Protein AF-A0A8S1JMJ5-F1 (afdb_monomer)

InterPro domains:
  IPR006581 VPS10 [SM00602] (54-708)
  IPR031777 Sortilin, C-terminal [PF15901] (528-703)
  IPR031778 Sortilin, N-terminal [PF15902] (66-519)
  IPR050310 VPS10-related sortilin family receptors [PTHR12106] (65-739)

Foldseek 3Di:
DVVVVVVVVVVVWPWDWDWFQFAWDDKDQFPFQWDQAPVRDIAGDPDPPPQRRLWMWTAHPLQWIWIDSHNQPDIDGLQVVCCVVVVDPPSKGFPDKHAALQASQWIKTHTPVWIWIGNHRSPDIDTAPCVPWAPKAHQNNAQQKIKTWDFADDDPPQLLDDPLQRIFIWIGRGNRPDIDGQDGSFNDKYQALLVVPPPHASRKMWTFGADSVNWTFIWIDPPSNPDIGTQDTQWRDWDHDNFKIKTWHPQDPQAAAIWIWMWRDDDPPTHTDTADELDPQSYWHDKDFQDQDPQKTWIWTDSDPLPNQFTWIWIDSPPHIATLGGAWGADPVPRDTQKDDALLAPQKIKTKGFDPVVVVVLVVVVVPDPDPVVSVVPDDPVRQFRIFMWMARANSLAIAGFADAQAALVRHGDPADDLKGWGFDGPNDDAFHWDHHNLLHQWIKTKFDIGNHTDPPFIFIWITRQRRNHIDRLGGAGWAKDAALSNQKMKIDHAPDWDQWIWMDRQRRLDIDIDGHPGTFHWPHKDRSRVRHFQKIKTKGWDFQDPDPVCCVPCVRSRIMMMIIIGHCVVVFPAAFDDLVPAPPPNHQKHWDAHAHNVRDRAHLQWRKTKIDGHSPDRHRYPDGIDIDTDDGAADDPSQKGFDRQWDADHVGDDTDGPDVVSVDPDAPPDFDFWDFAAPRIDGRPSRDHDHDDDRGTDIDGHDDPVVPPPPVPPPPPDDPPDDDDDDDDDDDDDDDDDDDDDDDDDDDDDPPPPPVVVVVVVVVVVVVVVVVVVVVVVVVVVVPPPDDDDDDDDRSDDDDVVVVVVVVVVVVVVVDDDDDDDDDDDDDDD

Radius of gyration: 33.05 Å; Cα contacts (8 Å, |Δi|>4): 1722; chains: 1; bounding box: 88×78×134 Å

Nearest PDB structures (foldseek):
  3wsy-assembly1_A  TM=7.680E-01  e=1.914E-45  Homo sapiens
  4n7e-assembly1_A  TM=7.805E-01  e=1.015E-37  Homo sapiens
  5nmr-assembly1_A  TM=8.260E-01  e=7.419E-36  Mus musculus
  7vt0-assembly1_B  TM=7.285E-01  e=1.288E-40  Homo sapiens
  5mri-assembly1_A  TM=7.597E-01  e=1.494E-36  Homo sapiens

Solvent-accessible surface area (backbone atoms only — not comparable to full-atom values): 47062 Å² total; per-residue (Å²): 106,72,71,58,53,50,56,62,60,73,64,72,71,82,51,63,69,43,79,46,92,22,41,77,67,47,76,46,69,28,31,35,49,51,43,73,46,98,82,71,48,76,39,79,46,94,59,84,58,70,84,33,52,31,25,38,38,38,33,24,70,81,20,49,35,34,37,18,76,61,51,49,70,50,79,43,58,48,46,59,50,46,25,69,76,70,67,48,60,92,82,63,38,40,78,46,75,46,72,36,68,40,36,47,31,29,38,37,41,40,31,83,90,62,27,32,34,17,73,59,63,70,77,51,78,44,83,34,61,59,85,84,46,42,80,71,44,68,31,61,86,40,67,31,32,35,38,28,33,37,80,49,90,74,62,97,84,49,78,39,61,44,82,76,20,34,20,29,36,29,41,20,77,58,60,38,78,53,76,42,82,52,48,62,31,30,58,46,74,44,68,58,52,43,51,83,41,92,85,41,60,92,64,22,35,40,36,19,31,41,45,93,86,41,50,39,23,29,30,34,18,77,62,70,51,78,49,75,47,79,74,43,71,55,20,78,37,73,51,73,43,68,57,37,41,37,36,40,29,65,38,58,99,81,40,42,70,44,37,48,28,41,26,67,58,83,54,100,88,48,70,70,39,75,68,63,66,60,59,100,58,53,35,30,63,47,81,39,82,73,49,75,55,97,66,31,40,32,35,37,36,17,61,37,78,92,45,51,40,43,22,33,32,30,36,23,74,76,82,60,37,24,62,50,43,73,36,27,35,31,30,79,90,78,63,37,46,18,64,43,77,40,51,20,34,87,40,26,37,41,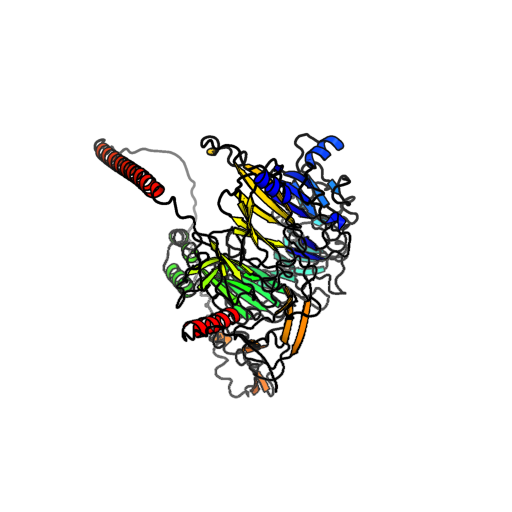32,31,22,43,44,64,70,58,52,50,53,50,54,56,54,52,79,70,59,92,46,77,70,60,51,68,76,72,55,71,74,73,55,68,62,36,27,36,29,31,35,19,61,55,69,40,48,48,39,27,68,30,53,52,36,65,35,41,60,88,66,43,76,49,92,68,63,84,82,33,23,30,16,57,40,36,65,60,48,96,66,45,56,64,42,52,39,68,50,17,64,17,35,38,39,33,26,20,28,74,34,76,34,36,48,92,82,71,32,28,25,32,38,18,65,62,58,60,71,52,41,37,40,55,40,86,41,48,48,40,64,41,61,15,25,46,50,40,28,40,40,36,32,53,36,102,41,75,39,36,53,35,34,35,22,46,32,82,56,64,51,79,45,81,42,80,47,86,56,66,27,37,52,73,49,50,47,57,61,84,76,24,65,50,48,47,34,39,38,32,24,35,38,75,73,66,91,58,78,81,57,53,80,84,42,71,76,77,41,39,29,10,38,41,33,26,43,74,48,68,78,76,40,89,44,70,58,46,40,78,91,46,49,63,41,92,87,24,33,20,30,72,45,58,63,58,32,92,90,70,39,55,53,52,57,22,28,29,48,35,32,46,43,73,36,57,84,42,69,35,42,58,91,70,77,72,44,82,43,85,75,48,73,35,58,26,47,75,81,49,42,19,43,21,75,28,17,36,61,49,76,71,46,77,70,53,38,72,73,46,82,82,49,68,57,82,65,74,58,98,82,53,69,67,61,44,75,40,71,71,34,26,34,68,42,86,87,47,60,40,54,67,70,54,83,57,51,56,42,83,36,73,37,82,62,90,86,67,81,78,69,69,79,70,76,78,67,81,68,84,79,78,77,86,78,89,73,82,86,82,89,85,80,89,84,88,82,88,92,83,86,87,89,84,88,86,90,82,92,80,82,83,74,71,61,61,62,57,51,54,54,52,51,51,54,51,52,51,51,51,51,52,53,53,53,51,53,54,53,53,59,60,62,69,71,74,79,83,87,78,94,71,82,91,68,86,83,67,84,70,53,75,64,54,51,50,53,50,52,53,56,49,53,60,66,72,55,83,72,87,76,82,88,77,86,84,86,85,83,89,132

Sequence (831 aa):
MIQLYLAFLFLGVTQSAYIIDSAVDQVFWCGGSIIVTSDDDVVEQKNEAQQHRKILFVLSNKGIGYRSVDYGQKWENVTQQLIDQQKLDSNYKFKDIMQSPADSFTMYFIGYNQSFISQDCGRTYRTFNDNRLYGFRFNKLNKDQILAFQEKKCNKTDKSCKEQYKRELWVTKNGGQIWQPVLDHVRDAAWDKLIHYEMVPDMRIIVSHVDNQGELKVSYSDDFFKTIKQIEKDCFGFYQTPTYLFLLVRPDQYSVGYDLKMSPHLGETYFPQEIVLPIDDQSKHTFTVLDVTDSIVYMSVAHAEELSKVTNIYMSDGNEFTVSLLGNVRSQDTGHCDFEKIKSMKGVYIANIFDYDEIEKTKQRRKRINSEREMKLQSSDRLDQYKKSVITFDLGAEWHSLKAPKYSYAGQPLNCNGDCSLHLKGRTETTSLIYSSEQAVGIIIGTGNTGLYLDGQETNTYLSRDGGHNWYEILNGTYIYEIGDHGGLIIFAESESYTNVAKFTQDEGMTFQDIKLNISLDIDNIVTEPSNEEQKFLIYGRIKQSDNPQEDFWNKYESIIGVLIPVDLSNVYQRICKGSENPDDPDSDYEYWSPLNYQQQKCLFGQKVKYQRKKREAKCKNPEIVKKLLVENCPCTAEDWECDLGFMRKIDGGECVLMTQGFSSQPPPIKCTGTYMKSQGYRKIPGDQCEGGVYLGPIEQECPTEKTNIQVNQIITDKPIVKNDQKKQDSLDLQSPIYQNQPGQNTTSFNILDYAEYIIISIMILTLFYLRNLIWSVVKQIFSASQVNKNRKKRSYYPPSEEELQEKKQTTKKRLFGIQSTKDEDEEAGL

Organism: Paramecium primaurelia (NCBI:txid5886)

pLDDT: mean 79.99, std 20.85, range [23.95, 98.19]

Mean predicted aligned error: 13.53 Å

Secondary structure (DSSP, 8-state):
-HHHHHHHHTT------EEESS-EEEEEEET-SEEE-TT--EEE-----TTSTTEEEEEETTS-EEEESSTTSS-EEHHHHHHHHHT--TT--EEEEEE-TT-TT-EEEEESS-EEEESSSSSS-EEE--TT-EEEEE-SS-TT-EEEEEEPP--TT-TT--GGG-EEEEEESSTTSS-EEEESSEEEEEE-S-TTSTTS-TT-EEEEEE-TT--EEEEEESSSSSS-EEEEESEEEEEE-SS-EEEEE---TT-EE-EEEEESS-BTTB-PEEPPPSS---EE-EEEEEEEETTEEEEEEE--GGGTTEEEEEEESSS-EEEEEEEEEB-TTT--BSEEE-TTSTT-EEEEEE-HHHHHHHHHHHTT---HHHHHHHSSTTGGG-EEEEEESSTTSS-EEBPPPSB-TTSPBP---TT-EEEE--TTSSS---B--TTSTT-EEEEEEEESS--SSS-EEEEESSSSSSEEEEESS-EEEEEEGGGTEEEEEE-SSEEEEEEEESSTTSS-EEEEEEEEEEEEEEE--TTS--SEEEEEEEEES---TTTTTT-TTTTEEEEEEEEE-GGG-SSB---TTSTT-TT-SEEEE----TTS-S-BTTEEEEEEEE-TT--SB--PPPEEEEEEE--B-GGGEEE-TTEEEETTEEEEEES-TTSS--PPPTT--SEEEE--SEEEPTT----SB---S-EEEEPPPGGGTTSSTTSSS----------------------------------TTTHHHHHHHHHHHHHHHHHHHHHHHHHHHHHTTS-----------SPPPHHHHHHHHHHHHHHHS--------------

Structure (mmCIF, N/CA/C/O backbone):
data_AF-A0A8S1JMJ5-F1
#
_entry.id   AF-A0A8S1JMJ5-F1
#
loop_
_atom_site.group_PDB
_atom_site.id
_atom_site.type_symbol
_atom_site.label_atom_id
_atom_site.label_alt_id
_atom_site.label_comp_id
_atom_site.label_asym_id
_atom_site.label_entity_id
_atom_site.label_seq_id
_atom_site.pdbx_PDB_ins_code
_atom_site.Cartn_x
_atom_site.Cartn_y
_atom_site.Cartn_z
_atom_site.occupancy
_atom_site.B_iso_or_equiv
_atom_site.auth_seq_id
_atom_site.auth_comp_id
_atom_site.auth_asym_id
_atom_site.auth_atom_id
_atom_site.pdbx_PDB_model_num
ATOM 1 N N . MET A 1 1 ? 38.421 10.591 -28.260 1.00 35.72 1 MET A N 1
ATOM 2 C CA . MET A 1 1 ? 38.317 11.386 -27.014 1.00 35.72 1 MET A CA 1
ATOM 3 C C . MET A 1 1 ? 37.287 12.501 -27.161 1.00 35.72 1 MET A C 1
ATOM 5 O O . MET A 1 1 ? 36.242 12.377 -26.547 1.00 35.72 1 MET A O 1
ATOM 9 N N . ILE A 1 2 ? 37.473 13.488 -28.047 1.00 31.05 2 ILE A N 1
ATOM 10 C CA . ILE A 1 2 ? 36.481 14.567 -28.278 1.00 31.05 2 ILE A CA 1
ATOM 11 C C . ILE A 1 2 ? 35.148 14.040 -28.853 1.00 31.05 2 ILE A C 1
ATOM 13 O O . ILE A 1 2 ? 34.090 14.470 -28.417 1.00 31.05 2 ILE A O 1
ATOM 17 N N . GLN A 1 3 ? 35.165 13.020 -29.723 1.00 28.19 3 GLN A N 1
ATOM 18 C CA . GLN A 1 3 ? 33.931 12.352 -30.179 1.00 28.19 3 GLN A CA 1
ATOM 19 C C . GLN A 1 3 ? 33.235 11.494 -29.103 1.00 28.19 3 GLN A C 1
ATOM 21 O O . GLN A 1 3 ? 32.022 11.335 -29.157 1.00 28.19 3 GLN A O 1
ATOM 26 N N . LEU A 1 4 ? 33.966 10.988 -28.099 1.00 34.09 4 LEU A N 1
ATOM 27 C CA . LEU A 1 4 ? 33.353 10.317 -26.942 1.00 34.09 4 LEU A CA 1
ATOM 28 C C . LEU A 1 4 ? 32.727 11.346 -25.990 1.00 34.09 4 LEU A C 1
ATOM 30 O O . LEU A 1 4 ? 31.661 11.104 -25.444 1.00 34.09 4 LEU A O 1
ATOM 34 N N . TYR A 1 5 ? 33.363 12.510 -25.837 1.00 30.20 5 TYR A N 1
ATOM 35 C CA . TYR A 1 5 ? 32.849 13.620 -25.033 1.00 30.20 5 TYR A CA 1
ATOM 36 C C . TYR A 1 5 ? 31.597 14.256 -25.665 1.00 30.20 5 TYR A C 1
ATOM 38 O O . TYR A 1 5 ? 30.642 14.578 -24.966 1.00 30.20 5 TYR A O 1
ATOM 46 N N . LEU A 1 6 ? 31.555 14.351 -27.000 1.00 31.52 6 LEU A N 1
ATOM 47 C CA . LEU A 1 6 ? 30.370 14.790 -27.744 1.00 31.52 6 LEU A CA 1
ATOM 48 C C . LEU A 1 6 ? 29.224 13.766 -27.676 1.00 31.52 6 LEU A C 1
ATOM 50 O O . LEU A 1 6 ? 28.075 14.174 -27.566 1.00 31.52 6 LEU A O 1
ATOM 54 N N . ALA A 1 7 ? 29.507 12.458 -27.645 1.00 35.69 7 ALA A N 1
ATOM 55 C CA . ALA A 1 7 ? 28.478 11.434 -27.426 1.00 35.69 7 ALA A CA 1
ATOM 56 C C . ALA A 1 7 ? 27.870 11.479 -26.006 1.00 35.69 7 ALA A C 1
ATOM 58 O O . ALA A 1 7 ? 26.686 11.198 -25.847 1.00 35.69 7 ALA A O 1
ATOM 59 N N . PHE A 1 8 ? 28.641 11.890 -24.989 1.00 35.12 8 PHE A N 1
ATOM 60 C CA . PHE A 1 8 ? 28.120 12.136 -23.636 1.00 35.12 8 PHE A CA 1
ATOM 61 C C . PHE A 1 8 ? 27.268 13.414 -23.546 1.00 35.12 8 PHE A C 1
ATOM 63 O O . PHE A 1 8 ? 26.289 13.435 -22.808 1.00 35.12 8 PHE A O 1
ATOM 70 N N . LEU A 1 9 ? 27.582 14.450 -24.332 1.00 31.80 9 LEU A N 1
ATOM 71 C CA . LEU A 1 9 ? 26.757 15.664 -24.435 1.00 31.80 9 LEU A CA 1
ATOM 72 C C . LEU A 1 9 ? 25.451 15.434 -25.218 1.00 31.80 9 LEU A C 1
ATOM 74 O O . LEU A 1 9 ? 24.441 16.059 -24.906 1.00 31.80 9 LEU A O 1
ATOM 78 N N . PHE A 1 10 ? 25.436 14.508 -26.184 1.00 33.78 10 PHE A N 1
ATOM 79 C CA . PHE A 1 10 ? 24.244 14.184 -26.984 1.00 33.78 10 PHE A CA 1
ATOM 80 C C . PHE A 1 10 ? 23.182 13.350 -26.251 1.00 33.78 10 PHE A C 1
ATOM 82 O O . PHE A 1 10 ? 22.067 13.239 -26.754 1.00 33.78 10 PHE A O 1
ATOM 89 N N . LEU A 1 11 ? 23.483 12.805 -25.067 1.00 39.44 11 LEU A N 1
ATOM 90 C CA . LEU A 1 11 ? 22.478 12.130 -24.237 1.00 39.44 11 LEU A CA 1
ATOM 91 C C . LEU A 1 11 ? 21.707 13.079 -23.309 1.00 39.44 11 LEU A C 1
ATOM 93 O O . LEU A 1 11 ? 20.727 12.646 -22.724 1.00 39.44 11 LEU A O 1
ATOM 97 N N . GLY A 1 12 ? 22.071 14.363 -23.193 1.00 33.06 12 GLY A N 1
ATOM 98 C CA . GLY A 1 12 ? 21.220 15.379 -22.548 1.00 33.06 12 GLY A CA 1
ATOM 99 C C . GLY A 1 12 ? 20.852 15.137 -21.075 1.00 33.06 12 GLY A C 1
ATOM 100 O O . GLY A 1 12 ? 19.987 15.828 -20.548 1.00 33.06 12 GLY A O 1
ATOM 101 N N . VAL A 1 13 ? 21.492 14.184 -20.395 1.00 45.34 13 VAL A N 1
ATOM 102 C CA . VAL A 1 13 ? 21.204 13.845 -18.998 1.00 45.34 13 VAL A CA 1
ATOM 103 C C . VAL A 1 13 ? 22.196 14.580 -18.089 1.00 45.34 13 VAL A C 1
ATOM 105 O O . VAL A 1 13 ? 23.168 14.009 -17.602 1.00 45.34 13 VAL A O 1
ATOM 108 N N . THR A 1 14 ? 22.003 15.885 -17.883 1.00 47.31 14 THR A N 1
ATOM 109 C CA . THR A 1 14 ? 22.714 16.621 -16.824 1.00 47.31 14 THR A CA 1
ATOM 110 C C . THR A 1 14 ? 21.984 16.404 -15.499 1.00 47.31 14 THR A C 1
ATOM 112 O O . THR A 1 14 ? 21.074 17.152 -15.167 1.00 47.31 14 THR A O 1
ATOM 115 N N . GLN A 1 15 ? 22.355 15.365 -14.750 1.00 63.66 15 GLN A N 1
ATOM 116 C CA . GLN A 1 15 ? 21.787 15.069 -13.426 1.00 63.66 15 GLN A CA 1
ATOM 117 C C . GLN A 1 15 ? 22.561 15.811 -12.334 1.00 63.66 15 GLN A C 1
ATOM 119 O O . GLN A 1 15 ? 23.431 15.240 -11.675 1.00 63.66 15 GLN A O 1
ATOM 124 N N . SER A 1 16 ? 22.327 17.110 -12.157 1.00 74.75 16 SER A N 1
ATOM 125 C CA . SER A 1 16 ? 22.925 17.817 -11.020 1.00 74.75 16 SER A CA 1
ATOM 126 C C . SER A 1 16 ? 22.252 17.364 -9.726 1.00 74.75 16 SER A C 1
ATOM 128 O O . SER A 1 16 ? 21.064 17.606 -9.533 1.00 74.75 16 SER A O 1
ATOM 130 N N . ALA A 1 17 ? 23.015 16.716 -8.848 1.00 86.44 17 ALA A N 1
ATOM 131 C CA . ALA A 1 17 ? 22.559 16.401 -7.504 1.00 86.44 17 ALA A CA 1
ATOM 132 C C . ALA A 1 17 ? 22.375 17.698 -6.701 1.00 86.44 17 ALA A C 1
ATOM 134 O O . ALA A 1 17 ? 23.239 18.579 -6.732 1.00 86.44 17 ALA A O 1
ATOM 135 N N . TYR A 1 18 ? 21.267 17.803 -5.977 1.00 92.88 18 TYR A N 1
ATOM 136 C CA . TYR A 1 18 ? 20.992 18.890 -5.050 1.00 92.88 18 TYR A CA 1
ATOM 137 C C . TYR A 1 18 ? 21.182 18.394 -3.619 1.00 92.88 18 TYR A C 1
ATOM 139 O O . TYR A 1 18 ? 20.600 17.390 -3.214 1.00 92.88 18 TYR A O 1
ATOM 147 N N . ILE A 1 19 ? 22.034 19.083 -2.868 1.00 91.75 19 ILE A N 1
ATOM 148 C CA . ILE A 1 19 ? 22.373 18.728 -1.492 1.00 91.75 19 ILE A CA 1
ATOM 149 C C . ILE A 1 19 ? 21.461 19.514 -0.551 1.00 91.75 19 ILE A C 1
ATOM 151 O O . ILE A 1 19 ? 21.396 20.741 -0.640 1.00 91.75 19 ILE A O 1
ATOM 155 N N . ILE A 1 20 ? 20.786 18.809 0.353 1.00 92.88 20 ILE A N 1
ATOM 156 C CA . ILE A 1 20 ? 19.918 19.388 1.384 1.00 92.88 20 ILE A CA 1
ATOM 157 C C . ILE A 1 20 ? 20.519 19.205 2.779 1.00 92.88 20 ILE A C 1
ATOM 159 O O . ILE A 1 20 ? 21.497 18.491 2.979 1.00 92.88 20 ILE A O 1
ATOM 163 N N . ASP A 1 21 ? 19.947 19.891 3.759 1.00 89.69 21 ASP A N 1
ATOM 164 C CA . ASP A 1 21 ? 20.498 20.039 5.108 1.00 89.69 21 ASP A CA 1
ATOM 165 C C . ASP A 1 21 ? 20.536 18.743 5.947 1.00 89.69 21 ASP A C 1
ATOM 167 O O . ASP A 1 21 ? 21.270 18.660 6.943 1.00 89.69 21 ASP A O 1
ATOM 171 N N . SER A 1 22 ? 19.703 17.763 5.590 1.00 91.88 22 SER A N 1
ATOM 172 C CA . SER A 1 22 ? 19.534 16.492 6.293 1.00 91.88 22 SER A CA 1
ATOM 173 C C . SER A 1 22 ? 18.734 15.487 5.458 1.00 91.88 22 SER A C 1
ATOM 175 O O . SER A 1 22 ? 18.374 15.781 4.322 1.00 91.88 22 SER A O 1
ATOM 177 N N . ALA A 1 23 ? 18.501 14.282 5.985 1.00 92.25 23 ALA A N 1
ATOM 178 C CA . ALA A 1 23 ? 17.759 13.234 5.284 1.00 92.25 23 ALA A CA 1
ATOM 179 C C . ALA A 1 23 ? 16.342 13.687 4.899 1.00 92.25 23 ALA A C 1
ATOM 181 O O . ALA A 1 23 ? 15.722 14.478 5.614 1.00 92.25 23 ALA A O 1
ATOM 182 N N . VAL A 1 24 ? 15.831 13.156 3.789 1.00 94.44 24 VAL A N 1
ATOM 183 C CA . VAL A 1 24 ? 14.445 13.381 3.364 1.00 94.44 24 VAL A CA 1
ATOM 184 C C . VAL A 1 24 ? 13.501 12.686 4.340 1.00 94.44 24 VAL A C 1
ATOM 186 O O . VAL A 1 24 ? 13.701 11.520 4.667 1.00 94.44 24 VAL A O 1
ATOM 189 N N . ASP A 1 25 ? 12.483 13.412 4.787 1.00 93.81 25 ASP A N 1
ATOM 190 C CA . ASP A 1 25 ? 11.407 12.904 5.639 1.00 93.81 25 ASP A CA 1
ATOM 191 C C . ASP A 1 25 ? 10.135 12.655 4.817 1.00 93.81 25 ASP A C 1
ATOM 193 O O . ASP A 1 25 ? 9.547 11.580 4.875 1.00 93.81 25 ASP A O 1
ATOM 197 N N . GLN A 1 26 ? 9.741 13.625 3.982 1.00 93.31 26 GLN A N 1
ATOM 198 C CA . GLN A 1 26 ? 8.529 13.540 3.163 1.00 93.31 26 GLN A CA 1
ATOM 199 C C . GLN A 1 26 ? 8.737 14.138 1.766 1.00 93.31 26 GLN A C 1
ATOM 201 O O . GLN A 1 26 ? 9.485 15.106 1.594 1.00 93.31 26 GLN A O 1
ATOM 206 N N . VAL A 1 27 ? 8.019 13.598 0.777 1.00 93.94 27 VAL A N 1
ATOM 207 C CA . VAL A 1 27 ? 7.960 14.106 -0.603 1.00 93.94 27 VAL A CA 1
ATOM 208 C C . VAL A 1 27 ? 6.498 14.225 -1.032 1.00 93.94 27 VAL A C 1
ATOM 210 O O . VAL A 1 27 ? 5.735 13.278 -0.866 1.00 93.94 27 VAL A O 1
ATOM 213 N N . PHE A 1 28 ? 6.108 15.364 -1.609 1.00 91.94 28 PHE A N 1
ATOM 214 C CA . PHE A 1 28 ? 4.742 15.609 -2.083 1.00 91.94 28 PHE A CA 1
ATOM 215 C C . PHE A 1 28 ? 4.710 16.126 -3.517 1.00 91.94 28 PHE A C 1
ATOM 217 O O . PHE A 1 28 ? 5.487 17.012 -3.887 1.00 91.94 28 PHE A O 1
ATOM 224 N N . TRP A 1 29 ? 3.733 15.642 -4.283 1.00 91.00 29 TRP A N 1
ATOM 225 C CA . TRP A 1 29 ? 3.390 16.138 -5.615 1.00 91.00 29 TRP A CA 1
ATOM 226 C C . TRP A 1 29 ? 2.194 17.083 -5.521 1.00 91.00 29 TRP A C 1
ATOM 228 O O . TRP A 1 29 ? 1.095 16.678 -5.146 1.00 91.00 29 TRP A O 1
ATOM 238 N N . CYS A 1 30 ? 2.382 18.355 -5.866 1.00 90.62 30 CYS A N 1
ATOM 239 C CA . CYS A 1 30 ? 1.286 19.322 -5.848 1.00 90.62 30 CYS A CA 1
ATOM 240 C C . CYS A 1 30 ? 0.625 19.432 -7.222 1.00 90.62 30 CYS A C 1
ATOM 242 O O . CYS A 1 30 ? 1.307 19.617 -8.221 1.00 90.62 30 CYS A O 1
ATOM 244 N N . GLY A 1 31 ? -0.706 19.378 -7.278 1.00 86.31 31 GLY A N 1
ATOM 245 C CA . GLY A 1 31 ? -1.458 19.460 -8.535 1.00 86.31 31 GLY A CA 1
ATOM 246 C C . GLY A 1 31 ? -1.409 18.194 -9.399 1.00 86.31 31 GLY A C 1
ATOM 247 O O . GLY A 1 31 ? -1.605 18.293 -10.610 1.00 86.31 31 GLY A O 1
ATOM 248 N N . GLY A 1 32 ? -1.119 17.033 -8.800 1.00 82.88 32 GLY A N 1
ATOM 249 C CA . GLY A 1 32 ? -1.258 15.724 -9.447 1.00 82.88 32 GLY A CA 1
ATOM 250 C C . GLY A 1 32 ? -2.725 15.360 -9.703 1.00 82.88 32 GLY A C 1
ATOM 251 O O . GLY A 1 32 ? -3.623 15.859 -9.021 1.00 82.88 32 GLY A O 1
ATOM 252 N N . SER A 1 33 ? -2.978 14.485 -10.681 1.00 80.31 33 SER A N 1
ATOM 253 C CA . SER A 1 33 ? -4.333 13.956 -10.940 1.00 80.31 33 SER A CA 1
ATOM 254 C C . SER A 1 33 ? -4.756 12.893 -9.929 1.00 80.31 33 SER A C 1
ATOM 256 O O . SER A 1 33 ? -5.935 12.563 -9.841 1.00 80.31 33 SER A O 1
ATOM 258 N N . ILE A 1 34 ? -3.802 12.374 -9.160 1.00 84.69 34 ILE A N 1
ATOM 259 C CA . ILE A 1 34 ? -4.018 11.391 -8.108 1.00 84.69 34 ILE A CA 1
ATOM 260 C C . ILE A 1 34 ? -3.336 11.904 -6.841 1.00 84.69 34 ILE A C 1
ATOM 262 O O . ILE A 1 34 ? -2.175 12.312 -6.875 1.00 84.69 34 ILE A O 1
ATOM 266 N N . ILE A 1 35 ? -4.060 11.879 -5.722 1.00 86.12 35 ILE A N 1
ATOM 267 C CA . ILE A 1 35 ? -3.510 12.128 -4.387 1.00 86.12 35 ILE A CA 1
ATOM 268 C C . ILE A 1 35 ? -3.545 10.817 -3.616 1.00 86.12 35 ILE A C 1
ATOM 270 O O . ILE A 1 35 ? -4.609 10.219 -3.471 1.00 86.12 35 ILE A O 1
ATOM 274 N N . VAL A 1 36 ? -2.397 10.402 -3.088 1.00 84.12 36 VAL A N 1
ATOM 275 C CA . VAL A 1 36 ? -2.317 9.328 -2.094 1.00 84.12 36 VAL A CA 1
ATOM 276 C C . VAL A 1 36 ? -2.217 9.992 -0.727 1.00 84.12 36 VAL A C 1
ATOM 278 O O . VAL A 1 36 ? -1.291 10.759 -0.467 1.00 84.12 36 VAL A O 1
ATOM 281 N N . THR A 1 37 ? -3.221 9.780 0.118 1.00 83.00 37 THR A N 1
ATOM 282 C CA . THR A 1 37 ? -3.252 10.358 1.471 1.00 83.00 37 THR A CA 1
ATOM 283 C C . THR A 1 37 ? -2.370 9.565 2.440 1.00 83.00 37 THR A C 1
ATOM 285 O O . THR A 1 37 ? -1.931 8.466 2.123 1.00 83.00 37 THR A O 1
ATOM 288 N N . SER A 1 38 ? -2.162 10.078 3.658 1.00 73.69 38 SER A N 1
ATOM 289 C CA . SER A 1 38 ? -1.417 9.368 4.713 1.00 73.69 38 SER A CA 1
ATOM 290 C C . SER A 1 38 ? -2.036 8.035 5.145 1.00 73.69 38 SER A C 1
ATOM 292 O O . SER A 1 38 ? -1.354 7.229 5.764 1.00 73.69 38 SER A O 1
ATOM 294 N N . ASP A 1 39 ? -3.324 7.830 4.862 1.00 72.12 39 ASP A N 1
ATOM 295 C CA . ASP A 1 39 ? -4.050 6.595 5.169 1.00 72.12 39 ASP A CA 1
ATOM 296 C C . ASP A 1 39 ? -4.067 5.635 3.959 1.00 72.12 39 ASP A C 1
ATOM 298 O O . ASP A 1 39 ? -4.945 4.779 3.877 1.00 72.12 39 ASP A O 1
ATOM 302 N N . ASP A 1 40 ? -3.179 5.840 2.978 1.00 74.06 40 ASP A N 1
ATOM 303 C CA . ASP A 1 40 ? -3.099 5.123 1.694 1.00 74.06 40 ASP A CA 1
ATOM 304 C C . ASP A 1 40 ? -4.362 5.202 0.813 1.00 74.06 40 ASP A C 1
ATOM 306 O O . ASP A 1 40 ? -4.473 4.518 -0.206 1.00 74.06 40 ASP A O 1
ATOM 310 N N . ASP A 1 41 ? -5.309 6.086 1.148 1.00 80.19 41 ASP A N 1
ATOM 311 C CA . ASP A 1 41 ? -6.460 6.349 0.286 1.00 80.19 41 ASP A CA 1
ATOM 312 C C . ASP A 1 41 ? -6.013 7.060 -0.999 1.00 80.19 41 ASP A C 1
ATOM 314 O O . ASP A 1 41 ? -5.353 8.103 -0.944 1.00 80.19 41 ASP A O 1
ATOM 318 N N . VAL A 1 42 ? -6.437 6.526 -2.144 1.00 82.19 42 VAL A N 1
ATOM 319 C CA . VAL A 1 42 ? -6.233 7.115 -3.471 1.00 82.19 42 VAL A CA 1
ATOM 320 C C . VAL A 1 42 ? -7.436 7.993 -3.815 1.00 82.19 42 VAL A C 1
ATOM 322 O O . VAL A 1 42 ? -8.572 7.522 -3.844 1.00 82.19 42 VAL A O 1
ATOM 325 N N . VAL A 1 43 ? -7.198 9.281 -4.063 1.00 84.38 43 VAL A N 1
ATOM 326 C CA . VAL A 1 43 ? -8.232 10.253 -4.436 1.00 84.38 43 VAL A CA 1
ATOM 327 C C . VAL A 1 43 ? -7.929 10.808 -5.821 1.00 84.38 43 VAL A C 1
ATOM 329 O O . VAL A 1 43 ? -7.000 11.602 -5.999 1.00 84.38 43 VAL A O 1
ATOM 332 N N . GLU A 1 44 ? -8.742 10.419 -6.799 1.00 84.12 44 GLU A N 1
ATOM 333 C CA . GLU A 1 44 ? -8.702 10.995 -8.141 1.00 84.12 44 GLU A CA 1
ATOM 334 C C . GLU A 1 44 ? -9.195 12.444 -8.130 1.00 84.12 44 GLU A C 1
ATOM 336 O O . GLU A 1 44 ? -10.222 12.789 -7.540 1.00 84.12 44 GLU A O 1
ATOM 341 N N . GLN A 1 45 ? -8.458 13.308 -8.815 1.00 83.31 45 GLN A N 1
ATOM 342 C CA . GLN A 1 45 ? -8.759 14.724 -8.928 1.00 83.31 45 GLN A CA 1
ATOM 343 C C . GLN A 1 45 ? -9.376 15.001 -10.296 1.00 83.31 45 GLN A C 1
ATOM 345 O O . GLN A 1 45 ? -8.835 14.622 -11.330 1.00 83.31 45 GLN A O 1
ATOM 350 N N . LYS A 1 46 ? -10.478 15.754 -10.325 1.00 67.69 46 LYS A N 1
ATOM 351 C CA . LYS A 1 46 ? -11.178 16.125 -11.572 1.00 67.69 46 LYS A CA 1
ATOM 352 C C . LYS A 1 46 ? -10.438 17.172 -12.422 1.00 67.69 46 LYS A C 1
ATOM 354 O O . LYS A 1 46 ? -10.985 17.656 -13.407 1.00 67.69 46 LYS A O 1
ATOM 359 N N . ASN A 1 47 ? -9.232 17.577 -12.029 1.00 62.78 47 ASN A N 1
ATOM 360 C CA . ASN A 1 47 ? -8.532 18.718 -12.611 1.00 62.78 47 ASN A CA 1
ATOM 361 C C . ASN A 1 47 ? -7.510 18.263 -13.669 1.00 62.78 47 ASN A C 1
ATOM 363 O O . ASN A 1 47 ? -6.535 17.591 -13.351 1.00 62.78 47 ASN A O 1
ATOM 367 N N . GLU A 1 48 ? -7.681 18.701 -14.919 1.00 53.44 48 GLU A N 1
ATOM 368 C CA . GLU A 1 48 ? -6.834 18.334 -16.075 1.00 53.44 48 GLU A CA 1
ATOM 369 C C . GLU A 1 48 ? -5.535 19.166 -16.214 1.00 53.44 48 GLU A C 1
ATOM 371 O O . GLU A 1 48 ? -4.860 19.128 -17.245 1.00 53.44 48 GLU A O 1
ATOM 376 N N . ALA A 1 49 ? -5.161 19.974 -15.215 1.00 55.88 49 ALA A N 1
ATOM 377 C CA . ALA A 1 49 ? -4.081 20.956 -15.360 1.00 55.88 49 ALA A CA 1
ATOM 378 C C . ALA A 1 49 ? -2.670 20.323 -15.307 1.00 55.88 49 ALA A C 1
ATOM 380 O O . ALA A 1 49 ? -1.949 20.438 -14.315 1.00 55.88 49 ALA A O 1
ATOM 381 N N . GLN A 1 50 ? -2.231 19.741 -16.430 1.00 58.97 50 GLN A N 1
ATOM 382 C CA . GLN A 1 50 ? -0.923 19.086 -16.617 1.00 58.97 50 GLN A CA 1
ATOM 383 C C . GLN A 1 50 ? 0.295 19.929 -16.185 1.00 58.97 50 GLN A C 1
ATOM 385 O O . GLN A 1 50 ? 1.342 19.380 -15.849 1.00 58.97 50 GLN A O 1
ATOM 390 N N . GLN A 1 51 ? 0.199 21.267 -16.181 1.00 56.66 51 GLN A N 1
ATOM 391 C CA . GLN A 1 51 ? 1.325 22.150 -15.848 1.00 56.66 51 GLN A CA 1
ATOM 392 C C . GLN A 1 51 ? 1.809 21.997 -14.396 1.00 56.66 51 GLN A C 1
ATOM 394 O O . GLN A 1 51 ? 2.979 22.264 -14.121 1.00 56.66 51 GLN A O 1
ATOM 399 N N . HIS A 1 52 ? 0.938 21.578 -13.475 1.00 60.75 52 HIS A N 1
ATOM 400 C CA . HIS A 1 52 ? 1.275 21.503 -12.055 1.00 60.75 52 HIS A CA 1
ATOM 401 C C . HIS A 1 52 ? 1.855 20.156 -11.620 1.00 60.75 52 HIS A C 1
ATOM 403 O O . HIS A 1 52 ? 2.578 20.143 -10.633 1.00 60.75 52 HIS A O 1
ATOM 409 N N . ARG A 1 53 ? 1.704 19.087 -12.417 1.00 67.75 53 ARG A N 1
ATOM 410 C CA . ARG A 1 53 ? 2.259 17.742 -12.142 1.00 67.75 53 ARG A CA 1
ATOM 411 C C . ARG A 1 53 ? 3.778 17.712 -11.890 1.00 67.75 53 ARG A C 1
ATOM 413 O O . ARG A 1 53 ? 4.306 16.746 -11.364 1.00 67.75 53 ARG A O 1
ATOM 420 N N . LYS A 1 54 ? 4.492 18.790 -12.234 1.00 80.19 54 LYS A N 1
ATOM 421 C CA . LYS A 1 54 ? 5.946 18.939 -12.060 1.00 80.19 54 LYS A CA 1
ATOM 422 C C . LYS A 1 54 ? 6.366 19.557 -10.726 1.00 80.19 54 LYS A C 1
ATOM 424 O O . LYS A 1 54 ? 7.568 19.724 -10.507 1.00 80.19 54 LYS A O 1
ATOM 429 N N . ILE A 1 55 ? 5.411 19.983 -9.895 1.00 91.50 55 ILE A N 1
ATOM 430 C CA . ILE A 1 55 ? 5.705 20.700 -8.655 1.00 91.50 55 ILE A CA 1
ATOM 431 C C . ILE A 1 55 ? 5.909 19.707 -7.518 1.00 91.50 55 ILE A C 1
ATOM 433 O O . ILE A 1 55 ? 4.997 18.971 -7.144 1.00 91.50 55 ILE A O 1
ATOM 437 N N . LEU A 1 56 ? 7.103 19.762 -6.942 1.00 93.94 56 LEU A N 1
ATOM 438 C CA . LEU A 1 56 ? 7.546 18.915 -5.847 1.00 93.94 56 LEU A CA 1
ATOM 439 C C . LEU A 1 56 ? 7.771 19.735 -4.588 1.00 93.94 56 LEU A C 1
ATOM 441 O O . LEU A 1 56 ? 8.364 20.815 -4.646 1.00 93.94 56 LEU A O 1
ATOM 445 N N . PHE A 1 57 ? 7.374 19.172 -3.454 1.00 95.88 57 PHE A N 1
ATOM 446 C CA . PHE A 1 57 ? 7.814 19.609 -2.137 1.00 95.88 57 PHE A CA 1
ATOM 447 C C . PHE A 1 57 ? 8.595 18.495 -1.457 1.00 95.88 57 PHE A C 1
ATOM 449 O O . PHE A 1 57 ? 8.202 17.334 -1.527 1.00 95.88 57 PHE A O 1
ATOM 456 N N . VAL A 1 58 ? 9.684 18.860 -0.790 1.00 96.88 58 VAL A N 1
ATOM 457 C CA . VAL A 1 58 ? 10.486 17.952 0.035 1.00 96.88 58 VAL A CA 1
ATOM 458 C C . VAL A 1 58 ? 10.621 18.561 1.420 1.00 96.88 58 VAL A C 1
ATOM 460 O O . VAL A 1 58 ? 10.997 19.726 1.541 1.00 96.88 58 VAL A O 1
ATOM 463 N N . LEU A 1 59 ? 10.325 17.778 2.452 1.00 96.75 59 LEU A N 1
ATOM 464 C CA . LEU A 1 59 ? 10.608 18.120 3.842 1.00 96.75 59 LEU A CA 1
ATOM 465 C C . LEU A 1 59 ? 11.802 17.294 4.314 1.00 96.75 59 LEU A C 1
ATOM 467 O O . LEU A 1 59 ? 11.817 16.076 4.138 1.00 96.75 59 LEU A O 1
ATOM 471 N N . SER A 1 60 ? 12.803 17.946 4.899 1.00 95.81 60 SER A N 1
ATOM 472 C CA . SER A 1 60 ? 13.916 17.262 5.557 1.00 95.81 60 SER A CA 1
ATOM 473 C C . SER A 1 60 ? 13.597 16.950 7.020 1.00 95.81 60 SER A C 1
ATOM 475 O O . SER A 1 60 ? 12.788 17.635 7.649 1.00 95.81 60 SER A O 1
ATOM 477 N N . ASN A 1 61 ? 14.271 15.959 7.607 1.00 93.38 61 ASN A N 1
ATOM 478 C CA . ASN A 1 61 ? 14.017 15.539 8.992 1.00 93.38 61 ASN A CA 1
ATOM 479 C C . ASN A 1 61 ? 14.399 16.598 10.051 1.00 93.38 61 ASN A C 1
ATOM 481 O O . ASN A 1 61 ? 13.989 16.502 11.209 1.00 93.38 61 ASN A O 1
ATOM 485 N N . LYS A 1 62 ? 15.153 17.641 9.674 1.00 92.75 62 LYS A N 1
ATOM 486 C CA . LYS A 1 62 ? 15.396 18.826 10.514 1.00 92.75 62 LYS A CA 1
ATOM 487 C C . LYS A 1 62 ? 14.324 19.908 10.354 1.00 92.75 62 LYS A C 1
ATOM 489 O O . LYS A 1 62 ? 14.455 20.952 11.002 1.00 92.75 62 LYS A O 1
ATOM 494 N N . GLY A 1 63 ? 13.293 19.678 9.541 1.00 94.75 63 GLY A N 1
ATOM 495 C CA . GLY A 1 63 ? 12.153 20.571 9.350 1.00 94.75 63 GLY A CA 1
ATOM 496 C C . GLY A 1 63 ? 12.364 21.665 8.301 1.00 94.75 63 GLY A C 1
ATOM 497 O O . GLY A 1 63 ? 11.726 22.716 8.393 1.00 94.75 63 GLY A O 1
ATOM 498 N N . ILE A 1 64 ? 13.274 21.474 7.340 1.00 96.56 64 ILE A N 1
ATOM 499 C CA . ILE A 1 64 ? 13.502 22.435 6.251 1.00 96.56 64 ILE A CA 1
ATOM 500 C C . ILE A 1 64 ? 12.722 21.990 5.013 1.00 96.56 64 ILE A C 1
ATOM 502 O O . ILE A 1 64 ? 12.836 20.854 4.559 1.00 96.56 64 ILE A O 1
ATOM 506 N N . GLY A 1 65 ? 11.901 22.895 4.484 1.00 96.75 65 GLY A N 1
ATOM 507 C CA . GLY A 1 65 ? 11.054 22.670 3.322 1.00 96.75 65 GLY A CA 1
ATOM 508 C C . GLY A 1 65 ? 11.692 23.203 2.045 1.00 96.75 65 GLY A C 1
ATOM 509 O O . GLY A 1 65 ? 12.129 24.355 1.982 1.00 96.75 65 GLY A O 1
ATOM 510 N N . TYR A 1 66 ? 11.676 22.380 1.005 1.00 97.38 66 TYR A N 1
ATOM 511 C CA . TYR A 1 66 ? 12.180 22.684 -0.326 1.00 97.38 66 TYR A CA 1
ATOM 512 C C . TYR A 1 66 ? 11.069 22.550 -1.359 1.00 97.38 66 TYR A C 1
ATOM 514 O O . TYR A 1 66 ? 10.170 21.722 -1.215 1.00 97.38 66 TYR A O 1
ATOM 522 N N . ARG A 1 67 ? 11.147 23.349 -2.421 1.00 96.50 67 ARG A N 1
ATOM 523 C CA . ARG A 1 67 ? 10.189 23.335 -3.527 1.00 96.50 67 ARG A CA 1
ATOM 524 C C . ARG A 1 67 ? 10.901 23.314 -4.866 1.00 96.50 67 ARG A C 1
ATOM 526 O O . ARG A 1 67 ? 11.860 24.052 -5.067 1.00 96.50 67 ARG A O 1
ATOM 533 N N . SER A 1 68 ? 10.388 22.520 -5.795 1.00 95.50 68 SER A N 1
ATOM 534 C CA . SER A 1 68 ? 10.811 22.511 -7.193 1.00 95.50 68 SER A CA 1
ATOM 535 C C . SER A 1 68 ? 9.604 22.673 -8.111 1.00 95.50 68 SER A C 1
ATOM 537 O O . SER A 1 68 ? 8.521 22.182 -7.810 1.00 95.50 68 SER A O 1
ATOM 539 N N . VAL A 1 69 ? 9.782 23.376 -9.231 1.00 93.44 69 VAL A N 1
ATOM 540 C CA . VAL A 1 69 ? 8.741 23.601 -10.259 1.00 93.44 69 VAL A CA 1
ATOM 541 C C . VAL A 1 69 ? 9.042 22.899 -11.582 1.00 93.44 69 VAL A C 1
ATOM 543 O O . VAL A 1 69 ? 8.318 23.065 -12.563 1.00 93.44 69 VAL A O 1
ATOM 546 N N . ASP A 1 70 ? 10.140 22.155 -11.627 1.00 91.06 70 ASP A N 1
ATOM 547 C CA . ASP A 1 70 ? 10.698 21.544 -12.825 1.00 91.06 70 ASP A CA 1
ATOM 548 C C . ASP A 1 70 ? 11.121 20.092 -12.572 1.00 91.06 70 ASP A C 1
ATOM 550 O O . ASP A 1 70 ? 12.061 19.602 -13.194 1.00 91.06 70 ASP A O 1
ATOM 554 N N . TYR A 1 71 ? 10.378 19.380 -11.713 1.00 89.50 71 TYR A N 1
ATOM 555 C CA . TYR A 1 71 ? 10.597 17.959 -11.420 1.00 89.50 71 TYR A CA 1
ATOM 556 C C . TYR A 1 71 ? 11.952 17.679 -10.740 1.00 89.50 71 TYR A C 1
ATOM 558 O O . TYR A 1 71 ? 12.628 16.690 -11.016 1.00 89.50 71 TYR A O 1
ATOM 566 N N . GLY A 1 72 ? 12.373 18.587 -9.859 1.00 92.44 72 GLY A N 1
ATOM 567 C CA . GLY A 1 72 ? 13.578 18.457 -9.045 1.00 92.44 72 GLY A CA 1
ATOM 568 C C . GLY A 1 72 ? 14.863 18.953 -9.707 1.00 92.44 72 GLY A C 1
ATOM 569 O O . GLY A 1 72 ? 15.927 18.787 -9.115 1.00 92.44 72 GLY A O 1
ATOM 570 N N . GLN A 1 73 ? 14.797 19.561 -10.898 1.00 91.38 73 GLN A N 1
ATOM 571 C CA . GLN A 1 73 ? 15.978 20.110 -11.585 1.00 91.38 73 GLN A CA 1
ATOM 572 C C . GLN A 1 73 ? 16.537 21.338 -10.859 1.00 91.38 73 GLN A C 1
ATOM 574 O O . GLN A 1 73 ? 17.752 21.520 -10.772 1.00 91.38 73 GLN A O 1
ATOM 579 N N . LYS A 1 74 ? 15.656 22.169 -10.299 1.00 92.94 74 LYS A N 1
ATOM 580 C CA . LYS A 1 74 ? 16.001 23.305 -9.446 1.00 92.94 74 LYS A CA 1
ATOM 581 C C . LYS A 1 74 ? 15.157 23.298 -8.186 1.00 92.94 74 LYS A C 1
ATOM 583 O O . LYS A 1 74 ? 13.972 22.968 -8.224 1.00 92.94 74 LYS A O 1
ATOM 588 N N . TRP A 1 75 ? 15.777 23.721 -7.090 1.00 94.94 75 TRP A N 1
ATOM 589 C CA . TRP A 1 75 ? 15.167 23.747 -5.767 1.00 94.94 75 TRP A CA 1
ATOM 590 C C . TRP A 1 75 ? 15.283 25.125 -5.127 1.00 94.94 75 TRP A C 1
ATOM 592 O O . TRP A 1 75 ? 16.323 25.782 -5.193 1.00 94.94 75 TRP A O 1
ATOM 602 N N . GLU A 1 76 ? 14.203 25.523 -4.471 1.00 95.44 76 GLU A N 1
ATOM 603 C CA . GLU A 1 76 ? 14.081 26.725 -3.657 1.00 95.44 76 GLU A CA 1
ATOM 604 C C . GLU A 1 76 ? 13.897 26.303 -2.195 1.00 95.44 76 GLU A C 1
ATOM 606 O O . GLU A 1 76 ? 13.081 25.428 -1.899 1.00 95.44 76 GLU A O 1
ATOM 611 N N . ASN A 1 77 ? 14.645 26.915 -1.272 1.00 96.19 77 ASN A N 1
ATOM 612 C CA . ASN A 1 77 ? 14.449 26.708 0.163 1.00 96.19 77 ASN A CA 1
ATOM 613 C C . ASN A 1 77 ? 13.270 27.572 0.635 1.00 96.19 77 ASN A C 1
ATOM 615 O O . ASN A 1 77 ? 13.411 28.777 0.861 1.00 96.19 77 ASN A O 1
ATOM 619 N N . VAL A 1 78 ? 12.103 26.944 0.767 1.00 96.12 78 VA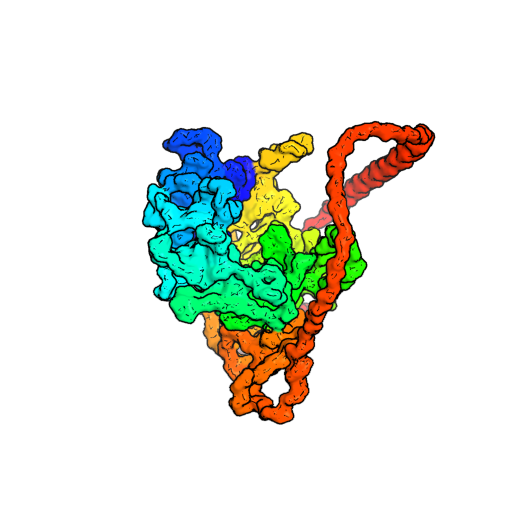L A N 1
ATOM 620 C CA . VAL A 1 78 ? 10.848 27.604 1.150 1.00 96.12 78 VAL A CA 1
ATOM 621 C C . VAL A 1 78 ? 10.913 28.108 2.586 1.00 96.12 78 VAL A C 1
ATOM 623 O O . VAL A 1 78 ? 10.402 29.188 2.880 1.00 96.12 78 VAL A O 1
ATOM 626 N N . THR A 1 79 ? 11.568 27.367 3.483 1.00 96.12 79 THR A N 1
ATOM 627 C CA . THR A 1 79 ? 11.743 27.791 4.878 1.00 96.12 79 THR A CA 1
ATOM 628 C C . THR A 1 79 ? 12.498 29.116 4.949 1.00 96.12 79 THR A C 1
ATOM 630 O O . THR A 1 79 ? 12.009 30.057 5.571 1.00 96.12 79 THR A O 1
ATOM 633 N N . GLN A 1 80 ? 13.632 29.232 4.251 1.00 95.56 80 GLN A N 1
ATOM 634 C CA . GLN A 1 80 ? 14.413 30.471 4.215 1.00 95.56 80 GLN A CA 1
ATOM 635 C C . GLN A 1 80 ? 13.641 31.612 3.544 1.00 95.56 80 GLN A C 1
ATOM 637 O O . GLN A 1 80 ? 13.610 32.724 4.067 1.00 95.56 80 GLN A O 1
ATOM 642 N N . GLN A 1 81 ? 12.957 31.332 2.430 1.00 94.88 81 GLN A N 1
ATOM 643 C CA . GLN A 1 81 ? 12.118 32.322 1.756 1.00 94.88 81 GLN A CA 1
ATOM 644 C C . GLN A 1 81 ? 11.071 32.919 2.710 1.00 94.88 81 GLN A C 1
ATOM 646 O O . GLN A 1 81 ? 10.874 34.135 2.724 1.00 94.88 81 GLN A O 1
ATOM 651 N N . LEU A 1 82 ? 10.399 32.088 3.510 1.00 94.94 82 LEU A N 1
ATOM 652 C CA . LEU A 1 82 ? 9.396 32.554 4.468 1.00 94.94 82 LEU A CA 1
ATOM 653 C C . LEU A 1 82 ? 10.019 33.301 5.648 1.00 94.94 82 LEU A C 1
ATOM 655 O O . LEU A 1 82 ? 9.436 34.294 6.082 1.00 94.94 82 LEU A O 1
ATOM 659 N N . ILE A 1 83 ? 11.195 32.884 6.132 1.00 95.12 83 ILE A N 1
ATOM 660 C CA . ILE A 1 83 ? 11.952 33.628 7.152 1.00 95.12 83 ILE A CA 1
ATOM 661 C C . ILE A 1 83 ? 12.200 35.061 6.680 1.00 95.12 83 ILE A C 1
ATOM 663 O O . ILE A 1 83 ? 11.867 36.005 7.397 1.00 95.12 83 ILE A O 1
ATOM 667 N N . ASP A 1 84 ? 12.691 35.226 5.453 1.00 94.06 84 ASP A N 1
ATOM 668 C CA . ASP A 1 84 ? 13.040 36.536 4.906 1.00 94.06 84 ASP A CA 1
ATOM 669 C C . ASP A 1 84 ? 11.791 37.384 4.606 1.00 94.06 84 ASP A C 1
ATOM 671 O O . ASP A 1 84 ? 11.724 38.562 4.967 1.00 94.06 84 ASP A O 1
ATOM 675 N N . GLN A 1 85 ? 10.771 36.790 3.971 1.00 92.44 85 GLN A N 1
ATOM 676 C CA . GLN A 1 85 ? 9.553 37.496 3.551 1.00 92.44 85 GLN A CA 1
ATOM 677 C C . GLN A 1 85 ? 8.648 37.882 4.728 1.00 92.44 85 GLN A C 1
ATOM 679 O O . GLN A 1 85 ? 8.056 38.961 4.713 1.00 92.44 85 GLN A O 1
ATOM 684 N N . GLN A 1 86 ? 8.533 37.016 5.739 1.00 92.19 86 GLN A N 1
ATOM 685 C CA . GLN A 1 86 ? 7.641 37.204 6.891 1.00 92.19 86 GLN A CA 1
ATOM 686 C C . GLN A 1 86 ? 8.383 37.661 8.157 1.00 92.19 86 GLN A C 1
ATOM 688 O O . GLN A 1 86 ? 7.749 37.862 9.190 1.00 92.19 86 GLN A O 1
ATOM 693 N N . LYS A 1 87 ? 9.709 37.862 8.084 1.00 92.06 87 LYS A N 1
ATOM 694 C CA . LYS A 1 87 ? 10.575 38.262 9.210 1.00 92.06 87 LYS A CA 1
ATOM 695 C C . LYS A 1 87 ? 10.448 37.320 10.414 1.00 92.06 87 LYS A C 1
ATOM 697 O O . LYS A 1 87 ? 10.285 37.770 11.549 1.00 92.06 87 LYS A O 1
ATOM 702 N N . LEU A 1 88 ? 10.479 36.015 10.151 1.00 92.19 88 LEU A N 1
ATOM 703 C CA . LEU A 1 88 ? 10.426 34.991 11.197 1.00 92.19 88 LEU A CA 1
ATOM 704 C C . LEU A 1 88 ? 11.782 34.868 11.909 1.00 92.19 88 LEU A C 1
ATOM 706 O O . LEU A 1 88 ? 12.788 35.427 11.476 1.00 92.19 88 LEU A O 1
ATOM 710 N N . ASP A 1 89 ? 11.803 34.105 13.002 1.00 92.88 89 ASP A N 1
ATOM 711 C CA . ASP A 1 89 ? 13.046 33.679 13.649 1.00 92.88 89 ASP A CA 1
ATOM 712 C C . ASP A 1 89 ? 13.927 32.915 12.644 1.00 92.88 89 ASP A C 1
ATOM 714 O O . ASP A 1 89 ? 13.431 32.068 11.899 1.00 92.88 89 ASP A O 1
ATOM 718 N N . SER A 1 90 ? 15.236 33.178 12.645 1.00 91.62 90 SER A N 1
ATOM 719 C CA . SER A 1 90 ? 16.201 32.474 11.794 1.00 91.62 90 SER A CA 1
ATOM 720 C C . SER A 1 90 ? 16.231 30.960 12.031 1.00 91.62 90 SER A C 1
ATOM 722 O O . SER A 1 90 ? 16.652 30.216 11.154 1.00 91.62 90 SER A O 1
ATOM 724 N N . ASN A 1 91 ? 15.780 30.496 13.200 1.00 92.12 91 ASN A N 1
ATOM 725 C CA . ASN A 1 91 ? 15.673 29.078 13.545 1.00 92.12 91 ASN A CA 1
ATOM 726 C C . ASN A 1 91 ? 14.293 28.476 13.226 1.00 92.12 91 ASN A C 1
ATOM 728 O O . ASN A 1 91 ? 13.983 27.378 13.698 1.00 92.12 91 ASN A O 1
ATOM 732 N N . TYR A 1 92 ? 13.436 29.184 12.482 1.00 95.25 92 TYR A N 1
ATOM 733 C CA . TYR A 1 92 ? 12.117 28.689 12.099 1.00 95.25 92 TYR A CA 1
ATOM 734 C C . TYR A 1 92 ? 12.215 27.384 11.298 1.00 95.25 92 TYR A C 1
ATOM 736 O O . TYR A 1 92 ? 13.039 27.240 10.396 1.00 95.25 92 TYR A O 1
ATOM 744 N N . LYS A 1 93 ? 11.338 26.436 11.636 1.00 95.25 93 LYS A N 1
ATOM 745 C CA . LYS A 1 93 ? 11.278 25.094 11.057 1.00 95.25 93 LYS A CA 1
ATOM 746 C C . LYS A 1 93 ? 9.832 24.656 10.890 1.00 95.25 93 LYS A C 1
ATOM 748 O O . LYS A 1 93 ? 8.969 25.003 11.709 1.00 95.25 93 LYS A O 1
ATOM 753 N N . PHE A 1 94 ? 9.597 23.849 9.867 1.00 95.62 94 PHE A N 1
ATOM 754 C CA . PHE A 1 94 ? 8.367 23.092 9.728 1.00 95.62 94 PHE A CA 1
ATOM 755 C C . PHE A 1 94 ? 8.403 21.854 10.620 1.00 95.62 94 PHE A C 1
ATOM 757 O O . PHE A 1 94 ? 9.448 21.250 10.855 1.00 95.62 94 PHE A O 1
ATOM 764 N N . LYS A 1 95 ? 7.232 21.510 11.136 1.00 94.19 95 LYS A N 1
ATOM 765 C CA . LYS A 1 95 ? 6.939 20.244 11.790 1.00 94.19 95 LYS A CA 1
ATOM 766 C C . LYS A 1 95 ? 6.418 19.225 10.781 1.00 94.19 95 LYS A C 1
ATOM 768 O O . LYS A 1 95 ? 6.721 18.053 10.929 1.00 94.19 95 LYS A O 1
ATOM 773 N N . ASP A 1 96 ? 5.602 19.674 9.830 1.00 93.75 96 ASP A N 1
ATOM 774 C CA . ASP A 1 96 ? 4.911 18.796 8.887 1.00 93.75 96 ASP A CA 1
ATOM 775 C C . ASP A 1 96 ? 4.476 19.573 7.636 1.00 93.75 96 ASP A C 1
ATOM 777 O O . ASP A 1 96 ? 4.236 20.788 7.700 1.00 93.75 96 ASP A O 1
ATOM 781 N N . ILE A 1 97 ? 4.334 18.870 6.515 1.00 94.19 97 ILE A N 1
ATOM 782 C CA . ILE A 1 97 ? 3.682 19.372 5.305 1.00 94.19 97 ILE A CA 1
ATOM 783 C C . ILE A 1 97 ? 2.523 18.430 4.991 1.00 94.19 97 ILE A C 1
ATOM 785 O O . ILE A 1 97 ? 2.684 17.220 4.955 1.00 94.19 97 ILE A O 1
ATOM 789 N N . MET A 1 98 ? 1.334 18.979 4.757 1.00 93.19 98 MET A N 1
ATOM 790 C CA . MET A 1 98 ? 0.134 18.181 4.510 1.00 93.19 98 MET A CA 1
ATOM 791 C C . MET A 1 98 ? -0.584 18.679 3.258 1.00 93.19 98 MET A C 1
ATOM 793 O O . MET A 1 98 ? -0.765 19.884 3.078 1.00 93.19 98 MET A O 1
ATOM 797 N N . GLN A 1 99 ? -1.027 17.765 2.399 1.00 92.44 99 GLN A N 1
ATOM 798 C CA . GLN A 1 99 ? -1.817 18.093 1.211 1.00 92.44 99 GLN A CA 1
ATOM 799 C C . GLN A 1 99 ? -3.315 17.945 1.495 1.00 92.44 99 GLN A C 1
ATOM 801 O O . GLN A 1 99 ? -3.737 17.033 2.206 1.00 92.44 99 GLN A O 1
ATOM 806 N N . SER A 1 100 ? -4.134 18.835 0.928 1.00 93.06 100 SER A N 1
ATOM 807 C CA . SER A 1 100 ? -5.587 18.673 0.973 1.00 93.06 100 SER A CA 1
ATOM 808 C C . SER A 1 100 ? -6.031 17.545 0.030 1.00 93.06 100 SER A C 1
ATOM 810 O O . SER A 1 100 ? -5.777 17.643 -1.169 1.00 93.06 100 SER A O 1
ATOM 812 N N . PRO A 1 101 ? -6.755 16.518 0.507 1.00 91.50 101 PRO A N 1
ATOM 813 C CA . PRO A 1 101 ? -7.320 15.487 -0.366 1.00 91.50 101 PRO A CA 1
ATOM 814 C C . PRO A 1 101 ? -8.436 16.024 -1.278 1.00 91.50 101 PRO A C 1
ATOM 816 O O . PRO A 1 101 ? -8.645 15.501 -2.369 1.00 91.50 101 PRO A O 1
ATOM 819 N N . ALA A 1 102 ? -9.131 17.086 -0.857 1.00 90.75 102 ALA A N 1
ATOM 820 C CA . ALA A 1 102 ? -10.198 17.718 -1.633 1.00 90.75 102 ALA A CA 1
ATOM 821 C C . ALA A 1 102 ? -9.688 18.651 -2.745 1.00 90.75 102 ALA A C 1
ATOM 823 O O . ALA A 1 102 ? -10.470 19.067 -3.599 1.00 90.75 102 ALA A O 1
ATOM 824 N N . ASP A 1 103 ? -8.414 19.050 -2.701 1.00 91.25 103 ASP A N 1
ATOM 825 C CA . ASP A 1 103 ? -7.835 19.993 -3.656 1.00 91.25 103 ASP A CA 1
ATOM 826 C C . ASP A 1 103 ? -6.318 19.813 -3.754 1.00 91.25 103 ASP A C 1
ATOM 828 O O . ASP A 1 103 ? -5.562 20.310 -2.914 1.00 91.25 103 ASP A O 1
AT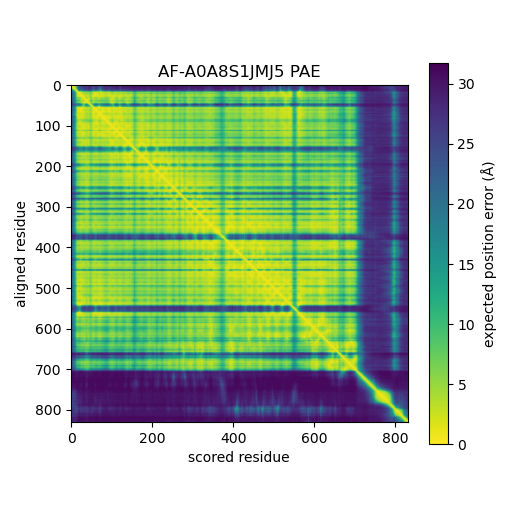OM 832 N N . SER A 1 104 ? -5.870 19.171 -4.836 1.00 89.44 104 SER A N 1
ATOM 833 C CA . SER A 1 104 ? -4.455 18.907 -5.126 1.00 89.44 104 SER A CA 1
ATOM 834 C C . SER A 1 104 ? -3.543 20.132 -5.113 1.00 89.44 104 SER A C 1
ATOM 836 O O . SER A 1 104 ? -2.328 19.970 -4.993 1.00 89.44 104 SER A O 1
ATOM 838 N N . PHE A 1 105 ? -4.083 21.348 -5.261 1.00 91.00 105 PHE A N 1
ATOM 839 C CA . PHE A 1 105 ? -3.303 22.591 -5.252 1.00 91.00 105 PHE A CA 1
ATOM 840 C C . PHE A 1 105 ? -3.087 23.174 -3.853 1.00 91.00 105 PHE A C 1
ATOM 842 O O . PHE A 1 105 ? -2.287 24.103 -3.692 1.00 91.00 105 PHE A O 1
ATOM 849 N N . THR A 1 106 ? -3.809 22.661 -2.855 1.00 92.38 106 THR A N 1
ATOM 850 C CA . THR A 1 106 ? -3.795 23.186 -1.494 1.00 92.38 106 THR A CA 1
ATOM 851 C C . THR A 1 106 ? -2.825 22.399 -0.609 1.00 92.38 106 THR A C 1
ATOM 853 O O . THR A 1 106 ? -3.018 21.212 -0.350 1.00 92.38 106 THR A O 1
ATOM 856 N N . MET A 1 107 ? -1.807 23.096 -0.102 1.00 94.06 107 MET A N 1
ATOM 857 C CA . MET A 1 107 ? -0.765 22.574 0.785 1.00 94.06 107 MET A CA 1
ATOM 858 C C . MET A 1 107 ? -0.748 23.359 2.100 1.00 94.06 107 MET A C 1
ATOM 860 O O . MET A 1 107 ? -0.770 24.593 2.098 1.00 94.06 107 MET A O 1
ATOM 864 N N . TYR A 1 108 ? -0.657 22.650 3.218 1.00 94.94 108 TYR A N 1
ATOM 865 C CA . TYR A 1 108 ? -0.522 23.193 4.565 1.00 94.94 108 TYR A CA 1
ATOM 866 C C . TYR A 1 108 ? 0.897 22.937 5.064 1.00 94.94 108 TYR A C 1
ATOM 868 O O . TYR A 1 108 ? 1.399 21.822 4.979 1.00 94.94 108 TYR A O 1
ATOM 876 N N . PHE A 1 109 ? 1.534 23.971 5.599 1.00 95.62 109 PHE A N 1
ATOM 877 C CA . PHE A 1 109 ? 2.891 23.937 6.129 1.00 95.62 109 PHE A CA 1
ATOM 878 C C . PHE A 1 109 ? 2.810 24.233 7.622 1.00 95.62 109 PHE A C 1
ATOM 880 O O . PHE A 1 109 ? 2.640 25.387 8.030 1.00 95.62 109 PHE A O 1
ATOM 887 N N . ILE A 1 110 ? 2.866 23.184 8.435 1.00 95.12 110 ILE A N 1
ATOM 888 C CA . ILE A 1 110 ? 2.681 23.276 9.881 1.00 95.12 110 ILE A CA 1
ATOM 889 C C . ILE A 1 110 ? 4.028 23.612 10.510 1.00 95.12 110 ILE A C 1
ATOM 891 O O . ILE A 1 110 ? 4.974 22.842 10.379 1.00 95.12 110 ILE A O 1
ATOM 895 N N . GLY A 1 111 ? 4.143 24.758 11.180 1.00 93.25 111 GLY A N 1
ATOM 896 C CA . GLY A 1 111 ? 5.379 25.197 11.838 1.00 93.25 111 GLY A CA 1
ATOM 897 C C . GLY A 1 111 ? 5.284 25.181 13.362 1.00 93.25 111 GLY A C 1
ATOM 898 O O . GLY A 1 111 ? 4.203 25.071 13.928 1.00 93.25 111 GLY A O 1
ATOM 899 N N . TYR A 1 112 ? 6.421 25.319 14.051 1.00 87.88 112 TYR A N 1
ATOM 900 C CA . TYR A 1 112 ? 6.446 25.337 15.526 1.00 87.88 112 TYR A CA 1
ATOM 901 C C . TYR A 1 112 ? 5.802 26.590 16.135 1.00 87.88 112 TYR A C 1
ATOM 903 O O . TYR A 1 112 ? 5.121 26.511 17.155 1.00 87.88 112 TYR A O 1
ATOM 911 N N . ASN A 1 113 ? 6.040 27.748 15.515 1.00 86.44 113 ASN A N 1
ATOM 912 C CA . ASN A 1 113 ? 5.561 29.045 16.005 1.00 86.44 113 ASN A CA 1
ATOM 913 C C . ASN A 1 113 ? 4.503 29.674 15.092 1.00 86.44 113 ASN A C 1
ATOM 915 O O . ASN A 1 113 ? 3.692 30.472 15.553 1.00 86.44 113 ASN A O 1
ATOM 919 N N . GLN A 1 114 ? 4.552 29.361 13.797 1.00 92.12 114 GLN A N 1
ATOM 920 C CA . GLN A 1 114 ? 3.713 29.953 12.764 1.00 92.12 114 GLN A CA 1
ATOM 921 C C . GLN A 1 114 ? 3.492 28.920 11.665 1.00 92.12 114 GLN A C 1
ATOM 923 O O . GLN A 1 114 ? 4.461 28.350 11.168 1.00 92.12 114 GLN A O 1
ATOM 928 N N . SER A 1 115 ? 2.245 28.718 11.259 1.00 95.00 115 SER A N 1
ATOM 929 C CA . SER A 1 115 ? 1.895 27.838 10.144 1.00 95.00 115 SER A CA 1
ATOM 930 C C . SER A 1 115 ? 1.450 28.637 8.922 1.00 95.00 115 SER A C 1
ATOM 932 O O . SER A 1 115 ? 1.036 29.799 9.034 1.00 95.00 115 SER A O 1
ATOM 934 N N . PHE A 1 116 ? 1.540 28.015 7.749 1.00 95.56 116 PHE A N 1
ATOM 935 C CA . PHE A 1 116 ? 1.182 28.605 6.463 1.00 95.56 116 PHE A CA 1
ATOM 936 C C . PHE A 1 116 ? 0.297 27.667 5.651 1.00 95.56 116 PHE A C 1
ATOM 938 O O . PHE A 1 116 ? 0.287 26.456 5.845 1.00 95.56 116 PHE A O 1
ATOM 945 N N . ILE A 1 117 ? -0.440 28.236 4.711 1.00 95.19 117 ILE A N 1
ATOM 946 C CA . ILE A 1 117 ? -1.179 27.498 3.693 1.00 95.19 117 ILE A CA 1
ATOM 947 C C . ILE A 1 117 ? -0.914 28.157 2.340 1.00 95.19 117 ILE A C 1
ATOM 949 O O . ILE A 1 117 ? -0.848 29.385 2.229 1.00 95.19 117 ILE A O 1
ATOM 953 N N . SER A 1 118 ? -0.772 27.331 1.314 1.00 94.62 118 SER A N 1
ATOM 954 C CA . SER A 1 118 ? -0.722 27.740 -0.082 1.00 94.62 118 SER A CA 1
ATOM 955 C C . SER A 1 118 ? -1.840 27.044 -0.845 1.00 94.62 118 SER A C 1
ATOM 957 O O . SER A 1 118 ? -2.104 25.873 -0.601 1.00 94.62 118 SER A O 1
ATOM 959 N N . GLN A 1 119 ? -2.505 27.760 -1.749 1.00 92.69 119 GLN A N 1
ATOM 960 C CA . GLN A 1 119 ? -3.600 27.227 -2.578 1.00 92.69 119 GLN A CA 1
ATOM 961 C C . GLN A 1 119 ? -3.250 27.244 -4.073 1.00 92.69 119 GLN A C 1
ATOM 963 O O . GLN A 1 119 ? -4.121 27.153 -4.932 1.00 92.69 119 GLN A O 1
ATOM 968 N N . ASP A 1 120 ? -1.970 27.430 -4.381 1.00 92.00 120 ASP A N 1
ATOM 969 C CA . ASP A 1 120 ? -1.435 27.573 -5.732 1.00 92.00 120 ASP A CA 1
ATOM 970 C C . ASP A 1 120 ? -0.081 26.861 -5.878 1.00 92.00 120 ASP A C 1
ATOM 972 O O . ASP A 1 120 ? 0.781 27.274 -6.663 1.00 92.00 120 ASP A O 1
ATOM 976 N N . CYS A 1 121 ? 0.107 25.775 -5.120 1.00 91.88 121 CYS A N 1
ATOM 977 C CA . CYS A 1 121 ? 1.340 24.992 -5.092 1.00 91.88 121 CYS A CA 1
ATOM 978 C C . CYS A 1 121 ? 2.596 25.815 -4.764 1.00 91.88 121 CYS A C 1
ATOM 980 O O . CYS A 1 121 ? 3.632 25.714 -5.433 1.00 91.88 121 CYS A O 1
ATOM 982 N N . GLY A 1 122 ? 2.512 26.639 -3.722 1.00 92.62 122 GLY A N 1
ATOM 983 C CA . GLY A 1 122 ? 3.624 27.389 -3.145 1.00 92.62 122 GLY A CA 1
ATOM 984 C C . GLY A 1 122 ? 4.055 28.612 -3.944 1.00 92.62 122 GLY A C 1
ATOM 985 O O . GLY A 1 122 ? 5.191 29.052 -3.778 1.00 92.62 122 GLY A O 1
ATOM 986 N N . ARG A 1 123 ? 3.200 29.153 -4.826 1.00 91.69 123 ARG A N 1
ATOM 987 C CA . ARG A 1 123 ? 3.470 30.459 -5.457 1.00 91.69 123 ARG A CA 1
ATOM 988 C C . ARG A 1 123 ? 3.170 31.589 -4.477 1.00 91.69 123 ARG A C 1
ATOM 990 O O . ARG A 1 123 ? 3.920 32.559 -4.419 1.00 91.69 123 ARG A O 1
ATOM 997 N N . THR A 1 124 ? 2.109 31.446 -3.688 1.00 93.81 124 THR A N 1
ATOM 998 C CA . THR A 1 124 ? 1.753 32.356 -2.603 1.00 93.81 124 THR A CA 1
ATOM 999 C C . THR A 1 124 ? 1.511 31.593 -1.306 1.00 93.81 124 THR A C 1
ATOM 1001 O O . THR A 1 124 ? 1.048 30.449 -1.302 1.00 93.81 124 THR A O 1
ATOM 1004 N N . TYR A 1 125 ? 1.837 32.245 -0.189 1.00 94.88 125 TYR A N 1
ATOM 1005 C CA . TYR A 1 125 ? 1.658 31.714 1.157 1.00 94.88 125 TYR A CA 1
ATOM 1006 C C . TYR A 1 125 ? 0.860 32.715 1.980 1.00 94.88 125 TYR A C 1
ATOM 1008 O O . TYR A 1 125 ? 1.178 33.905 2.011 1.00 94.88 125 TYR A O 1
ATOM 1016 N N . ARG A 1 126 ? -0.163 32.222 2.674 1.00 93.50 126 ARG A N 1
ATOM 1017 C CA . ARG A 1 126 ? -0.887 32.979 3.697 1.00 93.50 126 ARG A CA 1
ATOM 1018 C C . ARG A 1 126 ? -0.692 32.310 5.050 1.00 93.50 126 ARG A C 1
ATOM 1020 O O . ARG A 1 126 ? -0.554 31.090 5.129 1.00 93.50 126 ARG A O 1
ATOM 1027 N N . THR A 1 127 ? -0.710 33.105 6.112 1.00 93.25 127 THR A N 1
ATOM 1028 C CA . THR A 1 127 ? -0.727 32.602 7.487 1.00 93.25 127 THR A CA 1
ATOM 1029 C C . THR A 1 127 ? -1.904 31.646 7.678 1.00 93.25 127 THR A C 1
ATOM 1031 O O . THR A 1 127 ? -3.051 31.988 7.388 1.00 93.25 127 THR A O 1
ATOM 1034 N N . PHE A 1 128 ? -1.609 30.451 8.178 1.00 93.88 128 PHE A N 1
ATOM 1035 C CA . PHE A 1 128 ? -2.592 29.493 8.655 1.00 93.88 128 PHE A CA 1
ATOM 1036 C C . PHE A 1 128 ? -2.637 29.583 10.178 1.00 93.88 128 PHE A C 1
ATOM 1038 O O . PHE A 1 128 ? -1.630 29.357 10.849 1.00 93.88 128 PHE A O 1
ATOM 1045 N N . ASN A 1 129 ? -3.790 29.970 10.722 1.00 90.12 129 ASN A N 1
ATOM 1046 C CA . ASN A 1 129 ? -3.982 30.019 12.164 1.00 90.12 129 ASN A CA 1
ATOM 1047 C C . ASN A 1 129 ? -4.282 28.606 12.666 1.00 90.12 129 ASN A C 1
ATOM 1049 O O . ASN A 1 129 ? -5.431 28.175 12.677 1.00 90.12 129 ASN A O 1
ATOM 1053 N N . ASP A 1 130 ? -3.241 27.883 13.056 1.00 86.19 130 ASP A N 1
ATOM 1054 C CA . ASP A 1 130 ? -3.371 26.537 13.611 1.00 86.19 130 ASP A CA 1
ATOM 1055 C C . ASP A 1 130 ? -3.908 26.525 15.050 1.00 86.19 130 ASP A C 1
ATOM 1057 O O . ASP A 1 130 ? -4.278 25.465 15.535 1.00 86.19 130 ASP A O 1
ATOM 1061 N N . ASN A 1 131 ? -3.954 27.671 15.744 1.00 85.06 131 ASN A N 1
ATOM 1062 C CA . ASN A 1 131 ? -4.343 27.801 17.151 1.00 85.06 131 ASN A CA 1
ATOM 1063 C C . ASN A 1 131 ? -3.623 26.805 18.097 1.00 85.06 131 ASN A C 1
ATOM 1065 O O . ASN A 1 131 ? -4.182 26.382 19.112 1.00 85.06 131 ASN A O 1
ATOM 1069 N N . ARG A 1 132 ? -2.379 26.412 17.761 1.00 87.25 132 ARG A N 1
ATOM 1070 C CA . ARG A 1 132 ? -1.609 25.339 18.431 1.00 87.25 132 ARG A CA 1
ATOM 1071 C C . ARG A 1 132 ? -2.333 23.986 18.478 1.00 87.25 132 ARG A C 1
ATOM 1073 O O . ARG A 1 132 ? -2.076 23.172 19.368 1.00 87.25 132 ARG A O 1
ATOM 1080 N N . LEU A 1 133 ? -3.257 23.763 17.552 1.00 93.25 133 LEU A N 1
ATOM 1081 C CA . LEU A 1 133 ? -3.918 22.485 17.352 1.00 93.25 133 LEU A CA 1
ATOM 1082 C C . LEU A 1 133 ? -2.955 21.512 16.663 1.00 93.25 133 LEU A C 1
ATOM 1084 O O . LEU A 1 133 ? -1.965 21.904 16.042 1.00 93.25 133 LEU A O 1
ATOM 1088 N N . TYR A 1 134 ? -3.237 20.223 16.785 1.00 93.31 134 TYR A N 1
ATOM 1089 C CA . TYR A 1 134 ? -2.448 19.158 16.177 1.00 93.31 134 TYR A CA 1
ATOM 1090 C C . TYR A 1 134 ? -3.346 18.035 15.660 1.00 93.31 134 TYR A C 1
ATOM 1092 O O . TYR A 1 134 ? -4.550 18.025 15.906 1.00 93.31 134 TYR A O 1
ATOM 1100 N N . GLY A 1 135 ? -2.759 17.069 14.948 1.00 92.56 135 GLY A N 1
ATOM 1101 C CA . GLY A 1 135 ? -3.501 15.917 14.431 1.00 92.56 135 GLY A CA 1
ATOM 1102 C C . GLY A 1 135 ? -4.585 16.325 13.434 1.00 92.56 135 GLY A C 1
ATOM 1103 O O . GLY A 1 135 ? -5.713 15.853 13.533 1.00 92.56 135 GLY A O 1
ATOM 1104 N N . PHE A 1 136 ? -4.253 17.234 12.513 1.00 94.56 136 PHE A N 1
ATOM 1105 C CA . PHE A 1 136 ? -5.189 17.727 11.508 1.00 94.56 136 PHE A CA 1
ATOM 1106 C C . PHE A 1 136 ? -5.760 16.572 10.665 1.00 94.56 136 PHE A C 1
ATOM 1108 O O . PHE A 1 136 ? -5.036 15.651 10.276 1.00 94.56 136 PHE A O 1
ATOM 1115 N N . ARG A 1 137 ? -7.069 16.619 10.391 1.00 94.56 137 ARG A N 1
ATOM 1116 C CA . ARG A 1 137 ? -7.788 15.706 9.487 1.00 94.56 137 ARG A CA 1
ATOM 1117 C C . ARG A 1 137 ? -8.561 16.528 8.467 1.00 94.56 137 ARG A C 1
ATOM 1119 O O . ARG A 1 137 ? -9.541 17.197 8.805 1.00 94.56 137 ARG A O 1
ATOM 1126 N N . PHE A 1 138 ? -8.116 16.486 7.221 1.00 93.44 138 PHE A N 1
ATOM 1127 C CA . PHE A 1 138 ? -8.738 17.224 6.125 1.00 93.44 138 PHE A CA 1
ATOM 1128 C C . PHE A 1 138 ? -9.908 16.430 5.552 1.00 93.44 138 PHE A C 1
ATOM 1130 O O . PHE A 1 138 ? -9.803 15.220 5.355 1.00 93.44 138 PHE A O 1
ATOM 1137 N N . ASN A 1 139 ? -11.029 17.102 5.297 1.00 92.44 139 ASN A N 1
ATOM 1138 C CA . ASN A 1 139 ? -12.165 16.466 4.644 1.00 92.44 139 ASN A CA 1
ATOM 1139 C C . ASN A 1 139 ? -11.818 16.185 3.169 1.00 92.44 139 ASN A C 1
ATOM 1141 O O . ASN A 1 139 ? -11.244 17.039 2.491 1.00 92.44 139 ASN A O 1
ATOM 1145 N N . LYS A 1 140 ? -12.157 14.986 2.676 1.00 89.25 140 LYS A N 1
ATOM 1146 C CA . LYS A 1 140 ? -11.858 14.540 1.302 1.00 89.25 140 LYS A CA 1
ATOM 1147 C C . LYS A 1 140 ? -12.679 15.247 0.225 1.00 89.25 140 LYS A C 1
ATOM 1149 O O . LYS A 1 140 ? -12.236 15.319 -0.912 1.00 89.25 140 LYS A O 1
ATOM 1154 N N . LEU A 1 141 ? -13.857 15.758 0.572 1.00 88.19 141 LEU A N 1
ATOM 1155 C CA . LEU A 1 141 ? -14.785 16.403 -0.357 1.00 88.19 141 LEU A CA 1
ATOM 1156 C C . LEU A 1 141 ? -14.777 17.930 -0.234 1.00 88.19 141 LEU A C 1
ATOM 1158 O O . LEU A 1 141 ? -15.141 18.628 -1.178 1.00 88.19 141 LEU A O 1
ATOM 1162 N N . ASN A 1 142 ? -14.367 18.468 0.919 1.00 90.81 142 ASN A N 1
ATOM 1163 C CA . ASN A 1 142 ? -14.438 19.898 1.195 1.00 90.81 142 ASN A CA 1
ATOM 1164 C C . ASN A 1 142 ? -13.161 20.442 1.854 1.00 90.81 142 ASN A C 1
ATOM 1166 O O . ASN A 1 142 ? -12.946 20.292 3.055 1.00 90.81 142 ASN A O 1
ATOM 1170 N N . LYS A 1 143 ? -12.357 21.184 1.087 1.00 90.56 143 LYS A N 1
ATOM 1171 C CA . LYS A 1 143 ? -11.090 21.767 1.564 1.00 90.56 143 LYS A CA 1
ATOM 1172 C C . LYS A 1 143 ? -11.220 22.784 2.705 1.00 90.56 143 LYS A C 1
ATOM 1174 O O . LYS A 1 143 ? -10.237 23.057 3.390 1.00 90.56 143 LYS A O 1
ATOM 1179 N N . ASP A 1 144 ? -12.404 23.357 2.918 1.00 91.94 144 ASP A N 1
ATOM 1180 C CA . ASP A 1 144 ? -12.631 24.331 3.987 1.00 91.94 144 ASP A CA 1
ATOM 1181 C C . ASP A 1 144 ? -12.938 23.664 5.336 1.00 91.94 144 ASP A C 1
ATOM 1183 O O . ASP A 1 144 ? -12.928 24.340 6.370 1.00 91.94 144 ASP A O 1
ATOM 1187 N N . GLN A 1 145 ? -13.192 22.352 5.344 1.00 94.69 145 GLN A N 1
ATOM 1188 C CA . GLN A 1 145 ? -13.532 21.586 6.537 1.00 94.69 145 GLN A CA 1
ATOM 1189 C C . GLN A 1 145 ? -12.332 20.782 7.043 1.00 94.69 145 GLN A C 1
ATOM 1191 O O . GLN A 1 145 ? -11.791 19.918 6.351 1.00 94.69 145 GLN A O 1
ATOM 1196 N N . ILE A 1 146 ? -11.913 21.067 8.277 1.00 95.69 146 ILE A N 1
ATOM 1197 C CA . ILE A 1 146 ? -10.747 20.428 8.902 1.00 95.69 146 ILE A CA 1
ATOM 1198 C C . ILE A 1 146 ? -11.077 20.121 10.366 1.00 95.69 146 ILE A C 1
ATOM 1200 O O . ILE A 1 146 ? -11.649 20.965 11.063 1.00 95.69 146 ILE A O 1
ATOM 1204 N N . LEU A 1 147 ? -10.716 18.920 10.824 1.00 96.81 147 LEU A N 1
ATOM 1205 C CA . LEU A 1 147 ? -10.705 18.558 12.245 1.00 96.81 147 LEU A CA 1
ATOM 1206 C C . LEU A 1 147 ? -9.296 18.728 12.796 1.00 96.81 147 LEU A C 1
ATOM 1208 O O . LEU A 1 147 ? -8.322 18.502 12.081 1.00 96.81 147 LEU A O 1
ATOM 1212 N N . ALA A 1 148 ? -9.184 19.072 14.068 1.00 96.56 148 ALA A N 1
ATOM 1213 C CA . ALA A 1 148 ? -7.918 19.052 14.781 1.00 96.56 148 ALA A CA 1
ATOM 1214 C C . ALA A 1 148 ? -8.149 18.831 16.278 1.00 96.56 148 ALA A C 1
ATOM 1216 O O . ALA A 1 148 ? -9.278 18.904 16.767 1.00 96.56 148 ALA A O 1
ATOM 1217 N N . PHE A 1 149 ? -7.071 18.581 17.011 1.00 96.00 149 PHE A N 1
ATOM 1218 C CA . PHE A 1 149 ? -7.106 18.294 18.437 1.00 96.00 149 PHE A CA 1
ATOM 1219 C C . PHE A 1 149 ? -6.321 19.329 19.236 1.00 96.00 149 PHE A C 1
ATOM 1221 O O . PHE A 1 149 ? -5.318 19.872 18.771 1.00 96.00 149 PHE A O 1
ATOM 1228 N N . GLN A 1 150 ? -6.754 19.546 20.474 1.00 94.25 150 GLN A N 1
ATOM 1229 C CA . GLN A 1 150 ? -5.999 20.266 21.494 1.00 94.25 150 GLN A CA 1
ATOM 1230 C C . GLN A 1 150 ? -5.907 19.421 22.759 1.00 94.25 150 GLN A C 1
ATOM 1232 O O . GLN A 1 150 ? -6.840 18.688 23.079 1.00 94.25 150 GLN A O 1
ATOM 1237 N N . GLU A 1 151 ? -4.799 19.518 23.493 1.00 90.00 151 GLU A N 1
ATOM 1238 C CA . GLU A 1 151 ? -4.694 18.860 24.794 1.00 90.00 151 GLU A CA 1
ATOM 1239 C C . GLU A 1 151 ? -5.601 19.552 25.819 1.00 90.00 151 GLU A C 1
ATOM 1241 O O . GLU A 1 151 ? -5.521 20.766 26.027 1.00 90.00 151 GLU A O 1
ATOM 1246 N N . LYS A 1 152 ? -6.449 18.764 26.484 1.00 84.38 152 LYS A N 1
ATOM 1247 C CA . LYS A 1 152 ? -7.358 19.253 27.518 1.00 84.38 152 LYS A CA 1
ATOM 1248 C C . LYS A 1 152 ? -6.634 19.355 28.856 1.00 84.38 152 LYS A C 1
ATOM 1250 O O . LYS A 1 152 ? -6.078 18.377 29.356 1.00 84.38 152 LYS A O 1
ATOM 1255 N N . LYS A 1 153 ? -6.717 20.519 29.503 1.00 81.94 153 LYS A N 1
ATOM 1256 C CA . LYS A 1 153 ? -6.269 20.671 30.895 1.00 81.94 153 LYS A CA 1
ATOM 1257 C C . LYS A 1 153 ? -7.293 20.053 31.835 1.00 81.94 153 LYS A C 1
ATOM 1259 O O . LYS A 1 153 ? -8.419 20.533 31.924 1.00 81.94 153 LYS A O 1
ATOM 1264 N N . CYS A 1 154 ? -6.880 19.034 32.576 1.00 77.31 154 CYS A N 1
ATOM 1265 C CA . CYS A 1 154 ? -7.760 18.351 33.512 1.00 77.31 154 CYS A CA 1
ATOM 1266 C C . CYS A 1 154 ? -7.405 18.588 34.970 1.00 77.31 154 CYS A C 1
ATOM 1268 O O . CYS A 1 154 ? -6.235 18.662 35.350 1.00 77.31 154 CYS A O 1
ATOM 1270 N N . ASN A 1 155 ? -8.442 18.598 35.802 1.00 76.56 155 ASN A N 1
ATOM 1271 C CA . ASN A 1 155 ? -8.306 18.600 37.251 1.00 76.56 155 ASN A CA 1
ATOM 1272 C C . ASN A 1 155 ? -8.157 17.166 37.779 1.00 76.56 155 ASN A C 1
ATOM 1274 O O . ASN A 1 155 ? -8.732 16.231 37.231 1.00 76.56 155 ASN A O 1
ATOM 1278 N N . LYS A 1 156 ? -7.443 16.991 38.902 1.00 68.31 156 LYS A N 1
ATOM 1279 C CA . LYS A 1 156 ? -7.187 15.671 39.525 1.00 68.31 156 LYS A CA 1
ATOM 1280 C C . LYS A 1 156 ? -8.451 14.888 39.928 1.00 68.31 156 LYS A C 1
ATOM 1282 O O . LYS A 1 156 ? -8.349 13.710 40.244 1.00 68.31 156 LYS A O 1
ATOM 1287 N N . THR A 1 157 ? -9.619 15.528 39.963 1.00 68.94 157 THR A N 1
ATOM 1288 C CA . THR A 1 157 ? -10.905 14.925 40.351 1.00 68.94 157 THR A CA 1
ATOM 1289 C C . THR A 1 157 ? -11.736 14.421 39.167 1.00 68.94 157 THR A C 1
ATOM 1291 O O . THR A 1 157 ? -12.796 13.839 39.381 1.00 68.94 157 THR A O 1
ATOM 1294 N N . ASP A 1 158 ? -11.289 14.650 37.931 1.00 70.69 158 ASP A N 1
ATOM 1295 C CA . ASP A 1 158 ? -12.014 14.291 36.713 1.00 70.69 158 ASP A CA 1
ATOM 1296 C C . ASP A 1 158 ? -11.754 12.822 36.326 1.00 70.69 158 ASP A C 1
ATOM 1298 O O . ASP A 1 158 ? -10.675 12.469 35.847 1.00 70.69 158 ASP A O 1
ATOM 1302 N N . LYS A 1 159 ? -12.748 11.947 36.546 1.00 67.62 159 LYS A N 1
ATOM 1303 C CA . LYS A 1 159 ? -12.655 10.508 36.225 1.00 67.62 159 LYS A CA 1
ATOM 1304 C C . LYS A 1 159 ? -12.624 10.224 34.717 1.00 67.62 159 LYS A C 1
ATOM 1306 O O . LYS A 1 159 ? -12.087 9.187 34.321 1.00 67.62 159 LYS A O 1
ATOM 1311 N N . SER A 1 160 ? -13.175 11.120 33.896 1.00 67.31 160 SER A N 1
ATOM 1312 C CA . SER A 1 160 ? -13.138 11.054 32.428 1.00 67.31 160 SER A CA 1
ATOM 1313 C C . SER A 1 160 ? -11.770 11.440 31.863 1.00 67.31 160 SER A C 1
ATOM 1315 O O . SER A 1 160 ? -11.441 11.091 30.730 1.00 67.31 160 SER A O 1
ATOM 1317 N N . CYS A 1 161 ? -10.914 12.073 32.665 1.00 72.38 161 CYS A N 1
ATOM 1318 C CA . CYS A 1 161 ? -9.610 12.533 32.222 1.00 72.38 161 CYS A CA 1
ATOM 1319 C C . CYS A 1 161 ? -8.472 11.507 32.393 1.00 72.38 161 CYS A C 1
ATOM 1321 O O . CYS A 1 161 ? -7.491 11.715 33.114 1.00 72.38 161 CYS A O 1
ATOM 1323 N N . LYS A 1 162 ? -8.575 10.380 31.686 1.00 75.69 162 LYS A N 1
ATOM 1324 C CA . LYS A 1 162 ? -7.435 9.461 31.488 1.00 75.69 162 LYS A CA 1
ATOM 1325 C C . LYS A 1 162 ? -6.568 9.976 30.334 1.00 75.69 162 LYS A C 1
ATOM 1327 O O . LYS A 1 162 ? -7.118 10.547 29.401 1.00 75.69 162 LYS A O 1
ATOM 1332 N N . GLU A 1 163 ? -5.249 9.739 30.362 1.00 74.31 163 GLU A N 1
ATOM 1333 C CA . GLU A 1 163 ? -4.279 10.271 29.371 1.00 74.31 163 GLU A CA 1
ATOM 1334 C C . GLU A 1 163 ? -4.754 10.157 27.911 1.00 74.31 163 GLU A C 1
ATOM 1336 O O . GLU A 1 163 ? -4.764 11.135 27.172 1.00 74.31 163 GLU A O 1
ATOM 1341 N N . GLN A 1 164 ? -5.251 8.985 27.512 1.00 79.06 164 GLN A N 1
ATOM 1342 C CA . GLN A 1 164 ? -5.711 8.721 26.142 1.00 79.06 164 GLN A CA 1
ATOM 1343 C C . GLN A 1 164 ? -6.950 9.526 25.690 1.00 79.06 164 GLN A C 1
ATOM 1345 O O . GLN A 1 164 ? -7.190 9.637 24.485 1.00 79.06 164 GLN A O 1
ATOM 1350 N N . TYR A 1 165 ? -7.702 10.100 26.636 1.00 83.12 165 TYR A N 1
ATOM 1351 C CA . TYR A 1 165 ? -8.899 10.922 26.418 1.00 83.12 165 TYR A CA 1
ATOM 1352 C C . TYR A 1 165 ? -8.660 12.403 26.760 1.00 83.12 165 TYR A C 1
ATOM 1354 O O . TYR A 1 165 ? -9.607 13.174 26.859 1.00 83.12 165 TYR A O 1
ATOM 1362 N N . LYS A 1 166 ? -7.410 12.853 26.939 1.00 86.00 166 LYS A N 1
ATOM 1363 C CA . LYS A 1 166 ? -7.084 14.262 27.237 1.00 86.00 166 LYS A CA 1
ATOM 1364 C C . LYS A 1 166 ? -7.106 15.169 26.010 1.00 86.00 166 LYS A C 1
ATOM 1366 O O . LYS A 1 166 ? -6.200 15.979 25.821 1.00 86.00 166 LYS A O 1
ATOM 1371 N N . ARG A 1 167 ? -8.118 15.043 25.152 1.00 91.75 167 ARG A N 1
ATOM 1372 C CA . ARG A 1 167 ? -8.235 15.880 23.954 1.00 91.75 167 ARG A CA 1
ATOM 1373 C C . ARG A 1 167 ? -9.590 16.540 23.826 1.00 91.75 167 ARG A C 1
ATOM 1375 O O . ARG A 1 167 ? -10.622 15.951 24.139 1.00 91.75 167 ARG A O 1
ATOM 1382 N N . GLU A 1 168 ? -9.550 17.761 23.3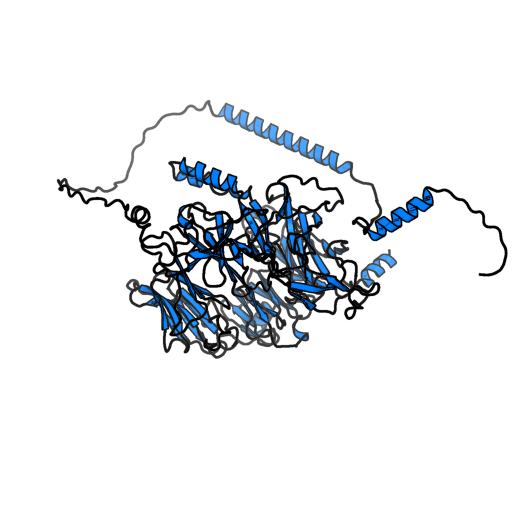23 1.00 94.12 168 GLU A N 1
ATOM 1383 C CA . GLU A 1 168 ? -10.696 18.483 22.790 1.00 94.12 168 GLU A CA 1
ATOM 1384 C C . GLU A 1 168 ? -10.635 18.419 21.266 1.00 94.12 168 GLU A C 1
ATOM 1386 O O . GLU A 1 168 ? -9.574 18.621 20.670 1.00 94.12 168 GLU A O 1
ATOM 1391 N N . LEU A 1 169 ? -11.770 18.113 20.646 1.00 96.81 169 LEU A N 1
ATOM 1392 C CA . LEU A 1 169 ? -11.953 18.123 19.204 1.00 96.81 169 LEU A CA 1
ATOM 1393 C C . LEU A 1 169 ? -12.376 19.520 18.760 1.00 96.81 169 LEU A C 1
ATOM 1395 O O . LEU A 1 169 ? -13.339 20.092 19.278 1.00 96.81 169 LEU A O 1
ATOM 1399 N N . TRP A 1 170 ? -11.670 20.036 17.765 1.00 97.50 170 TRP A N 1
ATOM 1400 C CA . TRP A 1 170 ? -11.900 21.335 17.159 1.00 97.50 170 TRP A CA 1
ATOM 1401 C C . TRP A 1 170 ? -12.227 21.179 15.679 1.00 97.50 170 TRP A C 1
ATOM 1403 O O . TRP A 1 170 ? -11.675 20.322 14.990 1.00 97.50 170 TRP A O 1
ATOM 1413 N N . VAL A 1 171 ? -13.115 22.039 15.188 1.00 96.88 171 VAL A N 1
ATOM 1414 C CA . VAL A 1 171 ? -13.556 22.065 13.792 1.00 96.88 171 VAL A CA 1
ATOM 1415 C C . VAL A 1 171 ? -13.386 23.464 13.225 1.00 96.88 171 VAL A C 1
ATOM 1417 O O . VAL A 1 171 ? -13.703 24.461 13.877 1.00 96.88 171 VAL A O 1
ATOM 1420 N N . THR A 1 172 ? -12.962 23.534 11.970 1.00 95.25 172 THR A N 1
ATOM 1421 C CA . THR A 1 172 ? -13.096 24.721 11.123 1.00 95.25 172 THR A CA 1
ATOM 1422 C C . THR A 1 172 ? -13.959 24.404 9.904 1.00 95.25 172 THR A C 1
ATOM 1424 O O . THR A 1 172 ? -14.007 23.264 9.447 1.00 95.25 172 THR A O 1
ATOM 1427 N N . LYS A 1 173 ? -14.667 25.419 9.400 1.00 94.62 173 LYS A N 1
ATOM 1428 C CA . LYS A 1 173 ? -15.515 25.350 8.192 1.00 94.62 173 LYS A CA 1
ATOM 1429 C C . LYS A 1 173 ? -15.107 26.382 7.138 1.00 94.62 173 LYS A C 1
ATOM 1431 O O . LYS A 1 173 ? -15.870 26.662 6.221 1.00 94.62 173 LYS A O 1
ATOM 1436 N N . ASN A 1 174 ? -13.965 27.033 7.340 1.00 92.38 174 ASN A N 1
ATOM 1437 C CA . ASN A 1 174 ? -13.459 28.120 6.507 1.00 92.38 174 ASN A CA 1
ATOM 1438 C C . ASN A 1 174 ? -11.936 28.025 6.324 1.00 92.38 174 ASN A C 1
ATOM 1440 O O . ASN A 1 174 ? -11.231 29.036 6.335 1.00 92.38 174 ASN A O 1
ATOM 1444 N N . GLY A 1 175 ? -11.423 26.798 6.214 1.00 89.00 175 GLY A N 1
ATOM 1445 C CA . GLY A 1 175 ? -10.021 26.532 5.895 1.00 89.00 175 GLY A CA 1
ATOM 1446 C C . GLY A 1 175 ? -9.045 26.976 6.987 1.00 89.00 175 GLY A C 1
ATOM 1447 O O . GLY A 1 175 ? -7.933 27.400 6.673 1.00 89.00 175 GLY A O 1
ATOM 1448 N N . GLY A 1 176 ? -9.466 26.918 8.256 1.00 90.38 176 GLY A N 1
ATOM 1449 C CA . GLY A 1 176 ? -8.642 27.230 9.428 1.00 90.38 176 GLY A CA 1
ATOM 1450 C C . GLY A 1 176 ? -8.584 28.705 9.816 1.00 90.38 176 GLY A C 1
ATOM 1451 O O . GLY A 1 176 ? -7.735 29.085 10.617 1.00 90.38 176 GLY A O 1
ATOM 1452 N N . GLN A 1 177 ? -9.464 29.557 9.279 1.00 88.88 177 GLN A N 1
ATOM 1453 C CA . GLN A 1 177 ? -9.540 30.955 9.726 1.00 88.88 177 GLN A CA 1
ATOM 1454 C C . GLN A 1 177 ? -10.187 31.070 11.112 1.00 88.88 177 GLN A C 1
ATOM 1456 O O . GLN A 1 177 ? -9.738 31.854 11.946 1.00 88.88 177 GLN A O 1
ATOM 1461 N N . ILE A 1 178 ? -11.249 30.294 11.355 1.00 92.62 178 ILE A N 1
ATOM 1462 C CA . ILE A 1 178 ? -11.961 30.237 12.634 1.00 92.62 178 ILE A CA 1
ATOM 1463 C C . ILE A 1 178 ? -12.070 28.776 13.062 1.00 92.62 178 ILE A C 1
ATOM 1465 O O . ILE A 1 178 ? -12.545 27.934 12.297 1.00 92.62 178 ILE A O 1
ATOM 1469 N N . TRP A 1 179 ? -11.666 28.508 14.301 1.00 95.88 179 TRP A N 1
ATOM 1470 C CA . TRP A 1 179 ? -11.757 27.202 14.944 1.00 95.88 179 TRP A CA 1
ATOM 1471 C C . TRP A 1 179 ? -12.772 27.241 16.081 1.00 95.88 179 TRP A C 1
ATOM 1473 O O . TRP A 1 179 ? -12.822 28.206 16.844 1.00 95.88 179 TRP A O 1
ATOM 1483 N N . GLN A 1 180 ? -13.580 26.191 16.190 1.00 95.38 180 GLN A N 1
ATOM 1484 C CA . GLN A 1 180 ? -14.586 26.032 17.238 1.00 95.38 180 GLN A CA 1
ATOM 1485 C C . GLN A 1 180 ? -14.366 24.695 17.955 1.00 95.38 180 GLN A C 1
ATOM 1487 O O . GLN A 1 180 ? -14.261 23.677 17.267 1.00 95.38 180 GLN A O 1
ATOM 1492 N N . PRO A 1 181 ? -14.303 24.667 19.299 1.00 95.81 181 PRO A N 1
ATOM 1493 C CA . PRO A 1 181 ? -14.315 23.413 20.036 1.00 95.81 181 PRO A CA 1
ATOM 1494 C C . PRO A 1 181 ? -15.721 22.816 19.943 1.00 95.81 181 PRO A C 1
ATOM 1496 O O . PRO A 1 181 ? -16.711 23.529 20.118 1.00 95.81 181 PRO A O 1
ATOM 1499 N N . VAL A 1 182 ? -15.814 21.523 19.642 1.00 96.00 182 VAL A N 1
ATOM 1500 C CA . VAL A 1 182 ? -17.103 20.845 19.414 1.00 96.00 182 VAL A CA 1
ATOM 1501 C C . VAL A 1 182 ? -17.349 19.674 20.356 1.00 96.00 182 VAL A C 1
ATOM 1503 O O . VAL A 1 182 ? -18.502 19.351 20.622 1.00 96.00 182 VAL A O 1
ATOM 1506 N N . LEU A 1 183 ? -16.293 19.045 20.877 1.00 94.44 183 LEU A N 1
ATOM 1507 C CA . LEU A 1 183 ? -16.417 17.933 21.815 1.00 94.44 183 LEU A CA 1
ATOM 1508 C C . LEU A 1 183 ? -15.174 17.820 22.699 1.00 94.44 183 LEU A C 1
ATOM 1510 O O . LEU A 1 183 ? -14.065 18.108 22.252 1.00 94.44 183 LEU A O 1
ATOM 1514 N N . ASP A 1 184 ? -15.351 17.374 23.938 1.00 91.81 184 ASP A N 1
ATOM 1515 C CA . ASP A 1 184 ? -14.266 17.105 24.873 1.00 91.81 184 ASP A CA 1
ATOM 1516 C C . ASP A 1 184 ? -14.113 15.604 25.174 1.00 91.81 184 ASP A C 1
ATOM 1518 O O . ASP A 1 184 ? -14.906 14.770 24.741 1.00 91.81 184 ASP A O 1
ATOM 1522 N N . HIS A 1 185 ? -13.034 15.259 25.875 1.00 91.25 185 HIS A N 1
ATOM 1523 C CA . HIS A 1 185 ? -12.695 13.887 26.259 1.00 91.25 185 HIS A CA 1
ATOM 1524 C C . HIS A 1 185 ? -12.592 12.889 25.094 1.00 91.25 185 HIS A C 1
ATOM 1526 O O . HIS A 1 185 ? -13.011 11.729 25.176 1.00 91.25 185 HIS A O 1
ATOM 1532 N N . VAL A 1 186 ? -12.017 13.354 23.987 1.00 93.62 186 VAL A N 1
ATOM 1533 C CA . VAL A 1 186 ? -11.909 12.599 22.741 1.00 93.62 186 VAL A CA 1
ATOM 1534 C C . VAL A 1 186 ? -10.633 11.754 22.727 1.00 93.62 186 VAL A C 1
ATOM 1536 O O . VAL A 1 186 ? -9.556 12.196 23.131 1.00 93.62 186 VAL A O 1
ATOM 1539 N N . ARG A 1 187 ? -10.740 10.519 22.234 1.00 92.81 187 ARG A N 1
ATOM 1540 C CA . ARG A 1 187 ? -9.598 9.665 21.877 1.00 92.81 187 ARG A CA 1
ATOM 1541 C C . ARG A 1 187 ? -9.301 9.694 20.389 1.00 92.81 187 ARG A C 1
ATOM 1543 O O . ARG A 1 187 ? -8.144 9.610 20.008 1.00 92.81 187 ARG A O 1
ATOM 1550 N N . ASP A 1 188 ? -10.289 9.748 19.524 1.00 94.50 188 ASP A N 1
ATOM 1551 C CA . ASP A 1 188 ? -9.996 9.937 18.107 1.00 94.50 188 ASP A CA 1
ATOM 1552 C C . ASP A 1 188 ? -11.223 10.426 17.378 1.00 94.50 188 ASP A C 1
ATOM 1554 O O . ASP A 1 188 ? -12.339 10.133 17.801 1.00 94.50 188 ASP A O 1
ATOM 1558 N N . ALA A 1 189 ? -11.009 11.153 16.293 1.00 96.19 189 ALA A N 1
ATOM 1559 C CA . ALA A 1 189 ? -12.072 11.641 15.439 1.00 96.19 189 ALA A CA 1
ATOM 1560 C C . ALA A 1 189 ? -11.630 11.636 13.978 1.00 96.19 189 ALA A C 1
ATOM 1562 O O . ALA A 1 189 ? -10.499 12.006 13.657 1.00 96.19 189 ALA A O 1
ATOM 1563 N N . ALA A 1 190 ? -12.548 11.269 13.092 1.00 95.38 190 ALA A N 1
ATOM 1564 C CA . ALA A 1 190 ? -12.316 11.272 11.658 1.00 95.38 190 ALA A CA 1
ATOM 1565 C C . ALA A 1 190 ? -13.581 11.691 10.910 1.00 95.38 190 ALA A C 1
ATOM 1567 O O . ALA A 1 190 ? -14.698 11.496 11.397 1.00 95.38 190 ALA A O 1
ATOM 1568 N N . TRP A 1 191 ? -13.396 12.245 9.715 1.00 94.25 191 TRP A N 1
ATOM 1569 C CA . TRP A 1 191 ? -14.479 12.344 8.740 1.00 94.25 191 TRP A CA 1
ATOM 1570 C C . TRP A 1 191 ? -14.934 10.937 8.355 1.00 94.25 191 TRP A C 1
ATOM 1572 O O . TRP A 1 191 ? -14.097 10.040 8.229 1.00 94.25 191 TRP A O 1
ATOM 1582 N N . ASP A 1 192 ? -16.242 10.748 8.200 1.00 92.06 192 ASP A N 1
ATOM 1583 C CA . ASP A 1 192 ? -16.787 9.464 7.760 1.00 92.06 192 ASP A CA 1
ATOM 1584 C C . ASP A 1 192 ? -16.252 9.124 6.359 1.00 92.06 192 ASP A C 1
ATOM 1586 O O . ASP A 1 192 ? -16.237 9.978 5.469 1.00 92.06 192 ASP A O 1
ATOM 1590 N N . LYS A 1 193 ? -15.756 7.896 6.170 1.00 89.50 193 LYS A N 1
ATOM 1591 C CA . LYS A 1 193 ? -15.253 7.427 4.867 1.00 89.50 193 LYS A CA 1
ATOM 1592 C C . LYS A 1 193 ? -16.355 6.787 4.008 1.00 89.50 193 LYS A C 1
ATOM 1594 O O . LYS A 1 193 ? -16.146 6.621 2.810 1.00 89.50 193 LYS A O 1
ATOM 1599 N N . LEU A 1 194 ? -17.539 6.518 4.564 1.00 82.94 194 LEU A N 1
ATOM 1600 C CA . LEU A 1 194 ? -18.690 5.870 3.910 1.00 82.94 194 LEU A CA 1
ATOM 1601 C C . LEU A 1 194 ? -19.535 6.842 3.057 1.00 82.94 194 LEU A C 1
ATOM 1603 O O . LEU A 1 194 ? -20.719 6.620 2.816 1.00 82.94 194 LEU A O 1
ATOM 1607 N N . ILE A 1 195 ? -18.932 7.931 2.580 1.00 69.81 195 ILE A N 1
ATOM 1608 C CA . ILE A 1 195 ? -19.580 9.040 1.851 1.00 69.81 195 ILE A CA 1
ATOM 1609 C C . ILE A 1 195 ? -20.199 8.650 0.498 1.00 69.81 195 ILE A C 1
ATOM 1611 O O . ILE A 1 195 ? -20.961 9.423 -0.071 1.00 69.81 195 ILE A O 1
ATOM 1615 N N . HIS A 1 196 ? -19.895 7.465 -0.039 1.00 69.12 196 HIS A N 1
ATOM 1616 C CA . HIS A 1 196 ? -20.501 6.984 -1.287 1.00 69.12 196 HIS A CA 1
ATOM 1617 C C . HIS A 1 196 ? -21.939 6.476 -1.112 1.00 69.12 196 HIS A C 1
ATOM 1619 O O . HIS A 1 196 ? -22.642 6.278 -2.103 1.00 69.12 196 HIS A O 1
ATOM 1625 N N . TYR A 1 197 ? -22.401 6.287 0.124 1.00 71.69 197 TYR A N 1
ATOM 1626 C CA . TYR A 1 197 ? -23.797 5.979 0.399 1.00 71.69 197 TYR A CA 1
ATOM 1627 C C . TYR A 1 197 ? -24.603 7.280 0.449 1.00 71.69 197 TYR A C 1
ATOM 1629 O O . TYR A 1 197 ? -24.355 8.114 1.312 1.00 71.69 197 TYR A O 1
ATOM 1637 N N . GLU A 1 198 ? -25.617 7.431 -0.414 1.00 70.56 198 GLU A N 1
ATOM 1638 C CA . GLU A 1 198 ? -26.444 8.656 -0.529 1.00 70.56 198 GLU A CA 1
ATOM 1639 C C . GLU A 1 198 ? -27.047 9.143 0.807 1.00 70.56 198 GLU A C 1
ATOM 1641 O O . GLU A 1 198 ? -27.414 10.307 0.951 1.00 70.56 198 GLU A O 1
ATOM 1646 N N . MET A 1 199 ? -27.154 8.256 1.799 1.00 74.69 199 MET A N 1
ATOM 1647 C CA . MET A 1 199 ? -27.691 8.547 3.130 1.00 74.69 199 MET A CA 1
ATOM 1648 C C . MET A 1 199 ? -26.659 9.131 4.114 1.00 74.69 199 MET A C 1
ATOM 1650 O O . MET A 1 199 ? -27.037 9.520 5.223 1.00 74.69 199 MET A O 1
ATOM 1654 N N . VAL A 1 200 ? -25.369 9.155 3.765 1.00 81.12 200 VAL A N 1
ATOM 1655 C CA . VAL A 1 200 ? -24.271 9.612 4.629 1.00 81.12 200 VAL A CA 1
ATOM 1656 C C . VAL A 1 200 ? -23.873 11.040 4.240 1.00 81.12 200 VAL A C 1
ATOM 1658 O O . VAL A 1 200 ? -23.382 11.252 3.137 1.00 81.12 200 VAL A O 1
ATOM 1661 N N . PRO A 1 201 ? -24.058 12.040 5.121 1.00 86.38 201 PRO A N 1
ATOM 1662 C CA . PRO A 1 201 ? -23.666 13.414 4.817 1.00 86.38 201 PRO A CA 1
ATOM 1663 C C . PRO A 1 201 ? -22.143 13.597 4.741 1.00 86.38 201 PRO A C 1
ATOM 1665 O O . PRO A 1 201 ? -21.423 13.113 5.613 1.00 86.38 201 PRO A O 1
ATOM 1668 N N . ASP A 1 202 ? -21.667 14.427 3.806 1.00 84.12 202 ASP A N 1
ATOM 1669 C CA . ASP A 1 202 ? -20.241 14.781 3.616 1.00 84.12 202 ASP A CA 1
ATOM 1670 C C . ASP A 1 202 ? -19.534 15.294 4.884 1.00 84.12 202 ASP A C 1
ATOM 1672 O O . ASP A 1 202 ? -18.312 15.227 5.021 1.00 84.12 202 ASP A O 1
ATOM 1676 N N . MET A 1 203 ? -20.311 15.880 5.795 1.00 90.38 203 MET A N 1
ATOM 1677 C CA . MET A 1 203 ? -19.844 16.511 7.029 1.00 90.38 203 MET A CA 1
ATOM 1678 C C . MET A 1 203 ? -19.903 15.585 8.248 1.00 90.38 203 MET A C 1
ATOM 1680 O O . MET A 1 203 ? -19.674 16.056 9.364 1.00 90.38 203 MET A O 1
ATOM 1684 N N . ARG A 1 204 ? -20.264 14.306 8.072 1.00 93.25 204 ARG A N 1
ATOM 1685 C CA . ARG A 1 204 ? -20.361 13.363 9.184 1.00 93.25 204 ARG A CA 1
ATOM 1686 C C . ARG A 1 204 ? -18.992 13.161 9.826 1.00 93.25 204 ARG A C 1
ATOM 1688 O O . ARG A 1 204 ? -17.997 12.901 9.150 1.00 93.25 204 ARG A O 1
ATOM 1695 N N . ILE A 1 205 ? -18.954 13.268 11.151 1.00 95.81 205 ILE A N 1
ATOM 1696 C CA . ILE A 1 205 ? -17.754 13.045 11.962 1.00 95.81 205 ILE A CA 1
ATOM 1697 C C . ILE A 1 205 ? -18.002 11.844 12.865 1.00 95.81 205 ILE A C 1
ATOM 1699 O O . ILE A 1 205 ? -18.979 11.842 13.618 1.00 95.81 205 ILE A O 1
ATOM 1703 N N . ILE A 1 206 ? -17.100 10.861 12.825 1.00 95.69 206 ILE A N 1
ATOM 1704 C CA . ILE A 1 206 ? -17.089 9.717 13.741 1.00 95.69 206 ILE A CA 1
ATOM 1705 C C . ILE A 1 206 ? -16.108 9.969 14.888 1.00 95.69 206 ILE A C 1
ATOM 1707 O O . ILE A 1 206 ? -14.995 10.458 14.714 1.00 95.69 206 ILE A O 1
ATOM 1711 N N . VAL A 1 207 ? -16.630 9.678 16.070 1.00 96.44 207 VAL A N 1
ATOM 1712 C CA . VAL A 1 207 ? -16.219 9.945 17.440 1.00 96.44 207 VAL A CA 1
ATOM 1713 C C . VAL A 1 207 ? -15.780 8.811 18.362 1.00 96.44 207 VAL A C 1
ATOM 1715 O O . VAL A 1 207 ? -16.678 8.133 18.843 1.00 96.44 207 VAL A O 1
ATOM 1718 N N . SER A 1 208 ? -14.514 8.597 18.721 1.00 95.88 208 SER A N 1
ATOM 1719 C CA . SER A 1 208 ? -14.180 7.757 19.889 1.00 95.88 208 SER A CA 1
ATOM 1720 C C . SER A 1 208 ? -13.951 8.656 21.095 1.00 95.88 208 SER A C 1
ATOM 1722 O O . SER A 1 208 ? -13.040 9.485 21.083 1.00 95.88 208 SER A O 1
ATOM 1724 N N . HIS A 1 209 ? -14.781 8.530 22.129 1.00 94.19 209 HIS A N 1
ATOM 1725 C CA . HIS A 1 209 ? -14.725 9.411 23.295 1.00 94.19 209 HIS A CA 1
ATOM 1726 C C . HIS A 1 209 ? -15.233 8.727 24.568 1.00 94.19 209 HIS A C 1
ATOM 1728 O O . HIS A 1 209 ? -15.732 7.600 24.536 1.00 94.19 209 HIS A O 1
ATOM 1734 N N . VAL A 1 210 ? -15.101 9.421 25.697 1.00 91.75 210 VAL A N 1
ATOM 1735 C CA . VAL A 1 210 ? -15.790 9.057 26.941 1.00 91.75 210 VAL A CA 1
ATOM 1736 C C . VAL A 1 210 ? -16.891 10.054 27.262 1.00 91.75 210 VAL A C 1
ATOM 1738 O O . VAL A 1 210 ? -16.866 11.193 26.796 1.00 91.75 210 VAL A O 1
ATOM 1741 N N . ASP A 1 211 ? -17.887 9.628 28.030 1.00 85.69 211 ASP A N 1
ATOM 1742 C CA . ASP A 1 211 ? -18.813 10.571 28.662 1.00 85.69 211 ASP A CA 1
ATOM 1743 C C . ASP A 1 211 ? -18.325 11.065 30.025 1.00 85.69 211 ASP A C 1
ATOM 1745 O O . ASP A 1 211 ? -17.271 10.681 30.528 1.00 85.69 211 ASP A O 1
ATOM 1749 N N . ASN A 1 212 ? -19.165 11.891 30.649 1.00 80.62 212 ASN A N 1
ATOM 1750 C CA . ASN A 1 212 ? -18.972 12.451 31.981 1.00 80.62 212 ASN A CA 1
ATOM 1751 C C . ASN A 1 212 ? -18.873 11.389 33.094 1.00 80.62 212 ASN A C 1
ATOM 1753 O O . ASN A 1 212 ? -18.428 11.704 34.197 1.00 80.62 212 ASN A O 1
ATOM 1757 N N . GLN A 1 213 ? -19.321 10.152 32.851 1.00 83.62 213 GLN A N 1
ATOM 1758 C CA . GLN A 1 213 ? -19.179 9.033 33.789 1.00 83.62 213 GLN A CA 1
ATOM 1759 C C . GLN A 1 213 ? -17.877 8.248 33.555 1.00 83.62 213 GLN A C 1
ATOM 1761 O O . GLN A 1 213 ? -17.483 7.445 34.404 1.00 83.62 213 GLN A O 1
ATOM 1766 N N . GLY A 1 214 ? -17.165 8.533 32.461 1.00 83.88 214 GLY A N 1
ATOM 1767 C CA . GLY A 1 214 ? -15.949 7.847 32.044 1.00 83.88 214 GLY A CA 1
ATOM 1768 C C . GLY A 1 214 ? -16.215 6.564 31.254 1.00 83.88 214 GLY A C 1
ATOM 1769 O O . GLY A 1 214 ? -15.291 5.756 31.108 1.00 83.88 214 GLY A O 1
ATOM 1770 N N . GLU A 1 215 ? -17.444 6.358 30.769 1.00 88.12 215 GLU A N 1
ATOM 1771 C CA . GLU A 1 215 ? -17.806 5.206 29.942 1.00 88.12 215 GLU A CA 1
ATOM 1772 C C . GLU A 1 215 ? -17.348 5.416 28.498 1.00 88.12 215 GLU A C 1
ATOM 1774 O O . GLU A 1 215 ? -17.520 6.492 27.919 1.00 88.12 215 GLU A O 1
ATOM 1779 N N . LEU A 1 216 ? -16.752 4.371 27.918 1.00 90.75 216 LEU A N 1
ATOM 1780 C CA . LEU A 1 216 ? -16.235 4.390 26.551 1.00 90.75 216 LEU A CA 1
ATOM 1781 C C . LEU A 1 216 ? -17.387 4.304 25.556 1.00 90.75 216 LEU A C 1
ATOM 1783 O O . LEU A 1 216 ? -18.275 3.463 25.714 1.00 90.75 216 LEU A O 1
ATOM 1787 N N . LYS A 1 217 ? -17.355 5.118 24.503 1.00 93.38 217 LYS A N 1
ATOM 1788 C CA . LYS A 1 217 ? -18.321 5.001 23.413 1.00 93.38 217 LYS A CA 1
ATOM 1789 C C . LYS A 1 217 ? -17.759 5.463 22.079 1.00 93.38 217 LYS A C 1
ATOM 1791 O O . LYS A 1 217 ? -16.849 6.295 22.013 1.00 93.38 217 LYS A O 1
ATOM 1796 N N . VAL A 1 218 ? -18.373 4.948 21.019 1.00 95.56 218 VAL A N 1
ATOM 1797 C CA . VAL A 1 218 ? -18.230 5.487 19.672 1.00 95.56 218 VAL A CA 1
ATOM 1798 C C . VAL A 1 218 ? -19.555 6.103 19.234 1.00 95.56 218 VAL A C 1
ATOM 1800 O O . VAL A 1 218 ? -20.618 5.500 19.389 1.00 95.56 218 VAL A O 1
ATOM 1803 N N . SER A 1 219 ? -19.490 7.325 18.717 1.00 94.81 219 SER A N 1
ATOM 1804 C CA . SER A 1 219 ? -20.641 8.138 18.308 1.00 94.81 219 SER A CA 1
ATOM 1805 C C . SER A 1 219 ? -20.370 8.801 16.960 1.00 94.81 219 SER A C 1
ATOM 1807 O O . SER A 1 219 ? -19.226 8.860 16.519 1.00 94.81 219 SER A O 1
ATOM 1809 N N . TYR A 1 220 ? -21.393 9.362 16.326 1.00 94.62 220 TYR A N 1
ATOM 1810 C CA . TYR A 1 220 ? -21.228 10.253 15.182 1.00 94.62 220 TYR A CA 1
ATOM 1811 C C . TYR A 1 220 ? -22.094 11.506 15.300 1.00 94.62 220 TYR A C 1
ATOM 1813 O O . TYR A 1 220 ? -23.028 11.575 16.105 1.00 94.62 220 TYR A O 1
ATOM 1821 N N . SER A 1 221 ? -21.774 12.504 14.482 1.00 95.06 221 SER A N 1
ATOM 1822 C CA . SER A 1 221 ? -22.581 13.706 14.310 1.00 95.06 221 SER A CA 1
ATOM 1823 C C . SER A 1 221 ? -22.611 14.139 12.849 1.00 95.06 221 SER A C 1
ATOM 1825 O O . SER A 1 221 ? -21.579 14.129 12.184 1.00 95.06 221 SER A O 1
ATOM 1827 N N . ASP A 1 222 ? -23.791 14.563 12.393 1.00 93.25 222 ASP A N 1
ATOM 1828 C CA . ASP A 1 222 ? -24.049 15.096 11.047 1.00 93.25 222 ASP A CA 1
ATOM 1829 C C . ASP A 1 222 ? -24.085 16.636 11.019 1.00 93.25 222 ASP A C 1
ATOM 1831 O O . ASP A 1 222 ? -24.326 17.249 9.983 1.00 93.25 222 ASP A O 1
ATOM 1835 N N . ASP A 1 223 ? -23.897 17.293 12.166 1.00 93.94 223 ASP A N 1
ATOM 1836 C CA . ASP A 1 223 ? -24.126 18.732 12.326 1.00 93.94 223 ASP A CA 1
ATOM 1837 C C . ASP A 1 223 ? -23.071 19.424 13.201 1.00 93.94 223 ASP A C 1
ATOM 1839 O O . ASP A 1 223 ? -23.311 20.510 13.744 1.00 93.94 223 ASP A O 1
ATOM 1843 N N . PHE A 1 224 ? -21.872 18.834 13.261 1.00 94.25 224 PHE A N 1
ATOM 1844 C CA . PHE A 1 224 ? -20.732 19.307 14.051 1.00 94.25 224 PHE A CA 1
ATOM 1845 C C . PHE A 1 224 ? -21.024 19.334 15.558 1.00 94.25 224 PHE A C 1
ATOM 1847 O O . PHE A 1 224 ? -20.740 20.317 16.241 1.00 94.25 224 PHE A O 1
ATOM 1854 N N . PHE A 1 225 ? -21.592 18.234 16.052 1.00 94.44 225 PHE A N 1
ATOM 1855 C CA . PHE A 1 225 ? -21.913 17.948 17.452 1.00 94.44 225 PHE A CA 1
ATOM 1856 C C . PHE A 1 225 ? -22.971 18.862 18.078 1.00 94.44 225 PHE A C 1
ATOM 1858 O O . PHE A 1 225 ? -23.039 18.981 19.300 1.00 94.44 225 PHE A O 1
ATOM 1865 N N . LYS A 1 226 ? -23.861 19.453 17.267 1.00 93.69 226 LYS A N 1
ATOM 1866 C CA . LYS A 1 226 ? -25.116 20.007 17.811 1.00 93.69 226 LYS A CA 1
ATOM 1867 C C . LYS A 1 226 ? -26.044 18.875 18.241 1.00 93.69 226 LYS A C 1
ATOM 1869 O O . LYS A 1 226 ? -26.724 18.984 19.258 1.00 93.69 226 LYS A O 1
ATOM 1874 N N . THR A 1 227 ? -26.033 17.782 17.486 1.00 94.38 227 THR A N 1
ATOM 1875 C CA . THR A 1 227 ? -26.618 16.498 17.843 1.00 94.38 227 THR A CA 1
ATOM 1876 C C . THR A 1 227 ? -25.544 15.417 17.796 1.00 94.38 227 THR A C 1
ATOM 1878 O O . THR A 1 227 ? -24.638 15.437 16.959 1.00 94.38 227 THR A O 1
ATOM 1881 N N . ILE A 1 228 ? -25.627 14.474 18.733 1.00 93.12 228 ILE A N 1
ATOM 1882 C CA . ILE A 1 228 ? -24.732 13.321 18.816 1.00 93.12 228 ILE A CA 1
ATOM 1883 C C . ILE A 1 228 ? -25.572 12.049 18.809 1.00 93.12 228 ILE A C 1
ATOM 1885 O O . ILE A 1 228 ? -26.528 11.917 19.575 1.00 93.12 228 ILE A O 1
ATOM 1889 N N . LYS A 1 229 ? -25.225 11.122 17.919 1.00 92.88 229 LYS A N 1
ATOM 1890 C CA . LYS A 1 229 ? -25.875 9.820 17.785 1.00 92.88 229 LYS A CA 1
ATOM 1891 C C . LYS A 1 229 ? -24.877 8.745 18.183 1.00 92.88 229 LYS A C 1
ATOM 1893 O O . LYS A 1 229 ? -23.778 8.677 17.642 1.00 92.88 229 LYS A O 1
ATOM 1898 N N . GLN A 1 230 ? -25.241 7.932 19.163 1.00 92.75 230 GLN A N 1
ATOM 1899 C CA . GLN A 1 230 ? -24.369 6.868 19.647 1.00 92.75 230 GLN A CA 1
ATOM 1900 C C . GLN A 1 230 ? -24.398 5.687 18.671 1.00 92.75 230 GLN A C 1
ATOM 1902 O O . GLN A 1 230 ? -25.479 5.245 18.289 1.00 92.75 230 GLN A O 1
ATOM 1907 N N . ILE A 1 231 ? -23.222 5.171 18.315 1.00 93.00 231 ILE A N 1
ATOM 1908 C CA . ILE A 1 231 ? -23.067 3.966 17.491 1.00 93.00 231 ILE A CA 1
ATOM 1909 C C . ILE A 1 231 ? -22.979 2.749 18.406 1.00 93.00 231 ILE A C 1
ATOM 1911 O O . ILE A 1 231 ? -23.762 1.818 18.267 1.00 93.00 231 ILE A O 1
ATOM 1915 N N . GLU A 1 232 ? -22.048 2.775 19.363 1.00 93.50 232 GLU A N 1
ATOM 1916 C CA . GLU A 1 232 ? -21.763 1.623 20.218 1.00 93.50 232 GLU A CA 1
ATOM 1917 C C . GLU A 1 232 ? -21.230 2.039 21.598 1.00 93.50 232 GLU A C 1
ATOM 1919 O O . GLU A 1 232 ? -20.476 3.012 21.725 1.00 93.50 232 GLU A O 1
ATOM 1924 N N . LYS A 1 233 ? -21.632 1.297 22.637 1.00 92.44 233 LYS A N 1
ATOM 1925 C CA . LYS A 1 233 ? -21.148 1.454 24.020 1.00 92.44 233 LYS A CA 1
ATOM 1926 C C . LYS A 1 233 ? -19.982 0.514 24.292 1.00 92.44 233 LYS A C 1
ATOM 1928 O O . LYS A 1 233 ? -19.805 -0.479 23.600 1.00 92.44 233 LYS A O 1
ATOM 1933 N N . ASP A 1 234 ? -19.184 0.829 25.310 1.00 90.94 234 ASP A N 1
ATOM 1934 C CA . ASP A 1 234 ? -18.009 0.036 25.695 1.00 90.94 234 ASP A CA 1
ATOM 1935 C C . ASP A 1 234 ? -17.048 -0.232 24.521 1.00 90.94 234 ASP A C 1
ATOM 1937 O O . ASP A 1 234 ? -16.340 -1.241 24.465 1.00 90.94 234 ASP A O 1
ATOM 1941 N N . CYS A 1 235 ? -17.010 0.714 23.582 1.00 93.06 235 CYS A N 1
ATOM 1942 C CA . CYS A 1 235 ? -16.218 0.643 22.369 1.00 93.06 235 CYS A CA 1
ATOM 1943 C C . CYS A 1 235 ? -14.935 1.458 22.537 1.00 93.06 235 CYS A C 1
ATOM 1945 O O . CYS A 1 235 ? -14.965 2.651 22.847 1.00 93.06 235 CYS A O 1
ATOM 1947 N N . PHE A 1 236 ? -13.792 0.804 22.349 1.00 90.25 236 PHE A N 1
ATOM 1948 C CA . PHE A 1 236 ? -12.476 1.403 22.521 1.00 90.25 236 PHE A CA 1
ATOM 1949 C C . PHE A 1 236 ? -12.123 2.378 21.401 1.00 90.25 236 PHE A C 1
ATOM 1951 O O . PHE A 1 236 ? -11.383 3.330 21.651 1.00 90.25 236 PHE A O 1
ATOM 1958 N N . GLY A 1 237 ? -12.604 2.145 20.184 1.00 93.69 237 GLY A N 1
ATOM 1959 C CA . GLY A 1 237 ? -12.251 2.932 19.012 1.00 93.69 237 GLY A CA 1
ATOM 1960 C C . GLY A 1 237 ? -12.824 2.338 17.736 1.00 93.69 237 GLY A C 1
ATOM 1961 O O . GLY A 1 237 ? -13.514 1.319 17.766 1.00 93.69 237 GLY A O 1
ATOM 1962 N N . PHE A 1 238 ? -12.521 2.988 16.620 1.00 94.62 238 PHE A N 1
ATOM 1963 C CA . PHE A 1 238 ? -13.029 2.608 15.314 1.00 94.62 238 PHE A CA 1
ATOM 1964 C C . PHE A 1 238 ? -11.922 2.621 14.259 1.00 94.62 238 PHE A C 1
ATOM 1966 O O . PHE A 1 238 ? -10.913 3.307 14.412 1.00 94.62 238 PHE A O 1
ATOM 1973 N N . TYR A 1 239 ? -12.150 1.893 13.175 1.00 93.69 239 TYR A N 1
ATOM 1974 C CA . TYR A 1 239 ? -11.398 1.975 11.928 1.00 93.69 239 TYR A CA 1
ATOM 1975 C C . TYR A 1 239 ? -12.394 1.996 10.769 1.00 93.69 239 TYR A C 1
ATOM 1977 O O . TYR A 1 239 ? -13.472 1.416 10.875 1.00 93.69 239 TYR A O 1
ATOM 1985 N N . GLN A 1 240 ? -12.080 2.702 9.688 1.00 91.62 240 GLN A N 1
ATOM 1986 C CA . GLN A 1 240 ? -13.007 2.900 8.576 1.00 91.62 240 GLN A CA 1
ATOM 1987 C C . GLN A 1 240 ? -12.312 2.679 7.243 1.00 91.62 240 GLN A C 1
ATOM 1989 O O . GLN A 1 240 ? -11.202 3.167 7.030 1.00 91.62 240 GLN A O 1
ATOM 1994 N N . THR A 1 241 ? -13.025 2.026 6.337 1.00 90.19 241 THR A N 1
ATOM 1995 C CA . THR A 1 241 ? -12.726 1.958 4.906 1.00 90.19 241 THR A CA 1
ATOM 1996 C C . THR A 1 241 ? -13.824 2.710 4.142 1.00 90.19 241 THR A C 1
ATOM 1998 O O . THR A 1 241 ? -14.807 3.139 4.752 1.00 90.19 241 THR A O 1
ATOM 2001 N N . PRO A 1 242 ? -13.715 2.880 2.813 1.00 86.25 242 PRO A N 1
ATOM 2002 C CA . PRO A 1 242 ? -14.806 3.450 2.019 1.00 86.25 242 PRO A CA 1
ATOM 2003 C C . PRO A 1 242 ? -16.119 2.645 2.055 1.00 86.25 242 PRO A C 1
ATOM 2005 O O . PRO A 1 242 ? -17.159 3.162 1.656 1.00 86.25 242 PRO A O 1
ATOM 2008 N N . THR A 1 243 ? -16.082 1.390 2.519 1.00 87.38 243 THR A N 1
ATOM 2009 C CA . THR A 1 243 ? -17.215 0.451 2.485 1.00 87.38 243 THR A CA 1
ATOM 2010 C C . THR A 1 243 ? -17.677 -0.047 3.852 1.00 87.38 243 THR A C 1
ATOM 2012 O O . THR A 1 243 ? -18.850 -0.387 3.965 1.00 87.38 243 THR A O 1
ATOM 2015 N N . TYR A 1 244 ? -16.812 -0.090 4.876 1.00 90.88 244 TYR A N 1
ATOM 2016 C CA . TYR A 1 244 ? -17.155 -0.600 6.208 1.00 90.88 244 TYR A CA 1
ATOM 2017 C C . TYR A 1 244 ? -16.581 0.249 7.350 1.00 90.88 244 TYR A C 1
ATOM 2019 O O . TYR A 1 244 ? -15.465 0.767 7.294 1.00 90.88 244 TYR A O 1
ATOM 2027 N N . LEU A 1 245 ? -17.343 0.316 8.441 1.00 92.50 245 LEU A N 1
ATOM 2028 C CA . LEU A 1 245 ? -16.917 0.770 9.759 1.00 92.50 245 LEU A CA 1
ATOM 2029 C C . LEU A 1 245 ? -16.651 -0.444 10.652 1.00 92.50 245 LEU A C 1
ATOM 2031 O O . LEU A 1 245 ? -17.540 -1.268 10.859 1.00 92.50 245 LEU A O 1
ATOM 2035 N N . PHE A 1 246 ? -15.463 -0.495 11.242 1.00 94.50 246 PHE A N 1
ATOM 2036 C CA . PHE A 1 246 ? -15.047 -1.490 12.224 1.00 94.50 246 PHE A CA 1
ATOM 2037 C C . PHE A 1 246 ? -14.975 -0.861 13.614 1.00 94.50 246 PHE A C 1
ATOM 2039 O O . PHE A 1 246 ? -14.467 0.250 13.774 1.00 94.50 246 PHE A O 1
ATOM 2046 N N . LEU A 1 247 ? -15.456 -1.574 14.629 1.00 95.06 247 LEU A N 1
ATOM 2047 C CA . LEU A 1 247 ? -15.553 -1.109 16.012 1.00 95.06 247 LEU A CA 1
ATOM 2048 C C . LEU A 1 247 ? -14.897 -2.116 16.949 1.00 95.06 247 LEU A C 1
ATOM 2050 O O . LEU A 1 247 ? -15.358 -3.251 17.054 1.00 95.06 247 LEU A O 1
ATOM 2054 N N . LEU A 1 248 ? -13.852 -1.693 17.658 1.00 94.06 248 LEU A N 1
ATOM 2055 C CA . LEU A 1 248 ? -13.173 -2.529 18.647 1.00 94.06 248 LEU A CA 1
ATOM 2056 C C . LEU A 1 248 ? -13.906 -2.416 19.984 1.00 94.06 248 LEU A C 1
ATOM 2058 O O . LEU A 1 248 ? -13.931 -1.338 20.584 1.00 94.06 248 LEU A O 1
ATOM 2062 N N . VAL A 1 249 ? -14.506 -3.501 20.458 1.00 92.88 249 VAL A N 1
ATOM 2063 C CA . VAL A 1 249 ? -15.352 -3.510 21.660 1.00 92.88 249 VAL A CA 1
ATOM 2064 C C . VAL A 1 249 ? -14.761 -4.395 22.754 1.00 92.88 249 VAL A C 1
ATOM 2066 O O . VAL A 1 249 ? -13.844 -5.188 22.524 1.00 92.88 249 VAL A O 1
ATOM 2069 N N . ARG A 1 250 ? -15.237 -4.200 23.990 1.00 88.50 250 ARG A N 1
ATOM 2070 C CA . ARG A 1 250 ? -14.886 -5.084 25.108 1.00 88.50 250 ARG A CA 1
ATOM 2071 C C . ARG A 1 250 ? -15.298 -6.521 24.772 1.00 88.50 250 ARG A C 1
ATOM 2073 O O . ARG A 1 250 ? -16.409 -6.681 24.270 1.00 88.50 250 ARG A O 1
ATOM 2080 N N . PRO A 1 251 ? -14.440 -7.518 25.062 1.00 86.12 251 PRO A N 1
ATOM 2081 C CA . PRO A 1 251 ? -14.808 -8.904 24.853 1.00 86.12 251 PRO A CA 1
ATOM 2082 C C . PRO A 1 251 ? -16.038 -9.256 25.687 1.00 86.12 251 PRO A C 1
ATOM 2084 O O . PRO A 1 251 ? -16.244 -8.701 26.779 1.00 86.12 251 PRO A O 1
ATOM 2087 N N . ASP A 1 252 ? -16.836 -10.189 25.186 1.00 80.50 252 ASP A N 1
ATOM 2088 C CA . ASP A 1 252 ? -17.886 -10.806 25.980 1.00 80.50 252 ASP A CA 1
ATOM 2089 C C . ASP A 1 252 ? -17.317 -11.577 27.195 1.00 80.50 252 ASP A C 1
ATOM 2091 O O . ASP A 1 252 ? -16.110 -11.700 27.409 1.00 80.50 252 ASP A O 1
ATOM 2095 N N . GLN A 1 253 ? -18.198 -12.086 28.057 1.00 80.38 253 GLN A N 1
ATOM 2096 C CA . GLN A 1 253 ? -17.790 -12.788 29.284 1.00 80.38 253 GLN A CA 1
ATOM 2097 C C . GLN A 1 253 ? -17.082 -14.136 29.044 1.00 80.38 253 GLN A C 1
ATOM 2099 O O . GLN A 1 253 ? -16.618 -14.752 30.006 1.00 80.38 253 GLN A O 1
ATOM 2104 N N . TYR A 1 254 ? -17.066 -14.626 27.804 1.00 78.81 254 TYR A N 1
ATOM 2105 C CA . TYR A 1 254 ? -16.470 -15.901 27.414 1.00 78.81 254 TYR A CA 1
ATOM 2106 C C . TYR A 1 254 ? -15.163 -15.714 26.634 1.00 78.81 254 TYR A C 1
ATOM 2108 O O . TYR A 1 254 ? -14.345 -16.634 26.614 1.00 78.81 254 TYR A O 1
ATOM 2116 N N . SER A 1 255 ? -14.943 -14.518 26.089 1.00 80.44 255 SER A N 1
ATOM 2117 C CA . SER A 1 255 ? -13.804 -14.153 25.261 1.00 80.44 255 SER A CA 1
ATOM 2118 C C . SER A 1 255 ? -12.673 -13.498 26.062 1.00 80.44 255 SER A C 1
ATOM 2120 O O . SER A 1 255 ? -12.867 -12.837 27.085 1.00 80.44 255 SER A O 1
ATOM 2122 N N . VAL A 1 256 ? -11.446 -13.663 25.575 1.00 82.62 256 VAL A N 1
ATOM 2123 C CA . VAL A 1 256 ? -10.226 -13.042 26.099 1.00 82.62 256 VAL A CA 1
ATOM 2124 C C . VAL A 1 256 ? -9.643 -12.126 25.026 1.00 82.62 256 VAL A C 1
ATOM 2126 O O . VAL A 1 256 ? -9.520 -12.510 23.865 1.00 82.62 256 VAL A O 1
ATOM 2129 N N . GLY A 1 257 ? -9.240 -10.915 25.417 1.00 86.25 257 GLY A N 1
ATOM 2130 C CA . GLY A 1 257 ? -8.683 -9.916 24.504 1.00 86.25 257 GLY A CA 1
ATOM 2131 C C . GLY A 1 257 ? -9.724 -8.885 24.074 1.00 86.25 257 GLY A C 1
ATOM 2132 O O . GLY A 1 257 ? -10.096 -8.048 24.894 1.00 86.25 257 GLY A O 1
ATOM 2133 N N . TYR A 1 258 ? -10.154 -8.914 22.811 1.00 88.06 258 TYR A N 1
ATOM 2134 C CA . TYR A 1 258 ? -11.097 -7.956 22.223 1.00 88.06 258 TYR A CA 1
ATOM 2135 C C . TYR A 1 258 ? -12.079 -8.625 21.257 1.00 88.06 258 TYR A C 1
ATOM 2137 O O . TYR A 1 258 ? -11.735 -9.608 20.603 1.00 88.06 258 TYR A O 1
ATOM 2145 N N . ASP A 1 259 ? -13.246 -8.004 21.088 1.00 90.19 259 ASP A N 1
ATOM 2146 C CA . ASP A 1 259 ? -14.194 -8.335 20.022 1.00 90.19 259 ASP A CA 1
ATOM 2147 C C . ASP A 1 259 ? -14.243 -7.209 18.985 1.00 90.19 259 ASP A C 1
ATOM 2149 O O . ASP A 1 259 ? -13.906 -6.051 19.266 1.00 90.19 259 ASP A O 1
ATOM 2153 N N . LEU A 1 260 ? -14.660 -7.548 17.766 1.00 91.69 260 LEU A N 1
ATOM 2154 C CA . LEU A 1 260 ? -14.780 -6.605 16.662 1.00 91.69 260 LEU A CA 1
ATOM 2155 C C . LEU A 1 260 ? -16.205 -6.636 16.120 1.00 91.69 260 LEU A C 1
ATOM 2157 O O . LEU A 1 260 ? -16.754 -7.707 15.870 1.00 91.69 260 LEU A O 1
ATOM 2161 N N . LYS A 1 261 ? -16.795 -5.459 15.914 1.00 92.69 261 LYS A N 1
ATOM 2162 C CA . LYS A 1 261 ? -18.049 -5.311 15.172 1.00 92.69 261 LYS A CA 1
ATOM 2163 C C . LYS A 1 261 ? -17.814 -4.619 13.839 1.00 92.69 261 LYS A C 1
ATOM 2165 O O . LYS A 1 261 ? -16.894 -3.812 13.724 1.00 92.69 261 LYS A O 1
ATOM 2170 N N . MET A 1 262 ? -18.664 -4.897 12.859 1.00 92.25 262 MET A N 1
ATOM 2171 C CA . MET A 1 262 ? -18.603 -4.326 11.516 1.00 92.25 262 MET A CA 1
ATOM 2172 C C . MET A 1 262 ? -19.970 -3.793 11.081 1.00 92.25 262 MET A C 1
ATOM 2174 O O . MET A 1 262 ? -21.005 -4.360 11.430 1.00 92.25 262 MET A O 1
ATOM 2178 N N . SER A 1 263 ? -19.980 -2.699 10.318 1.00 89.81 263 SER A N 1
ATOM 2179 C CA . SER A 1 263 ? -21.184 -2.157 9.679 1.00 89.81 263 SER A CA 1
ATOM 2180 C C . SER A 1 263 ? -20.861 -1.575 8.297 1.00 89.81 263 SER A C 1
ATOM 2182 O O . SER A 1 263 ? -19.932 -0.774 8.212 1.00 89.81 263 SER A O 1
ATOM 2184 N N . PRO A 1 264 ? -21.609 -1.905 7.225 1.00 84.62 264 PRO A N 1
ATOM 2185 C CA . PRO A 1 264 ? -21.385 -1.335 5.888 1.00 84.62 264 PRO A CA 1
ATOM 2186 C C . PRO A 1 264 ? -21.832 0.130 5.765 1.00 84.62 264 PRO A C 1
ATOM 2188 O O . PRO A 1 264 ? -21.347 0.879 4.928 1.00 84.62 264 PRO A O 1
ATOM 2191 N N . HIS A 1 265 ? -22.788 0.552 6.589 1.00 76.12 265 HIS A N 1
ATOM 2192 C CA . HIS A 1 265 ? -23.226 1.941 6.702 1.00 76.12 265 HIS A CA 1
ATOM 2193 C C . HIS A 1 265 ? -23.844 2.184 8.080 1.00 76.12 265 HIS A C 1
ATOM 2195 O O . HIS A 1 265 ? -24.127 1.245 8.827 1.00 76.12 265 HIS A O 1
ATOM 2201 N N . LEU A 1 266 ? -24.026 3.456 8.435 1.00 73.38 266 LEU A N 1
ATOM 2202 C CA . LEU A 1 266 ? -24.667 3.878 9.678 1.00 73.38 266 LEU A CA 1
ATOM 2203 C C . LEU A 1 266 ? -26.018 4.529 9.368 1.00 73.38 266 LEU A C 1
ATOM 2205 O O . LEU A 1 266 ? -26.068 5.564 8.694 1.00 73.38 266 LEU A O 1
ATOM 2209 N N . GLY A 1 267 ? -27.102 3.951 9.888 1.00 64.88 267 GLY A N 1
ATOM 2210 C CA . GLY A 1 267 ? -28.469 4.448 9.717 1.00 64.88 267 GLY A CA 1
ATOM 2211 C C . GLY A 1 267 ? -29.397 3.977 10.838 1.00 64.88 267 GLY A C 1
ATOM 2212 O O . GLY A 1 267 ? -29.001 3.180 11.679 1.00 64.88 267 GLY A O 1
ATOM 2213 N N . GLU A 1 268 ? -30.644 4.455 10.859 1.00 61.47 268 GLU A N 1
ATOM 2214 C CA . GLU A 1 268 ? -31.601 4.125 11.935 1.00 61.47 268 GLU A CA 1
ATOM 2215 C C . GLU A 1 268 ? -31.975 2.634 11.990 1.00 61.47 268 GLU A C 1
ATOM 2217 O O . GLU A 1 268 ? -32.400 2.139 13.031 1.00 61.47 268 GLU A O 1
ATOM 2222 N N . THR A 1 269 ? -31.807 1.916 10.877 1.00 64.19 269 THR A N 1
ATOM 2223 C CA . THR A 1 269 ? -32.165 0.499 10.725 1.00 64.19 269 THR A CA 1
ATOM 2224 C C . THR A 1 269 ? -30.972 -0.454 10.734 1.00 64.19 269 THR A C 1
ATOM 2226 O O . THR A 1 269 ? -31.184 -1.662 10.811 1.00 64.19 269 THR A O 1
ATOM 2229 N N . TYR A 1 270 ? -29.738 0.049 10.641 1.00 68.81 270 TYR A N 1
ATOM 2230 C CA . TYR A 1 270 ? -28.537 -0.777 10.508 1.00 68.81 270 TYR A CA 1
ATOM 2231 C C . TYR A 1 270 ? -27.612 -0.555 11.696 1.00 68.81 270 TYR A C 1
ATOM 2233 O O . TYR A 1 270 ? -27.121 0.550 11.924 1.00 68.81 270 TYR A O 1
ATOM 2241 N N . PHE A 1 271 ? -27.389 -1.632 12.445 1.00 79.69 271 PHE A N 1
ATOM 2242 C CA . PHE A 1 271 ? -26.552 -1.644 13.635 1.00 79.69 271 PHE A CA 1
ATOM 2243 C C . PHE A 1 271 ? -25.290 -2.469 13.378 1.00 79.69 271 PHE A C 1
ATOM 2245 O O . PHE A 1 271 ? -25.375 -3.481 12.676 1.00 79.69 271 PHE A O 1
ATOM 2252 N N . PRO A 1 272 ? -24.145 -2.082 13.967 1.00 89.38 272 PRO A N 1
ATOM 2253 C CA . PRO A 1 272 ? -22.931 -2.880 13.897 1.00 89.38 272 PRO A CA 1
ATOM 2254 C C . PRO A 1 272 ? -23.166 -4.305 14.399 1.00 89.38 272 PRO A C 1
ATOM 2256 O O . PRO A 1 272 ? -23.710 -4.507 15.489 1.00 89.38 272 PRO A O 1
ATOM 2259 N N . GLN A 1 273 ? -22.726 -5.285 13.616 1.00 89.44 273 GLN A N 1
ATOM 2260 C CA . GLN A 1 273 ? -22.827 -6.702 13.954 1.00 89.44 273 GLN A CA 1
ATOM 2261 C C . GLN A 1 273 ? -21.479 -7.232 14.417 1.00 89.44 273 GLN A C 1
ATOM 2263 O O . GLN A 1 273 ? -20.439 -6.806 13.922 1.00 89.44 273 GLN A O 1
ATOM 2268 N N . GLU A 1 274 ? -21.494 -8.142 15.385 1.00 88.62 274 GLU A N 1
ATOM 2269 C CA . GLU A 1 274 ? -20.281 -8.800 15.859 1.00 88.62 274 GLU A CA 1
ATOM 2270 C C . GLU A 1 274 ? -19.710 -9.732 14.793 1.00 88.62 274 GLU A C 1
ATOM 2272 O O . GLU A 1 274 ? -20.439 -10.502 14.169 1.00 88.62 274 GLU A O 1
ATOM 2277 N N . ILE A 1 275 ? -18.397 -9.651 14.588 1.00 88.25 275 ILE A N 1
ATOM 2278 C CA . ILE A 1 275 ? -17.684 -10.544 13.687 1.00 88.25 275 ILE A CA 1
ATOM 2279 C C . ILE A 1 275 ? -17.477 -11.883 14.386 1.00 88.25 275 ILE A C 1
ATOM 2281 O O . ILE A 1 275 ? -16.742 -11.987 15.371 1.00 88.25 275 ILE A O 1
ATOM 2285 N N . VAL A 1 276 ? -18.083 -12.919 13.815 1.00 83.25 276 VAL A N 1
ATOM 2286 C CA . VAL A 1 276 ? -17.880 -14.305 14.227 1.00 83.25 276 VAL A CA 1
ATOM 2287 C C . VAL A 1 276 ? -16.814 -14.930 13.335 1.00 83.25 276 VAL A C 1
ATOM 2289 O O . VAL A 1 276 ? -16.937 -14.927 12.110 1.00 83.25 276 VAL A O 1
ATOM 2292 N N . LEU A 1 277 ? -15.760 -15.459 13.955 1.00 85.19 277 LEU A N 1
ATOM 2293 C CA . LEU A 1 277 ? -14.687 -16.163 13.259 1.00 85.19 277 LEU A CA 1
ATOM 2294 C C . LEU A 1 277 ? -14.935 -17.681 13.301 1.00 85.19 277 LEU A C 1
ATOM 2296 O O . LEU A 1 277 ? -15.420 -18.199 14.305 1.00 85.19 277 LEU A O 1
ATOM 2300 N N . PRO A 1 278 ? -14.565 -18.420 12.244 1.00 79.44 278 PRO A N 1
ATOM 2301 C CA . PRO A 1 278 ? -14.822 -19.856 12.103 1.00 79.44 278 PRO A CA 1
ATOM 2302 C C . PRO A 1 278 ? -13.825 -20.737 12.877 1.00 79.44 278 PRO A C 1
ATOM 2304 O O . PRO A 1 278 ? -13.830 -21.957 12.728 1.00 79.44 278 PRO A O 1
ATOM 2307 N N . ILE A 1 279 ? -12.932 -20.140 13.667 1.00 76.69 279 ILE A N 1
ATOM 2308 C CA . ILE A 1 279 ? -12.083 -20.854 14.619 1.00 76.69 279 ILE A CA 1
ATOM 2309 C C . ILE A 1 279 ? -12.678 -20.589 15.999 1.00 76.69 279 ILE A C 1
ATOM 2311 O O . ILE A 1 279 ? -12.808 -19.430 16.390 1.00 76.69 279 ILE A O 1
ATOM 2315 N N . ASP A 1 280 ? -13.035 -21.658 16.722 1.00 65.75 280 ASP A N 1
ATOM 2316 C CA . ASP A 1 280 ? -13.522 -21.597 18.110 1.00 65.75 280 ASP A CA 1
ATOM 2317 C C . ASP A 1 280 ? -12.342 -21.315 19.044 1.00 65.75 280 ASP A C 1
ATOM 2319 O O . ASP A 1 280 ? -11.893 -22.152 19.827 1.00 65.75 280 ASP A O 1
ATOM 2323 N N . ASP A 1 281 ? -11.770 -20.131 18.860 1.00 65.94 281 ASP A N 1
ATOM 2324 C CA . ASP A 1 281 ? -10.776 -19.560 19.735 1.00 65.94 281 ASP A CA 1
ATOM 2325 C C . ASP A 1 281 ? -11.383 -18.321 20.382 1.00 65.94 281 ASP A C 1
ATOM 2327 O O . ASP A 1 281 ? -11.563 -17.269 19.764 1.00 65.94 281 ASP A O 1
ATOM 2331 N N . GLN A 1 282 ? -11.712 -18.480 21.660 1.00 69.19 282 GLN A N 1
ATOM 2332 C CA . GLN A 1 282 ? -12.227 -17.413 22.507 1.00 69.19 282 GLN A CA 1
ATOM 2333 C C . GLN A 1 282 ? -11.160 -16.337 22.769 1.00 69.19 282 GLN A C 1
ATOM 2335 O O . GLN A 1 282 ? -11.477 -15.287 23.319 1.00 69.19 282 GLN A O 1
ATOM 2340 N N . SER A 1 283 ? -9.895 -16.562 22.393 1.00 78.88 283 SER A N 1
ATOM 2341 C CA . SER A 1 283 ? -8.822 -15.585 22.536 1.00 78.88 283 SER A CA 1
ATOM 2342 C C . SER A 1 283 ? -8.523 -14.851 21.224 1.00 78.88 283 SER A C 1
ATOM 2344 O O . SER A 1 283 ? -8.120 -15.427 20.214 1.00 78.88 283 SER A O 1
ATOM 2346 N N . LYS A 1 284 ? -8.751 -13.534 21.239 1.00 83.50 284 LYS A N 1
ATOM 2347 C CA . LYS A 1 284 ? -8.580 -12.618 20.100 1.00 83.50 284 LYS A CA 1
ATOM 2348 C C . LYS A 1 284 ? -7.838 -11.380 20.587 1.00 83.50 284 LYS A C 1
ATOM 2350 O O . LYS A 1 284 ? -8.407 -10.517 21.249 1.00 83.50 284 LYS A O 1
ATOM 2355 N N . HIS A 1 285 ? -6.543 -11.289 20.297 1.00 82.75 285 HIS A N 1
ATOM 2356 C CA . HIS A 1 285 ? -5.685 -10.263 20.905 1.00 82.75 285 HIS A CA 1
ATOM 2357 C C . HIS A 1 285 ? -5.438 -9.056 20.004 1.00 82.75 285 HIS A C 1
ATOM 2359 O O . HIS A 1 285 ? -5.307 -7.937 20.500 1.00 82.75 285 HIS A O 1
ATOM 2365 N N . THR A 1 286 ? -5.368 -9.264 18.689 1.00 86.75 286 THR A N 1
ATOM 2366 C CA . THR A 1 286 ? -5.139 -8.184 17.724 1.00 86.75 286 THR A CA 1
ATOM 2367 C C . THR A 1 286 ? -5.950 -8.411 16.461 1.00 86.75 286 THR A C 1
ATOM 2369 O O . THR A 1 286 ? -5.987 -9.534 15.964 1.00 86.75 286 THR A O 1
ATOM 2372 N N . PHE A 1 287 ? -6.498 -7.330 15.909 1.00 90.56 287 PHE A N 1
ATOM 2373 C CA . PHE A 1 287 ? -7.135 -7.297 14.596 1.00 90.56 287 PHE A CA 1
ATOM 2374 C C . PHE A 1 287 ? -6.374 -6.327 13.693 1.00 90.56 287 PHE A C 1
ATOM 2376 O O . PHE A 1 287 ? -6.039 -5.215 14.111 1.00 90.56 287 PHE A O 1
ATOM 2383 N N . THR A 1 288 ? -6.118 -6.732 12.456 1.00 92.88 288 THR A N 1
ATOM 2384 C CA . THR A 1 288 ? -5.543 -5.873 11.420 1.00 92.88 288 THR A CA 1
ATOM 2385 C C . THR A 1 288 ? -6.351 -6.065 10.147 1.00 92.88 288 THR A C 1
ATOM 2387 O O . THR A 1 288 ? -6.328 -7.142 9.561 1.00 92.88 288 THR A O 1
ATOM 2390 N N . VAL A 1 289 ? -7.087 -5.033 9.732 1.00 93.44 289 VAL A N 1
ATOM 2391 C CA . VAL A 1 289 ? -7.741 -5.019 8.417 1.00 93.44 289 VAL A CA 1
ATOM 2392 C C . VAL A 1 289 ? -6.637 -4.880 7.370 1.00 93.44 289 VAL A C 1
ATOM 2394 O O . VAL A 1 289 ? -5.866 -3.925 7.421 1.00 93.44 289 VAL A O 1
ATOM 2397 N N . LEU A 1 290 ? -6.512 -5.875 6.495 1.00 93.88 290 LEU A N 1
ATOM 2398 C CA . LEU A 1 290 ? -5.418 -5.990 5.529 1.00 93.88 290 LEU A CA 1
ATOM 2399 C C . LEU A 1 290 ? -5.752 -5.310 4.203 1.00 93.88 290 LEU A C 1
ATOM 2401 O O . LEU A 1 290 ? -4.923 -4.602 3.642 1.00 93.88 290 LEU A O 1
ATOM 2405 N N . ASP A 1 291 ? -6.960 -5.555 3.704 1.00 92.62 291 ASP A N 1
ATOM 2406 C CA . ASP A 1 291 ? -7.469 -5.010 2.451 1.00 92.62 291 ASP A CA 1
ATOM 2407 C C . ASP A 1 291 ? -8.998 -5.039 2.475 1.00 92.62 291 ASP A C 1
ATOM 2409 O O . ASP A 1 291 ? -9.600 -5.939 3.069 1.00 92.62 291 ASP A O 1
ATOM 2413 N N . VAL A 1 292 ? -9.617 -4.063 1.812 1.00 90.94 292 VAL A N 1
ATOM 2414 C CA . VAL A 1 292 ? -11.047 -4.090 1.512 1.00 90.94 292 VAL A CA 1
ATOM 2415 C C . VAL A 1 292 ? -11.259 -3.695 0.058 1.00 90.94 292 VAL A C 1
ATOM 2417 O O . VAL A 1 292 ? -11.173 -2.520 -0.295 1.00 90.94 292 VAL A O 1
ATOM 2420 N N . THR A 1 293 ? -11.550 -4.686 -0.781 1.00 85.94 293 THR A N 1
ATOM 2421 C CA . THR A 1 293 ? -11.675 -4.532 -2.237 1.00 85.94 293 THR A CA 1
ATOM 2422 C C . THR A 1 293 ? -12.951 -5.206 -2.714 1.00 85.94 293 THR A C 1
ATOM 2424 O O . THR A 1 293 ? -13.221 -6.332 -2.320 1.00 85.94 293 THR A O 1
ATOM 2427 N N . ASP A 1 294 ? -13.734 -4.546 -3.573 1.00 82.25 294 ASP A N 1
ATOM 2428 C CA . ASP A 1 294 ? -14.993 -5.093 -4.109 1.00 82.25 294 ASP A CA 1
ATOM 2429 C C . ASP A 1 294 ? -15.956 -5.596 -3.003 1.00 82.25 294 ASP A C 1
ATOM 2431 O O . ASP A 1 294 ? -16.612 -6.623 -3.154 1.00 82.25 294 ASP A O 1
ATOM 2435 N N . SER A 1 295 ? -16.014 -4.884 -1.869 1.00 84.25 295 SER A N 1
ATOM 2436 C CA . SER A 1 295 ? -16.754 -5.263 -0.645 1.00 84.25 295 SER A CA 1
ATOM 2437 C C . SER A 1 295 ? -16.255 -6.528 0.072 1.00 84.25 295 SER A C 1
ATOM 2439 O O . SER A 1 295 ? -16.824 -6.914 1.088 1.00 84.25 295 SER A O 1
ATOM 2441 N N . ILE A 1 296 ? -15.164 -7.136 -0.390 1.00 90.25 296 ILE A N 1
ATOM 2442 C CA . ILE A 1 296 ? -14.503 -8.248 0.292 1.00 90.25 296 ILE A CA 1
ATOM 2443 C C . ILE A 1 296 ? -13.562 -7.684 1.352 1.00 90.25 296 ILE A C 1
ATOM 2445 O O . ILE A 1 296 ? -12.755 -6.803 1.057 1.00 90.25 296 ILE A O 1
ATOM 2449 N N . VAL A 1 297 ? -13.647 -8.196 2.578 1.00 93.25 297 VAL A N 1
ATOM 2450 C CA . VAL A 1 297 ? -12.808 -7.803 3.714 1.00 93.25 297 VAL A CA 1
ATOM 2451 C C . VAL A 1 297 ? -11.774 -8.882 3.993 1.00 93.25 297 VAL A C 1
ATOM 2453 O O . VAL A 1 297 ? -12.141 -10.017 4.287 1.00 93.25 297 VAL A O 1
ATOM 2456 N N . TYR A 1 298 ? -10.495 -8.506 3.996 1.00 95.25 298 TYR A N 1
ATOM 2457 C CA . TYR A 1 298 ? -9.396 -9.338 4.482 1.00 95.25 298 TYR A CA 1
ATOM 2458 C C . TYR A 1 298 ? -8.942 -8.850 5.850 1.00 95.25 298 TYR A C 1
ATOM 2460 O O . TYR A 1 298 ? -8.639 -7.670 6.041 1.00 95.25 298 TYR A O 1
ATOM 2468 N N . MET A 1 299 ? -8.860 -9.762 6.813 1.00 94.88 299 MET A N 1
ATOM 2469 C CA . MET A 1 299 ? -8.508 -9.429 8.187 1.00 94.88 299 MET A CA 1
ATOM 2470 C C . MET A 1 299 ? -7.531 -10.439 8.775 1.00 94.88 299 MET A C 1
ATOM 2472 O O . MET A 1 299 ? -7.772 -11.639 8.752 1.00 94.88 299 MET A O 1
ATOM 2476 N N . SER A 1 300 ? -6.449 -9.935 9.357 1.00 94.56 300 SER A N 1
ATOM 2477 C CA . SER A 1 300 ? -5.467 -10.708 10.111 1.00 94.56 300 SER A CA 1
ATOM 2478 C C . SER A 1 300 ? -5.797 -10.671 11.601 1.00 94.56 300 SER A C 1
ATOM 2480 O O . SER A 1 300 ? -6.008 -9.592 12.166 1.00 94.56 300 SER A O 1
ATOM 2482 N N . VAL A 1 301 ? -5.845 -11.840 12.243 1.00 92.81 301 VAL A N 1
ATOM 2483 C CA . VAL A 1 301 ? -6.171 -11.979 13.670 1.00 92.81 301 VAL A CA 1
ATOM 2484 C C . VAL A 1 301 ? -5.124 -12.820 14.392 1.00 92.81 301 VAL A C 1
ATOM 2486 O O . VAL A 1 301 ? -4.779 -13.921 13.955 1.00 92.81 301 VAL A O 1
ATOM 2489 N N . ALA A 1 302 ? -4.624 -12.303 15.519 1.00 90.12 302 ALA A N 1
ATOM 2490 C CA . ALA A 1 302 ? -3.760 -13.053 16.428 1.00 90.12 302 ALA A CA 1
ATOM 2491 C C . ALA A 1 302 ? -4.599 -13.730 17.515 1.00 90.12 302 ALA A C 1
ATOM 2493 O O . ALA A 1 302 ? -5.226 -13.059 18.341 1.00 90.12 302 ALA A O 1
ATOM 2494 N N . HIS A 1 303 ? -4.541 -15.056 17.535 1.00 84.12 303 HIS A N 1
ATOM 2495 C CA . HIS A 1 303 ? -5.299 -15.901 18.458 1.00 84.12 303 HIS A CA 1
ATOM 2496 C C . HIS A 1 303 ? -4.511 -16.337 19.696 1.00 84.12 303 HIS A C 1
ATOM 2498 O O . HIS A 1 303 ? -5.009 -17.048 20.548 1.00 84.12 303 HIS A O 1
ATOM 2504 N N . ALA A 1 304 ? -3.251 -15.930 19.821 1.00 76.19 304 ALA A N 1
ATOM 2505 C CA . ALA A 1 304 ? -2.455 -16.231 21.002 1.00 76.19 304 ALA A CA 1
ATOM 2506 C C . ALA A 1 304 ? -1.575 -15.032 21.336 1.00 76.19 304 ALA A C 1
ATOM 2508 O O . ALA A 1 304 ? -0.707 -14.667 20.542 1.00 76.19 304 ALA A O 1
ATOM 2509 N N . GLU A 1 305 ? -1.766 -14.442 22.518 1.00 69.69 305 GLU A N 1
ATOM 2510 C CA . GLU A 1 305 ? -0.995 -13.274 22.975 1.00 69.69 305 GLU A CA 1
ATOM 2511 C C . GLU A 1 305 ? 0.516 -13.519 22.872 1.00 69.69 305 GLU A C 1
ATOM 2513 O O . GLU A 1 305 ? 1.277 -12.716 22.325 1.00 69.69 305 GLU A O 1
ATOM 2518 N N . GLU A 1 306 ? 0.934 -14.703 23.322 1.00 67.56 306 GLU A N 1
ATOM 2519 C CA . GLU A 1 306 ? 2.330 -15.129 23.373 1.00 67.56 306 GLU A CA 1
ATOM 2520 C C . GLU A 1 306 ? 2.933 -15.417 21.985 1.00 67.56 306 GLU A C 1
ATOM 2522 O O . GLU A 1 306 ? 4.158 -15.462 21.835 1.00 67.56 306 GLU A O 1
ATOM 2527 N N . LEU A 1 307 ? 2.105 -15.639 20.959 1.00 77.19 307 LEU A N 1
ATOM 2528 C CA . LEU A 1 307 ? 2.499 -15.856 19.559 1.00 77.19 307 LEU A CA 1
ATOM 2529 C C . LEU A 1 307 ? 1.924 -14.764 18.652 1.00 77.19 307 LEU A C 1
ATOM 2531 O O . LEU A 1 307 ? 1.576 -15.032 17.513 1.00 77.19 307 LEU A O 1
ATOM 2535 N N . SER A 1 308 ? 1.874 -13.518 19.115 1.00 80.62 308 SER A N 1
ATOM 2536 C CA . SER A 1 308 ? 1.289 -12.399 18.358 1.00 80.62 308 SER A CA 1
ATOM 2537 C C . SER A 1 308 ? 1.996 -12.032 17.037 1.00 80.62 308 SER A C 1
ATOM 2539 O O . SER A 1 308 ? 1.472 -11.207 16.288 1.00 80.62 308 SER A O 1
ATOM 2541 N N . LYS A 1 309 ? 3.153 -12.646 16.723 1.00 88.56 309 LYS A N 1
ATOM 2542 C CA . LYS A 1 309 ? 3.762 -12.629 15.375 1.00 88.56 309 LYS A CA 1
ATOM 2543 C C . LYS A 1 309 ? 3.053 -13.559 14.381 1.00 88.56 309 LYS A C 1
ATOM 2545 O O . LYS A 1 309 ? 3.176 -13.357 13.183 1.00 88.56 309 LYS A O 1
ATOM 2550 N N . VAL A 1 310 ? 2.366 -14.591 14.868 1.00 91.88 310 VAL A N 1
ATOM 2551 C CA . VAL A 1 310 ? 1.663 -15.597 14.066 1.00 91.88 310 VAL A CA 1
ATOM 2552 C C . VAL A 1 310 ? 0.178 -15.258 14.063 1.00 91.88 310 VAL A C 1
ATOM 2554 O O . VAL A 1 310 ? -0.477 -15.300 15.108 1.00 91.88 310 VAL A O 1
ATOM 2557 N N . THR A 1 311 ? -0.363 -14.942 12.895 1.00 93.50 311 THR A N 1
ATOM 2558 C CA . THR A 1 311 ? -1.776 -14.595 12.727 1.00 93.50 311 THR A CA 1
ATOM 2559 C C . THR A 1 311 ? -2.450 -15.474 11.687 1.00 93.50 311 THR A C 1
ATOM 2561 O O . THR A 1 311 ? -1.797 -16.196 10.940 1.00 93.50 311 THR A O 1
ATOM 2564 N N . ASN A 1 312 ? -3.776 -15.436 11.639 1.00 93.38 312 ASN A N 1
ATOM 2565 C CA . ASN A 1 312 ? -4.553 -16.061 10.574 1.00 93.38 312 ASN A CA 1
ATOM 2566 C C . ASN A 1 312 ? -5.274 -14.976 9.778 1.00 93.38 312 ASN A C 1
ATOM 2568 O O . ASN A 1 312 ? -5.761 -14.009 10.364 1.00 93.38 312 ASN A O 1
ATOM 2572 N N . ILE A 1 313 ? -5.343 -15.151 8.464 1.00 95.12 313 ILE A N 1
ATOM 2573 C CA . ILE A 1 313 ? -6.082 -14.300 7.540 1.00 95.12 313 ILE A CA 1
ATOM 2574 C C . ILE A 1 313 ? -7.461 -14.898 7.316 1.00 95.12 313 ILE A C 1
ATOM 2576 O O . ILE A 1 313 ? -7.608 -16.055 6.908 1.00 95.12 313 ILE A O 1
ATOM 2580 N N . TYR A 1 314 ? -8.458 -14.060 7.538 1.00 93.00 314 TYR A N 1
ATOM 2581 C CA . TYR A 1 314 ? -9.855 -14.331 7.286 1.00 93.00 314 TYR A CA 1
ATOM 2582 C C . TYR A 1 314 ? -10.355 -13.458 6.147 1.00 93.00 314 TYR A C 1
ATOM 2584 O O . TYR A 1 314 ? -9.931 -12.307 6.019 1.00 93.00 314 TYR A O 1
ATOM 2592 N N . MET A 1 315 ? -11.275 -14.001 5.359 1.00 92.56 315 MET A N 1
ATOM 2593 C CA . MET A 1 315 ? -11.945 -13.296 4.275 1.00 92.56 315 MET A CA 1
ATOM 2594 C C . MET A 1 315 ? -13.456 -13.275 4.514 1.00 92.56 315 MET A C 1
ATOM 2596 O O . MET A 1 315 ? -14.021 -14.266 4.972 1.00 92.56 315 MET A O 1
ATOM 2600 N N . SER A 1 316 ? -14.123 -12.170 4.189 1.00 89.38 316 SER A N 1
ATOM 2601 C CA . SER A 1 316 ? -15.587 -12.082 4.196 1.00 89.38 316 SER A CA 1
ATOM 2602 C C . SER A 1 316 ? -16.108 -11.292 3.006 1.00 89.38 316 SER A C 1
ATOM 2604 O O . SER A 1 316 ? -15.488 -10.323 2.586 1.00 89.38 316 SER A O 1
ATOM 2606 N N . ASP A 1 317 ? -17.280 -11.675 2.514 1.00 82.56 317 ASP A N 1
ATOM 2607 C CA . ASP A 1 317 ? -18.089 -10.949 1.532 1.00 82.56 317 ASP A CA 1
ATOM 2608 C C . ASP A 1 317 ? -19.027 -9.903 2.174 1.00 82.56 317 ASP A C 1
ATOM 2610 O O . ASP A 1 317 ? -19.912 -9.358 1.514 1.00 82.56 317 ASP A O 1
ATOM 2614 N N . GLY A 1 318 ? -18.860 -9.638 3.475 1.00 79.38 318 GLY A N 1
ATOM 2615 C CA . GLY A 1 318 ? -19.689 -8.723 4.257 1.00 79.38 318 GLY A CA 1
ATOM 2616 C C . GLY A 1 318 ? -20.688 -9.414 5.185 1.00 79.38 318 GLY A C 1
ATOM 2617 O O . GLY A 1 318 ? -21.256 -8.730 6.037 1.00 79.38 318 GLY A O 1
ATOM 2618 N N . ASN A 1 319 ? -20.876 -10.733 5.057 1.00 74.69 319 ASN A N 1
ATOM 2619 C CA . ASN A 1 319 ? -21.744 -11.515 5.938 1.00 74.69 319 ASN A CA 1
ATOM 2620 C C . ASN A 1 319 ? -20.934 -12.341 6.941 1.00 74.69 319 ASN A C 1
ATOM 2622 O O . ASN A 1 319 ? -20.930 -12.052 8.135 1.00 74.69 319 ASN A O 1
ATOM 2626 N N . GLU A 1 320 ? -20.243 -13.374 6.458 1.00 82.50 320 GLU A N 1
ATOM 2627 C CA . GLU A 1 320 ? -19.563 -14.356 7.306 1.00 82.50 320 GLU A CA 1
ATOM 2628 C C . GLU A 1 320 ? -18.083 -14.454 6.934 1.00 82.50 320 GLU A C 1
ATOM 2630 O O . GLU A 1 320 ? -17.709 -14.293 5.768 1.00 82.50 320 GLU A O 1
ATOM 2635 N N . PHE A 1 321 ? -17.230 -14.701 7.930 1.00 87.38 321 PHE A N 1
ATOM 2636 C CA . PHE A 1 321 ? -15.787 -14.818 7.737 1.00 87.38 321 PHE A CA 1
ATOM 2637 C C . PHE A 1 321 ? -15.379 -16.283 7.568 1.00 87.38 321 PHE A C 1
ATOM 2639 O O . PHE A 1 321 ? -15.708 -17.125 8.400 1.00 87.38 321 PHE A O 1
ATOM 2646 N N . THR A 1 322 ? -14.605 -16.584 6.529 1.00 88.06 322 THR A N 1
ATOM 2647 C CA . THR A 1 322 ? -13.930 -17.874 6.317 1.00 88.06 322 THR A CA 1
ATOM 2648 C C . THR A 1 322 ? -12.433 -17.736 6.564 1.00 88.06 322 THR A C 1
ATOM 2650 O O . THR A 1 322 ? -11.883 -16.633 6.545 1.00 88.06 322 THR A O 1
ATOM 2653 N N . VAL A 1 323 ? -11.751 -18.852 6.828 1.00 90.25 323 VAL A N 1
ATOM 2654 C CA . VAL A 1 323 ? -10.282 -18.869 6.863 1.00 90.25 323 VAL A CA 1
ATOM 2655 C C . VAL A 1 323 ? -9.766 -18.873 5.432 1.00 90.25 323 VAL A C 1
ATOM 2657 O O . VAL A 1 323 ? -10.073 -19.793 4.682 1.00 90.25 323 VAL A O 1
ATOM 2660 N N . SER A 1 324 ? -8.934 -17.892 5.087 1.00 93.25 324 SER A N 1
ATOM 2661 C CA . SER A 1 324 ? -8.210 -17.878 3.813 1.00 93.25 324 SER A CA 1
ATOM 2662 C C . SER A 1 324 ? -6.793 -18.432 3.972 1.00 93.25 324 SER A C 1
ATOM 2664 O O . SER A 1 324 ? -6.366 -19.274 3.187 1.00 93.25 324 SER A O 1
ATOM 2666 N N . LEU A 1 325 ? -6.060 -18.008 5.010 1.00 94.31 325 LEU A N 1
ATOM 2667 C CA . LEU A 1 325 ? -4.660 -18.398 5.199 1.00 94.31 325 LEU A CA 1
ATOM 2668 C C . LEU A 1 325 ? -4.299 -18.493 6.683 1.00 94.31 325 LEU A C 1
ATOM 2670 O O . LEU A 1 325 ? -4.524 -17.555 7.441 1.00 94.31 325 LEU A O 1
ATOM 2674 N N . LEU A 1 326 ? -3.699 -19.600 7.119 1.00 92.62 326 LEU A N 1
ATOM 2675 C CA . LEU A 1 326 ? -3.223 -19.744 8.500 1.00 92.62 326 LEU A CA 1
ATOM 2676 C C . LEU A 1 326 ? -1.743 -19.357 8.625 1.00 92.62 326 LEU A C 1
ATOM 2678 O O . LEU A 1 326 ? -0.966 -19.559 7.696 1.00 92.62 326 LEU A O 1
ATOM 2682 N N . GLY A 1 327 ? -1.322 -18.902 9.802 1.00 93.44 327 GLY A N 1
ATOM 2683 C CA . GLY A 1 327 ? 0.100 -18.734 10.128 1.00 93.44 327 GLY A CA 1
ATOM 2684 C C . GLY A 1 327 ? 0.812 -17.573 9.425 1.00 93.44 327 GLY A C 1
ATOM 2685 O O . GLY A 1 327 ? 2.033 -17.619 9.287 1.00 93.44 327 GLY A O 1
ATOM 2686 N N . ASN A 1 328 ? 0.078 -16.549 8.989 1.00 96.19 328 ASN A N 1
ATOM 2687 C CA . ASN A 1 328 ? 0.619 -15.323 8.413 1.00 96.19 328 ASN A CA 1
ATOM 2688 C C . ASN A 1 328 ? 1.584 -14.605 9.374 1.00 96.19 328 ASN A C 1
ATOM 2690 O O . ASN A 1 328 ? 1.429 -14.643 10.598 1.00 96.19 328 ASN A O 1
ATOM 2694 N N . VAL A 1 329 ? 2.610 -13.981 8.796 1.00 94.81 329 VAL A N 1
ATOM 2695 C CA . VAL A 1 329 ? 3.670 -13.280 9.525 1.00 94.81 329 VAL A CA 1
ATOM 2696 C C . VAL A 1 329 ? 3.223 -11.857 9.852 1.00 94.81 329 VAL A C 1
ATOM 2698 O O . VAL A 1 329 ? 2.830 -11.102 8.964 1.00 94.81 329 VAL A O 1
ATOM 2701 N N . ARG A 1 330 ? 3.345 -11.463 11.121 1.00 92.62 330 ARG A N 1
ATOM 2702 C CA . ARG A 1 330 ? 3.047 -10.118 11.623 1.00 92.62 330 ARG A CA 1
ATOM 2703 C C . ARG A 1 330 ? 4.216 -9.550 12.424 1.00 92.62 330 ARG A C 1
ATOM 2705 O O . ARG A 1 330 ? 4.774 -10.214 13.296 1.00 92.62 330 ARG A O 1
ATOM 2712 N N . SER A 1 331 ? 4.537 -8.282 12.188 1.00 89.81 331 SER A N 1
ATOM 2713 C CA . SER A 1 331 ? 5.474 -7.520 13.011 1.00 89.81 331 SER A CA 1
ATOM 2714 C C . SER A 1 331 ? 4.809 -7.113 14.324 1.00 89.81 331 SER A C 1
ATOM 2716 O O . SER A 1 331 ? 3.715 -6.546 14.340 1.00 89.81 331 SER A O 1
ATOM 2718 N N . GLN A 1 332 ? 5.475 -7.385 15.444 1.00 83.88 332 GLN A N 1
ATOM 2719 C CA . GLN A 1 332 ? 5.011 -6.936 16.758 1.00 83.88 332 GLN A CA 1
ATOM 2720 C C . GLN A 1 332 ? 5.221 -5.434 16.966 1.00 83.88 332 GLN A C 1
ATOM 2722 O O . GLN A 1 332 ? 4.425 -4.821 17.674 1.00 83.88 332 GLN A O 1
ATOM 2727 N N . ASP A 1 333 ? 6.235 -4.855 16.321 1.00 85.38 333 ASP A N 1
ATOM 2728 C CA . ASP A 1 333 ? 6.613 -3.454 16.508 1.00 85.38 333 ASP A CA 1
ATOM 2729 C C . ASP A 1 333 ? 5.713 -2.508 15.708 1.00 85.38 333 ASP A C 1
ATOM 2731 O O . ASP A 1 333 ? 5.258 -1.492 16.230 1.00 85.38 333 ASP A O 1
ATOM 2735 N N . THR A 1 334 ? 5.423 -2.850 14.448 1.00 86.88 334 THR A N 1
ATOM 2736 C CA . THR A 1 334 ? 4.620 -1.999 13.547 1.00 86.88 334 THR A CA 1
ATOM 2737 C C . THR A 1 334 ? 3.171 -2.457 13.422 1.00 86.88 334 THR A C 1
ATOM 2739 O O . THR A 1 334 ? 2.305 -1.687 13.023 1.00 86.88 334 THR A O 1
ATOM 2742 N N . GLY A 1 335 ? 2.885 -3.723 13.733 1.00 88.44 335 GLY A N 1
ATOM 2743 C CA . GLY A 1 335 ? 1.590 -4.345 13.473 1.00 88.44 335 GLY A CA 1
ATOM 2744 C C . GLY A 1 335 ? 1.326 -4.692 12.007 1.00 88.44 335 GLY A C 1
ATOM 2745 O O . GLY A 1 335 ? 0.272 -5.259 11.717 1.00 88.44 335 GLY A O 1
ATOM 2746 N N . HIS A 1 336 ? 2.268 -4.405 11.102 1.00 90.75 336 HIS A N 1
ATOM 2747 C CA . HIS A 1 336 ? 2.175 -4.800 9.699 1.00 90.75 336 HIS A CA 1
ATOM 2748 C C . HIS A 1 336 ? 2.160 -6.320 9.569 1.00 90.75 336 HIS A C 1
ATOM 2750 O O . HIS A 1 336 ? 2.867 -7.023 10.292 1.00 90.75 336 HIS A O 1
ATOM 2756 N N . CYS A 1 337 ? 1.373 -6.811 8.622 1.00 94.12 337 CYS A N 1
ATOM 2757 C CA . CYS A 1 337 ? 1.326 -8.216 8.252 1.00 94.12 337 CYS A CA 1
ATOM 2758 C C . CYS A 1 337 ? 1.949 -8.387 6.865 1.00 94.12 337 CYS A C 1
ATOM 2760 O O . CYS A 1 337 ? 1.771 -7.523 6.004 1.00 94.12 337 CYS A O 1
ATOM 2762 N N . ASP A 1 338 ? 2.658 -9.491 6.638 1.00 95.62 338 ASP A N 1
ATOM 2763 C CA . ASP A 1 338 ? 3.168 -9.854 5.316 1.00 95.62 338 ASP A CA 1
ATOM 2764 C C . ASP A 1 338 ? 2.008 -10.340 4.445 1.00 95.62 338 ASP A C 1
ATOM 2766 O O . ASP A 1 338 ? 1.783 -11.540 4.291 1.00 95.62 338 ASP A O 1
ATOM 2770 N N . PHE A 1 339 ? 1.247 -9.391 3.917 1.00 96.06 339 PHE A N 1
ATOM 2771 C CA . PHE A 1 339 ? 0.147 -9.596 2.989 1.00 96.06 339 PHE A CA 1
ATOM 2772 C C . PHE A 1 339 ? 0.120 -8.409 2.029 1.00 96.06 339 PHE A C 1
ATOM 2774 O O . PHE A 1 339 ? -0.118 -7.273 2.440 1.00 96.06 339 PHE A O 1
ATOM 2781 N N . GLU A 1 340 ? 0.407 -8.672 0.760 1.00 95.81 340 GLU A N 1
ATOM 2782 C CA . GLU A 1 340 ? 0.525 -7.666 -0.285 1.00 95.81 340 GLU A CA 1
ATOM 2783 C C . GLU A 1 340 ? -0.515 -7.909 -1.376 1.00 95.81 340 GLU A C 1
ATOM 2785 O O . GLU A 1 340 ? -0.569 -8.985 -1.980 1.00 95.81 340 GLU A O 1
ATOM 2790 N N . LYS A 1 341 ? -1.315 -6.879 -1.657 1.00 95.31 341 LYS A N 1
ATOM 2791 C CA . LYS A 1 341 ? -2.222 -6.853 -2.803 1.00 95.31 341 LYS A CA 1
ATOM 2792 C C . LYS A 1 341 ? -1.429 -6.533 -4.062 1.00 95.31 341 LYS A C 1
ATOM 2794 O O . LYS A 1 341 ? -0.779 -5.491 -4.148 1.00 95.31 341 LYS A O 1
ATOM 2799 N N . ILE A 1 342 ? -1.545 -7.377 -5.081 1.00 96.38 342 ILE A N 1
ATOM 2800 C CA . ILE A 1 342 ? -0.904 -7.119 -6.367 1.00 96.38 342 ILE A CA 1
ATOM 2801 C C . ILE A 1 342 ? -1.808 -6.218 -7.210 1.00 96.38 342 ILE A C 1
ATOM 2803 O O . ILE A 1 342 ? -2.742 -6.664 -7.865 1.00 96.38 342 ILE A O 1
ATOM 2807 N N . LYS A 1 343 ? -1.514 -4.917 -7.217 1.00 93.56 343 LYS A N 1
ATOM 2808 C CA . LYS A 1 343 ? -2.289 -3.884 -7.923 1.00 93.56 343 LYS A CA 1
ATOM 2809 C C . LYS A 1 343 ? -2.351 -4.104 -9.435 1.00 93.56 343 LYS A C 1
ATOM 2811 O O . LYS A 1 343 ? -3.329 -3.733 -10.074 1.00 93.56 343 LYS A O 1
ATOM 2816 N N . SER A 1 344 ? -1.334 -4.740 -10.016 1.00 93.69 344 SER A N 1
ATOM 2817 C CA . SER A 1 344 ? -1.291 -5.001 -11.457 1.00 93.69 344 SER A CA 1
ATOM 2818 C C . SER A 1 344 ? -2.259 -6.095 -11.921 1.00 93.69 344 SER A C 1
ATOM 2820 O O . SER A 1 344 ? -2.434 -6.242 -13.132 1.00 93.69 344 SER A O 1
ATOM 2822 N N . MET A 1 345 ? -2.881 -6.852 -11.000 1.00 92.62 345 MET A N 1
ATOM 2823 C CA . MET A 1 345 ? -3.763 -7.982 -11.303 1.00 92.62 345 MET A CA 1
ATOM 2824 C C . MET A 1 345 ? -4.895 -8.162 -10.279 1.00 92.62 345 MET A C 1
ATOM 2826 O O . MET A 1 345 ? -4.660 -8.366 -9.093 1.00 92.62 345 MET A O 1
ATOM 2830 N N . LYS A 1 346 ? -6.151 -8.202 -10.746 1.00 90.31 346 LYS A N 1
ATOM 2831 C CA . LYS A 1 346 ? -7.293 -8.529 -9.875 1.00 90.31 346 LYS A CA 1
ATOM 2832 C C . LYS A 1 346 ? -7.159 -9.952 -9.324 1.00 90.31 346 LYS A C 1
ATOM 2834 O O . LYS A 1 346 ? -6.909 -10.876 -10.091 1.00 90.31 346 LYS A O 1
ATOM 2839 N N . GLY A 1 347 ? -7.415 -10.112 -8.025 1.00 90.19 347 GLY A N 1
ATOM 2840 C CA . GLY A 1 347 ? -7.483 -11.421 -7.375 1.00 90.19 347 GLY A CA 1
ATOM 2841 C C . GLY A 1 347 ? -6.150 -11.977 -6.893 1.00 90.19 347 GLY A C 1
ATOM 2842 O O . GLY A 1 347 ? -6.143 -13.033 -6.269 1.00 90.19 347 GLY A O 1
ATOM 2843 N N . VAL A 1 348 ? -5.045 -11.278 -7.165 1.00 95.88 348 VAL A N 1
ATOM 2844 C CA . VAL A 1 348 ? -3.702 -11.754 -6.843 1.00 95.88 348 VAL A CA 1
ATOM 2845 C C . VAL A 1 348 ? -3.196 -11.111 -5.556 1.00 95.88 348 VAL A C 1
ATOM 2847 O O . VAL A 1 348 ? -3.128 -9.885 -5.441 1.00 95.88 348 VAL A O 1
ATOM 2850 N N . TYR A 1 349 ? -2.786 -11.951 -4.608 1.00 97.25 349 TYR A N 1
ATOM 2851 C CA . TYR A 1 349 ? -2.158 -11.534 -3.354 1.00 97.25 349 TYR A CA 1
ATOM 2852 C C . TYR A 1 349 ? -0.934 -12.400 -3.075 1.00 97.25 349 TYR A C 1
ATOM 2854 O O . TYR A 1 349 ? -0.935 -13.594 -3.378 1.00 97.25 349 TYR A O 1
ATOM 2862 N N . ILE A 1 350 ? 0.099 -11.807 -2.478 1.00 98.12 350 ILE A N 1
ATOM 2863 C CA . ILE A 1 350 ? 1.279 -12.523 -1.982 1.00 98.12 350 ILE A CA 1
ATOM 2864 C C . ILE A 1 350 ? 1.347 -12.344 -0.470 1.00 98.12 350 ILE A C 1
ATOM 2866 O O . ILE A 1 350 ? 1.188 -11.236 0.032 1.00 98.12 350 ILE A O 1
ATOM 2870 N N . ALA A 1 351 ? 1.602 -13.420 0.265 1.00 97.88 351 ALA A N 1
ATOM 2871 C CA . ALA A 1 351 ? 1.725 -13.386 1.714 1.00 97.88 351 ALA A CA 1
ATOM 2872 C C . ALA A 1 351 ? 2.924 -14.210 2.181 1.00 97.88 351 ALA A C 1
ATOM 2874 O O . ALA A 1 351 ? 3.299 -15.180 1.524 1.00 97.88 351 ALA A O 1
ATOM 2875 N N . ASN A 1 352 ? 3.491 -13.867 3.338 1.00 97.25 352 ASN A N 1
ATOM 2876 C CA . ASN A 1 352 ? 4.417 -14.764 4.028 1.00 97.25 352 ASN A CA 1
ATOM 2877 C C . ASN A 1 352 ? 3.711 -15.462 5.185 1.00 97.25 352 ASN A C 1
ATOM 2879 O O . ASN A 1 352 ? 2.949 -14.850 5.939 1.00 97.25 352 ASN A O 1
ATOM 2883 N N . ILE A 1 353 ? 4.005 -16.745 5.343 1.00 96.81 353 ILE A N 1
ATOM 2884 C CA . ILE A 1 353 ? 3.572 -17.577 6.462 1.00 96.81 353 ILE A CA 1
ATOM 2885 C C . ILE A 1 353 ? 4.786 -18.151 7.179 1.00 96.81 353 ILE A C 1
ATOM 2887 O O . ILE A 1 353 ? 5.844 -18.335 6.579 1.00 96.81 353 ILE A O 1
ATOM 2891 N N . PHE A 1 354 ? 4.637 -18.473 8.455 1.00 95.50 354 PHE A N 1
ATOM 2892 C CA . PHE A 1 354 ? 5.586 -19.351 9.125 1.00 95.50 354 PHE A CA 1
ATOM 2893 C C . PHE A 1 354 ? 5.279 -20.809 8.798 1.00 95.50 354 PHE A C 1
ATOM 2895 O O . PHE A 1 354 ? 4.118 -21.201 8.680 1.00 95.50 354 PHE A O 1
ATOM 2902 N N . ASP A 1 355 ? 6.321 -21.626 8.694 1.00 94.25 355 ASP A N 1
ATOM 2903 C CA . ASP A 1 355 ? 6.164 -23.065 8.519 1.00 94.25 355 ASP A CA 1
ATOM 2904 C C . ASP A 1 355 ? 5.344 -23.685 9.664 1.00 94.25 355 ASP A C 1
ATOM 2906 O O . ASP A 1 355 ? 5.689 -23.545 10.843 1.00 94.25 355 ASP A O 1
ATOM 2910 N N . TYR A 1 356 ? 4.255 -24.379 9.316 1.00 90.62 356 TYR A N 1
ATOM 2911 C CA . TYR A 1 356 ? 3.322 -24.940 10.294 1.00 90.62 356 TYR A CA 1
ATOM 2912 C C . TYR A 1 356 ? 3.977 -25.932 11.258 1.00 90.62 356 TYR A C 1
ATOM 2914 O O . TYR A 1 356 ? 3.653 -25.917 12.449 1.00 90.62 356 TYR A O 1
ATOM 2922 N N . ASP A 1 357 ? 4.928 -26.748 10.796 1.00 91.31 357 ASP A N 1
ATOM 2923 C CA . ASP A 1 357 ? 5.610 -27.705 11.667 1.00 91.31 357 ASP A CA 1
ATOM 2924 C C . ASP A 1 357 ? 6.474 -26.973 12.701 1.00 91.31 357 ASP A C 1
ATOM 2926 O O . ASP A 1 357 ? 6.572 -27.397 13.857 1.00 91.31 357 ASP A O 1
ATOM 2930 N N . GLU A 1 358 ? 7.085 -25.850 12.320 1.00 92.19 358 GLU A N 1
ATOM 2931 C CA . GLU A 1 358 ? 7.878 -25.024 13.235 1.00 92.19 358 GLU A CA 1
ATOM 2932 C C . GLU A 1 358 ? 7.009 -24.203 14.196 1.00 92.19 358 GLU A C 1
ATOM 2934 O O . GLU A 1 358 ? 7.380 -24.052 15.370 1.00 92.19 358 GLU A O 1
ATOM 2939 N N . ILE A 1 359 ? 5.818 -23.761 13.772 1.00 89.44 359 ILE A N 1
ATOM 2940 C CA . ILE A 1 359 ? 4.804 -23.191 14.675 1.00 89.44 359 ILE A CA 1
ATOM 2941 C C . ILE A 1 359 ? 4.437 -24.222 15.755 1.00 89.44 359 ILE A C 1
ATOM 2943 O O . ILE A 1 359 ? 4.507 -23.922 16.952 1.00 89.44 359 ILE A O 1
ATOM 2947 N N . GLU A 1 360 ? 4.094 -25.453 15.367 1.00 87.38 360 GLU A N 1
ATOM 2948 C CA . GLU A 1 360 ? 3.673 -26.496 16.310 1.00 87.38 360 GLU A CA 1
ATOM 2949 C C . GLU A 1 360 ? 4.808 -26.935 17.244 1.00 87.38 360 GLU A C 1
ATOM 2951 O O . GLU A 1 360 ? 4.612 -27.039 18.461 1.00 87.38 360 GLU A O 1
ATOM 2956 N N . LYS A 1 361 ? 6.036 -27.092 16.732 1.00 88.69 361 LYS A N 1
ATOM 2957 C CA . LYS A 1 361 ? 7.224 -27.333 17.573 1.00 88.69 361 LYS A CA 1
ATOM 2958 C C . LYS A 1 361 ? 7.434 -26.201 18.578 1.00 88.69 361 LYS A C 1
ATOM 2960 O O . LYS A 1 361 ? 7.786 -26.464 19.731 1.00 88.69 361 LYS A O 1
ATOM 2965 N N . THR A 1 362 ? 7.208 -24.950 18.181 1.00 85.25 362 THR A N 1
ATOM 2966 C CA . THR A 1 362 ? 7.339 -23.783 19.066 1.00 85.25 362 THR A CA 1
ATOM 2967 C C . THR A 1 362 ? 6.281 -23.794 20.169 1.00 85.25 362 THR A C 1
ATOM 2969 O O . THR A 1 362 ? 6.630 -23.651 21.345 1.00 85.25 362 THR A O 1
ATOM 2972 N N . LYS A 1 363 ? 5.013 -24.068 19.832 1.00 82.81 363 LYS A N 1
ATOM 2973 C CA . LYS A 1 363 ? 3.930 -24.250 20.815 1.00 82.81 363 LYS A CA 1
ATOM 2974 C C . LYS A 1 363 ? 4.248 -25.371 21.810 1.00 82.81 363 LYS A C 1
ATOM 2976 O O . LYS A 1 363 ? 4.110 -25.186 23.019 1.00 82.81 363 LYS A O 1
ATOM 2981 N N . GLN A 1 364 ? 4.724 -26.524 21.331 1.00 83.88 364 GLN A N 1
ATOM 2982 C CA . GLN A 1 364 ? 5.074 -27.667 22.185 1.00 83.88 364 GLN A CA 1
ATOM 2983 C C . GLN A 1 364 ? 6.248 -27.376 23.125 1.00 83.88 364 GLN A C 1
ATOM 2985 O O . GLN A 1 364 ? 6.207 -27.768 24.292 1.00 83.88 364 GLN A O 1
ATOM 2990 N N . ARG A 1 365 ? 7.293 -26.694 22.637 1.00 80.69 365 ARG A N 1
ATOM 2991 C CA . ARG A 1 365 ? 8.445 -26.289 23.459 1.00 80.69 365 ARG A CA 1
ATOM 2992 C C . ARG A 1 365 ? 8.007 -25.369 24.594 1.00 80.69 365 ARG A C 1
ATOM 2994 O O . ARG A 1 365 ? 8.404 -25.595 25.731 1.00 80.69 365 ARG A O 1
ATOM 3001 N N . ARG A 1 366 ? 7.142 -24.392 24.307 1.00 73.75 366 ARG A N 1
ATOM 3002 C CA . ARG A 1 366 ? 6.641 -23.446 25.315 1.00 73.75 366 ARG A CA 1
ATOM 3003 C C . ARG A 1 366 ? 5.804 -24.103 26.402 1.00 73.75 366 ARG A C 1
ATOM 3005 O O . ARG A 1 366 ? 6.049 -23.832 27.569 1.00 73.75 366 ARG A O 1
ATOM 3012 N N . LYS A 1 367 ? 4.928 -25.053 26.053 1.00 76.44 367 LYS A N 1
ATOM 3013 C CA . LYS A 1 367 ? 4.152 -25.831 27.042 1.00 76.44 367 LYS A CA 1
ATOM 3014 C C . LYS A 1 367 ? 5.019 -26.582 28.069 1.00 76.44 367 LYS A C 1
ATOM 3016 O O . LYS A 1 367 ? 4.496 -27.023 29.084 1.00 76.44 367 LYS A O 1
ATOM 3021 N N . ARG A 1 368 ? 6.321 -26.768 27.807 1.00 73.31 368 ARG A N 1
ATOM 3022 C CA . ARG A 1 368 ? 7.273 -27.450 28.703 1.00 73.31 368 ARG A CA 1
ATOM 3023 C C . ARG A 1 368 ? 8.093 -26.497 29.583 1.00 73.31 368 ARG A C 1
ATOM 3025 O O . ARG A 1 368 ? 8.820 -26.978 30.448 1.00 73.31 368 ARG A O 1
ATOM 3032 N N . ILE A 1 369 ? 8.024 -25.183 29.360 1.00 70.00 369 ILE A N 1
ATOM 3033 C CA . ILE A 1 369 ? 8.809 -24.188 30.103 1.00 70.00 369 ILE A CA 1
ATOM 3034 C C . ILE A 1 369 ? 7.988 -23.707 31.303 1.00 70.00 369 ILE A C 1
ATOM 3036 O O . ILE A 1 369 ? 6.974 -23.040 31.136 1.00 70.00 369 ILE A O 1
ATOM 3040 N N . ASN A 1 370 ? 8.453 -24.014 32.517 1.00 61.03 370 ASN A N 1
ATOM 3041 C CA . ASN A 1 370 ? 7.781 -23.630 33.766 1.00 61.03 370 ASN A CA 1
ATOM 3042 C C . ASN A 1 370 ? 8.233 -22.261 34.319 1.00 61.03 370 ASN A C 1
ATOM 3044 O O . ASN A 1 370 ? 7.728 -21.840 35.358 1.00 61.03 370 ASN A O 1
ATOM 3048 N N . SER A 1 371 ? 9.192 -21.572 33.681 1.00 64.19 371 SER A N 1
ATOM 3049 C CA . SER A 1 371 ? 9.719 -20.284 34.157 1.00 64.19 371 SER A CA 1
ATOM 3050 C C . SER A 1 371 ? 9.532 -19.150 33.134 1.00 64.19 371 SER A C 1
ATOM 3052 O O . SER A 1 371 ? 9.988 -19.226 31.992 1.00 64.19 371 SER A O 1
ATOM 3054 N N . GLU A 1 372 ? 8.892 -18.050 33.550 1.00 59.94 372 GLU A N 1
ATOM 3055 C CA . GLU A 1 372 ? 8.651 -16.857 32.710 1.00 59.94 372 GLU A CA 1
ATOM 3056 C C . GLU A 1 372 ? 9.951 -16.217 32.180 1.00 59.94 372 GLU A C 1
ATOM 3058 O O . GLU A 1 372 ? 9.971 -15.606 31.109 1.00 59.94 372 GLU A O 1
ATOM 3063 N N . ARG A 1 373 ? 11.064 -16.364 32.916 1.00 57.88 373 ARG A N 1
ATOM 3064 C CA . ARG A 1 373 ? 12.380 -15.813 32.546 1.00 57.88 373 ARG A CA 1
ATOM 3065 C C . ARG A 1 373 ? 13.050 -16.567 31.397 1.00 57.88 373 ARG A C 1
ATOM 3067 O O . ARG A 1 373 ? 13.661 -15.922 30.549 1.00 57.88 373 ARG A O 1
ATOM 3074 N N . GLU A 1 374 ? 12.927 -17.892 31.332 1.00 56.38 374 GLU A N 1
ATOM 3075 C CA . GLU A 1 374 ? 13.461 -18.681 30.207 1.00 56.38 374 GLU A CA 1
ATOM 3076 C C . GLU A 1 374 ? 12.591 -18.533 28.954 1.00 56.38 374 GLU A C 1
ATOM 3078 O O . GLU A 1 374 ? 13.099 -18.560 27.833 1.00 56.38 374 GLU A O 1
ATOM 3083 N N . MET A 1 375 ? 11.293 -18.280 29.142 1.00 55.75 375 MET A N 1
ATOM 3084 C CA . MET A 1 375 ? 10.334 -18.065 28.060 1.00 55.75 375 MET A CA 1
ATOM 3085 C C . MET A 1 375 ? 10.656 -16.806 27.236 1.00 55.75 375 MET A C 1
ATOM 3087 O O . MET A 1 375 ? 10.584 -16.848 26.010 1.00 55.75 375 MET A O 1
ATOM 3091 N N . LYS A 1 376 ? 11.098 -15.712 27.875 1.00 54.00 376 LYS A N 1
ATOM 3092 C CA . LYS A 1 376 ? 11.508 -14.473 27.181 1.00 54.00 376 LYS A CA 1
ATOM 3093 C C . LYS A 1 376 ? 12.876 -14.557 26.490 1.00 54.00 376 LYS A C 1
ATOM 3095 O O . LYS A 1 376 ? 13.084 -13.842 25.521 1.00 54.00 376 LYS A O 1
ATOM 3100 N N . LEU A 1 377 ? 13.795 -15.411 26.955 1.00 50.62 377 LEU A N 1
ATOM 3101 C CA . LEU A 1 377 ? 15.147 -15.528 26.380 1.00 50.62 377 LEU A CA 1
ATOM 3102 C C . LEU A 1 377 ? 15.260 -16.520 25.207 1.00 50.62 377 LEU A C 1
ATOM 3104 O O . LEU A 1 377 ? 16.267 -16.500 24.505 1.00 50.62 377 LEU A O 1
ATOM 3108 N N . GLN A 1 378 ? 14.277 -17.406 25.000 1.00 53.00 378 GLN A N 1
ATOM 3109 C CA . GLN A 1 378 ? 14.351 -18.468 23.979 1.00 53.00 378 GLN A CA 1
ATOM 3110 C C . GLN A 1 378 ? 13.280 -18.402 22.884 1.00 53.00 378 GLN A C 1
ATOM 3112 O O . GLN A 1 378 ? 13.297 -19.240 21.979 1.00 53.00 378 GLN A O 1
ATOM 3117 N N . SER A 1 379 ? 12.321 -17.477 22.956 1.00 52.56 379 SER A N 1
ATOM 3118 C CA . SER A 1 379 ? 11.095 -17.571 22.165 1.00 52.56 379 SER A CA 1
ATOM 3119 C C . SER A 1 379 ? 10.804 -16.328 21.316 1.00 52.56 379 SER A C 1
ATOM 3121 O O . SER A 1 379 ? 11.193 -15.227 21.675 1.00 52.56 379 SER A O 1
ATOM 3123 N N . SER A 1 380 ? 10.119 -16.548 20.187 1.00 53.28 380 SER A N 1
ATOM 3124 C CA . SER A 1 380 ? 9.876 -15.644 19.044 1.00 53.28 380 SER A CA 1
ATOM 3125 C C . SER A 1 380 ? 10.973 -15.604 17.959 1.00 53.28 380 SER A C 1
ATOM 3127 O O . SER A 1 380 ? 10.673 -15.992 16.835 1.00 53.28 380 SER A O 1
ATOM 3129 N N . ASP A 1 381 ? 12.233 -15.272 18.258 1.00 59.31 381 ASP A N 1
ATOM 3130 C CA . ASP A 1 381 ? 13.222 -14.954 17.194 1.00 59.31 381 ASP A CA 1
ATOM 3131 C C . ASP A 1 381 ? 13.628 -16.128 16.291 1.00 59.31 381 ASP A C 1
ATOM 3133 O O . ASP A 1 381 ? 14.051 -15.936 15.156 1.00 59.31 381 ASP A O 1
ATOM 3137 N N . ARG A 1 382 ? 13.482 -17.376 16.754 1.00 75.81 382 ARG A N 1
ATOM 3138 C CA . ARG A 1 382 ? 13.781 -18.543 15.907 1.00 75.81 382 ARG A CA 1
ATOM 3139 C C . ARG A 1 382 ? 12.737 -18.791 14.830 1.00 75.81 382 ARG A C 1
ATOM 3141 O O . ARG A 1 382 ? 13.043 -19.519 13.899 1.00 75.81 382 ARG A O 1
ATOM 3148 N N . LEU A 1 383 ? 11.514 -18.279 14.972 1.00 87.06 383 LEU A N 1
ATOM 3149 C CA . LEU A 1 383 ? 10.473 -18.516 13.971 1.00 87.06 383 LEU A CA 1
ATOM 3150 C C . LEU A 1 383 ? 10.708 -17.658 12.718 1.00 87.06 383 LEU A C 1
ATOM 3152 O O . LEU A 1 383 ? 10.368 -18.080 11.618 1.00 87.06 383 LEU A O 1
ATOM 3156 N N . ASP A 1 384 ? 11.387 -16.519 12.877 1.00 87.94 384 ASP A N 1
ATOM 3157 C CA . ASP A 1 384 ? 11.697 -15.575 11.799 1.00 87.94 384 ASP A CA 1
ATOM 3158 C C . ASP A 1 384 ? 12.574 -16.179 10.685 1.00 87.94 384 ASP A C 1
ATOM 3160 O O . ASP A 1 384 ? 12.522 -15.702 9.557 1.00 87.94 384 ASP A O 1
ATOM 3164 N N . GLN A 1 385 ? 13.294 -17.278 10.953 1.00 90.56 385 GLN A N 1
ATOM 3165 C CA . GLN A 1 385 ? 14.078 -18.014 9.946 1.00 90.56 385 GLN A CA 1
ATOM 3166 C C . GLN A 1 385 ? 13.262 -19.049 9.143 1.00 90.56 385 GLN A C 1
ATOM 3168 O O . GLN A 1 385 ? 13.809 -19.718 8.270 1.00 90.56 385 GLN A O 1
ATOM 3173 N N . TYR A 1 386 ? 11.978 -19.234 9.466 1.00 94.44 386 TYR A N 1
ATOM 3174 C CA . TYR A 1 386 ? 11.103 -20.252 8.873 1.00 94.44 386 TYR A CA 1
ATOM 3175 C C . TYR A 1 386 ? 9.913 -19.635 8.132 1.00 94.44 386 TYR A C 1
ATOM 3177 O O . TYR A 1 386 ? 8.806 -20.176 8.155 1.00 94.44 386 TYR A O 1
ATOM 3185 N N . LYS A 1 387 ? 10.129 -18.478 7.498 1.00 95.31 387 LYS A N 1
ATOM 3186 C CA . LYS A 1 387 ? 9.123 -17.805 6.672 1.00 95.31 387 LYS A CA 1
ATOM 3187 C C . LYS A 1 387 ? 9.090 -18.414 5.266 1.00 95.31 387 LYS A C 1
ATOM 3189 O O . LYS A 1 387 ? 10.140 -18.669 4.681 1.00 95.31 387 LYS A O 1
ATOM 3194 N N . LYS A 1 388 ? 7.895 -18.602 4.713 1.00 96.88 388 LYS A N 1
ATOM 3195 C CA . LYS A 1 388 ? 7.635 -19.050 3.338 1.00 96.88 388 LYS A CA 1
ATOM 3196 C C . LYS A 1 388 ? 6.669 -18.086 2.664 1.00 96.88 388 LYS A C 1
ATOM 3198 O O . LYS A 1 388 ? 5.658 -17.729 3.261 1.00 96.88 388 LYS A O 1
ATOM 3203 N N . SER A 1 389 ? 6.955 -17.704 1.426 1.00 97.75 389 SER A N 1
ATOM 3204 C CA . SER A 1 389 ? 6.032 -16.916 0.603 1.00 97.75 389 SER A CA 1
ATOM 3205 C C . SER A 1 389 ? 5.046 -17.799 -0.150 1.00 97.75 389 SER A C 1
ATOM 3207 O O . SER A 1 389 ? 5.434 -18.807 -0.742 1.00 97.75 389 SER A O 1
ATOM 3209 N N . VAL A 1 390 ? 3.789 -17.372 -0.170 1.00 98.06 390 VAL A N 1
ATOM 3210 C CA . VAL A 1 390 ? 2.685 -17.995 -0.901 1.00 98.06 390 VAL A CA 1
ATOM 3211 C C . VAL A 1 390 ? 1.927 -16.951 -1.721 1.00 98.06 390 VAL A C 1
ATOM 3213 O O . VAL A 1 390 ? 1.916 -15.769 -1.380 1.00 98.06 390 VAL A O 1
ATOM 3216 N N . ILE A 1 391 ? 1.306 -17.382 -2.815 1.00 98.06 391 ILE A N 1
ATOM 3217 C CA . ILE A 1 391 ? 0.548 -16.557 -3.756 1.00 98.06 391 ILE A CA 1
ATOM 3218 C C . ILE A 1 391 ? -0.818 -17.185 -4.034 1.00 98.06 391 ILE A C 1
ATOM 3220 O O . ILE A 1 391 ? -0.939 -18.402 -4.163 1.00 98.06 391 ILE A O 1
ATOM 3224 N N . THR A 1 392 ? -1.837 -16.347 -4.153 1.00 95.75 392 THR A N 1
ATOM 3225 C CA . THR A 1 392 ? -3.174 -16.709 -4.641 1.00 95.75 392 THR A CA 1
ATOM 3226 C C . THR A 1 392 ? -3.457 -15.964 -5.942 1.00 95.75 392 THR A C 1
ATOM 3228 O O . THR A 1 392 ? -2.923 -14.873 -6.152 1.00 95.75 392 THR A O 1
ATOM 3231 N N . PHE A 1 393 ? -4.284 -16.545 -6.811 1.00 94.12 393 PHE A N 1
ATOM 3232 C CA . PHE A 1 393 ? -4.773 -15.905 -8.039 1.00 94.12 393 PHE A CA 1
ATOM 3233 C C . PHE A 1 393 ? -6.296 -15.707 -8.033 1.00 94.12 393 PHE A C 1
ATOM 3235 O O . PHE A 1 393 ? -6.850 -15.143 -8.975 1.00 94.12 393 PHE A O 1
ATOM 3242 N N . ASP A 1 394 ? -6.964 -16.162 -6.975 1.00 91.56 394 ASP A N 1
ATOM 3243 C CA . ASP A 1 394 ? -8.403 -16.373 -6.873 1.00 91.56 394 ASP A CA 1
ATOM 3244 C C . ASP A 1 394 ? -8.959 -15.797 -5.559 1.00 91.56 394 ASP A C 1
ATOM 3246 O O . ASP A 1 394 ? -9.808 -16.398 -4.908 1.00 91.56 394 ASP A O 1
ATOM 3250 N N . LEU A 1 395 ? -8.488 -14.603 -5.167 1.00 91.69 395 LEU A N 1
ATOM 3251 C CA . LEU A 1 395 ? -8.950 -13.883 -3.965 1.00 91.69 395 LEU A CA 1
ATOM 3252 C C . LEU A 1 395 ? -8.687 -14.650 -2.653 1.00 91.69 395 LEU A C 1
ATOM 3254 O O . LEU A 1 395 ? -9.411 -14.513 -1.677 1.00 91.69 395 LEU A O 1
ATOM 3258 N N . GLY A 1 396 ? -7.635 -15.463 -2.600 1.00 92.12 396 GLY A N 1
ATOM 3259 C CA . GLY A 1 396 ? -7.275 -16.217 -1.399 1.00 92.12 396 GLY A CA 1
ATOM 3260 C C . GLY A 1 396 ? -8.120 -17.468 -1.171 1.00 92.12 396 GLY A C 1
ATOM 3261 O O . GLY A 1 396 ? -8.087 -18.001 -0.059 1.00 92.12 396 GLY A O 1
ATOM 3262 N N . ALA A 1 397 ? -8.848 -17.936 -2.190 1.00 90.75 397 ALA A N 1
ATOM 3263 C CA . ALA A 1 397 ? -9.527 -19.228 -2.165 1.00 90.75 397 ALA A CA 1
ATOM 3264 C C . ALA A 1 397 ? -8.517 -20.388 -2.166 1.00 90.75 397 ALA A C 1
ATOM 3266 O O . ALA A 1 397 ? -8.687 -21.362 -1.426 1.00 90.75 397 ALA A O 1
ATOM 3267 N N . GLU A 1 398 ? -7.437 -20.259 -2.943 1.00 92.31 398 GLU A N 1
ATOM 3268 C CA . GLU A 1 398 ? -6.324 -21.200 -2.968 1.00 92.31 398 GLU A CA 1
ATOM 3269 C C . GLU A 1 398 ? -4.966 -20.488 -2.942 1.00 92.31 398 GLU A C 1
ATOM 3271 O O . GLU A 1 398 ? -4.715 -19.508 -3.647 1.00 92.31 398 GLU A O 1
ATOM 3276 N N . TRP A 1 399 ? -4.055 -21.016 -2.124 1.00 95.69 399 TRP A N 1
ATOM 3277 C CA . TRP A 1 399 ? -2.710 -20.482 -1.936 1.00 95.69 399 TRP A CA 1
ATOM 3278 C C . TRP A 1 399 ? -1.661 -21.490 -2.384 1.00 95.69 399 TRP A C 1
ATOM 3280 O O . TRP A 1 399 ? -1.728 -22.668 -2.038 1.00 95.69 399 TRP A O 1
ATOM 3290 N N . HIS A 1 400 ? -0.651 -21.004 -3.095 1.00 95.75 400 HIS A N 1
ATOM 3291 C CA . HIS A 1 400 ? 0.409 -21.810 -3.687 1.00 95.75 400 HIS A CA 1
ATOM 3292 C C . HIS A 1 400 ? 1.785 -21.244 -3.365 1.00 95.75 400 HIS A C 1
ATOM 3294 O O . HIS A 1 400 ? 1.963 -20.034 -3.246 1.00 95.75 400 HIS A O 1
ATOM 3300 N N . SER A 1 401 ? 2.786 -22.107 -3.295 1.00 97.06 401 SER A N 1
ATOM 3301 C CA . SER A 1 401 ? 4.189 -21.713 -3.239 1.00 97.06 401 SER A CA 1
ATOM 3302 C C . SER A 1 401 ? 4.590 -20.980 -4.531 1.00 97.06 401 SER A C 1
ATOM 3304 O O . SER A 1 401 ? 4.198 -21.371 -5.636 1.00 97.06 401 SER A O 1
ATOM 3306 N N . LEU A 1 402 ? 5.390 -19.910 -4.432 1.00 97.56 402 LEU A N 1
ATOM 3307 C CA . LEU A 1 402 ? 5.831 -19.172 -5.625 1.00 97.56 402 LEU A CA 1
ATOM 3308 C C . LEU A 1 402 ? 6.837 -20.009 -6.424 1.00 97.56 402 LEU A C 1
ATOM 3310 O O . LEU A 1 402 ? 7.843 -20.490 -5.897 1.00 97.56 402 LEU A O 1
ATOM 3314 N N . LYS A 1 403 ? 6.620 -20.133 -7.735 1.00 95.88 403 LYS A N 1
ATOM 3315 C CA . LYS A 1 403 ? 7.543 -20.872 -8.606 1.00 95.88 403 LYS A CA 1
ATOM 3316 C C . LYS A 1 403 ? 8.901 -20.176 -8.655 1.00 95.88 403 LYS A C 1
ATOM 3318 O O . LYS A 1 403 ? 8.993 -19.000 -9.008 1.00 95.88 403 LYS A O 1
ATOM 3323 N N . ALA A 1 404 ? 9.960 -20.926 -8.365 1.00 96.62 404 ALA A N 1
ATOM 3324 C CA . ALA A 1 404 ? 11.316 -20.424 -8.510 1.00 96.62 404 ALA A CA 1
ATOM 3325 C C . ALA A 1 404 ? 11.659 -20.143 -9.989 1.00 96.62 404 ALA A C 1
ATOM 3327 O O . ALA A 1 404 ? 11.239 -20.894 -10.880 1.00 96.62 404 ALA A O 1
ATOM 3328 N N . PRO A 1 405 ? 12.436 -19.084 -10.277 1.00 96.56 405 PRO A N 1
ATOM 3329 C CA . PRO A 1 405 ? 12.949 -18.833 -11.616 1.00 96.56 405 PRO A CA 1
ATOM 3330 C C . PRO A 1 405 ? 13.826 -19.988 -12.106 1.00 96.56 405 PRO A C 1
ATOM 3332 O O . PRO A 1 405 ? 14.545 -20.634 -11.347 1.00 96.56 405 PRO A O 1
ATOM 3335 N N . LYS A 1 406 ? 13.813 -20.218 -13.421 1.00 94.75 406 LYS A N 1
ATOM 3336 C CA . LYS A 1 406 ? 14.603 -21.290 -14.056 1.00 94.75 406 LYS A CA 1
ATOM 3337 C C . LYS A 1 406 ? 16.100 -20.978 -14.115 1.00 94.75 406 LYS A C 1
ATOM 3339 O O . LYS A 1 406 ? 16.920 -21.893 -14.159 1.00 94.75 406 LYS A O 1
ATOM 3344 N N . TYR A 1 407 ? 16.449 -19.696 -14.166 1.00 94.25 407 TYR A N 1
ATOM 3345 C CA . TYR A 1 407 ? 17.814 -19.221 -14.353 1.00 94.25 407 TYR A CA 1
ATOM 3346 C C . TYR A 1 407 ? 18.097 -18.054 -13.412 1.00 94.25 407 TYR A C 1
ATOM 3348 O O . TYR A 1 407 ? 17.214 -17.229 -13.180 1.00 94.25 407 TYR A O 1
ATOM 3356 N N . SER A 1 408 ? 19.332 -17.981 -12.923 1.00 92.44 408 SER A N 1
ATOM 3357 C CA . SER A 1 408 ? 19.846 -16.826 -12.196 1.00 92.44 408 SER A CA 1
ATOM 3358 C C . SER A 1 408 ? 20.110 -15.657 -13.140 1.00 92.44 408 SER A C 1
ATOM 3360 O O . SER A 1 408 ? 20.177 -15.828 -14.363 1.00 92.44 408 SER A O 1
ATOM 3362 N N . TYR A 1 409 ? 20.376 -14.483 -12.575 1.00 89.38 409 TYR A N 1
ATOM 3363 C CA . TYR A 1 409 ? 20.782 -13.287 -13.306 1.00 89.38 409 TYR A CA 1
ATOM 3364 C C . TYR A 1 409 ? 22.041 -13.527 -14.159 1.00 89.38 409 TYR A C 1
ATOM 3366 O O . TYR A 1 409 ? 22.184 -12.995 -15.260 1.00 89.38 409 TYR A O 1
ATOM 3374 N N . ALA A 1 410 ? 22.949 -14.398 -13.701 1.00 89.56 410 ALA A N 1
ATOM 3375 C CA . ALA A 1 410 ? 24.140 -14.801 -14.453 1.00 89.56 410 ALA A CA 1
ATOM 3376 C C . ALA A 1 410 ? 23.842 -15.766 -15.626 1.00 89.56 410 ALA A C 1
ATOM 3378 O O . ALA A 1 410 ? 24.767 -16.197 -16.321 1.00 89.56 410 ALA A O 1
ATOM 3379 N N . GLY A 1 411 ? 22.574 -16.133 -15.839 1.00 89.88 411 GLY A N 1
ATOM 3380 C CA . GLY A 1 411 ? 22.122 -17.086 -16.853 1.00 89.88 411 GLY A CA 1
ATOM 3381 C C . GLY A 1 411 ? 22.413 -18.546 -16.501 1.00 89.88 411 GLY A C 1
ATOM 3382 O O . GLY A 1 411 ? 22.414 -19.403 -17.386 1.00 89.88 411 GLY A O 1
ATOM 3383 N N . GLN A 1 412 ? 22.707 -18.843 -15.233 1.00 92.12 412 GLN A N 1
ATOM 3384 C CA . GLN A 1 412 ? 22.971 -20.208 -14.779 1.00 92.12 412 GLN A CA 1
ATOM 3385 C C . GLN A 1 412 ? 21.658 -20.880 -14.364 1.00 92.12 412 GLN A C 1
ATOM 3387 O O . GLN A 1 412 ? 20.837 -20.221 -13.734 1.00 92.12 412 GLN A O 1
ATOM 3392 N N . PRO A 1 413 ? 21.430 -22.166 -14.686 1.00 92.88 413 PRO A N 1
ATOM 3393 C CA . PRO A 1 413 ? 20.255 -22.884 -14.201 1.00 92.88 413 PRO A CA 1
ATOM 3394 C C . PRO A 1 413 ? 20.209 -22.893 -12.670 1.00 92.88 413 PRO A C 1
ATOM 3396 O O . PRO A 1 413 ? 21.209 -23.226 -12.029 1.00 92.88 413 PRO A O 1
ATOM 3399 N N . LEU A 1 414 ? 19.057 -22.552 -12.096 1.00 89.69 414 LEU A N 1
ATOM 3400 C CA . LEU A 1 414 ? 18.824 -22.648 -10.657 1.00 89.69 414 LEU A CA 1
ATOM 3401 C C . LEU A 1 414 ? 18.272 -24.037 -10.325 1.00 89.69 414 LEU A C 1
ATOM 3403 O O . LEU A 1 414 ? 17.265 -24.471 -10.881 1.00 89.69 414 LEU A O 1
ATOM 3407 N N . ASN A 1 415 ? 18.939 -24.748 -9.416 1.00 88.12 415 ASN A N 1
ATOM 3408 C CA . ASN A 1 415 ? 18.519 -26.079 -8.977 1.00 88.12 415 ASN A CA 1
ATOM 3409 C C . ASN A 1 415 ? 17.578 -25.965 -7.772 1.00 88.12 415 ASN A C 1
ATOM 3411 O O . ASN A 1 415 ? 17.989 -26.198 -6.638 1.00 88.12 415 ASN A O 1
ATOM 3415 N N . CYS A 1 416 ? 16.322 -25.609 -8.028 1.00 91.44 416 CYS A N 1
ATOM 3416 C CA . CYS A 1 416 ? 15.270 -25.523 -7.018 1.00 91.44 416 CYS A CA 1
ATOM 3417 C C . CYS A 1 416 ? 14.233 -26.624 -7.285 1.00 91.44 416 CYS A C 1
ATOM 3419 O O . CYS A 1 416 ? 13.443 -26.525 -8.218 1.00 91.44 416 CYS A O 1
ATOM 3421 N N . ASN A 1 417 ? 14.310 -27.714 -6.515 1.00 87.94 417 ASN A N 1
ATOM 3422 C CA . ASN A 1 417 ? 13.481 -28.916 -6.666 1.00 87.94 417 ASN A CA 1
ATOM 3423 C C . ASN A 1 417 ? 12.827 -29.291 -5.326 1.00 87.94 417 ASN A C 1
ATOM 3425 O O . ASN A 1 417 ? 13.348 -28.932 -4.269 1.00 87.94 417 ASN A O 1
ATOM 3429 N N . GLY A 1 418 ? 11.759 -30.093 -5.368 1.00 89.38 418 GLY A N 1
ATOM 3430 C CA . GLY A 1 418 ? 11.045 -30.533 -4.163 1.00 89.38 418 GLY A CA 1
ATOM 3431 C C . GLY A 1 418 ? 10.355 -29.356 -3.477 1.00 89.38 418 GLY A C 1
ATOM 3432 O O . GLY A 1 418 ? 9.696 -28.575 -4.151 1.00 89.38 418 GLY A O 1
ATOM 3433 N N . ASP A 1 419 ? 10.575 -29.202 -2.171 1.00 89.06 419 ASP A N 1
ATOM 3434 C CA . ASP A 1 419 ? 9.970 -28.144 -1.342 1.00 89.06 419 ASP A CA 1
ATOM 3435 C C . ASP A 1 419 ? 10.624 -26.758 -1.532 1.00 89.06 419 ASP A C 1
ATOM 3437 O O . ASP A 1 419 ? 10.359 -25.824 -0.776 1.00 89.06 419 ASP A O 1
ATOM 3441 N N . CYS A 1 420 ? 11.533 -26.622 -2.500 1.00 94.56 420 CYS A N 1
ATOM 3442 C CA . CYS A 1 420 ? 12.182 -25.356 -2.815 1.00 94.56 420 CYS A CA 1
ATOM 3443 C C . CYS A 1 420 ? 11.249 -24.454 -3.639 1.00 94.56 420 CYS A C 1
ATOM 3445 O O . CYS A 1 420 ? 10.680 -24.888 -4.641 1.00 94.56 420 CYS A O 1
ATOM 3447 N N . SER A 1 421 ? 11.154 -23.179 -3.262 1.00 97.19 421 SER A N 1
ATOM 3448 C CA . SER A 1 421 ? 10.330 -22.174 -3.943 1.00 97.19 421 SER A CA 1
ATOM 3449 C C . SER A 1 421 ? 10.980 -20.787 -3.893 1.00 97.19 421 SER A C 1
ATOM 3451 O O . SER A 1 421 ? 12.055 -20.612 -3.314 1.00 97.19 421 SER A O 1
ATOM 3453 N N . LEU A 1 422 ? 10.376 -19.805 -4.564 1.00 97.81 422 LEU A N 1
ATOM 3454 C CA . LEU A 1 422 ? 10.758 -18.402 -4.417 1.00 97.81 422 LEU A CA 1
ATOM 3455 C C . LEU A 1 422 ? 10.131 -17.829 -3.142 1.00 97.81 422 LEU A C 1
ATOM 3457 O O . LEU A 1 422 ? 8.947 -18.025 -2.871 1.00 97.81 422 LEU A O 1
ATOM 3461 N N . HIS A 1 423 ? 10.912 -17.066 -2.392 1.00 97.38 423 HIS A N 1
ATOM 3462 C CA . HIS A 1 423 ? 10.448 -16.328 -1.230 1.00 97.38 423 HIS A CA 1
ATOM 3463 C C . HIS A 1 423 ? 10.819 -14.860 -1.367 1.00 97.38 423 HIS A C 1
ATOM 3465 O O . HIS A 1 423 ? 11.923 -14.548 -1.801 1.00 97.38 423 HIS A O 1
ATOM 3471 N N . LEU A 1 424 ? 9.895 -13.969 -1.017 1.00 96.62 424 LEU A N 1
ATOM 3472 C CA . LEU A 1 424 ? 10.012 -12.522 -1.151 1.00 96.62 424 LEU A CA 1
ATOM 3473 C C . LEU A 1 424 ? 9.879 -11.843 0.218 1.00 96.62 424 LEU A C 1
ATOM 3475 O O . LEU A 1 424 ? 9.088 -12.256 1.070 1.00 96.62 424 LEU A O 1
ATOM 3479 N N . LYS A 1 425 ? 10.646 -10.771 0.415 1.00 94.19 425 LYS A N 1
ATOM 3480 C CA . LYS A 1 425 ? 10.550 -9.885 1.576 1.00 94.19 425 LYS A CA 1
ATOM 3481 C C . LYS A 1 425 ? 9.180 -9.194 1.578 1.00 94.19 425 LYS A C 1
ATOM 3483 O O . LYS A 1 425 ? 8.764 -8.620 0.572 1.00 94.19 425 LYS A O 1
ATOM 3488 N N . GLY A 1 426 ? 8.468 -9.300 2.700 1.00 91.88 426 GLY A N 1
ATOM 3489 C CA . GLY A 1 426 ? 7.152 -8.688 2.910 1.00 91.88 426 GLY A CA 1
ATOM 3490 C C . GLY A 1 426 ? 7.221 -7.387 3.718 1.00 91.88 426 GLY A C 1
ATOM 3491 O O . GLY A 1 426 ? 8.300 -6.880 4.010 1.00 91.88 426 GLY A O 1
ATOM 3492 N N . ARG A 1 427 ? 6.057 -6.854 4.113 1.00 89.69 427 ARG A N 1
ATOM 3493 C CA . ARG A 1 427 ? 5.900 -5.588 4.866 1.00 89.69 427 ARG A CA 1
ATOM 3494 C C . ARG A 1 427 ? 6.488 -5.593 6.278 1.00 89.69 427 ARG A C 1
ATOM 3496 O O . ARG A 1 427 ? 6.577 -4.535 6.905 1.00 89.69 427 ARG A O 1
ATOM 3503 N N . THR A 1 428 ? 6.818 -6.765 6.809 1.00 89.19 428 THR A N 1
ATOM 3504 C CA . THR A 1 428 ? 7.515 -6.908 8.089 1.00 89.19 428 THR A CA 1
ATOM 3505 C C . THR A 1 428 ? 9.021 -6.686 7.973 1.00 89.19 428 THR A C 1
ATOM 3507 O O . THR A 1 428 ? 9.666 -6.461 8.995 1.00 89.19 428 THR A O 1
ATOM 3510 N N . GLU A 1 429 ? 9.572 -6.697 6.756 1.00 84.00 429 GLU A N 1
ATOM 3511 C CA . GLU A 1 429 ? 10.974 -6.387 6.478 1.00 84.00 429 GLU A CA 1
ATOM 3512 C C . GLU A 1 429 ? 11.173 -4.878 6.245 1.00 84.00 429 GLU A C 1
ATOM 3514 O O . GLU A 1 429 ? 10.261 -4.160 5.834 1.00 84.00 429 GLU A O 1
ATOM 3519 N N . THR A 1 430 ? 12.377 -4.368 6.516 1.00 69.06 430 THR A N 1
ATOM 3520 C CA . THR A 1 430 ? 12.657 -2.919 6.501 1.00 69.06 430 THR A CA 1
ATOM 3521 C C . THR A 1 430 ? 12.976 -2.343 5.121 1.00 69.06 430 THR A C 1
ATOM 3523 O O . THR A 1 430 ? 12.984 -1.123 4.970 1.00 69.06 430 THR A O 1
ATOM 3526 N N . THR A 1 431 ? 13.291 -3.182 4.130 1.00 69.50 431 THR A N 1
ATOM 3527 C CA . THR A 1 431 ? 13.778 -2.757 2.808 1.00 69.50 431 THR A CA 1
ATOM 3528 C C . THR A 1 431 ? 13.091 -3.518 1.673 1.00 69.50 431 THR A C 1
ATOM 3530 O O . THR A 1 431 ? 12.841 -4.716 1.775 1.00 69.50 431 THR A O 1
ATOM 3533 N N . SER A 1 432 ? 12.851 -2.812 0.560 1.00 67.75 432 SER A N 1
ATOM 3534 C CA . SER A 1 432 ? 12.441 -3.361 -0.746 1.00 67.75 432 SER A CA 1
ATOM 3535 C C . SER A 1 432 ? 11.216 -4.287 -0.713 1.00 67.75 432 SER A C 1
ATOM 3537 O O . SER A 1 432 ? 11.336 -5.510 -0.795 1.00 67.75 432 SER A O 1
ATOM 3539 N N . LEU A 1 433 ? 10.033 -3.676 -0.628 1.00 80.31 433 LEU A N 1
ATOM 3540 C CA . LEU A 1 433 ? 8.742 -4.367 -0.608 1.00 80.31 433 LEU A CA 1
ATOM 3541 C C . LEU A 1 433 ? 8.322 -4.856 -1.995 1.00 80.31 433 LEU A C 1
ATOM 3543 O O . LEU A 1 433 ? 8.663 -4.249 -3.007 1.00 80.31 433 LEU A O 1
ATOM 3547 N N . ILE A 1 434 ? 7.503 -5.907 -2.020 1.00 94.50 434 ILE A N 1
ATOM 3548 C CA . ILE A 1 434 ? 6.803 -6.353 -3.228 1.00 94.50 434 ILE A CA 1
ATOM 3549 C C . ILE A 1 434 ? 6.015 -5.173 -3.814 1.00 94.50 434 ILE A C 1
ATOM 3551 O O . ILE A 1 434 ? 5.173 -4.579 -3.145 1.00 94.50 434 ILE A O 1
ATOM 3555 N N . TYR A 1 435 ? 6.278 -4.848 -5.078 1.00 94.12 435 TYR A N 1
ATOM 3556 C CA . TYR A 1 435 ? 5.712 -3.686 -5.751 1.00 94.12 435 TYR A CA 1
ATOM 3557 C C . TYR A 1 435 ? 4.998 -4.062 -7.043 1.00 94.12 435 TYR A C 1
ATOM 3559 O O . TYR A 1 435 ? 5.443 -4.909 -7.822 1.00 94.12 435 TYR A O 1
ATOM 3567 N N . SER A 1 436 ? 3.879 -3.385 -7.280 1.00 95.38 436 SER A N 1
ATOM 3568 C CA . SER A 1 436 ? 3.098 -3.461 -8.509 1.00 95.38 436 SER A CA 1
ATOM 3569 C C . SER A 1 436 ? 2.276 -2.182 -8.676 1.00 95.38 436 SER A C 1
ATOM 3571 O O . SER A 1 436 ? 1.948 -1.512 -7.696 1.00 95.38 436 SER A O 1
ATOM 3573 N N . SER A 1 437 ? 1.925 -1.855 -9.920 1.00 92.56 437 SER A N 1
ATOM 3574 C CA . SER A 1 437 ? 1.100 -0.693 -10.268 1.00 92.56 437 SER A CA 1
ATOM 3575 C C . SER A 1 437 ? -0.069 -1.125 -11.150 1.00 92.56 437 SER A C 1
ATOM 3577 O O . SER A 1 437 ? 0.086 -1.996 -12.007 1.00 92.56 437 SER A O 1
ATOM 3579 N N . GLU A 1 438 ? -1.231 -0.497 -10.965 1.00 89.44 438 GLU A N 1
ATOM 3580 C CA . GLU A 1 438 ? -2.428 -0.733 -11.787 1.00 89.44 438 GLU A CA 1
ATOM 3581 C C . GLU A 1 438 ? -2.182 -0.393 -13.265 1.00 89.44 438 GLU A C 1
ATOM 3583 O O . GLU A 1 438 ? -2.766 -1.009 -14.155 1.00 89.44 438 GLU A O 1
ATOM 3588 N N . GLN A 1 439 ? -1.253 0.532 -13.537 1.00 87.50 439 GLN A N 1
ATOM 3589 C CA . GLN A 1 439 ? -0.875 0.928 -14.895 1.00 87.50 439 GLN A CA 1
ATOM 3590 C C . GLN A 1 439 ? 0.103 -0.048 -15.563 1.00 87.50 439 GLN A C 1
ATOM 3592 O O . GLN A 1 439 ? 0.355 0.064 -16.758 1.00 87.50 439 GLN A O 1
ATOM 3597 N N . ALA A 1 440 ? 0.654 -1.012 -14.822 1.00 93.06 440 ALA A N 1
ATOM 3598 C CA . ALA A 1 440 ? 1.688 -1.935 -15.284 1.00 93.06 440 ALA A CA 1
ATOM 3599 C C . ALA A 1 440 ? 1.199 -3.391 -15.216 1.00 93.06 440 ALA A C 1
ATOM 3601 O O . ALA A 1 440 ? 1.715 -4.210 -14.454 1.00 93.06 440 ALA A O 1
ATOM 3602 N N . VAL A 1 441 ? 0.165 -3.710 -16.001 1.00 94.38 441 VAL A N 1
ATOM 3603 C CA . VAL A 1 441 ? -0.568 -4.985 -15.910 1.00 94.38 441 VAL A CA 1
ATOM 3604 C C . VAL A 1 441 ? 0.333 -6.218 -16.031 1.00 94.38 441 VAL A C 1
ATOM 3606 O O . VAL A 1 441 ? 1.053 -6.411 -17.016 1.00 94.38 441 VAL A O 1
ATOM 3609 N N . GLY A 1 442 ? 0.227 -7.092 -15.028 1.00 94.69 442 GLY A N 1
ATOM 3610 C CA . GLY A 1 442 ? 1.000 -8.325 -14.885 1.00 94.69 442 GLY A CA 1
ATOM 3611 C C . GLY A 1 442 ? 2.400 -8.150 -14.285 1.00 94.69 442 GLY A C 1
ATOM 3612 O O . GLY A 1 442 ? 3.006 -9.157 -13.911 1.00 94.69 442 GLY A O 1
ATOM 3613 N N . ILE A 1 443 ? 2.913 -6.919 -14.166 1.00 97.19 443 ILE A N 1
ATOM 3614 C CA . ILE A 1 443 ? 4.244 -6.663 -13.606 1.00 97.19 443 ILE A CA 1
ATOM 3615 C C . ILE A 1 443 ? 4.193 -6.737 -12.078 1.00 97.19 443 ILE A C 1
ATOM 3617 O O . ILE A 1 443 ? 3.370 -6.080 -11.436 1.00 97.19 443 ILE A O 1
ATOM 3621 N N . ILE A 1 444 ? 5.093 -7.535 -11.506 1.00 98.19 444 ILE A N 1
ATOM 3622 C CA . ILE A 1 444 ? 5.368 -7.612 -10.068 1.00 98.19 444 ILE A CA 1
ATOM 3623 C C . ILE A 1 444 ? 6.878 -7.603 -9.896 1.00 98.19 444 ILE A C 1
ATOM 3625 O O . ILE A 1 444 ? 7.569 -8.349 -10.589 1.00 98.19 444 ILE A O 1
ATOM 3629 N N . ILE A 1 445 ? 7.387 -6.791 -8.978 1.00 97.81 445 ILE A N 1
ATOM 3630 C CA . ILE A 1 445 ? 8.807 -6.749 -8.626 1.00 97.81 445 ILE A CA 1
ATOM 3631 C C . ILE A 1 445 ? 8.928 -7.052 -7.138 1.00 97.81 445 ILE A C 1
ATOM 3633 O O . ILE A 1 445 ? 8.128 -6.563 -6.346 1.00 97.81 445 ILE A O 1
ATOM 3637 N N . GLY A 1 446 ? 9.891 -7.883 -6.756 1.00 96.12 446 GLY A N 1
ATOM 3638 C CA . GLY A 1 446 ? 10.112 -8.244 -5.360 1.00 96.12 446 GLY A CA 1
ATOM 3639 C C . GLY A 1 446 ? 11.558 -8.631 -5.100 1.00 96.12 446 GLY A C 1
ATOM 3640 O O . GLY A 1 446 ? 12.241 -9.139 -5.990 1.00 96.12 446 GLY A O 1
ATOM 3641 N N . THR A 1 447 ? 12.018 -8.416 -3.872 1.00 95.56 447 THR A N 1
ATOM 3642 C CA . THR A 1 447 ? 13.354 -8.826 -3.426 1.00 95.56 447 THR A CA 1
ATOM 3643 C C . THR A 1 447 ? 13.249 -10.053 -2.530 1.00 95.56 447 THR A C 1
ATOM 3645 O O . THR A 1 447 ? 12.369 -10.111 -1.678 1.00 95.56 447 THR A O 1
ATOM 3648 N N . GLY A 1 448 ? 14.139 -11.031 -2.687 1.00 95.06 448 GLY A N 1
ATOM 3649 C CA . GLY A 1 448 ? 14.113 -12.240 -1.868 1.00 95.06 448 GLY A CA 1
ATOM 3650 C C . GLY A 1 448 ? 15.119 -13.303 -2.295 1.00 95.06 448 GLY A C 1
ATOM 3651 O O . GLY A 1 448 ? 16.175 -12.979 -2.833 1.00 95.06 448 GLY A O 1
ATOM 3652 N N . ASN A 1 449 ? 14.812 -14.579 -2.097 1.00 95.19 449 ASN A N 1
ATOM 3653 C CA . ASN A 1 449 ? 15.704 -15.692 -2.426 1.00 95.19 449 ASN A CA 1
ATOM 3654 C C . ASN A 1 449 ? 14.921 -16.938 -2.859 1.00 95.19 449 ASN A C 1
ATOM 3656 O O . ASN A 1 449 ? 13.748 -17.107 -2.535 1.00 95.19 449 ASN A O 1
ATOM 3660 N N . THR A 1 450 ? 15.585 -17.846 -3.572 1.00 95.62 450 THR A N 1
ATOM 3661 C CA . THR A 1 450 ? 15.068 -19.203 -3.797 1.00 95.62 450 THR A CA 1
ATOM 3662 C C . THR A 1 450 ? 15.597 -20.142 -2.722 1.00 95.62 450 THR A C 1
ATOM 3664 O O . THR A 1 450 ? 16.802 -20.152 -2.464 1.00 95.62 450 THR A O 1
ATOM 3667 N N . GLY A 1 451 ? 14.741 -20.969 -2.132 1.00 95.31 451 GLY A N 1
ATOM 3668 C CA . GLY A 1 451 ? 15.151 -21.898 -1.085 1.00 95.31 451 GLY A CA 1
ATOM 3669 C C . GLY A 1 451 ? 13.970 -22.583 -0.414 1.00 95.31 451 GLY A C 1
ATOM 3670 O O . GLY A 1 451 ? 12.882 -22.645 -0.976 1.00 95.31 451 GLY A O 1
ATOM 3671 N N . LEU A 1 452 ? 14.211 -23.124 0.783 1.00 94.94 452 LEU A N 1
ATOM 3672 C CA . LEU A 1 452 ? 13.158 -23.685 1.640 1.00 94.94 452 LEU A CA 1
ATOM 3673 C C . LEU A 1 452 ? 12.437 -22.614 2.471 1.00 94.94 452 LEU A C 1
ATOM 3675 O O . LEU A 1 452 ? 11.287 -22.817 2.856 1.00 94.94 452 LEU A O 1
ATOM 3679 N N . TYR A 1 453 ? 13.145 -21.528 2.789 1.00 96.00 453 TYR A N 1
ATOM 3680 C CA . TYR A 1 453 ? 12.666 -20.412 3.597 1.00 96.00 453 TYR A CA 1
ATOM 3681 C C . TYR A 1 453 ? 13.257 -19.100 3.077 1.00 96.00 453 TYR A C 1
ATOM 3683 O O . TYR A 1 453 ? 14.291 -19.097 2.394 1.00 96.00 453 TYR A O 1
ATOM 3691 N N . LEU A 1 454 ? 12.602 -17.995 3.420 1.00 93.88 454 LEU A N 1
ATOM 3692 C CA . LEU A 1 454 ? 13.105 -16.649 3.187 1.00 93.88 454 LEU A CA 1
ATOM 3693 C C . LEU A 1 454 ? 14.400 -16.432 3.983 1.00 93.88 454 LEU A C 1
ATOM 3695 O O . LEU A 1 454 ? 14.415 -16.572 5.207 1.00 93.88 454 LEU A O 1
ATOM 3699 N N . ASP A 1 455 ? 15.469 -16.072 3.282 1.00 84.88 455 ASP A N 1
ATOM 3700 C CA . ASP A 1 455 ? 16.728 -15.611 3.860 1.00 84.88 455 ASP A CA 1
ATOM 3701 C C . ASP A 1 455 ? 16.742 -14.078 3.846 1.00 84.88 455 ASP A C 1
ATOM 3703 O O . ASP A 1 455 ? 16.538 -13.446 2.809 1.00 84.88 455 ASP A O 1
ATOM 3707 N N . GLY A 1 456 ? 16.960 -13.466 5.009 1.00 72.25 456 GLY A N 1
ATOM 3708 C CA . GLY A 1 456 ? 17.009 -12.012 5.138 1.00 72.25 456 GLY A CA 1
ATOM 3709 C C . GLY A 1 456 ? 18.314 -11.379 4.641 1.00 72.25 456 GLY A C 1
ATOM 3710 O O . GLY A 1 456 ? 18.316 -10.174 4.379 1.00 72.25 456 GLY A O 1
ATOM 3711 N N . GLN A 1 457 ? 19.406 -12.149 4.519 1.00 74.69 457 GLN A N 1
ATOM 3712 C CA . GLN A 1 457 ? 20.759 -11.617 4.289 1.00 74.69 457 GLN A CA 1
ATOM 3713 C C . GLN A 1 457 ? 21.213 -11.678 2.828 1.00 74.69 457 GLN A C 1
ATOM 3715 O O . GLN A 1 457 ? 21.770 -10.703 2.329 1.00 74.69 457 GLN A O 1
ATOM 3720 N N . GLU A 1 458 ? 20.994 -12.797 2.137 1.00 84.44 458 GLU A N 1
ATOM 3721 C CA . GLU A 1 458 ? 21.399 -12.968 0.736 1.00 84.44 458 GLU A CA 1
ATOM 3722 C C . GLU A 1 458 ? 20.174 -12.934 -0.182 1.00 84.44 458 GLU A C 1
ATOM 3724 O O . GLU A 1 458 ? 19.549 -13.961 -0.453 1.00 84.44 458 GLU A O 1
ATOM 3729 N N . THR A 1 459 ? 19.824 -11.736 -0.667 1.00 91.75 459 THR A N 1
ATOM 3730 C CA . THR A 1 459 ? 18.655 -11.540 -1.534 1.00 91.75 459 THR A CA 1
ATOM 3731 C C . THR A 1 459 ? 18.975 -10.948 -2.902 1.00 91.75 459 THR A C 1
ATOM 3733 O O . THR A 1 459 ? 19.859 -10.109 -3.047 1.00 91.75 459 THR A O 1
ATOM 3736 N N . ASN A 1 460 ? 18.194 -11.366 -3.896 1.00 94.56 460 ASN A N 1
ATOM 3737 C CA . ASN A 1 460 ? 18.202 -10.890 -5.276 1.00 94.56 460 ASN A CA 1
ATOM 3738 C C . ASN A 1 460 ? 16.860 -10.238 -5.628 1.00 94.56 460 ASN A C 1
ATOM 3740 O O . ASN A 1 460 ? 15.856 -10.464 -4.948 1.00 94.56 460 ASN A O 1
ATOM 3744 N N . THR A 1 461 ? 16.827 -9.488 -6.728 1.00 95.94 461 THR A N 1
ATOM 3745 C CA . THR A 1 461 ? 15.603 -8.858 -7.240 1.00 95.94 461 THR A CA 1
ATOM 3746 C C . THR A 1 461 ? 14.995 -9.696 -8.360 1.00 95.94 461 THR A C 1
ATOM 3748 O O . THR A 1 461 ? 15.655 -10.025 -9.353 1.00 95.94 461 THR A O 1
ATOM 3751 N N . TYR A 1 462 ? 13.704 -9.984 -8.228 1.00 97.62 462 TYR A N 1
ATOM 3752 C CA . TYR A 1 462 ? 12.915 -10.773 -9.163 1.00 97.62 462 TYR A CA 1
ATOM 3753 C C . TYR A 1 462 ? 11.806 -9.936 -9.787 1.00 97.62 462 TYR A C 1
ATOM 3755 O O . TYR A 1 462 ? 11.269 -9.019 -9.166 1.00 97.62 462 TYR A O 1
ATOM 3763 N N . LEU A 1 463 ? 11.442 -10.289 -11.015 1.00 98.00 463 LEU A N 1
ATOM 3764 C CA . LEU A 1 463 ? 10.314 -9.710 -11.730 1.00 98.00 463 LEU A CA 1
ATOM 3765 C C . LEU A 1 463 ? 9.438 -10.821 -12.298 1.00 98.00 463 LEU A C 1
ATOM 3767 O O . LEU A 1 463 ? 9.940 -11.787 -12.872 1.00 98.00 463 LEU A O 1
ATOM 3771 N N . SER A 1 464 ? 8.131 -10.653 -12.175 1.00 97.94 464 SER A N 1
ATOM 3772 C CA . SER A 1 464 ? 7.118 -11.376 -12.938 1.00 97.94 464 SER A CA 1
ATOM 3773 C C . SER A 1 464 ? 6.445 -10.401 -13.902 1.00 97.94 464 SER A C 1
ATOM 3775 O O . SER A 1 464 ? 6.283 -9.230 -13.572 1.00 97.94 464 SER A O 1
ATOM 3777 N N . ARG A 1 465 ? 6.034 -10.885 -15.079 1.00 95.75 465 ARG A N 1
ATOM 3778 C CA . ARG A 1 465 ? 5.264 -10.107 -16.073 1.00 95.75 465 ARG A CA 1
ATOM 3779 C C . ARG A 1 465 ? 3.861 -10.656 -16.341 1.00 95.75 465 ARG A C 1
ATOM 3781 O O . ARG A 1 465 ? 3.131 -10.133 -17.186 1.00 95.75 465 ARG A O 1
ATOM 3788 N N . ASP A 1 466 ? 3.512 -11.764 -15.700 1.00 95.31 466 ASP A N 1
ATOM 3789 C CA . ASP A 1 466 ? 2.271 -12.506 -15.921 1.00 95.31 466 ASP A CA 1
ATOM 3790 C C . ASP A 1 466 ? 1.436 -12.643 -14.644 1.00 95.31 466 ASP A C 1
ATOM 3792 O O . ASP A 1 466 ? 0.609 -13.542 -14.536 1.00 95.31 466 ASP A O 1
ATOM 3796 N N . GLY A 1 467 ? 1.627 -11.732 -13.688 1.00 95.50 467 GLY A N 1
ATOM 3797 C CA . GLY A 1 467 ? 0.858 -11.715 -12.448 1.00 95.50 467 GLY A CA 1
ATOM 3798 C C . GLY A 1 467 ? 1.351 -12.680 -11.373 1.00 95.50 467 GLY A C 1
ATOM 3799 O O . GLY A 1 467 ? 0.638 -12.890 -10.406 1.00 95.50 467 GLY A O 1
ATOM 3800 N N . GLY A 1 468 ? 2.555 -13.242 -11.502 1.00 96.75 468 GLY A N 1
ATOM 3801 C CA . GLY A 1 468 ? 3.211 -14.047 -10.465 1.00 96.75 468 GLY A CA 1
ATOM 3802 C C . GLY A 1 468 ? 3.283 -15.537 -10.791 1.00 96.75 468 GLY A C 1
ATOM 3803 O O . GLY A 1 468 ? 3.724 -16.323 -9.951 1.00 96.75 468 GLY A O 1
ATOM 3804 N N . HIS A 1 469 ? 2.882 -15.934 -12.004 1.00 95.69 469 HIS A N 1
ATOM 3805 C CA . HIS A 1 469 ? 2.962 -17.320 -12.470 1.00 95.69 469 HIS A CA 1
ATOM 3806 C C . HIS A 1 469 ? 4.393 -17.726 -12.793 1.00 95.69 469 HIS A C 1
ATOM 3808 O O . HIS A 1 469 ? 4.805 -18.835 -12.451 1.00 95.69 469 HIS A O 1
ATOM 3814 N N . ASN A 1 470 ? 5.149 -16.848 -13.454 1.00 95.94 470 ASN A N 1
ATOM 3815 C CA . ASN A 1 470 ? 6.549 -17.075 -13.781 1.00 95.94 470 ASN A CA 1
ATOM 3816 C C . ASN A 1 470 ? 7.412 -15.910 -13.299 1.00 95.94 470 ASN A C 1
ATOM 3818 O O . ASN A 1 470 ? 7.145 -14.744 -13.584 1.00 95.94 470 ASN A O 1
ATOM 3822 N N . TRP A 1 471 ? 8.508 -16.257 -12.632 1.00 97.56 471 TRP A N 1
ATOM 3823 C CA . TRP A 1 471 ? 9.465 -15.301 -12.093 1.00 97.56 471 TRP A CA 1
ATOM 3824 C C . TRP A 1 471 ? 10.791 -15.358 -12.844 1.00 97.56 471 TRP A C 1
ATOM 3826 O O . TRP A 1 471 ? 11.214 -16.411 -13.334 1.00 97.56 471 TRP A O 1
ATOM 3836 N N . TYR A 1 472 ? 11.459 -14.211 -12.906 1.00 97.25 472 TYR A N 1
ATOM 3837 C CA . TYR A 1 472 ? 12.783 -14.033 -13.486 1.00 97.25 472 TYR A CA 1
ATOM 3838 C C . TYR A 1 472 ? 13.680 -13.346 -12.459 1.00 97.25 472 TYR A C 1
ATOM 3840 O O . TYR A 1 472 ? 13.306 -12.298 -11.939 1.00 97.25 472 TYR A O 1
ATOM 3848 N N . GLU A 1 473 ? 14.859 -13.902 -12.177 1.00 97.00 473 GLU A N 1
ATOM 3849 C CA . GLU A 1 473 ? 15.897 -13.180 -11.432 1.00 97.00 473 GLU A CA 1
ATOM 3850 C C . GLU A 1 473 ? 16.504 -12.123 -12.363 1.00 97.00 473 GLU A C 1
ATOM 3852 O O . GLU A 1 473 ? 17.182 -12.461 -13.337 1.00 97.00 473 GLU A O 1
ATOM 3857 N N . ILE A 1 474 ? 16.212 -10.846 -12.109 1.00 96.62 474 ILE A N 1
ATOM 3858 C CA . ILE A 1 474 ? 16.569 -9.750 -13.022 1.00 96.62 474 ILE A CA 1
ATOM 3859 C C . ILE A 1 474 ? 17.801 -8.963 -12.576 1.00 96.62 474 ILE A C 1
ATOM 3861 O O . ILE A 1 474 ? 18.451 -8.362 -13.428 1.00 96.62 474 ILE A O 1
ATOM 3865 N N . LEU A 1 475 ? 18.140 -8.967 -11.283 1.00 95.56 475 LEU A N 1
ATOM 3866 C CA . LEU A 1 475 ? 19.338 -8.329 -10.728 1.00 95.56 475 LEU A CA 1
ATOM 3867 C C . LEU A 1 475 ? 19.843 -9.125 -9.513 1.00 95.56 475 LEU A C 1
ATOM 3869 O O . LEU A 1 475 ? 19.048 -9.640 -8.731 1.00 95.56 475 LEU A O 1
ATOM 3873 N N . ASN A 1 476 ? 21.166 -9.183 -9.346 1.00 93.44 476 ASN A N 1
ATOM 3874 C CA . ASN A 1 476 ? 21.813 -9.731 -8.149 1.00 93.44 476 ASN A CA 1
ATOM 3875 C C . ASN A 1 476 ? 21.927 -8.641 -7.071 1.00 93.44 476 ASN A C 1
ATOM 3877 O O . ASN A 1 476 ? 22.472 -7.577 -7.377 1.00 93.44 476 ASN A O 1
ATOM 3881 N N . GLY A 1 477 ? 21.462 -8.919 -5.852 1.00 91.31 477 GLY A N 1
ATOM 3882 C CA . GLY A 1 477 ? 21.391 -7.962 -4.743 1.00 91.31 477 GLY A CA 1
ATOM 3883 C C . GLY A 1 477 ? 20.008 -7.329 -4.543 1.00 91.31 477 GLY A C 1
ATOM 3884 O O . GLY A 1 477 ? 19.088 -7.531 -5.336 1.00 91.31 477 GLY A O 1
ATOM 3885 N N . THR A 1 478 ? 19.887 -6.534 -3.479 1.00 91.88 478 THR A N 1
ATOM 3886 C CA . THR A 1 478 ? 18.680 -5.787 -3.090 1.00 91.88 478 THR A CA 1
ATOM 3887 C C . THR A 1 478 ? 18.620 -4.445 -3.821 1.00 91.88 478 THR A C 1
ATOM 3889 O O . THR A 1 478 ? 19.568 -3.662 -3.770 1.00 91.88 478 THR A O 1
ATOM 3892 N N . TYR A 1 479 ? 17.498 -4.145 -4.477 1.00 93.81 479 TYR A N 1
ATOM 3893 C CA . TYR A 1 479 ? 17.293 -2.872 -5.176 1.00 93.81 479 TYR A CA 1
ATOM 3894 C C . TYR A 1 479 ? 15.996 -2.202 -4.741 1.00 93.81 479 TYR A C 1
ATOM 3896 O O . TYR A 1 479 ? 14.990 -2.872 -4.534 1.00 93.81 479 TYR A O 1
ATOM 3904 N N . ILE A 1 480 ? 16.019 -0.872 -4.717 1.00 94.25 480 ILE A N 1
ATOM 3905 C CA . ILE A 1 480 ? 14.821 -0.033 -4.750 1.00 94.25 480 ILE A CA 1
ATOM 3906 C C . ILE A 1 480 ? 14.444 0.189 -6.214 1.00 94.25 480 ILE A C 1
ATOM 3908 O O . ILE A 1 480 ? 15.327 0.345 -7.064 1.00 94.25 480 ILE A O 1
ATOM 3912 N N . TYR A 1 481 ? 13.148 0.211 -6.512 1.00 94.94 481 TYR A N 1
ATOM 3913 C CA . TYR A 1 481 ? 12.632 0.331 -7.871 1.00 94.94 481 TYR A CA 1
ATOM 3914 C C . TYR A 1 481 ? 11.376 1.188 -7.953 1.00 94.94 481 TYR A C 1
ATOM 3916 O O . TYR A 1 481 ? 10.592 1.243 -7.014 1.00 94.94 481 TYR A O 1
ATOM 3924 N N . GLU A 1 482 ? 11.181 1.811 -9.114 1.00 95.69 482 GLU A N 1
ATOM 3925 C CA . GLU A 1 482 ? 9.981 2.579 -9.445 1.00 95.69 482 GLU A CA 1
ATOM 3926 C C . GLU A 1 482 ? 9.592 2.359 -10.916 1.00 95.69 482 GLU A C 1
ATOM 3928 O O . GLU A 1 482 ? 10.453 2.176 -11.787 1.00 95.69 482 GLU A O 1
ATOM 3933 N N . ILE A 1 483 ? 8.287 2.366 -11.189 1.00 95.69 483 ILE A N 1
ATOM 3934 C CA . ILE A 1 483 ? 7.689 2.140 -12.505 1.00 95.69 483 ILE A CA 1
ATOM 3935 C C . ILE A 1 483 ? 7.227 3.476 -13.100 1.00 95.69 483 ILE A C 1
ATOM 3937 O O . ILE A 1 483 ? 6.553 4.268 -12.450 1.00 95.69 483 ILE A O 1
ATOM 3941 N N . GLY A 1 484 ? 7.542 3.704 -14.373 1.00 94.50 484 GLY A N 1
ATOM 3942 C CA . GLY A 1 484 ? 6.998 4.798 -15.178 1.00 94.50 484 GLY A CA 1
ATOM 3943 C C . GLY A 1 484 ? 6.538 4.309 -16.551 1.00 94.50 484 GLY A C 1
ATOM 3944 O O . GLY A 1 484 ? 6.674 3.130 -16.891 1.00 94.50 484 GLY A O 1
ATOM 3945 N N . ASP A 1 485 ? 6.005 5.223 -17.361 1.00 94.00 485 ASP A N 1
ATOM 3946 C CA . ASP A 1 485 ? 5.486 4.932 -18.707 1.00 94.00 485 ASP A CA 1
ATOM 3947 C C . ASP A 1 485 ? 4.503 3.743 -18.754 1.00 94.00 485 ASP A C 1
ATOM 3949 O O . ASP A 1 485 ? 4.572 2.916 -19.666 1.00 94.00 485 ASP A O 1
ATOM 3953 N N . HIS A 1 486 ? 3.613 3.613 -17.763 1.00 91.81 486 HIS A N 1
ATOM 3954 C CA . HIS A 1 486 ? 2.646 2.504 -17.683 1.00 91.81 486 HIS A CA 1
ATOM 3955 C C . HIS A 1 486 ? 3.320 1.110 -17.702 1.00 91.81 486 HIS A C 1
ATOM 3957 O O . HIS A 1 486 ? 2.903 0.197 -18.415 1.00 91.81 486 HIS A O 1
ATOM 3963 N N . GLY A 1 487 ? 4.448 0.955 -16.999 1.00 92.75 487 GLY A N 1
ATOM 3964 C CA . GLY A 1 487 ? 5.244 -0.283 -17.021 1.00 92.75 487 GLY A CA 1
ATOM 3965 C C . GLY A 1 487 ? 6.261 -0.364 -18.161 1.00 92.75 487 GLY A C 1
ATOM 3966 O O . GLY A 1 487 ? 7.092 -1.270 -18.184 1.00 92.75 487 GLY A O 1
ATOM 3967 N N . GLY A 1 488 ? 6.246 0.591 -19.096 1.00 93.50 488 GLY A N 1
ATOM 3968 C CA . GLY A 1 488 ? 7.193 0.650 -20.205 1.00 93.50 488 GLY A CA 1
ATOM 3969 C C . GLY A 1 488 ? 8.619 1.016 -19.798 1.00 93.50 488 GLY A C 1
ATOM 3970 O O . GLY A 1 488 ? 9.545 0.757 -20.577 1.00 93.50 488 GLY A O 1
ATOM 3971 N N . LEU A 1 489 ? 8.792 1.595 -18.607 1.00 95.88 489 LEU A N 1
ATOM 3972 C CA . LEU A 1 489 ? 10.063 2.014 -18.036 1.00 95.88 489 LEU A CA 1
ATOM 3973 C C . LEU A 1 489 ? 10.135 1.603 -16.567 1.00 95.88 489 LEU A C 1
ATOM 3975 O O . LEU A 1 489 ? 9.220 1.884 -15.799 1.00 95.88 489 LEU A O 1
ATOM 3979 N N . ILE A 1 490 ? 11.242 0.990 -16.156 1.00 97.31 490 ILE A N 1
ATOM 3980 C CA . ILE A 1 490 ? 11.474 0.662 -14.745 1.00 97.31 490 ILE A CA 1
ATOM 3981 C C . ILE A 1 490 ? 12.893 1.081 -14.386 1.00 97.31 490 ILE A C 1
ATOM 3983 O O . ILE A 1 490 ? 13.840 0.740 -15.104 1.00 97.31 490 ILE A O 1
ATOM 3987 N N . ILE A 1 491 ? 13.034 1.836 -13.301 1.00 97.31 491 ILE A N 1
ATOM 3988 C CA . ILE A 1 491 ? 14.317 2.292 -12.765 1.00 97.31 491 ILE A CA 1
ATOM 3989 C C . ILE A 1 491 ? 14.634 1.544 -11.471 1.00 97.31 491 ILE A C 1
ATOM 3991 O O . ILE A 1 491 ? 13.736 1.206 -10.709 1.00 97.31 491 ILE A O 1
ATOM 3995 N N . PHE A 1 492 ? 15.917 1.283 -11.244 1.00 96.81 492 PHE A N 1
ATOM 3996 C CA . PHE A 1 492 ? 16.453 0.538 -10.116 1.00 96.81 492 PHE A CA 1
ATOM 3997 C C . PHE A 1 492 ? 17.670 1.263 -9.546 1.00 96.81 492 PHE A C 1
ATOM 3999 O O . PHE A 1 492 ? 18.501 1.770 -10.304 1.00 96.81 492 PHE A O 1
ATOM 4006 N N . ALA A 1 493 ? 17.838 1.242 -8.232 1.00 95.44 493 ALA A N 1
ATOM 4007 C CA . ALA A 1 493 ? 19.079 1.628 -7.573 1.00 95.44 493 ALA A CA 1
ATOM 4008 C C . ALA A 1 493 ? 19.393 0.628 -6.461 1.00 95.44 493 ALA A C 1
ATOM 4010 O O . ALA A 1 493 ? 18.491 0.169 -5.762 1.00 95.44 493 ALA A O 1
ATOM 4011 N N . GLU A 1 494 ? 20.661 0.239 -6.363 1.00 92.81 494 GLU A N 1
ATOM 4012 C CA . GLU A 1 494 ? 21.112 -0.708 -5.344 1.00 92.81 494 GLU A CA 1
ATOM 4013 C C . GLU A 1 494 ? 20.853 -0.113 -3.955 1.00 92.81 494 GLU A C 1
ATOM 4015 O O . GLU A 1 494 ? 21.095 1.075 -3.730 1.00 92.81 494 GLU A O 1
ATOM 4020 N N . SER A 1 495 ? 20.307 -0.929 -3.059 1.00 87.50 495 SER A N 1
ATOM 4021 C CA . SER A 1 495 ? 20.026 -0.564 -1.671 1.00 87.50 495 SER A CA 1
ATOM 4022 C C . SER A 1 495 ? 21.006 -1.277 -0.740 1.00 87.50 495 SER A C 1
ATOM 4024 O O . SER A 1 495 ? 21.761 -2.149 -1.168 1.00 87.50 495 SER A O 1
ATOM 4026 N N . GLU A 1 496 ? 21.015 -0.892 0.537 1.00 82.81 496 GLU A N 1
ATOM 4027 C CA . GLU A 1 496 ? 21.877 -1.470 1.583 1.00 82.81 496 GLU A CA 1
ATOM 4028 C C . GLU A 1 496 ? 23.388 -1.258 1.329 1.00 82.81 496 GLU A C 1
ATOM 4030 O O . GLU A 1 496 ? 24.243 -1.851 1.993 1.00 82.81 496 GLU A O 1
ATOM 4035 N N . SER A 1 497 ? 23.738 -0.372 0.390 1.00 87.25 497 SER A N 1
ATOM 4036 C CA . SER A 1 497 ? 25.107 0.037 0.089 1.00 87.25 497 SER A CA 1
ATOM 4037 C C . SER A 1 497 ? 25.161 1.423 -0.566 1.00 87.25 497 SER A C 1
ATOM 4039 O O . SER A 1 497 ? 24.200 1.893 -1.171 1.00 87.25 497 SER A O 1
ATOM 4041 N N . TYR A 1 498 ? 26.314 2.090 -0.457 1.00 91.50 498 TYR A N 1
ATOM 4042 C CA . TYR A 1 498 ? 26.560 3.345 -1.168 1.00 91.50 498 TYR A CA 1
ATOM 4043 C C . TYR A 1 498 ? 26.798 3.072 -2.651 1.00 91.50 498 TYR A C 1
ATOM 4045 O O . TYR A 1 498 ? 27.762 2.389 -3.006 1.00 91.50 498 TYR A O 1
ATOM 4053 N N . THR A 1 499 ? 25.986 3.678 -3.513 1.00 93.50 499 THR A N 1
ATOM 4054 C CA . THR A 1 499 ? 26.107 3.530 -4.963 1.00 93.50 499 THR A CA 1
ATOM 4055 C C . THR A 1 499 ? 26.053 4.870 -5.682 1.00 93.50 499 THR A C 1
ATOM 4057 O O . THR A 1 499 ? 25.379 5.809 -5.266 1.00 93.50 499 THR A O 1
ATOM 4060 N N . ASN A 1 500 ? 26.763 4.958 -6.804 1.00 93.75 500 ASN A N 1
ATOM 4061 C CA . ASN A 1 500 ? 26.669 6.058 -7.762 1.00 93.75 500 ASN A CA 1
ATOM 4062 C C . ASN A 1 500 ? 26.102 5.593 -9.113 1.00 93.75 500 ASN A C 1
ATOM 4064 O O . ASN A 1 500 ? 26.323 6.238 -10.141 1.00 93.75 500 ASN A O 1
ATOM 4068 N N . VAL A 1 501 ? 25.418 4.448 -9.139 1.00 95.00 501 VAL A N 1
ATOM 4069 C CA . VAL A 1 501 ? 24.839 3.877 -10.355 1.00 95.00 501 VAL A CA 1
ATOM 4070 C C . VAL A 1 501 ? 23.388 3.500 -10.098 1.00 95.00 501 VAL A C 1
ATOM 4072 O O . VAL A 1 501 ? 23.098 2.630 -9.284 1.00 95.00 501 VAL A O 1
ATOM 4075 N N . ALA A 1 502 ? 22.488 4.110 -10.863 1.00 96.69 502 ALA A N 1
ATOM 4076 C CA . ALA A 1 502 ? 21.142 3.591 -11.066 1.00 96.69 502 ALA A CA 1
ATOM 4077 C C . ALA A 1 502 ? 21.093 2.808 -12.387 1.00 96.69 502 ALA A C 1
ATOM 4079 O O . ALA A 1 502 ? 21.973 2.931 -13.240 1.00 96.69 502 ALA A O 1
ATOM 4080 N N . LYS A 1 503 ? 20.076 1.978 -12.572 1.00 97.44 503 LYS A N 1
ATOM 4081 C CA . LYS A 1 503 ? 19.857 1.177 -13.779 1.00 97.44 503 LYS A CA 1
ATOM 4082 C C . LYS A 1 503 ? 18.435 1.388 -14.258 1.00 97.44 503 LYS A C 1
ATOM 4084 O O . LYS A 1 503 ? 17.543 1.558 -13.442 1.00 97.44 503 LYS A O 1
ATOM 4089 N N . PHE A 1 504 ? 18.200 1.332 -15.561 1.00 97.50 504 PHE A N 1
ATOM 4090 C CA . PHE A 1 504 ? 16.839 1.288 -16.091 1.00 97.50 504 PHE A CA 1
ATOM 4091 C C . PHE A 1 504 ? 16.681 0.221 -17.166 1.00 97.50 504 PHE A C 1
ATOM 4093 O O . PHE A 1 504 ? 17.647 -0.174 -17.826 1.00 97.50 504 PHE A O 1
ATOM 4100 N N . THR A 1 505 ? 15.443 -0.221 -17.351 1.00 96.94 505 THR A N 1
ATOM 4101 C CA . THR A 1 505 ? 15.014 -1.157 -18.393 1.00 96.94 505 THR A CA 1
ATOM 4102 C C . THR A 1 505 ? 13.800 -0.594 -19.128 1.00 96.94 505 THR A C 1
ATOM 4104 O O . THR A 1 505 ? 12.958 0.074 -18.532 1.00 96.94 505 THR A O 1
ATOM 4107 N N . GLN A 1 506 ? 13.729 -0.858 -20.434 1.00 95.94 506 GLN A N 1
ATOM 4108 C CA . GLN A 1 506 ? 12.580 -0.545 -21.302 1.00 95.94 506 GLN A CA 1
ATOM 4109 C C . GLN A 1 506 ? 11.847 -1.823 -21.758 1.00 95.94 506 GLN A C 1
ATOM 4111 O O . GLN A 1 506 ? 10.927 -1.758 -22.575 1.00 95.94 506 GLN A O 1
ATOM 4116 N N . ASP A 1 507 ? 12.319 -2.981 -21.284 1.00 95.06 507 ASP A N 1
ATOM 4117 C CA . ASP A 1 507 ? 11.931 -4.325 -21.711 1.00 95.06 507 ASP A CA 1
ATOM 4118 C C . ASP A 1 507 ? 11.730 -5.272 -20.515 1.00 95.06 507 ASP A C 1
ATOM 4120 O O . ASP A 1 507 ? 12.084 -6.453 -20.552 1.00 95.06 507 ASP A O 1
ATOM 4124 N N . GLU A 1 508 ? 11.151 -4.737 -19.433 1.00 95.56 508 GLU A N 1
ATOM 4125 C CA . GLU A 1 508 ? 10.726 -5.492 -18.244 1.00 95.56 508 GLU A CA 1
ATOM 4126 C C . GLU A 1 508 ? 11.859 -6.370 -17.673 1.00 95.56 508 GLU A C 1
ATOM 4128 O O . GLU A 1 508 ? 11.703 -7.571 -17.438 1.00 95.56 508 GLU A O 1
ATOM 4133 N N . GLY A 1 509 ? 13.054 -5.793 -17.534 1.00 94.44 509 GLY A N 1
ATOM 4134 C CA . GLY A 1 509 ? 14.221 -6.460 -16.954 1.00 94.44 509 GLY A CA 1
ATOM 4135 C C . GLY A 1 509 ? 14.951 -7.417 -17.899 1.00 94.44 509 GLY A C 1
ATOM 4136 O O . GLY A 1 509 ? 15.775 -8.209 -17.439 1.00 94.44 509 GLY A O 1
ATOM 4137 N N . MET A 1 510 ? 14.686 -7.376 -19.215 1.00 92.12 510 MET A N 1
ATOM 4138 C CA . MET A 1 510 ? 15.479 -8.172 -20.158 1.00 92.12 510 MET A CA 1
ATOM 4139 C C . MET A 1 510 ? 16.878 -7.602 -20.368 1.00 92.12 510 MET A C 1
ATOM 4141 O O . MET A 1 510 ? 17.870 -8.333 -20.429 1.00 92.12 510 MET A O 1
ATOM 4145 N N . THR A 1 511 ? 16.959 -6.283 -20.509 1.00 93.88 511 THR A N 1
ATOM 4146 C CA . THR A 1 511 ? 18.211 -5.555 -20.649 1.00 93.88 511 THR A CA 1
ATOM 4147 C C . THR A 1 511 ? 18.218 -4.322 -19.761 1.00 93.88 511 THR A C 1
ATOM 4149 O O . THR A 1 511 ? 17.198 -3.666 -19.551 1.00 93.88 511 THR A O 1
ATOM 4152 N N . PHE A 1 512 ? 19.408 -3.998 -19.257 1.00 95.81 512 PHE A N 1
ATOM 4153 C CA . PHE A 1 512 ? 19.631 -2.858 -18.381 1.00 95.81 512 PHE A CA 1
ATOM 4154 C C . PHE A 1 512 ? 20.627 -1.882 -18.993 1.00 95.81 512 PHE A C 1
ATOM 4156 O O . PHE A 1 512 ? 21.610 -2.270 -19.638 1.00 95.81 512 PHE A O 1
ATOM 4163 N N . GLN A 1 513 ? 20.372 -0.604 -18.750 1.00 96.12 513 GLN A N 1
ATOM 4164 C CA . GLN A 1 513 ? 21.260 0.503 -19.065 1.00 96.12 513 GLN A CA 1
ATOM 4165 C C . GLN A 1 513 ? 21.622 1.229 -17.771 1.00 96.12 513 GLN A C 1
ATOM 4167 O O . GLN A 1 513 ? 20.754 1.482 -16.938 1.00 96.12 513 GLN A O 1
ATOM 4172 N N . ASP A 1 514 ? 22.905 1.548 -17.604 1.00 96.06 514 ASP A N 1
ATOM 4173 C CA . ASP A 1 514 ? 23.401 2.233 -16.412 1.00 96.06 514 ASP A CA 1
ATOM 4174 C C . ASP A 1 514 ? 23.207 3.750 -16.535 1.00 96.06 514 ASP A C 1
ATOM 4176 O O . ASP A 1 514 ? 23.531 4.360 -17.557 1.00 96.06 514 ASP A O 1
ATOM 4180 N N . ILE A 1 515 ? 22.757 4.356 -15.445 1.00 94.94 515 ILE A N 1
ATOM 4181 C CA . ILE A 1 515 ? 22.678 5.791 -15.203 1.00 94.94 515 ILE A CA 1
ATOM 4182 C C . ILE A 1 515 ? 23.767 6.119 -14.186 1.00 94.94 515 ILE A C 1
ATOM 4184 O O . ILE A 1 515 ? 23.715 5.676 -13.039 1.00 94.94 515 ILE A O 1
ATOM 4188 N N . LYS A 1 516 ? 24.773 6.887 -14.603 1.00 93.62 516 LYS A N 1
ATOM 4189 C CA . LYS A 1 516 ? 25.824 7.344 -13.690 1.00 93.62 516 LYS A CA 1
ATOM 4190 C C . LYS A 1 516 ? 25.321 8.536 -12.889 1.00 93.62 516 LYS A C 1
ATOM 4192 O O . LYS A 1 516 ? 25.105 9.602 -13.460 1.00 93.62 516 LYS A O 1
ATOM 4197 N N . LEU A 1 517 ? 25.197 8.349 -11.583 1.00 91.19 517 LEU A N 1
ATOM 4198 C CA . LEU A 1 517 ? 24.907 9.408 -10.632 1.00 91.19 517 LEU A CA 1
ATOM 4199 C C . LEU A 1 517 ? 26.201 10.176 -10.340 1.00 91.19 517 LEU A C 1
ATOM 4201 O O . LEU A 1 517 ? 27.287 9.602 -10.236 1.00 91.19 517 LEU A O 1
ATOM 4205 N N . ASN A 1 518 ? 26.090 11.494 -10.197 1.00 86.06 518 ASN A N 1
ATOM 4206 C CA . ASN A 1 518 ? 27.249 12.354 -9.946 1.00 86.06 518 ASN A CA 1
ATOM 4207 C C . ASN A 1 518 ? 27.816 12.219 -8.520 1.00 86.06 518 ASN A C 1
ATOM 4209 O O . ASN A 1 518 ? 28.916 12.699 -8.255 1.00 86.06 518 ASN A O 1
ATOM 4213 N N . ILE A 1 519 ? 27.079 11.575 -7.612 1.00 88.56 519 ILE A N 1
ATOM 4214 C CA . ILE A 1 519 ? 27.430 11.372 -6.204 1.00 88.56 519 ILE A CA 1
ATOM 4215 C C . ILE A 1 519 ? 27.148 9.908 -5.846 1.00 88.56 519 ILE A C 1
ATOM 4217 O O . ILE A 1 519 ? 26.199 9.326 -6.367 1.00 88.56 519 ILE A O 1
ATOM 4221 N N . SER A 1 520 ? 27.984 9.325 -4.981 1.00 91.44 520 SER A N 1
ATOM 4222 C CA . SER A 1 520 ? 27.703 8.033 -4.348 1.00 91.44 520 SER A CA 1
ATOM 4223 C C . SER A 1 520 ? 26.903 8.261 -3.072 1.00 91.44 520 SER A C 1
ATOM 4225 O O . SER A 1 520 ? 27.350 9.025 -2.214 1.00 91.44 520 SER A O 1
ATOM 4227 N N . LEU A 1 521 ? 25.740 7.634 -2.951 1.00 91.88 521 LEU A N 1
ATOM 4228 C CA . LEU A 1 521 ? 24.822 7.810 -1.829 1.00 91.88 521 LEU A CA 1
ATOM 4229 C C . LEU A 1 521 ? 24.197 6.477 -1.418 1.00 91.88 521 LEU A C 1
ATOM 4231 O O . LEU A 1 521 ? 24.106 5.555 -2.224 1.00 91.88 521 LEU A O 1
ATOM 4235 N N . ASP A 1 522 ? 23.793 6.401 -0.156 1.00 92.44 522 ASP A N 1
ATOM 4236 C CA . ASP A 1 522 ? 22.902 5.360 0.349 1.00 92.44 522 ASP A CA 1
ATOM 4237 C C . ASP A 1 522 ? 21.476 5.745 -0.055 1.00 92.44 522 ASP A C 1
ATOM 4239 O O . ASP A 1 522 ? 21.014 6.836 0.292 1.00 92.44 522 ASP A O 1
ATOM 4243 N N . ILE A 1 523 ? 20.834 4.930 -0.888 1.00 92.69 523 ILE A N 1
ATOM 4244 C CA . ILE A 1 523 ? 19.561 5.276 -1.529 1.00 92.69 523 ILE A CA 1
ATOM 4245 C C . ILE A 1 523 ? 18.419 4.990 -0.559 1.00 92.69 523 ILE A C 1
ATOM 4247 O O . ILE A 1 523 ? 18.242 3.853 -0.127 1.00 92.69 523 ILE A O 1
ATOM 4251 N N . ASP A 1 524 ? 17.609 6.011 -0.279 1.00 92.31 524 ASP A N 1
ATOM 4252 C CA . ASP A 1 524 ? 16.423 5.868 0.565 1.00 92.31 524 ASP A CA 1
ATOM 4253 C C . ASP A 1 524 ? 15.211 5.442 -0.258 1.00 92.31 524 ASP A C 1
ATOM 4255 O O . ASP A 1 524 ? 14.491 4.526 0.132 1.00 92.31 524 ASP A O 1
ATOM 4259 N N . ASN A 1 525 ? 14.968 6.110 -1.393 1.00 94.19 525 ASN A N 1
ATOM 4260 C CA . ASN A 1 525 ? 13.867 5.757 -2.281 1.00 94.19 525 ASN A CA 1
ATOM 4261 C C . ASN A 1 525 ? 14.045 6.303 -3.711 1.00 94.19 525 ASN A C 1
ATOM 4263 O O . ASN A 1 525 ? 14.857 7.198 -3.973 1.00 94.19 525 ASN A O 1
ATOM 4267 N N . ILE A 1 526 ? 13.225 5.791 -4.629 1.00 95.25 526 ILE A N 1
ATOM 4268 C CA . ILE A 1 526 ? 12.994 6.360 -5.956 1.00 95.25 526 ILE A CA 1
ATOM 4269 C C . ILE A 1 526 ? 11.497 6.616 -6.078 1.00 95.25 526 ILE A C 1
ATOM 4271 O O . ILE A 1 526 ? 10.710 5.709 -5.852 1.00 95.25 526 ILE A O 1
ATOM 4275 N N . VAL A 1 527 ? 11.107 7.837 -6.438 1.00 93.75 527 VAL A N 1
ATOM 4276 C CA . VAL A 1 527 ? 9.689 8.206 -6.556 1.00 93.75 527 VAL A CA 1
ATOM 4277 C C . VAL A 1 527 ? 9.387 8.837 -7.908 1.00 93.75 527 VAL A C 1
ATOM 4279 O O . VAL A 1 527 ? 10.235 9.503 -8.513 1.00 93.75 527 VAL A O 1
ATOM 4282 N N . THR A 1 528 ? 8.157 8.657 -8.373 1.00 92.12 528 THR A N 1
ATOM 4283 C CA . THR A 1 528 ? 7.595 9.350 -9.537 1.00 92.12 528 THR A CA 1
ATOM 4284 C C . THR A 1 528 ? 6.213 9.921 -9.212 1.00 92.12 528 THR A C 1
ATOM 4286 O O . THR A 1 528 ? 5.713 9.747 -8.099 1.00 92.12 528 THR A O 1
ATOM 4289 N N . GLU A 1 529 ? 5.624 10.669 -10.144 1.00 88.06 529 GLU A N 1
ATOM 4290 C CA . GLU A 1 529 ? 4.261 11.173 -9.993 1.00 88.06 529 GLU A CA 1
ATOM 4291 C C . GLU A 1 529 ? 3.289 9.975 -9.898 1.00 88.06 529 GLU A C 1
ATOM 4293 O O . GLU A 1 529 ? 3.445 9.016 -10.663 1.00 88.06 529 GLU A O 1
ATOM 4298 N N . PRO A 1 530 ? 2.312 9.975 -8.964 1.00 85.94 530 PRO A N 1
ATOM 4299 C CA . PRO A 1 530 ? 1.575 8.761 -8.592 1.00 85.94 530 PRO A CA 1
ATOM 4300 C C . PRO A 1 530 ? 0.775 8.072 -9.708 1.00 85.94 530 PRO A C 1
ATOM 4302 O O . PRO A 1 530 ? 0.346 6.939 -9.515 1.00 85.94 530 PRO A O 1
ATOM 4305 N N . SER A 1 531 ? 0.556 8.713 -10.862 1.00 82.62 531 SER A N 1
ATOM 4306 C CA . SER A 1 531 ? -0.090 8.082 -12.022 1.00 82.62 531 SER A CA 1
ATOM 4307 C C . SER A 1 531 ? 0.806 7.091 -12.773 1.00 82.62 531 SER A C 1
ATOM 4309 O O . SER A 1 531 ? 0.304 6.356 -13.615 1.00 82.62 531 SER A O 1
ATOM 4311 N N . ASN A 1 532 ? 2.122 7.056 -12.515 1.00 89.00 532 ASN A N 1
ATOM 4312 C CA . ASN A 1 532 ? 3.106 6.257 -13.268 1.00 89.00 532 ASN A CA 1
ATOM 4313 C C . ASN A 1 532 ? 3.103 6.516 -14.802 1.00 89.00 532 ASN A C 1
ATOM 4315 O O . ASN A 1 532 ? 3.600 5.689 -15.575 1.00 89.00 532 ASN A O 1
ATOM 4319 N N . GLU A 1 533 ? 2.579 7.661 -15.261 1.00 86.62 533 GLU A N 1
ATOM 4320 C CA . GLU A 1 533 ? 2.511 8.046 -16.685 1.00 86.62 533 GLU A CA 1
ATOM 4321 C C . GLU A 1 533 ? 3.835 8.644 -17.210 1.00 86.62 533 GLU A C 1
ATOM 4323 O O . GLU A 1 533 ? 4.165 8.546 -18.399 1.00 86.62 533 GLU A O 1
ATOM 4328 N N . GLU A 1 534 ? 4.602 9.307 -16.340 1.00 88.38 534 GLU A N 1
ATOM 4329 C CA . GLU A 1 534 ? 5.801 10.055 -16.728 1.00 88.38 534 GLU A CA 1
ATOM 4330 C C . GLU A 1 534 ? 7.069 9.179 -16.790 1.00 88.38 534 GLU A C 1
ATOM 4332 O O . GLU A 1 534 ? 7.167 8.106 -16.200 1.00 88.38 534 GLU A O 1
ATOM 4337 N N . GLN A 1 535 ? 8.079 9.661 -17.523 1.00 92.56 535 GLN A N 1
ATOM 4338 C CA . GLN A 1 535 ? 9.407 9.038 -17.647 1.00 92.56 535 GLN A CA 1
ATOM 4339 C C . GLN A 1 535 ? 10.442 9.763 -16.770 1.00 92.56 535 GLN A C 1
ATOM 4341 O O . GLN A 1 535 ? 11.616 9.876 -17.131 1.00 92.56 535 GLN A O 1
ATOM 4346 N N . LYS A 1 536 ? 9.992 10.338 -15.654 1.00 93.00 536 LYS A N 1
ATOM 4347 C CA . LYS A 1 536 ? 10.801 11.182 -14.777 1.00 93.00 536 LYS A CA 1
ATOM 4348 C C . LYS A 1 536 ? 10.718 10.688 -13.350 1.00 93.00 536 LYS A C 1
ATOM 4350 O O . LYS A 1 536 ? 9.644 10.335 -12.870 1.00 93.00 536 LYS A O 1
ATOM 4355 N N . PHE A 1 537 ? 11.850 10.711 -12.670 1.00 95.38 537 PHE A N 1
ATOM 4356 C CA . PHE A 1 537 ? 12.000 10.151 -11.338 1.00 95.38 537 PHE A CA 1
ATOM 4357 C C . PHE A 1 537 ? 12.794 11.108 -10.460 1.00 95.38 537 PHE A C 1
ATOM 4359 O O . PHE A 1 537 ? 13.626 11.875 -10.948 1.00 95.38 537 PHE A O 1
ATOM 4366 N N . LEU A 1 538 ? 12.561 11.031 -9.159 1.00 95.81 538 LEU A N 1
ATOM 4367 C CA . LEU A 1 538 ? 13.412 11.631 -8.148 1.00 95.81 538 LEU A CA 1
ATOM 4368 C C . LEU A 1 538 ? 14.052 10.498 -7.351 1.00 95.81 538 LEU A C 1
ATOM 4370 O O . LEU A 1 538 ? 13.364 9.764 -6.648 1.00 95.81 538 LEU A O 1
ATOM 4374 N N . ILE A 1 539 ? 15.369 10.366 -7.470 1.00 96.12 539 ILE A N 1
ATOM 4375 C CA . ILE A 1 539 ? 16.158 9.508 -6.588 1.00 96.12 539 ILE A CA 1
ATOM 4376 C C . ILE A 1 539 ? 16.582 10.363 -5.402 1.00 96.12 539 ILE A C 1
ATOM 4378 O O . ILE A 1 539 ? 17.126 11.453 -5.600 1.00 96.12 539 ILE A O 1
ATOM 4382 N N . TYR A 1 540 ? 16.373 9.883 -4.182 1.00 95.50 540 TYR A N 1
ATOM 4383 C CA . TYR A 1 540 ? 16.900 10.554 -3.003 1.00 95.50 540 TYR A CA 1
ATOM 4384 C C . TYR A 1 540 ? 17.510 9.580 -2.006 1.00 95.50 540 TYR A C 1
ATOM 4386 O O . TYR A 1 540 ? 17.197 8.391 -1.973 1.00 95.50 540 TYR A O 1
ATOM 4394 N N . GLY A 1 541 ? 18.426 10.106 -1.205 1.00 94.38 541 GLY A N 1
ATOM 4395 C CA . GLY A 1 541 ? 19.154 9.318 -0.229 1.00 94.38 541 GLY A CA 1
ATOM 4396 C C . GLY A 1 541 ? 20.100 10.162 0.605 1.00 94.38 541 GLY A C 1
ATOM 4397 O O . GLY A 1 541 ? 19.966 11.388 0.687 1.00 94.38 541 GLY A O 1
ATOM 4398 N N . ARG A 1 542 ? 21.074 9.498 1.222 1.00 91.75 542 ARG A N 1
ATOM 4399 C CA . ARG A 1 542 ? 21.927 10.068 2.263 1.00 91.75 542 ARG A CA 1
ATOM 4400 C C . ARG A 1 542 ? 23.410 9.881 1.973 1.00 91.75 542 ARG A C 1
ATOM 4402 O O . ARG A 1 542 ? 23.852 8.846 1.479 1.00 91.75 542 ARG A O 1
ATOM 4409 N N . ILE A 1 543 ? 24.202 10.872 2.372 1.00 89.88 543 ILE A N 1
ATOM 4410 C CA . ILE A 1 543 ? 25.665 10.789 2.441 1.00 89.88 543 ILE A CA 1
ATOM 4411 C C . ILE A 1 543 ? 26.151 11.117 3.852 1.00 89.88 543 ILE A C 1
ATOM 4413 O O . ILE A 1 543 ? 25.515 11.885 4.578 1.00 89.88 543 ILE A O 1
ATOM 4417 N N . LYS A 1 544 ? 27.288 10.535 4.245 1.00 81.62 544 LYS A N 1
ATOM 4418 C CA . LYS A 1 544 ? 27.976 10.892 5.492 1.00 81.62 544 LYS A CA 1
ATOM 4419 C C . LYS A 1 544 ? 28.830 12.139 5.276 1.00 81.62 544 LYS A C 1
ATOM 4421 O O . LYS A 1 544 ? 29.526 12.256 4.273 1.00 81.62 544 LYS A O 1
ATOM 4426 N N . GLN A 1 545 ? 28.768 13.063 6.226 1.00 64.81 545 GLN A N 1
ATOM 4427 C CA . GLN A 1 545 ? 29.465 14.349 6.213 1.00 64.81 545 GLN A CA 1
ATOM 4428 C C . GLN A 1 545 ? 30.944 14.233 6.624 1.00 64.81 545 GLN A C 1
ATOM 4430 O O . GLN A 1 545 ? 31.744 15.083 6.240 1.00 64.81 545 GLN A O 1
ATOM 4435 N N . SER A 1 546 ? 31.316 13.199 7.386 1.00 58.78 546 SER A N 1
ATOM 4436 C CA . SER A 1 546 ? 32.680 12.941 7.865 1.00 58.78 546 SER A CA 1
ATOM 4437 C C . SER A 1 546 ? 32.917 11.434 8.000 1.00 58.78 546 SER A C 1
ATOM 4439 O O . SER A 1 546 ? 32.035 10.717 8.463 1.00 58.78 546 SER A O 1
ATOM 4441 N N . ASP A 1 547 ? 34.112 10.969 7.627 1.00 54.94 547 ASP A N 1
ATOM 4442 C CA . ASP A 1 547 ? 34.578 9.587 7.835 1.00 54.94 547 ASP A CA 1
ATOM 4443 C C . ASP A 1 547 ? 35.308 9.413 9.186 1.00 54.94 547 ASP A C 1
ATOM 4445 O O . ASP A 1 547 ? 35.964 8.394 9.412 1.00 54.94 547 ASP A O 1
ATOM 4449 N N . ASN A 1 548 ? 35.274 10.415 10.079 1.00 51.66 548 ASN A N 1
ATOM 4450 C CA . ASN A 1 548 ? 36.055 10.409 11.317 1.00 51.66 548 ASN A CA 1
ATOM 4451 C C . ASN A 1 548 ? 35.357 9.592 12.433 1.00 51.66 548 ASN A C 1
ATOM 4453 O O . ASN A 1 548 ? 34.392 10.076 13.029 1.00 51.66 548 ASN A O 1
ATOM 4457 N N . PRO A 1 549 ? 35.862 8.398 12.810 1.00 51.66 549 PRO A N 1
ATOM 4458 C CA . PRO A 1 549 ? 35.147 7.462 13.692 1.00 51.66 549 PRO A CA 1
ATOM 4459 C C . PRO A 1 549 ? 34.925 7.971 15.125 1.00 51.66 549 PRO A C 1
ATOM 4461 O O . PRO A 1 549 ? 34.171 7.377 15.891 1.00 51.66 549 PRO A O 1
ATOM 4464 N N . GLN A 1 550 ? 35.627 9.037 15.521 1.00 51.34 550 GLN A N 1
ATOM 4465 C CA . GLN A 1 550 ? 35.625 9.561 16.886 1.00 51.34 550 GLN A CA 1
ATOM 4466 C C . GLN A 1 550 ? 34.517 10.604 17.135 1.00 51.34 550 GLN A C 1
ATOM 4468 O O . GLN A 1 550 ? 34.145 10.819 18.287 1.00 51.34 550 GLN A O 1
ATOM 4473 N N . GLU A 1 551 ? 33.945 11.194 16.076 1.00 49.88 551 GLU A N 1
ATOM 4474 C CA . GLU A 1 551 ? 32.775 12.094 16.147 1.00 49.88 551 GLU A CA 1
ATOM 4475 C C . GLU A 1 551 ? 31.435 11.332 16.066 1.00 49.88 551 GLU A C 1
ATOM 4477 O O . GLU A 1 551 ? 30.429 11.772 16.628 1.00 49.88 551 GLU A O 1
ATOM 4482 N N . ASP A 1 552 ? 31.436 10.137 15.464 1.00 48.28 552 ASP A N 1
ATOM 4483 C CA . ASP A 1 552 ? 30.248 9.290 15.270 1.00 48.28 552 ASP A CA 1
ATOM 4484 C C . ASP A 1 552 ? 29.605 8.785 16.578 1.00 48.28 552 ASP A C 1
ATOM 4486 O O . ASP A 1 552 ? 28.431 8.409 16.590 1.00 48.28 552 ASP A O 1
ATOM 4490 N N . PHE A 1 553 ? 30.341 8.777 17.697 1.00 51.38 553 PHE A N 1
ATOM 4491 C CA . PHE A 1 553 ? 29.851 8.207 18.960 1.00 51.38 553 PHE A CA 1
ATOM 4492 C C . PHE A 1 553 ? 28.895 9.135 19.728 1.00 51.38 553 PHE A C 1
ATOM 4494 O O . PHE A 1 553 ? 28.045 8.647 20.471 1.00 51.38 553 PHE A O 1
ATOM 4501 N N . TRP A 1 554 ? 29.003 10.456 19.540 1.00 52.28 554 TRP A N 1
ATOM 4502 C CA . TRP A 1 554 ? 28.163 11.445 20.234 1.00 52.28 554 TRP A CA 1
ATOM 4503 C C . TRP A 1 554 ? 27.179 12.176 19.300 1.00 52.28 554 TRP A C 1
ATOM 4505 O O . TRP A 1 554 ? 26.113 12.567 19.766 1.00 52.28 554 TRP A O 1
ATOM 4515 N N . ASN A 1 555 ? 27.464 12.265 17.989 1.00 49.00 555 ASN A N 1
ATOM 4516 C CA . ASN A 1 555 ? 26.712 13.083 17.020 1.00 49.00 555 ASN A CA 1
ATOM 4517 C C . ASN A 1 555 ? 26.159 12.292 15.810 1.00 49.00 555 ASN A C 1
ATOM 4519 O O . ASN A 1 555 ? 26.093 12.803 14.693 1.00 49.00 555 ASN A O 1
ATOM 4523 N N . LYS A 1 556 ? 25.710 11.046 16.018 1.00 47.25 556 LYS A N 1
ATOM 4524 C CA . LYS A 1 556 ? 25.247 10.108 14.965 1.00 47.25 556 LYS A CA 1
ATOM 4525 C C . LYS A 1 556 ? 24.168 10.654 14.001 1.00 47.25 556 LYS A C 1
ATOM 4527 O O . LYS A 1 556 ? 24.022 10.132 12.900 1.00 47.25 556 LYS A O 1
ATOM 4532 N N . TYR A 1 557 ? 23.412 11.682 14.397 1.00 49.34 557 TYR A N 1
ATOM 4533 C CA . TYR A 1 557 ? 22.363 12.306 13.574 1.00 49.34 557 TYR A CA 1
ATOM 4534 C C . TYR A 1 557 ? 22.774 13.640 12.930 1.00 49.34 557 TYR A C 1
ATOM 4536 O O . TYR A 1 557 ? 22.098 14.101 12.012 1.00 49.34 557 TYR A O 1
ATOM 4544 N N . GLU A 1 558 ? 23.868 14.269 13.371 1.00 52.00 558 GLU A N 1
ATOM 4545 C CA . GLU A 1 558 ? 24.300 15.565 12.830 1.00 52.00 558 GLU A CA 1
ATOM 4546 C C . GLU A 1 558 ? 25.175 15.432 11.578 1.00 52.00 558 GLU A C 1
ATOM 4548 O O . GLU A 1 558 ? 25.253 16.389 10.814 1.00 52.00 558 GLU A O 1
ATOM 4553 N N . SER A 1 559 ? 25.751 14.251 11.320 1.00 64.50 559 SER A N 1
ATOM 4554 C CA . SER A 1 559 ? 26.657 13.986 10.193 1.00 64.50 559 SER A CA 1
ATOM 4555 C C . SER A 1 559 ? 25.976 13.449 8.924 1.00 64.50 559 SER A C 1
ATOM 4557 O O . SER A 1 559 ? 26.670 13.035 7.998 1.00 64.50 559 SER A O 1
ATOM 4559 N N . ILE A 1 560 ? 24.641 13.426 8.842 1.00 78.81 560 ILE A N 1
ATOM 4560 C CA . ILE A 1 560 ? 23.912 12.922 7.665 1.00 78.81 560 ILE A CA 1
ATOM 4561 C C . ILE A 1 560 ? 23.392 14.088 6.827 1.00 78.81 560 ILE A C 1
ATOM 4563 O O . ILE A 1 560 ? 22.646 14.938 7.315 1.00 78.81 560 ILE A O 1
ATOM 4567 N N . ILE A 1 561 ? 23.747 14.084 5.546 1.00 87.62 561 ILE A N 1
ATOM 4568 C CA . ILE A 1 561 ? 23.311 15.061 4.548 1.00 87.62 561 ILE A CA 1
ATOM 4569 C C . ILE A 1 561 ? 22.393 14.349 3.551 1.00 87.62 561 ILE A C 1
ATOM 4571 O O . ILE A 1 561 ? 22.707 13.244 3.106 1.00 87.62 561 ILE A O 1
ATOM 4575 N N . GLY A 1 562 ? 21.266 14.970 3.201 1.00 92.56 562 GLY A N 1
ATOM 4576 C CA . GLY A 1 562 ? 20.363 14.446 2.177 1.00 92.56 562 GLY A CA 1
ATOM 4577 C C . GLY A 1 562 ? 20.771 14.886 0.775 1.00 92.56 562 GLY A C 1
ATOM 4578 O O . GLY A 1 562 ? 21.317 15.974 0.574 1.00 92.56 562 GLY A O 1
ATOM 4579 N N . VAL A 1 563 ? 20.491 14.042 -0.212 1.00 94.62 563 VAL A N 1
ATOM 4580 C CA . VAL A 1 563 ? 20.792 14.296 -1.622 1.00 94.62 563 VAL A CA 1
ATOM 4581 C C . VAL A 1 563 ? 19.555 13.999 -2.460 1.00 94.62 563 VAL A C 1
ATOM 4583 O O . VAL A 1 563 ? 18.941 12.948 -2.309 1.00 94.62 563 VAL A O 1
ATOM 4586 N N . LEU A 1 564 ? 19.215 14.924 -3.356 1.00 95.94 564 LEU A N 1
ATOM 4587 C CA . LEU A 1 564 ? 18.111 14.832 -4.309 1.00 95.94 564 LEU A CA 1
ATOM 4588 C C . LEU A 1 564 ? 18.681 14.792 -5.730 1.00 95.94 564 LEU A C 1
ATOM 4590 O O . LEU A 1 564 ? 19.443 15.678 -6.117 1.00 95.94 564 LEU A O 1
ATOM 4594 N N . ILE A 1 565 ? 18.325 13.782 -6.520 1.00 95.44 565 ILE A N 1
ATOM 4595 C CA . ILE A 1 565 ? 18.816 13.602 -7.889 1.00 95.44 565 ILE A CA 1
ATOM 4596 C C . ILE A 1 565 ? 17.618 13.434 -8.831 1.00 95.44 565 ILE A C 1
ATOM 4598 O O . ILE A 1 565 ? 17.012 12.359 -8.869 1.00 95.44 565 ILE A O 1
ATOM 4602 N N . PRO A 1 566 ? 17.260 14.470 -9.610 1.00 95.19 566 PRO A N 1
ATOM 4603 C CA . PRO A 1 566 ? 16.234 14.345 -10.634 1.00 95.19 566 PRO A CA 1
ATOM 4604 C C . PRO A 1 566 ? 16.771 13.520 -11.808 1.00 95.19 566 PRO A C 1
ATOM 4606 O O . PRO A 1 566 ? 17.870 13.759 -12.313 1.00 95.19 566 PRO A O 1
ATOM 4609 N N . VAL A 1 567 ? 15.983 12.564 -12.280 1.00 94.81 567 VAL A N 1
ATOM 4610 C CA . VAL A 1 567 ? 16.326 11.678 -13.392 1.00 94.81 567 VAL A CA 1
ATOM 4611 C C . VAL A 1 567 ? 15.249 11.799 -14.464 1.00 94.81 567 VAL A C 1
ATOM 4613 O O . VAL A 1 567 ? 14.126 11.341 -14.282 1.00 94.81 567 VAL A O 1
ATOM 4616 N N . ASP A 1 568 ? 15.594 12.422 -15.592 1.00 93.06 568 ASP A N 1
ATOM 4617 C CA . ASP A 1 568 ? 14.711 12.544 -16.755 1.00 93.06 568 ASP A CA 1
ATOM 4618 C C . ASP A 1 568 ? 15.112 11.524 -17.826 1.00 93.06 568 ASP A C 1
ATOM 4620 O O . ASP A 1 568 ? 16.177 11.629 -18.441 1.00 93.06 568 ASP A O 1
ATOM 4624 N N . LEU A 1 569 ? 14.254 10.528 -18.036 1.00 93.88 569 LEU A N 1
ATOM 4625 C CA . LEU A 1 569 ? 14.426 9.480 -19.036 1.00 93.88 569 LEU A CA 1
ATOM 4626 C C . LEU A 1 569 ? 13.493 9.680 -20.237 1.00 93.88 569 LEU A C 1
ATOM 4628 O O . LEU A 1 569 ? 13.358 8.783 -21.059 1.00 93.88 569 LEU A O 1
ATOM 4632 N N . SER A 1 570 ? 12.889 10.856 -20.419 1.00 89.62 570 SER A N 1
ATOM 4633 C CA . SER A 1 570 ? 11.965 11.111 -21.539 1.00 89.62 570 SER A CA 1
ATOM 4634 C C . SER A 1 570 ? 12.610 10.878 -22.913 1.00 89.62 570 SER A C 1
ATOM 4636 O O . SER A 1 570 ? 11.943 10.444 -23.849 1.00 89.62 570 SER A O 1
ATOM 4638 N N . ASN A 1 571 ? 13.920 11.123 -23.027 1.00 90.00 571 ASN A N 1
ATOM 4639 C CA . ASN A 1 571 ? 14.678 11.003 -24.277 1.00 90.00 571 ASN A CA 1
ATOM 4640 C C . ASN A 1 571 ? 15.290 9.607 -24.505 1.00 90.00 571 ASN A C 1
ATOM 4642 O O . ASN A 1 571 ? 15.998 9.412 -25.492 1.00 90.00 571 ASN A O 1
ATOM 4646 N N . VAL A 1 572 ? 15.048 8.628 -23.620 1.00 90.62 572 VAL A N 1
ATOM 4647 C CA . VAL A 1 572 ? 15.550 7.250 -23.817 1.00 90.62 572 VAL A CA 1
ATOM 4648 C C . VAL A 1 572 ? 14.772 6.496 -24.894 1.00 90.62 572 VAL A C 1
ATOM 4650 O O . VAL A 1 572 ? 15.255 5.503 -25.442 1.00 90.62 572 VAL A O 1
ATOM 4653 N N . TYR A 1 573 ? 13.566 6.960 -25.219 1.00 89.44 573 TYR A N 1
ATOM 4654 C CA . TYR A 1 573 ? 12.772 6.424 -26.312 1.00 89.44 573 TYR A CA 1
ATOM 4655 C C . TYR A 1 573 ? 13.096 7.148 -27.613 1.00 89.44 573 TYR A C 1
ATOM 4657 O O . TYR A 1 573 ? 13.034 8.370 -27.702 1.00 89.44 573 TYR A O 1
ATOM 4665 N N . GLN A 1 574 ? 13.389 6.375 -28.656 1.00 87.94 574 GLN A N 1
ATOM 4666 C CA . GLN A 1 574 ? 13.653 6.913 -29.995 1.00 87.94 574 GLN A CA 1
ATOM 4667 C C . GLN A 1 574 ? 12.366 7.155 -30.798 1.00 87.94 574 GLN A C 1
ATOM 4669 O O . GLN A 1 574 ? 12.390 7.847 -31.814 1.00 87.94 574 GLN A O 1
ATOM 4674 N N . ARG A 1 575 ? 11.245 6.554 -30.374 1.00 94.25 575 ARG A N 1
ATOM 4675 C CA . ARG A 1 575 ? 9.949 6.608 -31.060 1.00 94.25 575 ARG A CA 1
ATOM 4676 C C . ARG A 1 575 ? 8.784 6.390 -30.093 1.00 94.25 575 ARG A C 1
ATOM 4678 O O . ARG A 1 575 ? 8.961 5.836 -29.009 1.00 94.25 575 ARG A O 1
ATOM 4685 N N . ILE A 1 576 ? 7.593 6.774 -30.539 1.00 94.75 576 ILE A N 1
ATOM 4686 C CA . ILE A 1 576 ? 6.307 6.464 -29.897 1.00 94.75 576 ILE A CA 1
ATOM 4687 C C . ILE A 1 576 ? 5.842 5.076 -30.370 1.00 94.75 576 ILE A C 1
ATOM 4689 O O . ILE A 1 576 ? 6.156 4.681 -31.501 1.00 94.75 576 ILE A O 1
ATOM 4693 N N . CYS A 1 577 ? 5.156 4.329 -29.504 1.00 95.38 577 CYS A N 1
ATOM 4694 C CA . CYS A 1 577 ? 4.567 3.037 -29.857 1.00 95.38 577 CYS A CA 1
ATOM 4695 C C . CYS A 1 577 ? 3.440 3.189 -30.896 1.00 95.38 577 CYS A C 1
ATOM 4697 O O . CYS A 1 577 ? 2.785 4.229 -30.959 1.00 95.38 577 CYS A O 1
ATOM 4699 N N . LYS A 1 578 ? 3.238 2.172 -31.739 1.00 96.06 578 LYS A N 1
ATOM 4700 C CA . LYS A 1 578 ? 2.247 2.143 -32.829 1.00 96.06 578 LYS A CA 1
ATOM 4701 C C . LYS A 1 578 ? 1.465 0.826 -32.841 1.00 96.06 578 LYS A C 1
ATOM 4703 O O . LYS A 1 578 ? 1.914 -0.162 -32.266 1.00 96.06 578 LYS A O 1
ATOM 4708 N N . GLY A 1 579 ? 0.325 0.812 -33.535 1.00 94.50 579 GLY A N 1
ATOM 4709 C CA . GLY A 1 579 ? -0.502 -0.385 -33.720 1.00 94.50 579 GLY A CA 1
ATOM 4710 C C . GLY A 1 579 ? -1.373 -0.724 -32.509 1.00 94.50 579 GLY A C 1
ATOM 4711 O O . GLY A 1 579 ? -1.714 -1.887 -32.308 1.00 94.50 579 GLY A O 1
ATOM 4712 N N . SER A 1 580 ? -1.718 0.265 -31.678 1.00 92.88 580 SER A N 1
ATOM 4713 C CA . SER A 1 580 ? -2.576 0.064 -30.504 1.00 92.88 580 SER A CA 1
ATOM 4714 C C . SER A 1 580 ? -4.006 -0.324 -30.898 1.00 92.88 580 SER A C 1
ATOM 4716 O O . SER A 1 580 ? -4.707 -0.981 -30.135 1.00 92.88 580 SER A O 1
ATOM 4718 N N . GLU A 1 581 ? -4.433 0.053 -32.096 1.00 92.06 581 GLU A N 1
ATOM 4719 C CA . GLU A 1 581 ? -5.717 -0.282 -32.699 1.00 92.06 581 GLU A CA 1
ATOM 4720 C C . GLU A 1 581 ? -5.814 -1.740 -33.172 1.00 92.06 581 GLU A C 1
ATOM 4722 O O . GLU A 1 581 ? -6.911 -2.294 -33.176 1.00 92.06 581 GLU A O 1
ATOM 4727 N N . ASN A 1 582 ? -4.680 -2.367 -33.509 1.00 93.12 582 ASN A N 1
ATOM 4728 C CA . ASN A 1 582 ? -4.584 -3.777 -33.895 1.00 93.12 582 ASN A CA 1
ATOM 4729 C C . ASN A 1 582 ? -3.440 -4.465 -33.118 1.00 93.12 582 ASN A C 1
ATOM 4731 O O . ASN A 1 582 ? -2.356 -4.691 -33.664 1.00 93.12 582 ASN A O 1
ATOM 4735 N N . PRO A 1 583 ? -3.628 -4.762 -31.818 1.00 93.44 583 PRO A N 1
ATOM 4736 C CA . PRO A 1 583 ? -2.664 -5.552 -31.057 1.00 93.44 583 PRO A CA 1
ATOM 4737 C C . PRO A 1 583 ? -2.465 -6.942 -31.679 1.00 93.44 583 PRO A C 1
ATOM 4739 O O . PRO A 1 583 ? -3.367 -7.471 -32.323 1.00 93.44 583 PRO A O 1
ATOM 4742 N N . ASP A 1 584 ? -1.294 -7.535 -31.454 1.00 94.81 584 ASP A N 1
ATOM 4743 C CA . ASP A 1 584 ? -0.810 -8.803 -32.031 1.00 94.81 584 ASP A CA 1
ATOM 4744 C C . ASP A 1 584 ? -0.398 -8.762 -33.514 1.00 94.81 584 ASP A C 1
ATOM 4746 O O . ASP A 1 584 ? 0.273 -9.695 -33.966 1.00 94.81 584 ASP A O 1
ATOM 4750 N N . ASP A 1 585 ? -0.670 -7.682 -34.257 1.00 95.75 585 ASP A N 1
ATOM 4751 C CA . ASP A 1 585 ? -0.108 -7.525 -35.605 1.00 95.75 585 ASP A CA 1
ATOM 4752 C C . ASP A 1 585 ? 1.439 -7.548 -35.556 1.00 95.75 585 ASP A C 1
ATOM 4754 O O . ASP A 1 585 ? 2.042 -7.030 -34.601 1.00 95.75 585 ASP A O 1
ATOM 4758 N N . PRO A 1 586 ? 2.126 -8.115 -36.570 1.00 92.50 586 PRO A N 1
ATOM 4759 C CA . PRO A 1 586 ? 3.591 -8.183 -36.593 1.00 92.50 586 PRO A CA 1
ATOM 4760 C C . PRO A 1 586 ? 4.274 -6.813 -36.486 1.00 92.50 586 PRO A C 1
ATOM 4762 O O . PRO A 1 586 ? 5.313 -6.695 -35.841 1.00 92.50 586 PRO A O 1
ATOM 4765 N N . ASP A 1 587 ? 3.660 -5.780 -37.069 1.00 93.25 587 ASP A N 1
ATOM 4766 C CA . ASP A 1 587 ? 4.151 -4.397 -37.045 1.00 93.25 587 ASP A CA 1
ATOM 4767 C C . ASP A 1 587 ? 3.634 -3.588 -35.835 1.00 93.25 587 ASP A C 1
ATOM 4769 O O . ASP A 1 587 ? 3.981 -2.413 -35.681 1.00 93.25 587 ASP A O 1
ATOM 4773 N N . SER A 1 588 ? 2.804 -4.195 -34.977 1.00 96.12 588 SER A N 1
ATOM 4774 C CA . SER A 1 588 ? 2.276 -3.569 -33.762 1.00 96.12 588 SER A CA 1
ATOM 4775 C C . SER A 1 588 ? 3.233 -3.725 -32.582 1.00 96.12 588 SER A C 1
ATOM 4777 O O . SER A 1 588 ? 3.817 -4.788 -32.358 1.00 96.12 588 SER A O 1
ATOM 4779 N N . ASP A 1 589 ? 3.336 -2.673 -31.772 1.00 96.69 589 ASP A N 1
ATOM 4780 C CA . ASP A 1 589 ? 4.052 -2.676 -30.495 1.00 96.69 589 ASP A CA 1
ATOM 4781 C C . ASP A 1 589 ? 3.206 -3.204 -29.327 1.00 96.69 589 ASP A C 1
ATOM 4783 O O . ASP A 1 589 ? 3.680 -3.221 -28.191 1.00 96.69 589 ASP A O 1
ATOM 4787 N N . TYR A 1 590 ? 1.959 -3.606 -29.579 1.00 95.88 590 TYR A N 1
ATOM 4788 C CA . TYR A 1 590 ? 1.003 -4.033 -28.562 1.00 95.88 590 TYR A CA 1
ATOM 4789 C C . TYR A 1 590 ? 0.635 -5.505 -28.725 1.00 95.88 590 TYR A C 1
ATOM 4791 O O . TYR A 1 590 ? 0.563 -6.023 -29.837 1.00 95.88 590 TYR A O 1
ATOM 4799 N N . GLU A 1 591 ? 0.383 -6.170 -27.602 1.00 95.19 591 GLU A N 1
ATOM 4800 C CA . GLU A 1 591 ? -0.120 -7.541 -27.536 1.00 95.19 591 GLU A CA 1
ATOM 4801 C C . GLU A 1 591 ? -1.448 -7.600 -26.778 1.00 95.19 591 GLU A C 1
ATOM 4803 O O . GLU A 1 591 ? -1.696 -6.808 -25.856 1.00 95.19 591 GLU A O 1
ATOM 4808 N N . TYR A 1 592 ? -2.282 -8.578 -27.132 1.00 94.69 592 TYR A N 1
ATOM 4809 C CA . TYR A 1 592 ? -3.345 -9.031 -26.249 1.00 94.69 592 TYR A CA 1
ATOM 4810 C C . TYR A 1 592 ? -2.808 -10.073 -25.280 1.00 94.69 592 TYR A C 1
ATOM 4812 O O . TYR A 1 592 ? -2.404 -11.175 -25.649 1.00 94.69 592 TYR A O 1
ATOM 4820 N N . TRP A 1 593 ? -2.909 -9.758 -23.997 1.00 94.12 593 TRP A N 1
ATOM 4821 C CA . TRP A 1 593 ? -2.560 -10.675 -22.929 1.00 94.12 593 TRP A CA 1
ATOM 4822 C C . TRP A 1 593 ? -3.790 -11.040 -22.100 1.00 94.12 593 TRP A C 1
ATOM 4824 O O . TRP A 1 593 ? -4.596 -10.181 -21.750 1.00 94.12 593 TRP A O 1
ATOM 4834 N N . SER A 1 594 ? -3.940 -12.322 -21.774 1.00 92.94 594 SER A N 1
ATOM 4835 C CA . SER A 1 594 ? -4.991 -12.804 -20.874 1.00 92.94 594 SER A CA 1
ATOM 4836 C C . SER A 1 594 ? -4.362 -13.320 -19.587 1.00 92.94 594 SER A C 1
ATOM 4838 O O . SER A 1 594 ? -3.410 -14.103 -19.681 1.00 92.94 594 SER A O 1
ATOM 4840 N N . PRO A 1 595 ? -4.905 -12.954 -18.414 1.00 91.94 595 PRO A N 1
ATOM 4841 C CA . PRO A 1 595 ? -4.510 -13.584 -17.171 1.00 91.94 595 PRO A CA 1
ATOM 4842 C C . PRO A 1 595 ? -4.866 -15.061 -17.176 1.00 91.94 595 PRO A C 1
ATOM 4844 O O . PRO A 1 595 ? -5.787 -15.503 -17.873 1.00 91.94 595 PRO A O 1
ATOM 4847 N N . LEU A 1 596 ? -4.106 -15.804 -16.385 1.00 91.06 596 LEU A N 1
ATOM 4848 C CA . LEU A 1 596 ? -4.292 -17.227 -16.194 1.00 91.06 596 LEU A CA 1
ATOM 4849 C C . LEU A 1 596 ? -4.688 -17.490 -14.749 1.00 91.06 596 LEU A C 1
ATOM 4851 O O . LEU A 1 596 ? -4.181 -16.843 -13.830 1.00 91.06 596 LEU A O 1
ATOM 4855 N N . ASN A 1 597 ? -5.565 -18.465 -14.575 1.00 87.75 597 ASN A N 1
ATOM 4856 C CA . ASN A 1 597 ? -5.783 -19.107 -13.293 1.00 87.75 597 ASN A CA 1
ATOM 4857 C C . ASN A 1 597 ? -4.613 -20.062 -12.972 1.00 87.75 5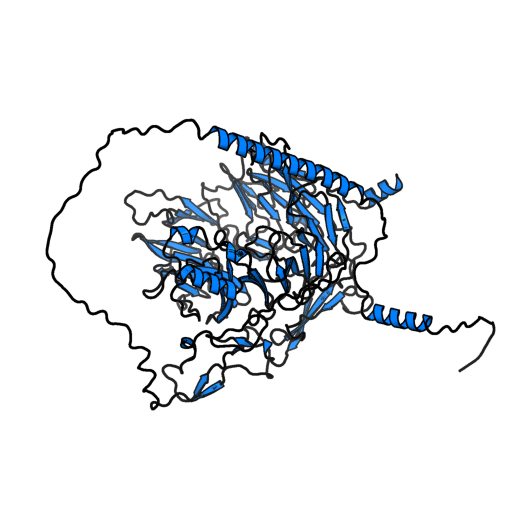97 ASN A C 1
ATOM 4859 O O . ASN A 1 597 ? -3.670 -20.192 -13.769 1.00 87.75 597 ASN A O 1
ATOM 4863 N N . TYR A 1 598 ? -4.631 -20.728 -11.816 1.00 86.38 598 TYR A N 1
ATOM 4864 C CA . TYR A 1 598 ? -3.493 -21.563 -11.417 1.00 86.38 598 TYR A CA 1
ATOM 4865 C C . TYR A 1 598 ? -3.267 -22.739 -12.384 1.00 86.38 598 TYR A C 1
ATOM 4867 O O . TYR A 1 598 ? -2.135 -22.973 -12.832 1.00 86.38 598 TYR A O 1
ATOM 4875 N N . GLN A 1 599 ? -4.352 -23.392 -12.816 1.00 85.44 599 GLN A N 1
ATOM 4876 C CA . GLN A 1 599 ? -4.369 -24.442 -13.845 1.00 85.44 599 GLN A CA 1
ATOM 4877 C C . GLN A 1 599 ? -3.991 -23.988 -15.269 1.00 85.44 599 GLN A C 1
ATOM 4879 O O . GLN A 1 599 ? -4.103 -24.779 -16.209 1.00 85.44 599 GLN A O 1
ATOM 4884 N N . GLN A 1 600 ? -3.501 -22.759 -15.462 1.00 87.12 600 GLN A N 1
ATOM 4885 C CA . GLN A 1 600 ? -3.088 -22.211 -16.763 1.00 87.12 600 GLN A CA 1
ATOM 4886 C C . GLN A 1 600 ? -4.246 -22.052 -17.766 1.00 87.12 600 GLN A C 1
ATOM 4888 O O . GLN A 1 600 ? -4.045 -22.044 -18.984 1.00 87.12 600 GLN A O 1
ATOM 4893 N N . GLN A 1 601 ? -5.471 -21.903 -17.269 1.00 87.50 601 GLN A N 1
ATOM 4894 C CA . GLN A 1 601 ? -6.662 -21.605 -18.057 1.00 87.50 601 GLN A CA 1
ATOM 4895 C C . GLN A 1 601 ? -6.929 -20.096 -18.069 1.00 87.50 601 GLN A C 1
ATOM 4897 O O . GLN A 1 601 ? -6.640 -19.380 -17.118 1.00 87.50 601 GLN A O 1
ATOM 4902 N N . LYS A 1 602 ? -7.514 -19.598 -19.163 1.00 89.38 602 LYS A N 1
ATOM 4903 C CA . LYS A 1 602 ? -7.795 -18.162 -19.377 1.00 89.38 602 LYS A CA 1
ATOM 4904 C C . LYS A 1 602 ? -9.114 -17.687 -18.759 1.00 89.38 602 LYS A C 1
ATOM 4906 O O . LYS A 1 602 ? -9.632 -16.655 -19.183 1.00 89.38 602 LYS A O 1
ATOM 4911 N N . CYS A 1 603 ? -9.694 -18.472 -17.857 1.00 89.25 603 CYS A N 1
ATOM 4912 C CA . CYS A 1 603 ? -10.923 -18.109 -17.175 1.00 89.25 603 CYS A CA 1
ATOM 4913 C C . CYS A 1 603 ? -10.619 -17.778 -15.721 1.00 89.25 603 CYS A C 1
ATOM 4915 O O . CYS A 1 603 ? -10.077 -18.620 -15.015 1.00 89.25 603 CYS A O 1
ATOM 4917 N N . LEU A 1 604 ? -10.949 -16.560 -15.306 1.00 88.88 604 LEU A N 1
ATOM 4918 C CA . LEU A 1 604 ? -10.760 -16.099 -13.941 1.00 88.88 604 LEU A CA 1
ATOM 4919 C C . LEU A 1 604 ? -12.039 -15.397 -13.492 1.00 88.88 604 LEU A C 1
ATOM 4921 O O . LEU A 1 604 ? -12.545 -14.531 -14.211 1.00 88.88 604 LEU A O 1
ATOM 4925 N N . PHE A 1 605 ? -12.559 -15.774 -12.327 1.00 90.38 605 PHE A N 1
ATOM 4926 C CA . PHE A 1 605 ? -13.834 -15.277 -11.803 1.00 90.38 605 PHE A CA 1
ATOM 4927 C C . PHE A 1 605 ? -15.012 -15.513 -12.765 1.00 90.38 605 PHE A C 1
ATOM 4929 O O . PHE A 1 605 ? -15.841 -14.622 -12.989 1.00 90.38 605 PHE A O 1
ATOM 4936 N N . GLY A 1 606 ? -15.024 -16.673 -13.429 1.00 90.81 606 GLY A N 1
ATOM 4937 C CA . GLY A 1 606 ? -16.012 -17.005 -14.453 1.00 90.81 606 GLY A CA 1
ATOM 4938 C C . GLY A 1 606 ? -15.954 -16.196 -15.749 1.00 90.81 606 GLY A C 1
ATOM 4939 O O . GLY A 1 606 ? -16.900 -16.250 -16.538 1.00 90.81 606 GLY A O 1
ATOM 4940 N N . GLN A 1 607 ? -14.877 -15.446 -16.001 1.00 91.62 607 GLN A N 1
ATOM 4941 C CA . GLN A 1 607 ? -14.752 -14.596 -17.185 1.00 91.62 607 GLN A CA 1
ATOM 4942 C C . GLN A 1 607 ? -13.417 -14.772 -17.907 1.00 91.62 607 GLN A C 1
ATOM 4944 O O . GLN A 1 607 ? -12.353 -14.896 -17.299 1.00 91.62 607 GLN A O 1
ATOM 4949 N N . LYS A 1 608 ? -13.459 -14.688 -19.239 1.00 91.69 608 LYS A N 1
ATOM 4950 C CA . LYS A 1 608 ? -12.267 -14.497 -20.069 1.00 91.69 608 LYS A CA 1
ATOM 4951 C C . LYS A 1 608 ? -12.083 -13.014 -20.336 1.00 91.69 608 LYS A C 1
ATOM 4953 O O . LYS A 1 608 ? -12.912 -12.375 -20.989 1.00 91.69 608 LYS A O 1
ATOM 4958 N N . VAL A 1 609 ? -10.965 -12.473 -19.868 1.00 91.38 609 VAL A N 1
ATOM 4959 C CA . VAL A 1 609 ? -10.583 -11.077 -20.095 1.00 91.38 609 VAL A CA 1
ATOM 4960 C C . VAL A 1 609 ? -9.294 -10.997 -20.906 1.00 91.38 609 VAL A C 1
ATOM 4962 O O . VAL A 1 609 ? -8.425 -11.873 -20.842 1.00 91.38 609 VAL A O 1
ATOM 4965 N N . LYS A 1 610 ? -9.175 -9.938 -21.699 1.00 92.50 610 LYS A N 1
ATOM 4966 C CA . LYS A 1 610 ? -7.955 -9.577 -22.420 1.00 92.50 610 LYS A CA 1
ATOM 4967 C C . LYS A 1 610 ? -7.539 -8.171 -22.028 1.00 92.50 610 LYS A C 1
ATOM 4969 O O . LYS A 1 610 ? -8.376 -7.283 -21.900 1.00 92.50 610 LYS A O 1
ATOM 4974 N N . TYR A 1 611 ? -6.243 -7.977 -21.878 1.00 93.00 611 TYR A N 1
ATOM 4975 C CA . TYR A 1 611 ? -5.612 -6.687 -21.686 1.00 93.00 611 TYR A CA 1
ATOM 4976 C C . TYR A 1 611 ? -4.817 -6.352 -22.932 1.00 93.00 611 TYR A C 1
ATOM 4978 O O . TYR A 1 611 ? -4.045 -7.176 -23.421 1.00 93.00 611 TYR A O 1
ATOM 4986 N N . GLN A 1 612 ? -5.003 -5.141 -23.431 1.00 92.75 612 GLN A N 1
ATOM 4987 C CA . GLN A 1 612 ? -4.106 -4.562 -24.412 1.00 92.75 612 GLN A CA 1
ATOM 4988 C C . GLN A 1 612 ? -2.939 -3.917 -23.671 1.00 92.75 612 GLN A C 1
ATOM 4990 O O . GLN A 1 612 ? -3.140 -2.963 -22.917 1.00 92.75 612 GLN A O 1
ATOM 4995 N N . ARG A 1 613 ? -1.725 -4.415 -23.902 1.00 93.06 613 ARG A N 1
ATOM 4996 C CA . ARG A 1 613 ? -0.506 -3.878 -23.283 1.00 93.06 613 ARG A CA 1
ATOM 4997 C C . ARG A 1 613 ? 0.656 -3.850 -24.268 1.00 93.06 613 ARG A C 1
ATOM 4999 O O . ARG A 1 613 ? 0.602 -4.493 -25.313 1.00 93.06 613 ARG A O 1
ATOM 5006 N N . LYS A 1 614 ? 1.700 -3.087 -23.947 1.00 93.50 614 LYS A N 1
ATOM 5007 C CA . LYS A 1 614 ? 2.921 -3.007 -24.758 1.00 93.50 614 LYS A CA 1
ATOM 5008 C C . LYS A 1 614 ? 3.644 -4.361 -24.764 1.00 93.50 614 LYS A C 1
ATOM 5010 O O . LYS A 1 614 ? 3.766 -4.999 -23.720 1.00 93.50 614 LYS A O 1
ATOM 5015 N N . LYS A 1 615 ? 4.157 -4.778 -25.922 1.00 95.00 615 LYS A N 1
ATOM 5016 C CA . LYS A 1 615 ? 5.047 -5.938 -26.053 1.00 95.00 615 LYS A CA 1
ATOM 5017 C C . LYS A 1 615 ? 6.339 -5.703 -25.272 1.00 95.00 615 LYS A C 1
ATOM 5019 O O . LYS A 1 615 ? 6.880 -4.592 -25.253 1.00 95.00 615 LYS A O 1
ATOM 5024 N N . ARG A 1 616 ? 6.876 -6.765 -24.671 1.00 94.62 616 ARG A N 1
ATOM 5025 C CA . ARG A 1 616 ? 8.072 -6.690 -23.818 1.00 94.62 616 ARG A CA 1
ATOM 5026 C C . ARG A 1 616 ? 9.282 -6.134 -24.576 1.00 94.62 616 ARG A C 1
ATOM 5028 O O . ARG A 1 616 ? 10.019 -5.307 -24.057 1.00 94.62 616 ARG A O 1
ATOM 5035 N N . GLU A 1 617 ? 9.471 -6.545 -25.822 1.00 93.19 617 GLU A N 1
ATOM 5036 C CA . GLU A 1 617 ? 10.586 -6.165 -26.691 1.00 93.19 617 GLU A CA 1
ATOM 5037 C C . GLU A 1 617 ? 10.438 -4.779 -27.345 1.00 93.19 617 GLU A C 1
ATOM 5039 O O . GLU A 1 617 ? 11.413 -4.236 -27.878 1.00 93.19 617 GLU A O 1
ATOM 5044 N N . ALA A 1 618 ? 9.244 -4.179 -27.298 1.00 94.12 618 ALA A N 1
ATOM 5045 C CA . ALA A 1 618 ? 8.970 -2.895 -27.930 1.00 94.12 618 ALA A CA 1
ATOM 5046 C C . ALA A 1 618 ? 9.584 -1.733 -27.127 1.00 94.12 618 ALA A C 1
ATOM 5048 O O . ALA A 1 618 ? 9.068 -1.296 -26.094 1.00 94.12 618 ALA A O 1
ATOM 5049 N N . LYS A 1 619 ? 10.705 -1.192 -27.622 1.00 93.06 619 LYS A N 1
ATOM 5050 C CA . LYS A 1 619 ? 11.423 -0.046 -27.027 1.00 93.06 619 LYS A CA 1
ATOM 5051 C C . LYS A 1 619 ? 10.899 1.282 -27.568 1.00 93.06 619 LYS A C 1
ATOM 5053 O O . LYS A 1 619 ? 11.555 1.961 -28.360 1.00 93.06 619 LYS A O 1
ATOM 5058 N N . CYS A 1 620 ? 9.697 1.639 -27.144 1.00 94.06 620 CYS A N 1
ATOM 5059 C CA . CYS A 1 620 ? 8.992 2.853 -27.537 1.00 94.06 620 CYS A CA 1
ATOM 5060 C C . CYS A 1 620 ? 8.249 3.457 -26.342 1.00 94.06 620 CYS A C 1
ATOM 5062 O O . CYS A 1 620 ? 7.943 2.739 -25.391 1.00 94.06 620 CYS A O 1
ATOM 5064 N N . LYS A 1 621 ? 7.993 4.769 -26.396 1.00 94.25 621 LYS A N 1
ATOM 5065 C CA . LYS A 1 621 ? 7.189 5.467 -25.386 1.00 94.25 621 LYS A CA 1
ATOM 5066 C C . LYS A 1 621 ? 5.727 5.064 -25.546 1.00 94.25 621 LYS A C 1
ATOM 5068 O O . LYS A 1 621 ? 5.219 5.177 -26.667 1.00 94.25 621 LYS A O 1
ATOM 5073 N N . ASN A 1 622 ? 5.072 4.652 -24.464 1.00 92.06 622 ASN A N 1
ATOM 5074 C CA . ASN A 1 622 ? 3.679 4.219 -24.483 1.00 92.06 622 ASN A CA 1
ATOM 5075 C C . ASN A 1 622 ? 2.704 5.397 -24.260 1.00 92.06 622 ASN A C 1
ATOM 5077 O O . ASN A 1 622 ? 2.612 5.901 -23.143 1.00 92.06 622 ASN A O 1
ATOM 5081 N N . PRO A 1 623 ? 1.952 5.849 -25.284 1.00 88.44 623 PRO A N 1
ATOM 5082 C CA . PRO A 1 623 ? 0.906 6.853 -25.100 1.00 88.44 623 PRO A CA 1
ATOM 5083 C C . PRO A 1 623 ? -0.426 6.259 -24.612 1.00 88.44 623 PRO A C 1
ATOM 5085 O O . PRO A 1 623 ? -1.340 7.018 -24.307 1.00 88.44 623 PRO A O 1
ATOM 5088 N N . GLU A 1 624 ? -0.571 4.931 -24.603 1.00 86.00 624 GLU A N 1
ATOM 5089 C CA . GLU A 1 624 ? -1.837 4.258 -24.322 1.00 86.00 624 GLU A CA 1
ATOM 5090 C C . GLU A 1 624 ? -1.933 3.840 -22.856 1.00 86.00 624 GLU A C 1
ATOM 5092 O O . GLU A 1 624 ? -1.055 3.150 -22.329 1.00 86.00 624 GLU A O 1
ATOM 5097 N N . ILE A 1 625 ? -3.069 4.170 -22.246 1.00 83.12 625 ILE A N 1
ATOM 5098 C CA . ILE A 1 625 ? -3.508 3.585 -20.978 1.00 83.12 625 ILE A CA 1
ATOM 5099 C C . ILE A 1 625 ? -3.916 2.131 -21.238 1.00 83.12 625 ILE A C 1
ATOM 5101 O O . ILE A 1 625 ? -4.476 1.809 -22.293 1.00 83.12 625 ILE A O 1
ATOM 5105 N N . VAL A 1 626 ? -3.649 1.243 -20.280 1.00 83.19 626 VAL A N 1
ATOM 5106 C CA . VAL A 1 626 ? -4.013 -0.170 -20.403 1.00 83.19 626 VAL A CA 1
ATOM 5107 C C . VAL A 1 626 ? -5.531 -0.325 -20.548 1.00 83.19 626 VAL A C 1
ATOM 5109 O O . VAL A 1 626 ? -6.305 0.166 -19.729 1.00 83.19 626 VAL A O 1
ATOM 5112 N N . LYS A 1 627 ? -5.969 -1.050 -21.585 1.00 85.00 627 LYS A N 1
ATOM 5113 C CA . LYS A 1 627 ? -7.393 -1.307 -21.856 1.00 85.00 627 LYS A CA 1
ATOM 5114 C C . LYS A 1 627 ? -7.751 -2.743 -21.498 1.00 85.00 627 LYS A C 1
ATOM 5116 O O . LYS A 1 627 ? -7.129 -3.683 -21.997 1.00 85.00 627 LYS A O 1
ATOM 5121 N N . LYS A 1 628 ? -8.784 -2.908 -20.669 1.00 88.25 628 LYS A N 1
ATOM 5122 C CA . LYS A 1 628 ? -9.398 -4.201 -20.340 1.00 88.25 628 LYS A CA 1
ATOM 5123 C C . LYS A 1 628 ? -10.591 -4.457 -21.261 1.00 88.25 628 LYS A C 1
ATOM 5125 O O . LYS A 1 628 ? -11.496 -3.634 -21.352 1.00 88.25 628 LYS A O 1
ATOM 5130 N N . LEU A 1 629 ? -10.610 -5.620 -21.901 1.00 86.88 629 LEU A N 1
ATOM 5131 C CA . LEU A 1 629 ? -11.671 -6.086 -22.788 1.00 86.88 629 LEU A CA 1
ATOM 5132 C C . LEU A 1 629 ? -12.278 -7.367 -22.210 1.00 86.88 629 LEU A C 1
ATOM 5134 O O . LEU A 1 629 ? -11.575 -8.365 -22.017 1.00 86.88 629 LEU A O 1
ATOM 5138 N N . LEU A 1 630 ? -13.582 -7.344 -21.931 1.00 83.81 630 LEU A N 1
ATOM 5139 C CA . LEU A 1 630 ? -14.336 -8.555 -21.612 1.00 83.81 630 LEU A CA 1
ATOM 5140 C C . LEU A 1 630 ? -14.589 -9.330 -22.908 1.00 83.81 630 LEU A C 1
ATOM 5142 O O . LEU A 1 630 ? -15.071 -8.752 -23.880 1.00 83.81 630 LEU A O 1
ATOM 5146 N N . VAL A 1 631 ? -14.253 -10.619 -22.918 1.00 84.12 631 VAL A N 1
ATOM 5147 C CA . VAL A 1 631 ? -14.429 -11.480 -24.093 1.00 84.12 631 VAL A CA 1
ATOM 5148 C C . VAL A 1 631 ? -15.712 -12.293 -23.968 1.00 84.12 631 VAL A C 1
ATOM 5150 O O . VAL A 1 631 ? -16.618 -12.127 -24.777 1.00 84.12 631 VAL A O 1
ATOM 5153 N N . GLU A 1 632 ? -15.795 -13.161 -22.959 1.00 90.06 632 GLU A N 1
ATOM 5154 C CA . GLU A 1 632 ? -16.940 -14.051 -22.730 1.00 90.06 632 GLU A CA 1
ATOM 5155 C C . GLU A 1 632 ? -16.974 -14.567 -21.283 1.00 90.06 632 GLU A C 1
ATOM 5157 O O . GLU A 1 632 ? -15.948 -14.564 -20.596 1.00 90.06 632 GLU A O 1
ATOM 5162 N N . ASN A 1 633 ? -18.143 -15.040 -20.842 1.00 92.12 633 ASN A N 1
ATOM 5163 C CA . ASN A 1 633 ? -18.298 -15.780 -19.587 1.00 92.12 633 ASN A CA 1
ATOM 5164 C C . ASN A 1 633 ? -17.949 -17.265 -19.791 1.00 92.12 633 ASN A C 1
ATOM 5166 O O . ASN A 1 633 ? -18.081 -17.801 -20.894 1.00 92.12 633 ASN A O 1
ATOM 5170 N N . CYS A 1 634 ? -17.525 -17.938 -18.725 1.00 92.12 634 CYS A N 1
ATOM 5171 C CA . CYS A 1 634 ? -17.141 -19.348 -18.736 1.00 92.12 634 CYS A CA 1
ATOM 5172 C C . CYS A 1 634 ? -18.106 -20.221 -17.923 1.00 92.12 634 CYS A C 1
ATOM 5174 O O . CYS A 1 634 ? -18.742 -19.729 -16.986 1.00 92.12 634 CYS A O 1
ATOM 5176 N N . PRO A 1 635 ? -18.145 -21.538 -18.202 1.00 94.50 635 PRO A N 1
ATOM 5177 C CA . PRO A 1 635 ? -18.695 -22.493 -17.252 1.00 94.50 635 PRO A CA 1
ATOM 5178 C C . PRO A 1 635 ? -17.850 -22.556 -15.977 1.00 94.50 635 PRO A C 1
ATOM 5180 O O . PRO A 1 635 ? -16.632 -22.386 -16.048 1.00 94.50 635 PRO A O 1
ATOM 5183 N N . CYS A 1 636 ? -18.483 -22.850 -14.839 1.00 93.50 636 CYS A N 1
ATOM 5184 C CA . CYS A 1 636 ? -17.770 -22.990 -13.573 1.00 93.50 636 CYS A CA 1
ATOM 5185 C C . CYS A 1 636 ? -16.826 -24.197 -13.587 1.00 93.50 636 CYS A C 1
ATOM 5187 O O . CYS A 1 636 ? -17.144 -25.279 -14.098 1.00 93.50 636 CYS A O 1
ATOM 5189 N N . THR A 1 637 ? -15.678 -24.006 -12.960 1.00 92.06 637 THR A N 1
ATOM 5190 C CA . THR A 1 637 ? -14.627 -24.979 -12.676 1.00 92.06 637 THR A CA 1
ATOM 5191 C C . THR A 1 637 ? -14.475 -25.136 -11.163 1.00 92.06 637 THR A C 1
ATOM 5193 O O . THR A 1 637 ? -15.174 -24.482 -10.399 1.00 92.06 637 THR A O 1
ATOM 5196 N N . ALA A 1 638 ? -13.579 -26.013 -10.705 1.00 89.69 638 ALA A N 1
ATOM 5197 C CA . ALA A 1 638 ? -13.303 -26.155 -9.274 1.00 89.69 638 ALA A CA 1
ATOM 5198 C C . ALA A 1 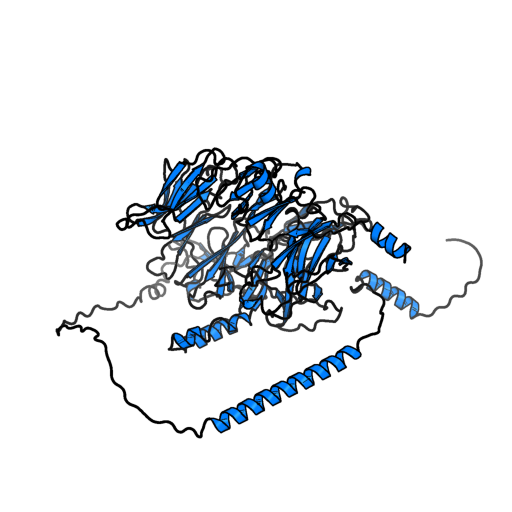638 ? -12.628 -24.910 -8.656 1.00 89.69 638 ALA A C 1
ATOM 5200 O O . ALA A 1 638 ? -12.777 -24.696 -7.459 1.00 89.69 638 ALA A O 1
ATOM 5201 N N . GLU A 1 639 ? -11.925 -24.095 -9.454 1.00 88.50 639 GLU A N 1
ATOM 5202 C CA . GLU A 1 639 ? -11.233 -22.880 -8.984 1.00 88.50 639 GLU A CA 1
ATOM 5203 C C . GLU A 1 639 ? -12.185 -21.696 -8.759 1.00 88.50 639 GLU A C 1
ATOM 5205 O O . GLU A 1 639 ? -11.809 -20.730 -8.114 1.00 88.50 639 GLU A O 1
ATOM 5210 N N . ASP A 1 640 ? -13.435 -21.777 -9.225 1.00 92.00 640 ASP A N 1
ATOM 5211 C CA . ASP A 1 640 ? -14.467 -20.760 -8.964 1.00 92.00 640 ASP A CA 1
ATOM 5212 C C . ASP A 1 640 ? -15.155 -20.977 -7.584 1.00 92.00 640 ASP A C 1
ATOM 5214 O O . ASP A 1 640 ? -16.143 -20.314 -7.239 1.00 92.00 640 ASP A O 1
ATOM 5218 N N . TRP A 1 641 ? -14.643 -21.926 -6.780 1.00 91.88 641 TRP A N 1
ATOM 5219 C CA . TRP A 1 641 ? -15.146 -22.298 -5.452 1.00 91.88 641 TRP A CA 1
ATOM 5220 C C . TRP A 1 641 ? -14.051 -22.231 -4.376 1.00 91.88 641 TRP A C 1
ATOM 5222 O O . TRP A 1 641 ? -13.020 -22.908 -4.444 1.00 91.88 641 TRP A O 1
ATOM 5232 N N . GLU A 1 642 ? -14.335 -21.490 -3.311 1.00 91.44 642 GLU A N 1
ATOM 5233 C CA . GLU A 1 642 ? -13.519 -21.414 -2.100 1.00 91.44 642 GLU A CA 1
ATOM 5234 C C . GLU A 1 642 ? -14.032 -22.360 -1.006 1.00 91.44 642 GLU A C 1
ATOM 5236 O O . GLU A 1 642 ? -15.125 -22.924 -1.114 1.00 91.44 642 GLU A O 1
ATOM 5241 N N . CYS A 1 643 ? -13.250 -22.540 0.062 1.00 91.56 643 CYS A N 1
ATOM 5242 C CA . CYS A 1 643 ? -13.707 -23.310 1.215 1.00 91.56 643 CYS A CA 1
ATOM 5243 C C . CYS A 1 643 ? -14.783 -22.556 1.998 1.00 91.56 643 CYS A C 1
ATOM 5245 O O . CYS A 1 643 ? -14.651 -21.372 2.300 1.00 91.56 643 CYS A O 1
ATOM 5247 N N . ASP A 1 644 ? -15.846 -23.275 2.343 1.00 89.62 644 ASP A N 1
ATOM 5248 C CA . ASP A 1 644 ? -16.945 -22.737 3.137 1.00 89.62 644 ASP A CA 1
ATOM 5249 C C . ASP A 1 644 ? -16.587 -22.667 4.634 1.00 89.62 644 ASP A C 1
ATOM 5251 O O . ASP A 1 644 ? -15.535 -23.128 5.086 1.00 89.62 644 ASP A O 1
ATOM 5255 N N . LEU A 1 645 ? -17.482 -22.099 5.434 1.00 84.56 645 LEU A N 1
ATOM 5256 C CA . LEU A 1 645 ? -17.328 -21.955 6.877 1.00 84.56 645 LEU A CA 1
ATOM 5257 C C . LEU A 1 645 ? -16.968 -23.264 7.582 1.00 84.56 645 LEU A C 1
ATOM 5259 O O . LEU A 1 645 ? -17.653 -24.277 7.450 1.00 84.56 645 LEU A O 1
ATOM 5263 N N . GLY A 1 646 ? -15.914 -23.215 8.399 1.00 80.50 646 GLY A N 1
ATOM 5264 C CA . GLY A 1 646 ? -15.418 -24.377 9.139 1.00 80.50 646 GLY A CA 1
ATOM 5265 C C . GLY A 1 646 ? -14.484 -25.287 8.332 1.00 80.50 646 GLY A C 1
ATOM 5266 O O . GLY A 1 646 ? -13.945 -26.244 8.897 1.00 80.50 646 GLY A O 1
ATOM 5267 N N . PHE A 1 647 ? -14.255 -24.984 7.051 1.00 87.19 647 PHE A N 1
ATOM 5268 C CA . PHE A 1 647 ? -13.336 -25.705 6.177 1.00 87.19 647 PHE A CA 1
ATOM 5269 C C . PHE A 1 647 ? -12.094 -24.870 5.861 1.00 87.19 647 PHE A C 1
ATOM 5271 O O . PHE A 1 647 ? -12.100 -23.644 5.931 1.00 87.19 647 PHE A O 1
ATOM 5278 N N . MET A 1 648 ? -11.013 -25.557 5.509 1.00 88.00 648 MET A N 1
ATOM 5279 C CA . MET A 1 648 ? -9.770 -24.953 5.047 1.00 88.00 648 MET A CA 1
ATOM 5280 C C . MET A 1 648 ? -9.127 -25.817 3.964 1.00 88.00 648 MET A C 1
ATOM 5282 O O . MET A 1 648 ? -9.335 -27.032 3.918 1.00 88.00 648 MET A O 1
ATOM 5286 N N . ARG A 1 649 ? -8.293 -25.202 3.128 1.00 89.25 649 ARG A N 1
ATOM 5287 C CA . ARG A 1 649 ? -7.437 -25.898 2.161 1.00 89.25 649 ARG A CA 1
ATOM 5288 C C . ARG A 1 649 ? -5.985 -25.823 2.622 1.00 89.25 649 ARG A C 1
ATOM 5290 O O . ARG A 1 649 ? -5.603 -24.919 3.364 1.00 89.25 649 ARG A O 1
ATOM 5297 N N . LYS A 1 650 ? -5.172 -26.795 2.213 1.00 89.75 650 LYS A N 1
ATOM 5298 C CA . LYS A 1 650 ? -3.721 -26.724 2.411 1.00 89.75 650 LYS A CA 1
ATOM 5299 C C . LYS A 1 650 ? -3.092 -25.810 1.358 1.00 89.75 650 LYS A C 1
ATOM 5301 O O . LYS A 1 650 ? -3.684 -25.558 0.312 1.00 89.75 650 LYS A O 1
ATOM 5306 N N . ILE A 1 651 ? -1.878 -25.344 1.650 1.00 92.12 651 ILE A N 1
ATOM 5307 C CA . ILE A 1 651 ? -1.019 -24.712 0.643 1.00 92.12 651 ILE A CA 1
ATOM 5308 C C . ILE A 1 651 ? -0.706 -25.736 -0.450 1.00 92.12 651 ILE A C 1
ATOM 5310 O O . ILE A 1 651 ? -0.554 -26.922 -0.152 1.00 92.12 651 ILE A O 1
ATOM 5314 N N . ASP A 1 652 ? -0.616 -25.259 -1.689 1.00 90.38 652 ASP A N 1
ATOM 5315 C CA . ASP A 1 652 ? -0.447 -26.063 -2.903 1.00 90.38 652 ASP A CA 1
ATOM 5316 C C . ASP A 1 652 ? -1.646 -26.984 -3.208 1.00 90.38 652 ASP A C 1
ATOM 5318 O O . ASP A 1 652 ? -1.529 -27.973 -3.936 1.00 90.38 652 ASP A O 1
ATOM 5322 N N . GLY A 1 653 ? -2.812 -26.626 -2.661 1.00 85.50 653 GLY A N 1
ATOM 5323 C CA . GLY A 1 653 ? -4.115 -27.135 -3.063 1.00 85.50 653 GLY A CA 1
ATOM 5324 C C . GLY A 1 653 ? -4.651 -28.331 -2.286 1.00 85.50 653 GLY A C 1
ATOM 5325 O O . GLY A 1 653 ? -4.285 -28.609 -1.140 1.00 85.50 653 GLY A O 1
ATOM 5326 N N . GLY A 1 654 ? -5.599 -29.026 -2.917 1.00 86.88 654 GLY A N 1
ATOM 5327 C CA . GLY A 1 654 ? -6.327 -30.165 -2.354 1.00 86.88 654 GLY A CA 1
ATOM 5328 C C . GLY A 1 654 ? -7.792 -29.862 -2.034 1.00 86.88 654 GLY A C 1
ATOM 5329 O O . GLY A 1 654 ? -8.329 -28.811 -2.374 1.00 86.88 654 GLY A O 1
ATOM 5330 N N . GLU A 1 655 ? -8.464 -30.819 -1.399 1.00 90.00 655 GLU A N 1
ATOM 5331 C CA . GLU A 1 655 ? -9.872 -30.675 -1.019 1.00 90.00 655 GLU A CA 1
ATOM 5332 C C . GLU A 1 655 ? -10.040 -29.753 0.197 1.00 90.00 655 GLU A C 1
ATOM 5334 O O . GLU A 1 655 ? -9.148 -29.642 1.044 1.00 90.00 655 GLU A O 1
ATOM 5339 N N . CYS A 1 656 ? -11.204 -29.109 0.302 1.00 90.88 656 CYS A N 1
ATOM 5340 C CA . CYS A 1 656 ? -11.578 -28.370 1.501 1.00 90.88 656 CYS A CA 1
ATOM 5341 C C . CYS A 1 656 ? -11.865 -29.364 2.627 1.00 90.88 656 CYS A C 1
ATOM 5343 O O . CYS A 1 656 ? -12.787 -30.176 2.547 1.00 90.88 656 CYS A O 1
ATOM 5345 N N . VAL A 1 657 ? -11.061 -29.307 3.686 1.00 88.31 657 VAL A N 1
ATOM 5346 C CA . VAL A 1 657 ? -11.153 -30.209 4.836 1.00 88.31 657 VAL A CA 1
ATOM 5347 C C . VAL A 1 657 ? -11.649 -29.466 6.066 1.00 88.31 657 VAL A C 1
ATOM 5349 O O . VAL A 1 657 ? -11.345 -28.293 6.267 1.00 88.31 657 VAL A O 1
ATOM 5352 N N . LEU A 1 658 ? -12.404 -30.164 6.912 1.00 83.88 658 LEU A N 1
ATOM 5353 C CA . LEU A 1 658 ? -12.886 -29.623 8.181 1.00 83.88 658 LEU A CA 1
ATOM 5354 C C . LEU A 1 658 ? -11.717 -29.232 9.093 1.00 83.88 658 LEU A C 1
ATOM 5356 O O . LEU A 1 658 ? -10.819 -30.040 9.336 1.00 83.88 658 LEU A O 1
ATOM 5360 N N . MET A 1 659 ? -11.769 -28.022 9.650 1.00 77.25 659 MET A N 1
ATOM 5361 C CA . MET A 1 659 ? -10.748 -27.516 10.574 1.00 77.25 659 MET A CA 1
ATOM 5362 C C . MET A 1 659 ? -10.777 -28.235 11.926 1.00 77.25 659 MET A C 1
ATOM 5364 O O . MET A 1 659 ? -9.738 -28.607 12.469 1.00 77.25 659 MET A O 1
ATOM 5368 N N . THR A 1 660 ? -11.971 -28.442 12.488 1.00 67.44 660 THR A N 1
ATOM 5369 C CA . THR A 1 660 ? -12.175 -29.166 13.750 1.00 67.44 660 THR A CA 1
ATOM 5370 C C . THR A 1 660 ? -13.481 -29.958 13.710 1.00 67.44 660 THR A C 1
ATOM 5372 O O . THR A 1 660 ? -14.415 -29.616 12.985 1.00 67.44 660 THR A O 1
ATOM 5375 N N . GLN A 1 661 ? -13.586 -31.012 14.527 1.00 50.25 661 GLN A N 1
ATOM 5376 C CA . GLN A 1 661 ? -14.819 -31.806 14.618 1.00 50.25 661 GLN A CA 1
ATOM 5377 C C . GLN A 1 661 ? -16.011 -31.016 15.199 1.00 50.25 661 GLN A C 1
ATOM 5379 O O . GLN A 1 661 ? -17.147 -31.423 14.982 1.00 50.25 661 GLN A O 1
ATOM 5384 N N . GLY A 1 662 ? -15.780 -29.890 15.889 1.00 47.41 662 GLY A N 1
ATOM 5385 C CA . GLY A 1 662 ? -16.837 -29.035 16.453 1.00 47.41 662 GLY A CA 1
ATOM 5386 C C . GLY A 1 662 ? -17.588 -28.196 15.410 1.00 47.41 662 GLY A C 1
ATOM 5387 O O . GLY A 1 662 ? -18.788 -27.993 15.551 1.00 47.41 662 GLY A O 1
ATOM 5388 N N . PHE A 1 663 ? -16.919 -27.800 14.320 1.00 51.38 663 PHE A N 1
ATOM 5389 C CA . PHE A 1 663 ? -17.541 -27.130 13.163 1.00 51.38 663 PHE A CA 1
ATOM 5390 C C . PHE A 1 663 ? -18.142 -28.112 12.140 1.00 51.38 663 PHE A C 1
ATOM 5392 O O . PHE A 1 663 ? -18.767 -27.699 11.169 1.00 51.38 663 PHE A O 1
ATOM 5399 N N . SER A 1 664 ? -17.980 -29.423 12.367 1.00 45.03 664 SER A N 1
ATOM 5400 C CA . SER A 1 664 ? -18.426 -30.519 11.486 1.00 45.03 664 SER A CA 1
ATOM 5401 C C . SER A 1 664 ? -19.932 -30.536 11.208 1.00 45.03 664 SER A C 1
ATOM 5403 O O . SER A 1 664 ? -20.391 -31.103 10.217 1.00 45.03 664 SER A O 1
ATOM 5405 N N . SER A 1 665 ? -20.734 -29.899 12.055 1.00 51.66 665 SER A N 1
ATOM 5406 C CA . SER A 1 665 ? -22.136 -29.671 11.755 1.00 51.66 665 SER A CA 1
ATOM 5407 C C . SER A 1 665 ? -22.316 -28.194 11.457 1.00 51.66 665 SER A C 1
ATOM 5409 O O . SER A 1 665 ? -22.362 -27.419 12.400 1.00 51.66 665 SER A O 1
ATOM 5411 N N . GLN A 1 666 ? -22.502 -27.808 10.191 1.00 61.69 666 GLN A N 1
ATOM 5412 C CA . GLN A 1 666 ? -23.558 -26.836 9.900 1.00 61.69 666 GLN A CA 1
ATOM 5413 C C . GLN A 1 666 ? -24.847 -27.547 10.323 1.00 61.69 666 GLN A C 1
ATOM 5415 O O . GLN A 1 666 ? -25.339 -28.409 9.577 1.00 61.69 666 GLN A O 1
ATOM 5420 N N . PRO A 1 667 ? -25.311 -27.356 11.574 1.00 63.91 667 PRO A N 1
ATOM 5421 C CA . PRO A 1 667 ? -26.467 -28.094 12.014 1.00 63.91 667 PRO A CA 1
ATOM 5422 C C . PRO A 1 667 ? -27.649 -27.599 11.174 1.00 63.91 667 PRO A C 1
ATOM 5424 O O . PRO A 1 667 ? -27.663 -26.443 10.737 1.00 63.91 667 PRO A O 1
ATOM 5427 N N . PRO A 1 668 ? -28.641 -28.457 10.912 1.00 70.38 668 PRO A N 1
ATOM 5428 C CA . PRO A 1 668 ? -29.857 -28.002 10.265 1.00 70.38 668 PRO A CA 1
ATOM 5429 C C . PRO A 1 668 ? -30.410 -26.788 11.028 1.00 70.38 668 PRO A C 1
ATOM 5431 O O . PRO A 1 668 ? -30.286 -26.742 12.258 1.00 70.38 668 PRO A O 1
ATOM 5434 N N . PRO A 1 669 ? -31.018 -25.811 10.331 1.00 77.12 669 PRO A N 1
ATOM 5435 C CA . PRO A 1 669 ? -31.595 -24.636 10.969 1.00 77.12 669 PRO A CA 1
ATOM 5436 C C . PRO A 1 669 ? -32.458 -25.009 12.183 1.00 77.12 669 PRO A C 1
ATOM 5438 O O . PRO A 1 669 ? -33.181 -26.003 12.152 1.00 77.12 669 PRO A O 1
ATOM 5441 N N . ILE A 1 670 ? -32.441 -24.186 13.240 1.00 74.44 670 ILE A N 1
ATOM 5442 C CA . ILE A 1 670 ? -33.151 -24.457 14.513 1.00 74.44 670 ILE A CA 1
ATOM 5443 C C . ILE A 1 670 ? -34.642 -24.797 14.293 1.00 74.44 670 ILE A C 1
ATOM 5445 O O . ILE A 1 670 ? -35.238 -25.545 15.063 1.00 74.44 670 ILE A O 1
ATOM 5449 N N . LYS A 1 671 ? -35.244 -24.273 13.218 1.00 80.12 671 LYS A N 1
ATOM 5450 C CA . LYS A 1 671 ? -36.596 -24.606 12.748 1.00 80.12 671 LYS A CA 1
ATOM 5451 C C . LYS A 1 671 ? -36.556 -25.126 11.310 1.00 80.12 671 LYS A C 1
ATOM 5453 O O . LYS A 1 671 ? -37.083 -24.495 10.401 1.00 80.12 671 LYS A O 1
ATOM 5458 N N . CYS A 1 672 ? -35.883 -26.250 11.100 1.00 80.06 672 CYS A N 1
ATOM 5459 C CA . CYS A 1 672 ? -35.808 -26.897 9.796 1.00 80.06 672 CYS A CA 1
ATOM 5460 C C . CYS A 1 672 ? -37.113 -27.661 9.508 1.00 80.06 672 CYS A C 1
ATOM 5462 O O . CYS A 1 672 ? -37.435 -28.628 10.198 1.00 80.06 672 CYS A O 1
ATOM 5464 N N . THR A 1 673 ? -37.857 -27.254 8.478 1.00 81.38 673 THR A N 1
ATOM 5465 C CA . THR A 1 673 ? -39.026 -27.985 7.959 1.00 81.38 673 THR A CA 1
ATOM 5466 C C . THR A 1 673 ? -38.845 -28.276 6.473 1.00 81.38 673 THR A C 1
ATOM 5468 O O . THR A 1 673 ? -38.625 -27.343 5.707 1.00 81.38 673 THR A O 1
ATOM 5471 N N . GLY A 1 674 ? -38.989 -29.537 6.052 1.00 87.44 674 GLY A N 1
ATOM 5472 C CA . GLY A 1 674 ? -38.766 -29.942 4.659 1.00 87.44 674 GLY A CA 1
ATOM 5473 C C . GLY A 1 674 ? -37.298 -30.270 4.391 1.00 87.44 674 GLY A C 1
ATOM 5474 O O . GLY A 1 674 ? -36.774 -31.226 4.964 1.00 87.44 674 GLY A O 1
ATOM 5475 N N . THR A 1 675 ? -36.646 -29.485 3.537 1.00 87.81 675 THR A N 1
ATOM 5476 C CA . THR A 1 675 ? -35.219 -29.599 3.209 1.00 87.81 675 THR A CA 1
ATOM 5477 C C . THR A 1 675 ? -34.472 -28.317 3.582 1.00 87.81 675 THR A C 1
ATOM 5479 O O . THR A 1 675 ? -35.067 -27.250 3.732 1.00 87.81 675 THR A O 1
ATOM 5482 N N . TYR A 1 676 ? -33.158 -28.417 3.761 1.00 86.94 676 TYR A N 1
ATOM 5483 C CA . TYR A 1 676 ? -32.253 -27.283 3.918 1.00 86.94 676 TYR A CA 1
ATOM 5484 C C . TYR A 1 676 ? -31.033 -27.450 3.017 1.00 86.94 676 TYR A C 1
ATOM 5486 O O . TYR A 1 676 ? -30.675 -28.561 2.632 1.00 86.94 676 TYR A O 1
ATOM 5494 N N . MET A 1 677 ? -30.388 -26.334 2.696 1.00 87.00 677 MET A N 1
ATOM 5495 C CA . MET A 1 677 ? -29.155 -26.319 1.918 1.00 87.00 677 MET A CA 1
ATOM 5496 C C . MET A 1 677 ? -27.986 -26.641 2.846 1.00 87.00 677 MET A C 1
ATOM 5498 O O . MET A 1 677 ? -27.663 -25.855 3.736 1.00 87.00 677 MET A O 1
ATOM 5502 N N . LYS A 1 678 ? -27.381 -27.815 2.669 1.00 86.94 678 LYS A N 1
ATOM 5503 C CA . LYS A 1 678 ? -26.217 -28.259 3.432 1.00 86.94 678 LYS A CA 1
ATOM 5504 C C . LYS A 1 678 ? -24.958 -28.038 2.606 1.00 86.94 678 LYS A C 1
ATOM 5506 O O . LYS A 1 678 ? -24.865 -28.538 1.485 1.00 86.94 678 LYS A O 1
ATOM 5511 N N . SER A 1 679 ? -23.980 -27.339 3.170 1.00 87.50 679 SER A N 1
ATOM 5512 C CA . SER A 1 679 ? -22.688 -27.182 2.514 1.00 87.50 679 SER A CA 1
ATOM 5513 C C . SER A 1 679 ? -21.980 -28.515 2.299 1.00 87.50 679 SER A C 1
ATOM 5515 O O . SER A 1 679 ? -22.016 -29.416 3.144 1.00 87.50 679 SER A O 1
ATOM 5517 N N . GLN A 1 680 ? -21.296 -28.607 1.163 1.00 89.69 680 GLN A N 1
ATOM 5518 C CA . GLN A 1 680 ? -20.364 -29.686 0.848 1.00 89.69 680 GLN A CA 1
ATOM 5519 C C . GLN A 1 680 ? -18.923 -29.346 1.278 1.00 89.69 680 GLN A C 1
ATOM 5521 O O . GLN A 1 680 ? -18.008 -30.113 0.997 1.00 89.69 680 GLN A O 1
ATOM 5526 N N . GLY A 1 681 ? -18.717 -28.206 1.948 1.00 89.62 681 GLY A N 1
ATOM 5527 C CA . GLY A 1 681 ? -17.404 -27.667 2.314 1.00 89.62 681 GLY A CA 1
ATOM 5528 C C . GLY A 1 681 ? -16.881 -26.583 1.377 1.00 89.62 681 GLY A C 1
ATOM 5529 O O . GLY A 1 681 ? -15.773 -26.092 1.581 1.00 89.62 681 GLY A O 1
ATOM 5530 N N . TYR A 1 682 ? -17.680 -26.189 0.384 1.00 92.06 682 TYR A N 1
ATOM 5531 C CA . TYR A 1 682 ? -17.332 -25.191 -0.620 1.00 92.06 682 TYR A CA 1
ATOM 5532 C C . TYR A 1 682 ? -18.438 -24.152 -0.780 1.00 92.06 682 TYR A C 1
ATOM 5534 O O . TYR A 1 682 ? -19.627 -24.464 -0.663 1.00 92.06 682 TYR A O 1
ATOM 5542 N N . ARG A 1 683 ? -18.043 -22.930 -1.125 1.00 90.88 683 ARG A N 1
ATOM 5543 C CA . ARG A 1 683 ? -18.944 -21.857 -1.552 1.00 90.88 683 ARG A CA 1
ATOM 5544 C C . ARG A 1 683 ? -18.339 -21.124 -2.745 1.00 90.88 683 ARG A C 1
ATOM 5546 O O . ARG A 1 683 ? -17.138 -21.200 -2.984 1.00 90.88 683 ARG A O 1
ATOM 5553 N N . LYS A 1 684 ? -19.182 -20.480 -3.548 1.00 91.69 684 LYS A N 1
ATOM 5554 C CA . LYS A 1 684 ? -18.724 -19.784 -4.755 1.00 91.69 684 LYS A CA 1
ATOM 5555 C C . LYS A 1 684 ? -17.914 -18.550 -4.357 1.00 91.69 684 LYS A C 1
ATOM 5557 O O . LYS A 1 684 ? -18.319 -17.854 -3.428 1.00 91.69 684 LYS A O 1
ATOM 5562 N N . ILE A 1 685 ? -16.826 -18.268 -5.071 1.00 91.25 685 ILE A N 1
ATOM 5563 C CA . ILE A 1 685 ? -16.013 -17.074 -4.815 1.00 91.25 685 ILE A CA 1
ATOM 5564 C C . ILE A 1 685 ? -16.873 -15.805 -4.995 1.00 91.25 685 ILE A C 1
ATOM 5566 O O . ILE A 1 685 ? -17.581 -15.676 -6.004 1.00 91.25 685 ILE A O 1
ATOM 5570 N N . PRO A 1 686 ? -16.835 -14.847 -4.051 1.00 88.06 686 PRO A N 1
ATOM 5571 C CA . PRO A 1 686 ? -17.591 -13.607 -4.164 1.00 88.06 686 PRO A CA 1
ATOM 5572 C C . PRO A 1 686 ? -17.259 -12.831 -5.446 1.00 88.06 686 PRO A C 1
ATOM 5574 O O . PRO A 1 686 ? -16.101 -12.589 -5.781 1.00 88.06 686 PRO A O 1
ATOM 5577 N N . GLY A 1 687 ? -18.299 -12.424 -6.176 1.00 87.31 687 GLY A N 1
ATOM 5578 C CA . GLY A 1 687 ? -18.167 -11.686 -7.436 1.00 87.31 687 GLY A CA 1
ATOM 5579 C C . GLY A 1 687 ? -17.906 -12.548 -8.677 1.00 87.31 687 GLY A C 1
ATOM 5580 O O . GLY A 1 687 ? -17.910 -12.004 -9.783 1.00 87.31 687 GLY A O 1
ATOM 5581 N N . ASP A 1 688 ? -17.746 -13.864 -8.532 1.00 91.25 688 ASP A N 1
ATOM 5582 C CA . ASP A 1 688 ? -17.561 -14.791 -9.648 1.00 91.25 688 ASP A CA 1
ATOM 5583 C C . ASP A 1 688 ? -18.817 -14.908 -10.536 1.00 91.25 688 ASP A C 1
ATOM 5585 O O . ASP A 1 688 ? -19.927 -15.183 -10.060 1.00 91.25 688 ASP A O 1
ATOM 5589 N N . GLN A 1 689 ? -18.641 -14.729 -11.849 1.00 92.00 689 GLN A N 1
ATOM 5590 C CA . GLN A 1 689 ? -19.723 -14.677 -12.840 1.00 92.00 689 GLN A CA 1
ATOM 5591 C C . GLN A 1 689 ? -19.917 -15.984 -13.633 1.00 92.00 689 GLN A C 1
ATOM 5593 O O . GLN A 1 689 ? -20.620 -15.979 -14.642 1.00 92.00 689 GLN A O 1
ATOM 5598 N N . CYS A 1 690 ? -19.310 -17.103 -13.222 1.00 93.44 690 CYS A N 1
ATOM 5599 C CA . CYS A 1 690 ? -19.434 -18.372 -13.943 1.00 93.44 690 CYS A CA 1
ATOM 5600 C C . CYS A 1 690 ? -20.861 -18.934 -13.848 1.00 93.44 690 CYS A C 1
ATOM 5602 O O . CYS A 1 690 ? -21.538 -18.760 -12.827 1.00 93.44 690 CYS A O 1
ATOM 5604 N N . GLU A 1 691 ? -21.310 -19.651 -14.880 1.00 92.44 691 GLU A N 1
ATOM 5605 C CA . GLU A 1 691 ? -22.630 -20.296 -14.914 1.00 92.44 691 GLU A CA 1
ATOM 5606 C C . GLU A 1 691 ? -22.555 -21.726 -15.460 1.00 92.44 691 GLU A C 1
ATOM 5608 O O . GLU A 1 691 ? -21.878 -21.999 -16.449 1.00 92.44 691 GLU A O 1
ATOM 5613 N N . GLY A 1 692 ? -23.291 -22.661 -14.852 1.00 92.88 692 GLY A N 1
ATOM 5614 C CA . GLY A 1 692 ? -23.221 -24.080 -15.220 1.00 92.88 692 GLY A CA 1
ATOM 5615 C C . GLY A 1 692 ? -21.848 -24.700 -14.926 1.00 92.88 692 GLY A C 1
ATOM 5616 O O . GLY A 1 692 ? -21.062 -24.153 -14.164 1.00 92.88 692 GLY A O 1
ATOM 5617 N N . GLY A 1 693 ? -21.542 -25.856 -15.519 1.00 95.12 693 GLY A N 1
ATOM 5618 C CA . GLY A 1 693 ? -20.271 -26.551 -15.274 1.00 95.12 693 GLY A CA 1
ATOM 5619 C C . GLY A 1 693 ? -20.229 -27.286 -13.930 1.00 95.12 693 GLY A C 1
ATOM 5620 O O . GLY A 1 693 ? -21.188 -27.966 -13.561 1.00 95.12 693 GLY A O 1
ATOM 5621 N N . VAL A 1 694 ? -19.094 -27.202 -13.232 1.00 94.31 694 VAL A N 1
ATOM 5622 C CA . VAL A 1 694 ? -18.863 -27.857 -11.936 1.00 94.31 694 VAL A CA 1
ATOM 5623 C C . VAL A 1 694 ? -19.643 -27.140 -10.834 1.00 94.31 694 VAL A C 1
ATOM 5625 O O . VAL A 1 694 ? -19.480 -25.939 -10.630 1.00 94.31 694 VAL A O 1
ATOM 5628 N N . TYR A 1 695 ? -20.450 -27.895 -10.085 1.00 94.19 695 TYR A N 1
ATOM 5629 C CA . TYR A 1 695 ? -21.206 -27.395 -8.939 1.00 94.19 695 TYR A CA 1
ATOM 5630 C C . TYR A 1 695 ? -20.712 -28.036 -7.639 1.00 94.19 695 TYR A C 1
ATOM 5632 O O . TYR A 1 695 ? -20.958 -29.218 -7.404 1.00 94.19 695 TYR A O 1
ATOM 5640 N N . LEU A 1 696 ? -20.032 -27.251 -6.797 1.00 93.69 696 LEU A N 1
ATOM 5641 C CA . LEU A 1 696 ? -19.602 -27.653 -5.446 1.00 93.69 696 LEU A CA 1
ATOM 5642 C C . LEU A 1 696 ? -20.413 -26.968 -4.338 1.00 93.69 696 LEU A C 1
ATOM 5644 O O . LEU A 1 696 ? -20.147 -27.170 -3.157 1.00 93.69 696 LEU A O 1
ATOM 5648 N N . GLY A 1 697 ? -21.413 -26.172 -4.718 1.00 90.94 697 GLY A N 1
ATOM 5649 C CA . GLY A 1 697 ? -22.257 -25.430 -3.791 1.00 90.94 697 GLY A CA 1
ATOM 5650 C C . GLY A 1 697 ? -23.102 -26.328 -2.891 1.00 90.94 697 GLY A C 1
ATOM 5651 O O . GLY A 1 697 ? -23.056 -27.555 -2.992 1.00 90.94 697 GLY A O 1
ATOM 5652 N N . PRO A 1 698 ? -23.889 -25.736 -1.987 1.00 90.38 698 PRO A N 1
ATOM 5653 C CA . PRO A 1 698 ? -24.673 -26.512 -1.044 1.00 90.38 698 PRO A CA 1
ATOM 5654 C C . PRO A 1 698 ? -25.707 -27.397 -1.756 1.00 90.38 698 PRO A C 1
ATOM 5656 O O . PRO A 1 698 ? -26.248 -27.038 -2.798 1.00 90.38 698 PRO A O 1
ATOM 5659 N N . ILE A 1 699 ? -26.001 -28.557 -1.174 1.00 91.38 699 ILE A N 1
ATOM 5660 C CA . ILE A 1 699 ? -26.980 -29.522 -1.692 1.00 91.38 699 ILE A CA 1
ATOM 5661 C C . ILE A 1 699 ? -28.193 -29.603 -0.773 1.00 91.38 699 ILE A C 1
ATOM 5663 O O . ILE A 1 699 ? -28.076 -29.431 0.442 1.00 91.38 699 ILE A O 1
ATOM 5667 N N . GLU A 1 700 ? -29.365 -29.881 -1.342 1.00 91.38 700 GLU A N 1
ATOM 5668 C CA . GLU A 1 700 ? -30.578 -30.084 -0.551 1.00 91.38 700 GLU A CA 1
ATOM 5669 C C . GLU A 1 700 ? -30.472 -31.354 0.305 1.00 91.38 700 GLU A C 1
ATOM 5671 O O . GLU A 1 700 ? -30.220 -32.454 -0.188 1.00 91.38 700 GLU A O 1
ATOM 5676 N N . GLN A 1 701 ? -30.699 -31.193 1.604 1.00 89.56 701 GLN A N 1
ATOM 5677 C CA . GLN A 1 701 ? -30.694 -32.244 2.612 1.00 89.56 701 GLN A CA 1
ATOM 5678 C C . GLN A 1 701 ? -32.021 -32.198 3.372 1.00 89.56 701 GLN A C 1
ATOM 5680 O O . GLN A 1 701 ? -32.490 -31.127 3.750 1.00 89.56 701 GLN A O 1
ATOM 5685 N N . GLU A 1 702 ? -32.632 -33.349 3.646 1.00 88.75 702 GLU A N 1
ATOM 5686 C CA . GLU A 1 702 ? -33.835 -33.394 4.482 1.00 88.75 702 GLU A CA 1
ATOM 5687 C C . GLU A 1 702 ? -33.550 -32.929 5.916 1.00 88.75 702 GLU A C 1
ATOM 5689 O O . GLU A 1 702 ? -32.539 -33.288 6.531 1.00 88.75 702 GLU A O 1
ATOM 5694 N N . CYS A 1 703 ? -34.476 -32.146 6.468 1.00 85.12 703 CYS A N 1
ATOM 5695 C CA . CYS A 1 703 ? -34.457 -31.771 7.872 1.00 85.12 703 CYS A CA 1
ATOM 5696 C C . CYS A 1 703 ? -34.585 -33.024 8.757 1.00 85.12 703 CYS A C 1
ATOM 5698 O O . CYS A 1 703 ? -35.434 -33.878 8.480 1.00 85.12 703 CYS A O 1
ATOM 5700 N N . PRO A 1 704 ? -33.814 -33.151 9.854 1.00 82.12 704 PRO A N 1
ATOM 5701 C CA . PRO A 1 704 ? -33.967 -34.280 10.759 1.00 82.12 704 PRO A CA 1
ATOM 5702 C C . PRO A 1 704 ? -35.383 -34.312 11.338 1.00 82.12 704 PRO A C 1
ATOM 5704 O O . PRO A 1 704 ? -35.813 -33.381 12.015 1.00 82.12 704 PRO A O 1
ATOM 5707 N N . THR A 1 705 ? -36.114 -35.397 11.091 1.00 70.06 705 THR A N 1
ATOM 5708 C CA . THR A 1 705 ? -37.383 -35.653 11.788 1.00 70.06 705 THR A CA 1
ATOM 5709 C C . THR A 1 705 ? -37.115 -35.898 13.279 1.00 70.06 705 THR A C 1
ATOM 5711 O O . THR A 1 705 ? -36.074 -36.447 13.633 1.00 70.06 705 THR A O 1
ATOM 5714 N N . GLU A 1 706 ? -38.046 -35.522 14.165 1.00 56.06 706 GLU A N 1
ATOM 5715 C CA . GLU A 1 706 ? -37.925 -35.525 15.643 1.00 56.06 706 GLU A CA 1
ATOM 5716 C C . GLU A 1 706 ? -37.508 -36.867 16.312 1.00 56.06 706 GLU A C 1
ATOM 5718 O O . GLU A 1 706 ? -37.451 -36.962 17.537 1.00 56.06 706 GLU A O 1
ATOM 5723 N N . LYS A 1 707 ? -37.173 -37.919 15.552 1.00 45.19 707 LYS A N 1
ATOM 5724 C CA . LYS A 1 707 ? -36.748 -39.240 16.043 1.00 45.19 707 LYS A CA 1
ATOM 5725 C C . LYS A 1 707 ? -35.231 -39.442 16.189 1.00 45.19 707 LYS A C 1
ATOM 5727 O O . LYS A 1 707 ? -34.823 -40.530 16.586 1.00 45.19 707 LYS A O 1
ATOM 5732 N N . THR A 1 708 ? -34.402 -38.420 15.971 1.00 43.22 708 THR A N 1
ATOM 5733 C CA . THR A 1 708 ? -32.943 -38.458 16.244 1.00 43.22 708 THR A CA 1
ATOM 5734 C C . THR A 1 708 ? -32.510 -37.617 17.455 1.00 43.22 708 THR A C 1
ATOM 5736 O O . THR A 1 708 ? -31.326 -37.356 17.655 1.00 43.22 708 THR A O 1
ATOM 5739 N N . ASN A 1 709 ? -33.450 -37.246 18.331 1.00 41.75 709 ASN A N 1
ATOM 5740 C CA . ASN A 1 709 ? -33.190 -36.497 19.567 1.00 41.75 709 ASN A CA 1
ATOM 5741 C C . ASN A 1 709 ? -32.759 -37.383 20.753 1.00 41.75 709 ASN A C 1
ATOM 5743 O O . ASN A 1 709 ? -33.398 -37.360 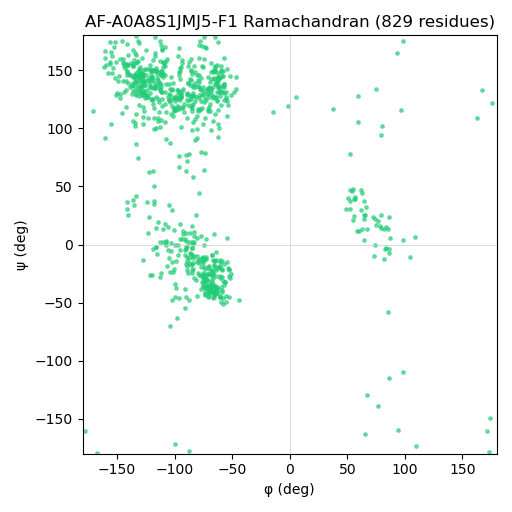21.803 1.00 41.75 709 ASN A O 1
ATOM 5747 N N . ILE A 1 710 ? -31.666 -38.149 20.623 1.00 41.22 710 ILE A N 1
ATOM 5748 C CA . ILE A 1 710 ? -30.994 -38.736 21.808 1.00 41.22 710 ILE A CA 1
ATOM 5749 C C . ILE A 1 710 ? -29.482 -38.444 21.881 1.00 41.22 710 ILE A C 1
ATOM 5751 O O . ILE A 1 710 ? -28.924 -38.557 22.964 1.00 41.22 710 ILE A O 1
ATOM 5755 N N . GLN A 1 711 ? -28.805 -37.949 20.834 1.00 36.53 711 GLN A N 1
ATOM 5756 C CA . GLN A 1 711 ? -27.355 -37.658 20.943 1.00 36.53 711 GLN A CA 1
ATOM 5757 C C . GLN A 1 711 ? -26.929 -36.189 20.806 1.00 36.53 711 GLN A C 1
ATOM 5759 O O . GLN A 1 711 ? -25.792 -35.873 21.138 1.00 36.53 711 GLN A O 1
ATOM 5764 N N . VAL A 1 712 ? -27.822 -35.263 20.441 1.00 40.75 712 VAL A N 1
ATOM 5765 C CA . VAL A 1 712 ? -27.473 -33.824 20.389 1.00 40.75 712 VAL A CA 1
ATOM 5766 C C . VAL A 1 712 ? -27.615 -33.144 21.763 1.00 40.75 712 VAL A C 1
ATOM 5768 O O . VAL A 1 712 ? -26.888 -32.207 22.076 1.00 40.75 712 VAL A O 1
ATOM 5771 N N . ASN A 1 713 ? -28.458 -33.681 22.654 1.00 33.38 713 ASN A N 1
ATOM 5772 C CA . ASN A 1 713 ? -28.686 -33.108 23.989 1.00 33.38 713 ASN A CA 1
ATOM 5773 C C . ASN A 1 713 ? -27.642 -33.501 25.053 1.00 33.38 713 ASN A C 1
ATOM 5775 O O . ASN A 1 713 ? -27.787 -33.086 26.197 1.00 33.38 713 ASN A O 1
ATOM 5779 N N . GLN A 1 714 ? -26.602 -34.275 24.714 1.00 34.31 714 GLN A N 1
ATOM 5780 C CA . GLN A 1 714 ? -25.545 -34.648 25.671 1.00 34.31 714 GLN A CA 1
ATOM 5781 C C . GLN A 1 714 ? -24.210 -33.917 25.475 1.00 34.31 714 GLN A C 1
ATOM 5783 O O . GLN A 1 714 ? -23.332 -34.065 26.315 1.00 34.31 714 GLN A O 1
ATOM 5788 N N . ILE A 1 715 ? -24.049 -33.091 24.435 1.00 35.84 715 ILE A N 1
ATOM 5789 C CA . ILE A 1 715 ? -22.782 -32.366 24.203 1.00 35.84 715 ILE A CA 1
ATOM 5790 C C . ILE A 1 715 ? -22.846 -30.907 24.709 1.00 35.84 715 ILE A C 1
ATOM 5792 O O . ILE A 1 715 ? -21.813 -30.286 24.922 1.00 35.84 715 ILE A O 1
ATOM 5796 N N . ILE A 1 716 ? -24.038 -30.369 25.012 1.00 36.41 716 ILE A N 1
ATOM 5797 C CA . ILE A 1 716 ? -24.213 -28.958 25.430 1.00 36.41 716 ILE A CA 1
ATOM 5798 C C . ILE A 1 716 ? -24.429 -28.784 26.955 1.00 36.41 716 ILE A C 1
ATOM 5800 O O . ILE A 1 716 ? -24.417 -27.659 27.450 1.00 36.41 716 ILE A O 1
ATOM 5804 N N . THR A 1 717 ? -24.558 -29.853 27.754 1.00 31.30 717 THR A N 1
ATOM 5805 C CA . THR A 1 717 ? -24.868 -29.717 29.201 1.00 31.30 717 THR A CA 1
ATOM 5806 C C . THR A 1 717 ? -23.744 -30.004 30.194 1.00 31.30 717 THR A C 1
ATOM 5808 O O . THR A 1 717 ? -23.964 -29.787 31.383 1.00 31.30 717 THR A O 1
ATOM 5811 N N . ASP A 1 718 ? -22.532 -30.365 29.774 1.00 30.41 718 ASP A N 1
ATOM 5812 C CA . ASP A 1 718 ? -21.422 -30.558 30.721 1.00 30.41 718 ASP A CA 1
ATOM 5813 C C . ASP A 1 718 ? -20.538 -29.304 30.828 1.00 30.41 718 ASP A C 1
ATOM 5815 O O . ASP A 1 718 ? -19.357 -29.295 30.488 1.00 30.41 718 ASP A O 1
ATOM 5819 N N . LYS A 1 719 ? -21.109 -28.220 31.376 1.00 33.53 719 LYS A N 1
ATOM 5820 C CA . LYS A 1 719 ? -20.307 -27.254 32.145 1.00 33.53 719 LYS A CA 1
ATOM 5821 C C . LYS A 1 719 ? -20.134 -27.829 33.556 1.00 33.53 719 LYS A C 1
ATOM 5823 O O . LYS A 1 719 ? -21.144 -28.131 34.197 1.00 33.53 719 LYS A O 1
ATOM 5828 N N . PRO A 1 720 ? -18.907 -27.953 34.095 1.00 28.53 720 PRO A N 1
ATOM 5829 C CA . PRO A 1 720 ? -18.739 -28.372 35.475 1.00 28.53 720 PRO A CA 1
ATOM 5830 C C . PRO A 1 720 ? -19.331 -27.304 36.399 1.00 28.53 720 PRO A C 1
ATOM 5832 O O . PRO A 1 720 ? -18.812 -26.195 36.520 1.00 28.53 720 PRO A O 1
ATOM 5835 N N . ILE A 1 721 ? -20.426 -27.657 37.070 1.00 28.42 721 ILE A N 1
ATOM 5836 C CA . ILE A 1 721 ? -20.933 -26.927 38.229 1.00 28.42 721 ILE A CA 1
ATOM 5837 C C . ILE A 1 721 ? -19.914 -27.139 39.350 1.00 28.42 721 ILE A C 1
ATOM 5839 O O . ILE A 1 721 ? -19.919 -28.169 40.027 1.00 28.42 721 ILE A O 1
ATOM 5843 N N . VAL A 1 722 ? -19.029 -26.163 39.554 1.00 29.17 722 VAL A N 1
ATOM 5844 C CA . VAL A 1 722 ? -18.249 -26.074 40.790 1.00 29.17 722 VAL A CA 1
ATOM 5845 C C . VAL A 1 722 ? -19.236 -25.763 41.911 1.00 29.17 722 VAL A C 1
ATOM 5847 O O . VAL A 1 722 ? -19.780 -24.663 42.008 1.00 29.17 722 VAL A O 1
ATOM 5850 N N . LYS A 1 723 ? -19.518 -26.772 42.738 1.00 26.19 723 LYS A N 1
ATOM 5851 C CA . LYS A 1 723 ? -20.268 -26.604 43.980 1.00 26.19 723 LYS A CA 1
ATOM 5852 C C . LYS A 1 723 ? -19.467 -25.703 44.919 1.00 26.19 723 LYS A C 1
ATOM 5854 O O . LYS A 1 723 ? -18.325 -26.002 45.254 1.00 26.19 723 LYS A O 1
ATOM 5859 N N . ASN A 1 724 ? -20.105 -24.621 45.356 1.00 29.14 724 ASN A N 1
ATOM 5860 C CA . ASN A 1 724 ? -19.695 -23.848 46.519 1.00 29.14 724 ASN A CA 1
ATOM 5861 C C . ASN A 1 724 ? -19.778 -24.734 47.766 1.00 29.14 724 ASN A C 1
ATOM 5863 O O . ASN A 1 724 ? -20.868 -24.932 48.300 1.00 29.14 724 ASN A O 1
ATOM 5867 N N . ASP A 1 725 ? -18.635 -25.202 48.259 1.00 29.12 725 ASP A N 1
ATOM 5868 C CA . ASP A 1 725 ? -18.523 -25.673 49.634 1.00 29.12 725 ASP A CA 1
ATOM 5869 C C . ASP A 1 725 ? -18.022 -24.524 50.514 1.00 29.12 725 ASP A C 1
ATOM 5871 O O . ASP A 1 725 ? -16.839 -24.186 50.566 1.00 29.12 725 ASP A O 1
ATOM 5875 N N . GLN A 1 726 ? -18.966 -23.917 51.233 1.00 30.59 726 GLN A N 1
ATOM 5876 C CA . GLN A 1 726 ? -18.677 -23.112 52.412 1.00 30.59 726 GLN A CA 1
ATOM 5877 C C . GLN A 1 726 ? -18.030 -24.003 53.481 1.00 30.59 726 GLN A C 1
ATOM 5879 O O . GLN A 1 726 ? -18.691 -24.867 54.061 1.00 30.59 726 GLN A O 1
ATOM 5884 N N . LYS A 1 727 ? -16.771 -23.732 53.837 1.00 29.53 727 LYS A N 1
ATOM 5885 C CA . LYS A 1 727 ? -16.236 -24.096 55.154 1.00 29.53 727 LYS A CA 1
ATOM 5886 C C . LYS A 1 727 ? -15.622 -22.885 55.852 1.00 29.53 727 LYS A C 1
ATOM 5888 O O . LYS A 1 727 ? -14.645 -22.301 55.403 1.00 29.53 727 LYS A O 1
ATOM 5893 N N . LYS A 1 728 ? -16.295 -22.554 56.956 1.00 26.12 728 LYS A N 1
ATOM 5894 C CA . LYS A 1 728 ? -15.924 -21.737 58.116 1.00 26.12 728 LYS A CA 1
ATOM 5895 C C . LYS A 1 728 ? -14.429 -21.426 58.272 1.00 26.12 728 LYS A C 1
ATOM 5897 O O . LYS A 1 728 ? -13.622 -22.301 58.558 1.00 26.12 728 LYS A O 1
ATOM 5902 N N . GLN A 1 729 ? -14.153 -20.136 58.135 1.00 26.72 729 GLN A N 1
ATOM 5903 C CA . GLN A 1 729 ? -13.447 -19.256 59.069 1.00 26.72 729 GLN A CA 1
ATOM 5904 C C . GLN A 1 729 ? -12.998 -19.899 60.395 1.00 26.72 729 GLN A C 1
ATOM 5906 O O . GLN A 1 729 ? -13.845 -20.281 61.196 1.00 26.72 729 GLN A O 1
ATOM 5911 N N . ASP A 1 730 ? -11.684 -19.895 60.630 1.00 26.27 730 ASP A N 1
ATOM 5912 C CA . ASP A 1 730 ? -11.096 -19.667 61.950 1.00 26.27 730 ASP A CA 1
ATOM 5913 C C . ASP A 1 730 ? -9.889 -18.723 61.814 1.00 26.27 730 ASP A C 1
ATOM 5915 O O . ASP A 1 730 ? -9.107 -18.774 60.865 1.00 26.27 730 ASP A O 1
ATOM 5919 N N . SER A 1 731 ? -9.856 -17.791 62.756 1.00 26.56 731 SER A N 1
ATOM 5920 C CA . SER A 1 731 ? -9.019 -16.605 62.933 1.00 26.56 731 SER A CA 1
ATOM 5921 C C . SER A 1 731 ? -7.532 -16.880 63.163 1.00 26.56 731 SER A C 1
ATOM 5923 O O . SER A 1 731 ? -7.223 -17.834 63.870 1.00 26.56 731 SER A O 1
ATOM 5925 N N . LEU A 1 732 ? -6.649 -15.960 62.742 1.00 25.31 732 LEU A N 1
ATOM 5926 C CA . LEU A 1 732 ? -5.595 -15.392 63.607 1.00 25.31 732 LEU A CA 1
ATOM 5927 C C . LEU A 1 732 ? -4.863 -14.199 62.949 1.00 25.31 732 LEU A C 1
ATOM 5929 O O . LEU A 1 732 ? -4.220 -14.315 61.912 1.00 25.31 732 LEU A O 1
ATOM 5933 N N . ASP A 1 733 ? -5.067 -13.060 63.606 1.00 24.28 733 ASP A N 1
ATOM 5934 C CA . ASP A 1 733 ? -4.355 -11.782 63.706 1.00 24.28 733 ASP A CA 1
ATOM 5935 C C . ASP A 1 733 ? -3.104 -11.447 62.862 1.00 24.28 733 ASP A C 1
ATOM 5937 O O . ASP A 1 733 ? -2.066 -12.097 62.905 1.00 24.28 733 ASP A O 1
ATOM 5941 N N . LEU A 1 734 ? -3.224 -10.288 62.196 1.00 27.69 734 LEU A N 1
ATOM 5942 C CA . LEU A 1 734 ? -2.425 -9.062 62.380 1.00 27.69 734 LEU A CA 1
ATOM 5943 C C . LEU A 1 734 ? -0.912 -9.196 62.687 1.00 27.69 734 LEU A C 1
ATOM 5945 O O . LEU A 1 734 ? -0.534 -9.533 63.802 1.00 27.69 734 LEU A O 1
ATOM 5949 N N . GLN A 1 735 ? -0.056 -8.701 61.779 1.00 23.95 735 GLN A N 1
ATOM 5950 C CA . GLN A 1 735 ? 0.751 -7.469 61.963 1.00 23.95 735 GLN A CA 1
ATOM 5951 C C . GLN A 1 735 ? 1.862 -7.319 60.903 1.00 23.95 735 GLN A C 1
ATOM 5953 O O . GLN A 1 735 ? 2.643 -8.224 60.630 1.00 23.95 735 GLN A O 1
ATOM 5958 N N . SER A 1 736 ? 1.949 -6.111 60.348 1.00 36.66 736 SER A N 1
ATOM 5959 C CA . SER A 1 736 ? 3.088 -5.553 59.604 1.00 36.66 736 SER A CA 1
ATOM 5960 C C . SER A 1 736 ? 4.335 -5.368 60.484 1.00 36.66 736 SER A C 1
ATOM 5962 O O . SER A 1 736 ? 4.179 -5.022 61.656 1.00 36.66 736 SER A O 1
ATOM 5964 N N . PRO A 1 737 ? 5.556 -5.414 59.916 1.00 29.05 737 PRO A N 1
ATOM 5965 C CA . PRO A 1 737 ? 6.495 -4.296 60.141 1.00 29.05 737 PRO A CA 1
ATOM 5966 C C . PRO A 1 737 ? 7.330 -3.943 58.885 1.00 29.05 737 PRO A C 1
ATOM 5968 O O . PRO A 1 737 ? 7.722 -4.810 58.115 1.00 29.05 737 PRO A O 1
ATOM 5971 N N . ILE A 1 738 ? 7.453 -2.664 58.509 1.00 24.69 738 ILE A N 1
ATOM 5972 C CA . ILE A 1 738 ? 8.484 -1.686 58.932 1.00 24.69 738 ILE A CA 1
ATOM 5973 C C . ILE A 1 738 ? 9.917 -2.140 58.591 1.00 24.69 738 ILE A C 1
ATOM 5975 O O . ILE A 1 738 ? 10.501 -2.969 59.281 1.00 24.69 738 ILE A O 1
ATOM 5979 N N . TYR A 1 739 ? 10.503 -1.515 57.562 1.00 24.83 739 TYR A N 1
ATOM 5980 C CA . TYR A 1 739 ? 11.934 -1.575 57.247 1.00 24.83 739 TYR A CA 1
ATOM 5981 C C . TYR A 1 739 ? 12.704 -0.507 58.043 1.00 24.83 739 TYR A C 1
ATOM 5983 O O . TYR A 1 739 ? 12.396 0.682 57.949 1.00 24.83 739 TYR A O 1
ATOM 5991 N N . GLN A 1 740 ? 13.732 -0.929 58.784 1.00 24.59 740 GLN A N 1
ATOM 5992 C CA . GLN A 1 740 ? 14.787 -0.069 59.333 1.00 24.59 740 GLN A CA 1
ATOM 5993 C C . GLN A 1 740 ? 16.139 -0.391 58.680 1.00 24.59 740 GLN A C 1
ATOM 5995 O O . GLN A 1 740 ? 16.408 -1.526 58.294 1.00 24.59 740 GLN A O 1
ATOM 6000 N N . ASN A 1 741 ? 16.973 0.643 58.559 1.00 27.41 741 ASN A N 1
ATOM 6001 C CA . ASN A 1 741 ? 18.295 0.636 57.935 1.00 27.41 741 ASN A CA 1
ATOM 6002 C C . ASN A 1 741 ? 19.450 0.394 58.935 1.00 27.41 741 ASN A C 1
ATOM 6004 O O . ASN A 1 741 ? 19.385 0.855 60.072 1.00 27.41 741 ASN A O 1
ATOM 6008 N N . GLN A 1 742 ? 20.560 -0.116 58.368 1.00 24.44 742 GLN A N 1
ATOM 6009 C CA . GLN A 1 742 ? 21.987 -0.038 58.772 1.00 24.44 742 GLN A CA 1
ATOM 6010 C C . GLN A 1 742 ? 22.588 -1.172 59.663 1.00 24.44 742 GLN A C 1
ATOM 6012 O O . GLN A 1 742 ? 21.842 -1.996 60.178 1.00 24.44 742 GLN A O 1
ATOM 6017 N N . PRO A 1 743 ? 23.940 -1.296 59.793 1.00 41.41 743 PRO A N 1
ATOM 6018 C CA . PRO A 1 743 ? 24.818 -2.074 58.897 1.00 41.41 743 PRO A CA 1
ATOM 6019 C C . PRO A 1 743 ? 25.781 -3.019 59.671 1.00 41.41 743 PRO A C 1
ATOM 6021 O O . PRO A 1 743 ? 25.902 -2.940 60.890 1.00 41.41 743 PRO A O 1
ATOM 6024 N N . GLY A 1 744 ? 26.544 -3.885 58.992 1.00 25.58 744 GLY A N 1
ATOM 6025 C CA . GLY A 1 744 ? 27.584 -4.666 59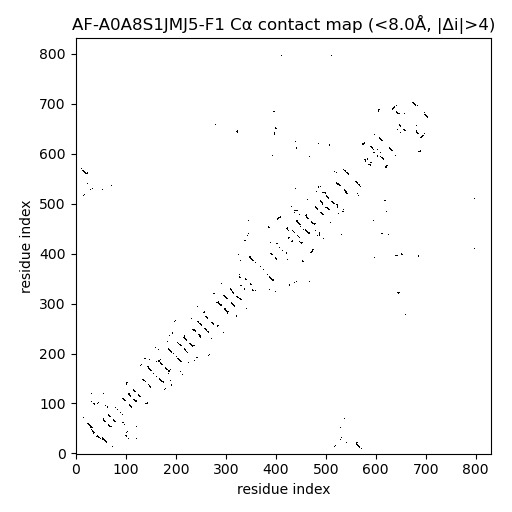.679 1.00 25.58 744 GLY A CA 1
ATOM 6026 C C . GLY A 1 744 ? 28.311 -5.686 58.809 1.00 25.58 744 GLY A C 1
ATOM 6027 O O . GLY A 1 744 ? 27.697 -6.566 58.224 1.00 25.58 744 GLY A O 1
ATOM 6028 N N . GLN A 1 745 ? 29.629 -5.525 58.739 1.00 28.42 745 GLN A N 1
ATOM 6029 C CA . GLN A 1 745 ? 30.612 -6.303 57.988 1.00 28.42 745 GLN A CA 1
ATOM 6030 C C . GLN A 1 745 ? 30.728 -7.758 58.466 1.00 28.42 745 GLN A C 1
ATOM 6032 O O . GLN A 1 745 ? 30.586 -8.028 59.654 1.00 28.42 745 GLN A O 1
ATOM 6037 N N . ASN A 1 746 ? 31.144 -8.658 57.568 1.00 27.16 746 ASN A N 1
ATOM 6038 C CA . ASN A 1 746 ? 32.169 -9.646 57.903 1.00 27.16 746 ASN A CA 1
ATOM 6039 C C . ASN A 1 746 ? 32.975 -10.051 56.665 1.00 27.16 746 ASN A C 1
ATOM 6041 O O . ASN A 1 746 ? 32.453 -10.381 55.604 1.00 27.16 746 ASN A O 1
ATOM 6045 N N . THR A 1 747 ? 34.282 -9.954 56.849 1.00 28.69 747 THR A N 1
ATOM 6046 C CA . THR A 1 747 ? 35.381 -10.160 55.913 1.00 28.69 747 THR A CA 1
ATOM 6047 C C . THR A 1 747 ? 35.678 -11.641 55.693 1.00 28.69 747 THR A C 1
ATOM 6049 O O . THR A 1 747 ? 35.773 -12.393 56.660 1.00 28.69 747 THR A O 1
ATOM 6052 N N . THR A 1 748 ? 35.963 -12.035 54.451 1.00 30.70 748 THR A N 1
ATOM 6053 C CA . THR A 1 748 ? 36.796 -13.210 54.149 1.00 30.70 748 THR A CA 1
ATOM 6054 C C . THR A 1 748 ? 37.860 -12.817 53.124 1.00 30.70 748 THR A C 1
ATOM 6056 O O . THR A 1 748 ? 37.589 -12.167 52.118 1.00 30.70 748 THR A O 1
ATOM 6059 N N . SER A 1 749 ? 39.104 -13.133 53.464 1.00 34.34 749 SER A N 1
ATOM 6060 C CA . SER A 1 749 ? 40.336 -12.863 52.726 1.00 34.34 749 SER A CA 1
ATOM 6061 C C . SER A 1 749 ? 40.488 -13.793 51.518 1.00 34.34 749 SER A C 1
ATOM 6063 O O . SER A 1 749 ? 40.384 -15.008 51.684 1.00 34.34 749 SER A O 1
ATOM 6065 N N . PHE A 1 750 ? 40.816 -13.245 50.343 1.00 36.53 750 PHE A N 1
ATOM 6066 C CA . PHE A 1 750 ? 41.148 -14.002 49.128 1.00 36.53 750 PHE A CA 1
ATOM 6067 C C . PHE A 1 750 ? 42.621 -13.804 48.724 1.00 36.53 750 PHE A C 1
ATOM 6069 O O . PHE A 1 750 ? 43.155 -12.698 48.802 1.00 36.53 750 PHE A O 1
ATOM 6076 N N . ASN A 1 751 ? 43.272 -14.903 48.323 1.00 40.41 751 ASN A N 1
ATOM 6077 C CA . ASN A 1 751 ? 44.692 -14.998 47.966 1.00 40.41 751 ASN A CA 1
ATOM 6078 C C . ASN A 1 751 ? 44.996 -14.434 46.563 1.00 40.41 751 ASN A C 1
ATOM 6080 O O . ASN A 1 751 ? 44.238 -14.626 45.621 1.00 40.41 751 ASN A O 1
ATOM 6084 N N . ILE A 1 752 ? 46.160 -13.791 46.428 1.00 44.97 752 ILE A N 1
ATOM 6085 C CA . ILE A 1 752 ? 46.612 -12.997 45.264 1.00 44.97 752 ILE A CA 1
ATOM 6086 C C . ILE A 1 752 ? 47.278 -13.844 44.148 1.00 44.97 752 ILE A C 1
ATOM 6088 O O . ILE A 1 752 ? 47.707 -13.309 43.130 1.00 44.97 752 ILE A O 1
ATOM 6092 N N . LEU A 1 753 ? 47.349 -15.173 44.278 1.00 41.88 753 LEU A N 1
ATOM 6093 C CA . LEU A 1 753 ? 48.129 -16.016 43.353 1.00 41.88 753 LEU A CA 1
ATOM 6094 C C . LEU A 1 753 ? 47.370 -16.532 42.110 1.00 41.88 753 LEU A C 1
ATOM 6096 O O . LEU A 1 753 ? 48.028 -16.889 41.139 1.00 41.88 753 LEU A O 1
ATOM 6100 N N . ASP A 1 754 ? 46.035 -16.464 42.060 1.00 47.44 754 ASP A N 1
ATOM 6101 C CA . ASP A 1 754 ? 45.243 -16.988 40.922 1.00 47.44 754 ASP A CA 1
ATOM 6102 C C . ASP A 1 754 ? 45.076 -16.007 39.741 1.00 47.44 754 ASP A C 1
ATOM 6104 O O . ASP A 1 754 ? 44.594 -16.375 38.670 1.00 47.44 754 ASP A O 1
ATOM 6108 N N . TYR A 1 755 ? 45.488 -14.743 39.891 1.00 51.16 755 TYR A N 1
ATOM 6109 C CA . TYR A 1 755 ? 45.295 -13.724 38.847 1.00 51.16 755 TYR A CA 1
ATOM 6110 C C . TYR A 1 755 ? 46.384 -13.732 37.760 1.00 51.16 755 TYR A C 1
ATOM 6112 O O . TYR A 1 755 ? 46.157 -13.243 36.653 1.00 51.16 755 TYR A O 1
ATOM 6120 N N . ALA A 1 756 ? 47.564 -14.292 38.041 1.00 48.84 756 ALA A N 1
ATOM 6121 C CA . ALA A 1 756 ? 48.687 -14.267 37.103 1.00 48.84 756 ALA A CA 1
ATOM 6122 C C . ALA A 1 756 ? 48.513 -15.265 35.941 1.00 48.84 756 ALA A C 1
ATOM 6124 O O . ALA A 1 756 ? 48.849 -14.940 34.802 1.00 48.84 756 ALA A O 1
ATOM 6125 N N . GLU A 1 757 ? 47.927 -16.440 36.189 1.00 50.06 757 GLU A N 1
ATOM 6126 C CA . GLU A 1 757 ? 47.695 -17.447 35.142 1.00 50.06 757 GLU A CA 1
ATOM 6127 C C . GLU A 1 757 ? 46.596 -17.014 34.157 1.00 50.06 757 GLU A C 1
ATOM 6129 O O . GLU A 1 757 ? 46.746 -17.176 32.944 1.00 50.06 757 GLU A O 1
ATOM 6134 N N . TYR A 1 758 ? 45.540 -16.353 34.645 1.00 58.53 758 TYR A N 1
ATOM 6135 C CA . TYR A 1 758 ? 44.453 -15.840 33.800 1.00 58.53 758 TYR A CA 1
ATOM 6136 C C . TYR A 1 758 ? 44.898 -14.723 32.848 1.00 58.53 758 TYR A C 1
ATOM 6138 O O . TYR A 1 758 ? 44.432 -14.652 31.704 1.00 58.53 758 TYR A O 1
ATOM 6146 N N . ILE A 1 759 ? 45.826 -13.868 33.283 1.00 64.75 759 ILE A N 1
ATOM 6147 C CA . ILE A 1 759 ? 46.366 -12.789 32.447 1.00 64.75 759 ILE A CA 1
ATOM 6148 C C . ILE A 1 759 ? 47.243 -13.367 31.327 1.00 64.75 759 ILE A C 1
ATOM 6150 O O . ILE A 1 759 ? 47.122 -12.943 30.177 1.00 64.75 759 ILE A O 1
ATOM 6154 N N . ILE A 1 760 ? 48.063 -14.382 31.618 1.00 69.31 760 ILE A N 1
ATOM 6155 C CA . ILE A 1 760 ? 48.932 -15.022 30.6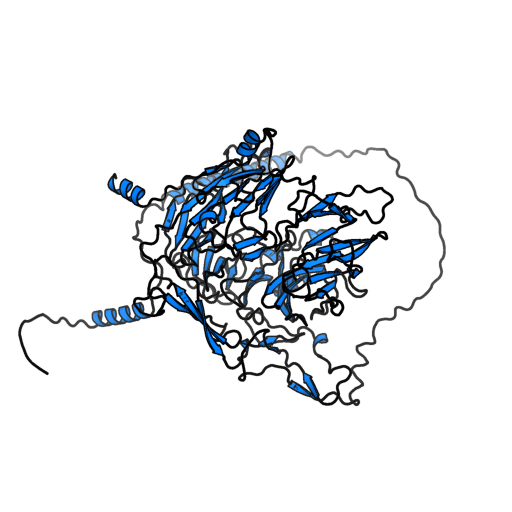16 1.00 69.31 760 ILE A CA 1
ATOM 6156 C C . ILE A 1 760 ? 48.100 -15.747 29.546 1.00 69.31 760 ILE A C 1
ATOM 6158 O O . ILE A 1 760 ? 48.378 -15.613 28.351 1.00 69.31 760 ILE A O 1
ATOM 6162 N N . ILE A 1 761 ? 47.036 -16.449 29.949 1.00 70.06 761 ILE A N 1
ATOM 6163 C CA . ILE A 1 761 ? 46.123 -17.127 29.016 1.00 70.06 761 ILE A CA 1
ATOM 6164 C C . ILE A 1 761 ? 45.384 -16.105 28.139 1.00 70.06 761 ILE A C 1
ATOM 6166 O O . ILE A 1 761 ? 45.289 -16.286 26.924 1.00 70.06 761 ILE A O 1
ATOM 6170 N N . SER A 1 762 ? 44.936 -14.988 28.718 1.00 67.62 762 SER A N 1
ATOM 6171 C CA . SER A 1 762 ? 44.243 -13.927 27.972 1.00 67.62 762 SER A CA 1
ATOM 6172 C C . SER A 1 762 ? 45.151 -13.258 26.929 1.00 67.62 762 SER A C 1
ATOM 6174 O O . SER A 1 762 ? 44.721 -13.001 25.804 1.00 67.62 762 SER A O 1
ATOM 6176 N N . ILE A 1 763 ? 46.433 -13.045 27.252 1.00 76.69 763 ILE A N 1
ATOM 6177 C CA . ILE A 1 763 ? 47.425 -12.486 26.318 1.00 76.69 763 ILE A CA 1
ATOM 6178 C C . ILE A 1 763 ? 47.755 -13.481 25.189 1.00 76.69 763 ILE A C 1
ATOM 6180 O O . ILE A 1 763 ? 47.886 -13.074 24.030 1.00 76.69 763 ILE A O 1
ATOM 6184 N N . MET A 1 764 ? 47.819 -14.789 25.470 1.00 73.88 764 MET A N 1
ATOM 6185 C CA . MET A 1 764 ? 47.989 -15.806 24.419 1.00 73.88 764 MET A CA 1
ATOM 6186 C C . MET A 1 764 ? 46.798 -15.859 23.455 1.00 73.88 764 MET A C 1
ATOM 6188 O O . MET A 1 764 ? 46.985 -15.943 22.243 1.00 73.88 764 MET A O 1
ATOM 6192 N N . ILE A 1 765 ? 45.567 -15.767 23.964 1.00 76.94 765 ILE A N 1
ATOM 6193 C CA . ILE A 1 765 ? 44.364 -15.791 23.118 1.00 76.94 765 ILE A CA 1
ATOM 6194 C C . ILE A 1 765 ? 44.311 -14.548 22.219 1.00 76.94 765 ILE A C 1
ATOM 6196 O O . ILE A 1 765 ? 44.025 -14.661 21.025 1.00 76.94 765 ILE A O 1
ATOM 6200 N N . LEU A 1 766 ? 44.657 -13.374 22.756 1.00 70.94 766 LEU A N 1
ATOM 6201 C CA . LEU A 1 766 ? 44.698 -12.126 21.989 1.00 70.94 766 LEU A CA 1
ATOM 6202 C C . LEU A 1 766 ? 45.789 -12.132 20.909 1.00 70.94 766 LEU A C 1
ATOM 6204 O O . LEU A 1 766 ? 45.546 -11.685 19.788 1.00 70.94 766 LEU A O 1
ATOM 6208 N N . THR A 1 767 ? 46.966 -12.689 21.201 1.00 74.75 767 THR A N 1
ATOM 6209 C CA . THR A 1 767 ? 48.051 -12.805 20.210 1.00 74.75 767 THR A CA 1
ATOM 6210 C C . THR A 1 767 ? 47.721 -13.811 19.102 1.00 74.75 767 THR A C 1
ATOM 6212 O O . THR A 1 767 ? 47.990 -13.529 17.932 1.00 74.75 767 THR A O 1
ATOM 6215 N N . LEU A 1 768 ? 47.044 -14.922 19.416 1.00 73.25 768 LEU A N 1
ATOM 6216 C CA . LEU A 1 768 ? 46.538 -15.873 18.416 1.00 73.25 768 LEU A CA 1
ATOM 6217 C C . LEU A 1 768 ? 45.446 -15.265 17.522 1.00 73.25 768 LEU A C 1
ATOM 6219 O O . LEU A 1 768 ? 45.452 -15.484 16.309 1.00 73.25 768 LEU A O 1
ATOM 6223 N N . PHE A 1 769 ? 44.545 -14.453 18.084 1.00 71.50 769 PHE A N 1
ATOM 6224 C CA . PHE A 1 769 ? 43.539 -13.724 17.302 1.00 71.50 769 PHE A CA 1
ATOM 6225 C C . PHE A 1 769 ? 44.172 -12.693 16.361 1.00 71.50 769 PHE A C 1
ATOM 6227 O O . PHE A 1 769 ? 43.762 -12.572 15.203 1.00 71.50 769 PHE A O 1
ATOM 6234 N N . TYR A 1 770 ? 45.206 -11.991 16.830 1.00 74.06 770 TYR A N 1
ATOM 6235 C CA . TYR A 1 770 ? 45.931 -11.016 16.022 1.00 74.06 770 TYR A CA 1
ATOM 6236 C C . TYR A 1 770 ? 46.679 -11.684 14.858 1.00 74.06 770 TYR A C 1
ATOM 6238 O O . TYR A 1 770 ? 46.568 -11.239 13.716 1.00 74.06 770 TYR A O 1
ATOM 6246 N N . LEU A 1 771 ? 47.352 -12.813 15.110 1.00 67.81 771 LEU A N 1
ATOM 6247 C CA . LEU A 1 771 ? 48.014 -13.620 14.077 1.00 67.81 771 LEU A CA 1
ATOM 6248 C C . LEU A 1 771 ? 47.021 -14.176 13.046 1.00 67.81 771 LEU A C 1
ATOM 6250 O O . LEU A 1 771 ? 47.303 -14.132 11.848 1.00 67.81 771 LEU A O 1
ATOM 6254 N N . ARG A 1 772 ? 45.833 -14.629 13.475 1.00 74.69 772 ARG A N 1
ATOM 6255 C CA . ARG A 1 772 ? 44.773 -15.095 12.563 1.00 74.69 772 ARG A CA 1
ATOM 6256 C C . ARG A 1 772 ? 44.315 -13.990 11.612 1.00 74.69 772 ARG A C 1
ATOM 6258 O O . ARG A 1 772 ? 44.197 -14.232 10.414 1.00 74.69 772 ARG A O 1
ATOM 6265 N N . ASN A 1 773 ? 44.095 -12.781 12.128 1.00 65.88 773 ASN A N 1
ATOM 6266 C CA . ASN A 1 773 ? 43.670 -11.639 11.316 1.00 65.88 773 ASN A CA 1
ATOM 6267 C C . ASN A 1 773 ? 44.776 -11.159 10.363 1.00 65.88 773 ASN A C 1
ATOM 6269 O O . ASN A 1 773 ? 44.482 -10.787 9.226 1.00 65.88 773 ASN A O 1
ATOM 6273 N N . LEU A 1 774 ? 46.044 -11.236 10.780 1.00 65.69 774 LEU A N 1
ATOM 6274 C CA . LEU A 1 774 ? 47.182 -10.904 9.922 1.00 65.69 774 LEU A CA 1
ATOM 6275 C C . LEU A 1 774 ? 47.312 -11.888 8.746 1.00 65.69 774 LEU A C 1
ATOM 6277 O O . LEU A 1 774 ? 47.509 -11.472 7.607 1.00 65.69 774 LEU A O 1
ATOM 6281 N N . ILE A 1 775 ? 47.125 -13.188 9.001 1.00 71.00 775 ILE A N 1
ATOM 6282 C CA . ILE A 1 775 ? 47.138 -14.229 7.960 1.00 71.00 775 ILE A CA 1
ATOM 6283 C C . ILE A 1 775 ? 45.959 -14.041 6.994 1.00 71.00 775 ILE A C 1
ATOM 6285 O O . ILE A 1 775 ? 46.138 -14.129 5.780 1.00 71.00 775 ILE A O 1
ATOM 6289 N N . TRP A 1 776 ? 44.769 -13.709 7.503 1.00 54.16 776 TRP A N 1
ATOM 6290 C CA . TRP A 1 776 ? 43.587 -13.460 6.669 1.00 54.16 776 TRP A CA 1
ATOM 6291 C C . TRP A 1 776 ? 43.741 -12.222 5.771 1.00 54.16 776 TRP A C 1
ATOM 6293 O O . TRP A 1 776 ? 43.330 -12.244 4.612 1.00 54.16 776 TRP A O 1
ATOM 6303 N N . SER A 1 777 ? 44.399 -11.171 6.270 1.00 55.25 777 SER A N 1
ATOM 6304 C CA . SER A 1 777 ? 44.752 -9.969 5.500 1.00 55.25 777 SER A CA 1
ATOM 6305 C C . SER A 1 777 ? 45.665 -10.291 4.305 1.00 55.25 777 SER A C 1
ATOM 6307 O O . SER A 1 777 ? 45.392 -9.869 3.178 1.00 55.25 777 SER A O 1
ATOM 6309 N N . VAL A 1 778 ? 46.690 -11.123 4.519 1.00 64.56 778 VAL A N 1
ATOM 6310 C CA . VAL A 1 778 ? 47.629 -11.536 3.462 1.00 64.56 778 VAL A CA 1
ATOM 6311 C C . VAL A 1 778 ? 46.952 -12.454 2.436 1.00 64.56 778 VAL A C 1
ATOM 6313 O O . VAL A 1 778 ? 47.147 -12.279 1.234 1.00 64.56 778 VAL A O 1
ATOM 6316 N N . VAL A 1 779 ? 46.086 -13.378 2.867 1.00 60.94 779 VAL A N 1
ATOM 6317 C CA . VAL A 1 779 ? 45.312 -14.240 1.950 1.00 60.94 779 VAL A CA 1
ATOM 6318 C C . VAL A 1 779 ? 44.354 -13.413 1.081 1.00 60.94 779 VAL A C 1
ATOM 6320 O O . VAL A 1 779 ? 44.229 -13.678 -0.116 1.00 60.94 779 VAL A O 1
ATOM 6323 N N . LYS A 1 780 ? 43.741 -12.357 1.633 1.00 51.22 780 LYS A N 1
ATOM 6324 C CA . LYS A 1 780 ? 42.847 -11.455 0.887 1.00 51.22 780 LYS A CA 1
ATOM 6325 C C . LYS A 1 780 ? 43.593 -10.640 -0.181 1.00 51.22 780 LYS A C 1
ATOM 6327 O O . LYS A 1 780 ? 43.047 -10.424 -1.260 1.00 51.22 780 LYS A O 1
ATOM 6332 N N . GLN A 1 781 ? 44.848 -10.256 0.078 1.00 47.97 781 GLN A N 1
ATOM 6333 C CA . GLN A 1 781 ? 45.714 -9.604 -0.917 1.00 47.97 781 GLN A CA 1
ATOM 6334 C C . GLN A 1 781 ? 46.197 -10.553 -2.025 1.00 47.97 781 GLN A C 1
ATOM 6336 O O . GLN A 1 781 ? 46.390 -10.119 -3.158 1.00 47.97 781 GLN A O 1
ATOM 6341 N N . ILE A 1 782 ? 46.359 -11.848 -1.737 1.00 48.00 782 ILE A N 1
ATOM 6342 C CA . ILE A 1 782 ? 46.764 -12.840 -2.746 1.00 48.00 782 ILE A CA 1
ATOM 6343 C C . ILE A 1 782 ? 45.585 -13.206 -3.671 1.00 48.00 782 ILE A C 1
ATOM 6345 O O . ILE A 1 782 ? 45.787 -13.424 -4.865 1.00 48.00 782 ILE A O 1
ATOM 6349 N N . PHE A 1 783 ? 44.345 -13.201 -3.167 1.00 41.12 783 PHE A N 1
ATOM 6350 C CA . PHE A 1 783 ? 43.149 -13.471 -3.979 1.00 41.12 783 PHE A CA 1
ATOM 6351 C C . PHE A 1 783 ? 42.700 -12.292 -4.857 1.00 41.12 783 PHE A C 1
ATOM 6353 O O . PHE A 1 783 ? 42.133 -12.520 -5.926 1.00 41.12 783 PHE A O 1
ATOM 6360 N N . SER A 1 784 ? 42.987 -11.042 -4.475 1.00 39.34 784 SER A N 1
ATOM 6361 C CA . SER A 1 784 ? 42.625 -9.866 -5.284 1.00 39.34 784 SER A CA 1
ATOM 6362 C C . SER A 1 784 ? 43.521 -9.655 -6.515 1.00 39.34 784 SER A C 1
ATOM 6364 O O . SER A 1 784 ? 43.150 -8.910 -7.419 1.00 39.34 784 SER A O 1
ATOM 6366 N N . ALA A 1 785 ? 44.659 -10.352 -6.607 1.00 34.62 785 ALA A N 1
ATOM 6367 C CA . ALA A 1 785 ? 45.610 -10.218 -7.711 1.00 34.62 785 ALA A CA 1
ATOM 6368 C C . ALA A 1 785 ? 45.369 -11.172 -8.908 1.00 34.62 785 ALA A C 1
ATOM 6370 O O . ALA A 1 785 ? 46.068 -11.046 -9.913 1.00 34.62 785 ALA A O 1
ATOM 6371 N N . SER A 1 786 ? 44.398 -12.104 -8.860 1.00 34.38 786 SER A N 1
ATOM 6372 C CA . SER A 1 786 ? 44.185 -13.097 -9.943 1.00 34.38 786 SER A CA 1
ATOM 6373 C C . SER A 1 786 ? 42.941 -12.892 -10.827 1.00 34.38 786 SER A C 1
ATOM 6375 O O . SER A 1 786 ? 42.723 -13.660 -11.764 1.00 34.38 786 SER A O 1
ATOM 6377 N N . GLN A 1 787 ? 42.152 -11.831 -10.619 1.00 37.31 787 GLN A N 1
ATOM 6378 C CA . GLN A 1 787 ? 40.910 -11.573 -11.374 1.00 37.31 787 GLN A CA 1
ATOM 6379 C C . GLN A 1 787 ? 40.943 -10.261 -12.176 1.00 37.31 787 GLN A C 1
ATOM 6381 O O . GLN A 1 787 ? 40.013 -9.463 -12.133 1.00 37.31 787 GLN A O 1
ATOM 6386 N N . VAL A 1 788 ? 42.001 -10.037 -12.964 1.00 37.12 788 VAL A N 1
ATOM 6387 C CA . VAL A 1 788 ? 42.009 -8.983 -13.996 1.00 37.12 788 VAL A CA 1
ATOM 6388 C C . VAL A 1 788 ? 42.550 -9.534 -15.314 1.00 37.12 788 VAL A C 1
ATOM 6390 O O . VAL A 1 788 ? 43.740 -9.458 -15.594 1.00 37.12 788 VAL A O 1
ATOM 6393 N N . ASN A 1 789 ? 41.657 -10.122 -16.116 1.00 32.41 789 ASN A N 1
ATOM 6394 C CA . ASN A 1 789 ? 41.508 -9.885 -17.562 1.00 32.41 789 ASN A CA 1
ATOM 6395 C C . ASN A 1 789 ? 40.700 -11.012 -18.211 1.00 32.41 789 ASN A C 1
ATOM 6397 O O . ASN A 1 789 ? 41.219 -12.101 -18.447 1.00 32.41 789 ASN A O 1
ATOM 6401 N N . LYS A 1 790 ? 39.462 -10.709 -18.611 1.00 28.34 790 LYS A N 1
ATOM 6402 C CA . LYS A 1 790 ? 38.829 -11.287 -19.806 1.00 28.34 790 LYS A CA 1
ATOM 6403 C C . LYS A 1 790 ? 37.665 -10.395 -20.238 1.00 28.34 790 LYS A C 1
ATOM 6405 O O . LYS A 1 790 ? 36.529 -10.568 -19.815 1.00 28.34 790 LYS A O 1
ATOM 6410 N N . ASN A 1 791 ? 37.966 -9.454 -21.131 1.00 33.69 791 ASN A N 1
ATOM 6411 C CA . ASN A 1 791 ? 36.968 -8.792 -21.967 1.00 33.69 791 ASN A CA 1
ATOM 6412 C C . ASN A 1 791 ? 36.156 -9.858 -22.723 1.00 33.69 791 ASN A C 1
ATOM 6414 O O . ASN A 1 791 ? 36.679 -10.515 -23.627 1.00 33.69 791 ASN A O 1
ATOM 6418 N N . ARG A 1 792 ? 34.875 -10.030 -22.381 1.00 29.89 792 ARG A N 1
ATOM 6419 C CA . ARG A 1 792 ? 33.913 -10.793 -23.188 1.00 29.89 792 ARG A CA 1
ATOM 6420 C C . ARG A 1 792 ? 32.766 -9.882 -23.611 1.00 29.89 792 ARG A C 1
ATOM 6422 O O . ARG A 1 792 ? 32.127 -9.231 -22.795 1.00 29.89 792 ARG A O 1
ATOM 6429 N N . LYS A 1 793 ? 32.560 -9.836 -24.930 1.00 28.31 793 LYS A N 1
ATOM 6430 C CA . LYS A 1 793 ? 31.497 -9.113 -25.638 1.00 28.31 793 LYS A CA 1
ATOM 6431 C C . LYS A 1 793 ? 30.126 -9.382 -25.000 1.00 28.31 793 LYS A C 1
ATOM 6433 O O . LYS A 1 793 ? 29.765 -10.544 -24.828 1.00 28.31 793 LYS A O 1
ATOM 6438 N N . LYS A 1 794 ? 29.366 -8.311 -24.732 1.00 32.47 794 LYS A N 1
ATOM 6439 C CA . LYS A 1 794 ? 27.945 -8.350 -24.351 1.00 32.47 794 LYS A CA 1
ATOM 6440 C C . LYS A 1 794 ? 27.160 -9.156 -25.400 1.00 32.47 794 LYS A C 1
ATOM 6442 O O . LYS A 1 794 ? 27.178 -8.805 -26.579 1.00 32.47 794 LYS A O 1
ATOM 6447 N N . ARG A 1 795 ? 26.507 -10.243 -24.983 1.00 29.55 795 ARG A N 1
ATOM 6448 C CA . ARG A 1 795 ? 25.482 -10.965 -25.754 1.00 29.55 795 ARG A CA 1
ATOM 6449 C C . ARG A 1 795 ? 24.178 -10.903 -24.962 1.00 29.55 795 ARG A C 1
ATOM 6451 O O . ARG A 1 795 ? 24.225 -10.959 -23.741 1.00 29.55 795 ARG A O 1
ATOM 6458 N N . SER A 1 796 ? 23.070 -10.740 -25.681 1.00 34.44 796 SER A N 1
ATOM 6459 C CA . SER A 1 796 ? 21.693 -10.779 -25.173 1.00 34.44 796 SER A CA 1
ATOM 6460 C C . SER A 1 796 ? 21.472 -11.992 -24.255 1.00 34.44 796 SER A C 1
ATOM 6462 O O . SER A 1 796 ? 21.918 -13.089 -24.596 1.00 34.44 796 SER A O 1
ATOM 6464 N N . TYR A 1 797 ? 20.840 -11.774 -23.098 1.00 42.44 797 TYR A N 1
ATOM 6465 C CA . TYR A 1 797 ? 20.783 -12.695 -21.950 1.00 42.44 797 TYR A CA 1
ATOM 6466 C C . TYR A 1 797 ? 19.432 -13.416 -21.786 1.00 42.44 797 TYR A C 1
ATOM 6468 O O . TYR A 1 797 ? 19.022 -13.712 -20.673 1.00 42.44 797 TYR A O 1
ATOM 6476 N N . TYR A 1 798 ? 18.742 -13.744 -22.878 1.00 44.69 798 TYR A N 1
ATOM 6477 C CA . TYR A 1 798 ? 17.571 -14.628 -22.828 1.00 44.69 798 TYR A CA 1
ATOM 6478 C C . TYR A 1 798 ? 17.695 -15.730 -23.883 1.00 44.69 798 TYR A C 1
ATOM 6480 O O . TYR A 1 798 ? 18.286 -15.492 -24.945 1.00 44.69 798 TYR A O 1
ATOM 6488 N N . PRO A 1 799 ? 17.203 -16.955 -23.608 1.00 38.44 799 PRO A N 1
ATOM 6489 C CA . PRO A 1 799 ? 17.115 -17.968 -24.641 1.00 38.44 799 PRO A CA 1
ATOM 6490 C C . PRO A 1 799 ? 16.202 -17.459 -25.771 1.00 38.44 799 PRO A C 1
ATOM 6492 O O . PRO A 1 799 ? 15.227 -16.761 -25.494 1.00 38.44 799 PRO A O 1
ATOM 6495 N N . PRO A 1 800 ? 16.531 -17.781 -27.032 1.00 36.91 800 PRO A N 1
ATOM 6496 C CA . PRO A 1 800 ? 15.713 -17.420 -28.184 1.00 36.91 800 PRO A CA 1
ATOM 6497 C C . PRO A 1 800 ? 14.264 -17.912 -28.038 1.00 36.91 800 PRO A C 1
ATOM 6499 O O . PRO A 1 800 ? 14.040 -18.939 -27.391 1.00 36.91 800 PRO A O 1
ATOM 6502 N N . SER A 1 801 ? 13.300 -17.214 -28.647 1.00 45.44 801 SER A N 1
ATOM 6503 C CA . SER A 1 801 ? 11.886 -17.635 -28.673 1.00 45.44 801 SER A CA 1
ATOM 6504 C C . SER A 1 801 ? 11.727 -19.038 -29.292 1.00 45.44 801 SER A C 1
ATOM 6506 O O . SER A 1 801 ? 12.617 -19.520 -30.001 1.00 45.44 801 SER A O 1
ATOM 6508 N N . GLU A 1 802 ? 10.606 -19.735 -29.046 1.00 42.84 802 GLU A N 1
ATOM 6509 C CA . GLU A 1 802 ? 10.360 -21.045 -29.683 1.00 42.84 802 GLU A CA 1
ATOM 6510 C C . GLU A 1 802 ? 10.420 -20.962 -31.219 1.00 42.84 802 GLU A C 1
ATOM 6512 O O . GLU A 1 802 ? 10.918 -21.892 -31.857 1.00 42.84 802 GLU A O 1
ATOM 6517 N N . GLU A 1 803 ? 10.025 -19.828 -31.804 1.00 43.59 803 GLU A N 1
ATOM 6518 C CA . GLU A 1 803 ? 10.160 -19.542 -33.236 1.00 43.59 803 GLU A CA 1
ATOM 6519 C C . GLU A 1 803 ? 11.629 -19.433 -33.673 1.00 43.59 803 GLU A C 1
ATOM 6521 O O . GLU A 1 803 ? 12.032 -20.092 -34.632 1.00 43.59 803 GLU A O 1
ATOM 6526 N N . GLU A 1 804 ? 12.480 -18.725 -32.925 1.00 44.16 804 GLU A N 1
ATOM 6527 C CA . GLU A 1 804 ? 13.924 -18.642 -33.200 1.00 44.16 804 GLU A CA 1
ATOM 6528 C C . GLU A 1 804 ? 14.642 -19.996 -33.002 1.00 44.16 804 GLU A C 1
ATOM 6530 O O . GLU A 1 804 ? 15.652 -20.294 -33.655 1.00 44.16 804 GLU A O 1
ATOM 6535 N N . LEU A 1 805 ? 14.134 -20.856 -32.112 1.00 48.50 805 LEU A N 1
ATOM 6536 C CA . LEU A 1 805 ? 14.581 -22.243 -31.947 1.00 48.50 805 LEU A CA 1
ATOM 6537 C C . LEU A 1 805 ? 14.151 -23.129 -33.124 1.00 48.50 805 LEU A C 1
ATOM 6539 O O . LEU A 1 805 ? 14.920 -24.010 -33.528 1.00 48.50 805 LEU A O 1
ATOM 6543 N N . GLN A 1 806 ? 12.970 -22.900 -33.703 1.00 46.62 806 GLN A N 1
ATOM 6544 C CA . GLN A 1 806 ? 12.527 -23.579 -34.922 1.00 46.62 806 GLN A CA 1
ATOM 6545 C C . GLN A 1 806 ? 13.321 -23.117 -36.152 1.00 46.62 806 GLN A C 1
ATOM 6547 O O . GLN A 1 806 ? 13.777 -23.961 -36.933 1.00 46.62 806 GLN A O 1
ATOM 6552 N N . GLU A 1 807 ? 13.610 -21.822 -36.272 1.00 46.81 807 GLU A N 1
ATOM 6553 C CA . GLU A 1 807 ? 14.451 -21.264 -37.337 1.00 46.81 807 GLU A CA 1
ATOM 6554 C C . GLU A 1 807 ? 15.898 -21.774 -37.252 1.00 46.81 807 GLU A C 1
ATOM 6556 O O . GLU A 1 807 ? 16.491 -22.186 -38.260 1.00 46.81 807 GLU A O 1
ATOM 6561 N N . LYS A 1 808 ? 16.458 -21.861 -36.035 1.00 47.53 808 LYS A N 1
ATOM 6562 C CA . LYS A 1 808 ? 17.772 -22.483 -35.789 1.00 47.53 808 LYS A CA 1
ATOM 6563 C C . LYS A 1 808 ? 17.775 -23.977 -36.088 1.00 47.53 808 LYS A C 1
ATOM 6565 O O . LYS A 1 808 ? 18.765 -24.484 -36.619 1.00 47.53 808 LYS A O 1
ATOM 6570 N N . LYS A 1 809 ? 16.687 -24.703 -35.812 1.00 52.31 809 LYS A N 1
ATOM 6571 C CA . LYS A 1 809 ? 16.554 -26.119 -36.201 1.00 52.31 809 LYS A CA 1
ATOM 6572 C C . LYS A 1 809 ? 16.508 -26.283 -37.725 1.00 52.31 809 LYS A C 1
ATOM 6574 O O . LYS A 1 809 ? 17.145 -27.205 -38.238 1.00 52.31 809 LYS A O 1
ATOM 6579 N N . GLN A 1 810 ? 15.857 -25.379 -38.462 1.00 46.22 810 GLN A N 1
ATOM 6580 C CA . GLN A 1 810 ? 15.840 -25.403 -39.932 1.00 46.22 810 GLN A CA 1
ATOM 6581 C C . GLN A 1 810 ? 17.201 -25.044 -40.556 1.00 46.22 810 GLN A C 1
ATOM 6583 O O . GLN A 1 810 ? 17.659 -25.732 -41.472 1.00 46.22 810 GLN A O 1
ATOM 6588 N N . THR A 1 811 ? 17.907 -24.038 -40.029 1.00 44.62 811 THR A N 1
ATOM 6589 C CA . THR A 1 811 ? 19.266 -23.685 -40.493 1.00 44.62 811 THR A CA 1
ATOM 6590 C C . THR A 1 811 ? 20.310 -24.744 -40.132 1.00 44.62 811 THR A C 1
ATOM 6592 O O . THR A 1 811 ? 21.241 -24.980 -40.905 1.00 44.62 811 THR A O 1
ATOM 6595 N N . THR A 1 812 ? 20.134 -25.454 -39.015 1.00 45.06 812 THR A N 1
ATOM 6596 C CA . THR A 1 812 ? 21.005 -26.578 -38.631 1.00 45.06 812 THR A CA 1
ATOM 6597 C C . THR A 1 812 ? 20.755 -27.806 -39.516 1.00 45.06 812 THR A C 1
ATOM 6599 O O . THR A 1 812 ? 21.711 -28.459 -39.931 1.00 45.06 812 THR A O 1
ATOM 6602 N N . LYS A 1 813 ? 19.504 -28.060 -39.938 1.00 43.06 813 LYS A N 1
ATOM 6603 C CA . LYS A 1 813 ? 19.176 -29.103 -40.932 1.00 43.06 813 LYS A CA 1
ATOM 6604 C C . LYS A 1 813 ? 19.800 -28.828 -42.309 1.00 43.06 813 LYS A C 1
ATOM 6606 O O . LYS A 1 813 ? 20.299 -29.759 -42.932 1.00 43.06 813 LYS A O 1
ATOM 6611 N N . LYS A 1 814 ? 19.866 -27.561 -42.745 1.00 43.84 814 LYS A N 1
ATOM 6612 C CA . LYS A 1 814 ? 20.558 -27.157 -43.989 1.00 43.84 814 LYS A CA 1
ATOM 6613 C C . LYS A 1 814 ? 22.089 -27.266 -43.920 1.00 43.84 814 LYS A C 1
ATOM 6615 O O . LYS A 1 814 ? 22.726 -27.363 -44.960 1.00 43.84 814 LYS A O 1
ATOM 6620 N N . ARG A 1 815 ? 22.693 -27.270 -42.724 1.00 42.34 815 ARG A N 1
ATOM 6621 C CA . ARG A 1 815 ? 24.146 -27.482 -42.542 1.00 42.34 815 ARG A CA 1
ATOM 6622 C C . ARG A 1 815 ? 24.549 -28.949 -42.375 1.00 42.34 815 ARG A C 1
ATOM 6624 O O . ARG A 1 815 ? 25.706 -29.268 -42.623 1.00 42.34 815 ARG A O 1
ATOM 6631 N N . LEU A 1 816 ? 23.629 -29.822 -41.962 1.00 42.44 816 LEU A N 1
ATOM 6632 C CA . LEU A 1 816 ? 23.889 -31.258 -41.785 1.00 42.44 816 LEU A CA 1
ATOM 6633 C C . LEU A 1 816 ? 23.731 -32.080 -43.072 1.00 42.44 816 LEU A C 1
ATOM 6635 O O . LEU A 1 816 ? 24.348 -33.135 -43.184 1.00 42.44 816 LEU A O 1
ATOM 6639 N N . PHE A 1 817 ? 22.985 -31.588 -44.061 1.00 43.16 817 PHE A N 1
ATOM 6640 C CA . PHE A 1 817 ? 22.956 -32.162 -45.407 1.00 43.16 817 PHE A CA 1
ATOM 6641 C C . PHE A 1 817 ? 23.772 -31.278 -46.345 1.00 43.16 817 PHE A C 1
ATOM 6643 O O . PHE A 1 817 ? 23.257 -30.345 -46.955 1.00 43.16 817 PHE A O 1
ATOM 6650 N N . GLY A 1 818 ? 25.076 -31.548 -46.410 1.00 40.12 818 GLY A N 1
ATOM 6651 C CA . GLY A 1 818 ? 25.968 -30.924 -47.376 1.00 40.12 818 GLY A CA 1
ATOM 6652 C C . GLY A 1 818 ? 25.535 -31.264 -48.800 1.00 40.12 818 GLY A C 1
ATOM 6653 O O . GLY A 1 818 ? 25.839 -32.340 -49.299 1.00 40.12 818 GLY A O 1
ATOM 6654 N N . ILE A 1 819 ? 24.844 -30.331 -49.448 1.00 36.59 819 ILE A N 1
ATOM 6655 C CA . ILE A 1 819 ? 24.682 -30.301 -50.899 1.00 36.59 819 ILE A CA 1
ATOM 6656 C C . ILE A 1 819 ? 25.335 -29.000 -51.360 1.00 36.59 819 ILE A C 1
ATOM 6658 O O . ILE A 1 819 ? 24.774 -27.914 -51.224 1.00 36.59 819 ILE A O 1
ATOM 6662 N N . GLN A 1 820 ? 26.570 -29.112 -51.846 1.00 36.16 820 GLN A N 1
ATOM 6663 C CA . GLN A 1 820 ? 27.161 -28.101 -52.715 1.00 36.16 820 GLN A CA 1
ATOM 6664 C C . GLN A 1 820 ? 26.419 -28.170 -54.052 1.00 36.16 820 GLN A C 1
ATOM 6666 O O . GLN A 1 820 ? 26.540 -29.171 -54.751 1.00 36.16 820 GLN A O 1
ATOM 6671 N N . SER A 1 821 ? 25.683 -27.121 -54.424 1.00 31.12 821 SER A N 1
ATOM 6672 C CA . SER A 1 821 ? 25.415 -26.858 -55.839 1.00 31.12 821 SER A CA 1
ATOM 6673 C C . SER A 1 821 ? 26.320 -25.717 -56.289 1.00 31.12 821 SER A C 1
ATOM 6675 O O . SER A 1 821 ? 26.197 -24.577 -55.833 1.00 31.12 821 SER A O 1
ATOM 6677 N N . THR A 1 822 ? 27.266 -26.051 -57.158 1.00 32.50 822 THR A N 1
ATOM 6678 C CA . THR A 1 822 ? 27.960 -25.102 -58.022 1.00 32.50 822 THR A CA 1
ATOM 6679 C C . THR A 1 822 ? 26.930 -24.353 -58.865 1.00 32.50 822 THR A C 1
ATOM 6681 O O . THR A 1 822 ? 25.972 -24.944 -59.359 1.00 32.50 822 THR A O 1
ATOM 6684 N N . LYS A 1 823 ? 27.108 -23.034 -58.964 1.00 30.27 823 LYS A N 1
ATOM 6685 C CA . LYS A 1 823 ? 26.447 -22.201 -59.965 1.00 30.27 823 LYS A CA 1
ATOM 6686 C C . LYS A 1 823 ? 27.038 -22.560 -61.324 1.00 30.27 823 LYS A C 1
ATOM 6688 O O . LYS A 1 823 ? 28.238 -22.369 -61.483 1.00 30.27 823 LYS A O 1
ATOM 6693 N N . ASP A 1 824 ? 26.194 -23.003 -62.242 1.00 30.30 824 ASP A N 1
ATOM 6694 C CA . ASP A 1 824 ? 26.375 -22.785 -63.673 1.00 30.30 824 ASP A CA 1
ATOM 6695 C C . ASP A 1 824 ? 25.159 -22.007 -64.186 1.00 30.30 824 ASP A C 1
ATOM 6697 O O . ASP A 1 824 ? 24.081 -22.027 -63.582 1.00 30.30 824 ASP A O 1
ATOM 6701 N N . GLU A 1 825 ? 25.429 -21.227 -65.221 1.00 33.69 825 GLU A N 1
ATOM 6702 C CA . GLU A 1 825 ? 24.576 -20.242 -65.867 1.00 33.69 825 GLU A CA 1
ATOM 6703 C C . GLU A 1 825 ? 23.446 -20.878 -66.708 1.00 33.69 825 GLU A C 1
ATOM 6705 O O . GLU A 1 825 ? 23.457 -22.071 -67.001 1.00 33.69 825 GLU A O 1
ATOM 6710 N N . ASP A 1 826 ? 22.524 -19.997 -67.107 1.00 30.81 826 ASP A N 1
ATOM 6711 C CA . ASP A 1 826 ? 21.614 -20.060 -68.261 1.00 30.81 826 ASP A CA 1
ATOM 6712 C C . ASP A 1 826 ? 20.156 -20.567 -68.122 1.00 30.81 826 ASP A C 1
ATOM 6714 O O . ASP A 1 826 ? 19.852 -21.714 -67.812 1.00 30.81 826 ASP A O 1
ATOM 6718 N N . GLU A 1 827 ? 19.277 -19.592 -68.404 1.00 31.67 827 GLU A N 1
ATOM 6719 C CA . GLU A 1 827 ? 18.102 -19.580 -69.294 1.00 31.67 827 GLU A CA 1
ATOM 6720 C C . GLU A 1 827 ? 16.888 -20.530 -69.139 1.00 31.67 827 GLU A C 1
ATOM 6722 O O . GLU A 1 827 ? 16.954 -21.747 -69.222 1.00 31.67 827 GLU A O 1
ATOM 6727 N N . GLU A 1 828 ? 15.738 -19.838 -69.105 1.00 32.44 828 GLU A N 1
ATOM 6728 C CA . GLU A 1 828 ? 14.453 -20.105 -69.773 1.00 32.44 828 GLU A CA 1
ATOM 6729 C C . GLU A 1 828 ? 13.454 -21.197 -69.317 1.00 32.44 828 GLU A C 1
ATOM 6731 O O . GLU A 1 828 ? 13.728 -22.381 -69.184 1.00 32.44 828 GLU A O 1
ATOM 6736 N N . ALA A 1 829 ? 12.201 -20.708 -69.274 1.00 30.20 829 ALA A N 1
ATOM 6737 C CA . ALA A 1 829 ? 10.931 -21.348 -69.637 1.00 30.20 829 ALA A CA 1
ATOM 6738 C C . ALA A 1 829 ? 10.233 -22.329 -68.663 1.00 30.20 829 ALA A C 1
ATOM 6740 O O . ALA A 1 829 ? 10.473 -23.528 -68.644 1.00 30.20 829 ALA A O 1
ATOM 6741 N N . GLY A 1 830 ? 9.195 -21.796 -68.002 1.00 34.31 830 GLY A N 1
ATOM 6742 C CA . GLY A 1 830 ? 7.802 -22.196 -68.264 1.00 34.31 830 GLY A CA 1
ATOM 6743 C C . GLY A 1 830 ? 7.271 -23.502 -67.664 1.00 34.31 830 GLY A C 1
ATOM 6744 O O . GLY A 1 830 ? 7.304 -24.533 -68.329 1.00 34.31 830 GLY A O 1
ATOM 6745 N N . LEU A 1 831 ? 6.635 -23.408 -66.488 1.00 30.05 831 LEU A N 1
ATOM 6746 C CA . LEU A 1 831 ? 5.193 -23.638 -66.234 1.00 30.05 831 LEU A CA 1
ATOM 6747 C C . LEU A 1 831 ? 4.870 -23.437 -64.749 1.00 30.05 831 LEU A C 1
ATOM 6749 O O . LEU A 1 831 ? 5.657 -23.921 -63.906 1.00 30.05 831 LEU A O 1
#